Protein 8VSE (pdb70)

Secondary structure (DSSP, 8-state):
-BHHHHTTT--EEEEEETTTTEEEEEE--SS--B-SSS---TTEEEEE-TT--EEEEEB-SSSBSPPEEEEE------TTEEEEE---GGGTTT-EEEEEEE-S--SS-GGGEEEEEEETTEEE-SSSEEE-S--SS-EEEEEEEEEESS-EEEEEEEEEEPPP------EEEEEE-SSSS-EEEEEE--SS-BSS-EEEEE-SS-EEEEE--SS--EEEE-S--TT-EEEEEEE--EESSSEE----EEEEEEPPP------EEEEEEE-SSS-EEEEEEPPS---SSS--EEEEEESSS-EEEEEEESSSEEEE-S--TT-EEEEEEEEB-SSSBPPPEEEEEE-----/-BHHHHTTT--EEEEEETTTTEEEEEE--SS----SSS---TTEEEEE-TT-EEEEEE--TT-BSSPEEEEEE----STTEEEEE---STTTTT-EEEEEEESS--SS-STTEEEEEEETTEEEE-SEEEE----SS-EEEEEEEEEESS-EEEEEEEEEEPPP------EEEEEE--SSS-EEEEEE--SS---EEEEEEE-SS-EEEEEEESS--EEEE-S--SS-EEEEEEEEEEESSSEEE---EEEEEE---------B---EEE-SSS-EEEE-BPPS---SS--EEEEEEESSSSEEEEEEESSSEEEE-S--SS-EEEEEEEEE-SSSB-PPEEEEEE-----/-EEEE---TT--EEE---SSS--EEEESS----EETTEE--TTS-EEE-SS-EEE-S--GGG-EEEEEE-SSS--EEEEEE--PPPPPBPPPPPPPPEEEEEETT--EEEE--SSS--EEEETTS-EEEETTEE--GGG-EEE-SSEEEESS--STT-EEEEEE-SS---EEEEEEEEE----EEEEE-TTS-EEEE-S-SSS-EEEEETTSS-TTSTT-SS--EE-SSEEEE-S--GGG-EEEEEEETTS-EEEEEEEE-

Radius of gyration: 49.38 Å; Cα contacts (8 Å, |Δi|>4): 2352; chains: 3; bounding box: 54×91×166 Å

InterPro domains:
  IPR000242 Tyrosine-specific protein phosphatase, PTPase domain [PF00102] (677-911)
  IPR000242 Tyrosine-specific protein phosphatase, PTPase domain [PF00102] (968-1226)
  IPR000242 Tyrosine-specific protein phosphatase, PTPase domain [PR00700] (706-713)
  IPR000242 Tyrosine-specific protein phosphatase, PTPase domain [PR00700] (722-742)
  IPR000242 Tyrosine-specific protein phosphatase, PTPase domain [PR00700] (809-826)
  IPR000242 Tyrosine-specific protein phosphatase, PTPase domain [PR00700] (848-866)
  IPR000242 Tyrosine-specific protein phosphatase, PTPase domain [PR00700] (879-894)
  IPR000242 Tyrosine-specific protein phosphatase, PTPase domain [PR00700] (895-905)
  IPR000242 Tyrosine-specific protein phosphatase, PTPase domain [PS50055] (653-912)
  IPR000242 Tyrosine-specific protein phosphatase, PTPase domain [PS50055] (944-1228)
  IPR000242 Tyrosine-specific protein phosphatase, PTPase domain [SM00194] (652-914)
  IPR000242 Tyrosine-specific protein phosphatase, PTPase domain [SM00194] (943-1230)
  IPR000387 Tyrosine-specific protein phosphatases domain [PS50056] (832-903)
  IPR000387 Tyrosine-specific protein phosphatases domain [PS50056] (1135-1219)
  IPR003595 Protein-tyrosine phosphatase, catalytic [SM00404] (810-911)
  IPR003595 Protein-tyrosine phosphatase, catalytic [SM00404] (1116-1227)
  IPR003961 Fibronectin type III [PF00041] (486-564)
  IPR003961 Fibronectin type III [PS50853] (391-483)
  IPR003961 Fibronectin type III [PS50853] (484-576)
  IPR003961 Fibronectin type III [SM00060] (392-468)

Structure (mmCIF, N/CA/C/O backbone):
data_8VSE
#
_entry.id   8VSE
#
_cell.length_a   1.00
_cell.length_b   1.00
_cell.length_c   1.00
_cell.angle_alpha   90.00
_cell.angle_beta   90.00
_cell.angle_gamma   90.00
#
_symmetry.space_group_name_H-M   'P 1'
#
loop_
_entity.id
_entity.type
_entity.pdbx_description
1 polymer 'Receptor-type tyrosine-protein phosphatase C'
2 polymer '45.5kDa protein'
3 branched 2-acetamido-2-deoxy-beta-D-glucopyranose-(1-4)-2-acetamido-2-deoxy-beta-D-glucopyranose
4 branched beta-D-mannopyranose-(1-4)-2-acetamido-2-deoxy-beta-D-glucopyranose-(1-4)-2-acetamido-2-deoxy-beta-D-glucopyranose
5 non-polymer 2-acetamido-2-deoxy-beta-D-glucopyranose
#
loop_
_atom_site.group_PDB
_atom_site.id
_atom_site.type_symbol
_atom_site.label_atom_id
_atom_site.label_alt_id
_atom_site.label_comp_id
_atom_site.label_asym_id
_atom_site.label_entity_id
_atom_site.label_seq_id
_atom_site.pdbx_PDB_ins_code
_atom_site.Cartn_x
_atom_site.Cartn_y
_atom_site.Cartn_z
_atom_site.occupancy
_atom_site.B_iso_or_equiv
_atom_site.auth_seq_id
_atom_site.auth_comp_id
_atom_site.auth_asym_id
_atom_site.auth_atom_id
_atom_site.pdbx_PDB_model_num
ATOM 1 N N . PRO A 1 201 ? 157.882 217.486 240.735 1.00 146.60 224 PRO A N 1
ATOM 2 C CA . PRO A 1 201 ? 156.985 217.256 241.871 1.00 146.60 224 PRO A CA 1
ATOM 3 C C . PRO A 1 201 ? 156.638 215.781 242.073 1.00 146.60 224 PRO A C 1
ATOM 4 O O . PRO A 1 201 ? 157.071 215.181 243.056 1.00 146.60 224 PRO A O 1
ATOM 8 N N . THR A 1 202 ? 155.866 215.209 241.153 1.00 144.29 225 THR A N 1
ATOM 9 C CA . THR A 1 202 ? 155.450 213.815 241.223 1.00 144.29 225 THR A CA 1
ATOM 10 C C . THR A 1 202 ? 156.070 213.043 240.066 1.00 144.29 225 THR A C 1
ATOM 11 O O . THR A 1 202 ? 155.9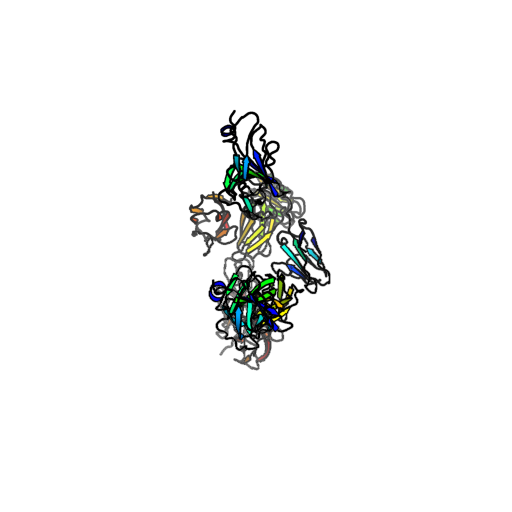45 213.449 238.906 1.00 144.29 225 THR A O 1
ATOM 15 N N . CYS A 1 203 ? 156.735 211.933 240.386 1.00 142.32 226 CYS A N 1
ATOM 16 C CA . CYS A 1 203 ? 157.372 211.106 239.369 1.00 142.32 226 CYS A CA 1
ATOM 17 C C . CYS A 1 203 ? 156.396 210.181 238.655 1.00 142.32 226 CYS A C 1
ATOM 18 O O . CYS A 1 203 ? 156.758 209.607 237.623 1.00 142.32 226 CYS A O 1
ATOM 21 N N . ASP A 1 204 ? 155.178 210.019 239.179 1.00 143.67 227 ASP A N 1
ATOM 22 C CA . ASP A 1 204 ? 154.238 209.062 238.601 1.00 143.67 227 ASP A CA 1
ATOM 23 C C . ASP A 1 204 ? 153.822 209.466 237.191 1.00 143.67 227 ASP A C 1
ATOM 24 O O . ASP A 1 204 ? 153.758 208.621 236.291 1.00 143.67 227 ASP A O 1
ATOM 29 N N . GLU A 1 205 ? 153.541 210.751 236.976 1.00 144.02 228 GLU A N 1
ATOM 30 C CA . GLU A 1 205 ? 153.052 211.220 235.686 1.00 144.02 228 GLU A CA 1
ATOM 31 C C . GLU A 1 205 ? 154.134 211.837 234.810 1.00 144.02 228 GLU A C 1
ATOM 32 O O . GLU A 1 205 ? 153.941 211.928 233.593 1.00 144.02 228 GLU A O 1
ATOM 38 N N . LYS A 1 206 ? 155.255 212.267 235.394 1.00 147.55 229 LYS A N 1
ATOM 39 C CA . LYS A 1 206 ? 156.307 212.898 234.602 1.00 147.55 229 LYS A CA 1
ATOM 40 C C . LYS A 1 206 ? 156.919 211.918 233.607 1.00 147.55 229 LYS A C 1
ATOM 41 O O . LYS A 1 206 ? 157.169 212.273 232.449 1.00 147.55 229 LYS A O 1
ATOM 47 N N . TYR A 1 207 ? 157.165 210.682 234.038 1.00 143.13 230 TYR A N 1
ATOM 48 C CA . TYR A 1 207 ? 157.770 209.663 233.192 1.00 143.13 230 TYR A CA 1
ATOM 49 C C . TYR A 1 207 ? 156.751 208.675 232.639 1.00 143.13 230 TYR A C 1
ATOM 50 O O . TYR A 1 207 ? 157.141 207.627 232.115 1.00 143.13 230 TYR A O 1
ATOM 59 N N . ALA A 1 208 ? 155.456 208.981 232.750 1.00 137.29 231 ALA A N 1
ATOM 60 C CA . ALA A 1 208 ? 154.437 208.087 232.210 1.00 137.29 231 ALA A CA 1
ATOM 61 C C . ALA A 1 208 ? 154.532 207.994 230.692 1.00 137.29 231 ALA A C 1
ATOM 62 O O . ALA A 1 208 ? 154.321 206.922 230.113 1.00 137.29 231 ALA A O 1
ATOM 64 N N . ASN A 1 209 ? 154.850 209.107 230.030 1.00 141.60 232 ASN A N 1
ATOM 65 C CA . ASN A 1 209 ? 154.976 209.158 228.579 1.00 141.60 232 ASN A CA 1
ATOM 66 C C . ASN A 1 209 ? 156.428 209.065 228.121 1.00 141.60 232 ASN A C 1
ATOM 67 O O . ASN A 1 209 ? 156.806 209.683 227.120 1.00 141.60 232 ASN A O 1
ATOM 72 N N . ILE A 1 210 ? 157.250 208.303 228.840 1.00 135.83 233 ILE A N 1
ATOM 73 C CA . ILE A 1 210 ? 158.660 208.182 228.494 1.00 135.83 233 ILE A CA 1
ATOM 74 C C . ILE A 1 210 ? 158.821 207.253 227.293 1.00 135.83 233 ILE A C 1
ATOM 75 O O . ILE A 1 210 ? 157.941 206.455 226.962 1.00 135.83 233 ILE A O 1
ATOM 80 N N . THR A 1 211 ? 159.967 207.370 226.626 1.00 133.99 234 THR A N 1
ATOM 81 C CA . THR A 1 211 ? 160.282 206.577 225.447 1.00 133.99 234 THR A CA 1
ATOM 82 C C . THR A 1 211 ? 161.548 205.770 225.697 1.00 133.99 234 THR A C 1
ATOM 83 O O . THR A 1 211 ? 162.519 206.279 226.269 1.00 133.99 234 THR A O 1
ATOM 87 N N . VAL A 1 212 ? 161.531 204.509 225.271 1.00 127.99 235 VAL A N 1
ATOM 88 C CA . VAL A 1 212 ? 162.636 203.580 225.477 1.00 127.99 235 VAL A CA 1
ATOM 89 C C . VAL A 1 212 ? 163.161 203.145 224.116 1.00 127.99 235 VAL A C 1
ATOM 90 O O . VAL A 1 212 ? 162.388 202.697 223.261 1.00 127.99 235 VAL A O 1
ATOM 94 N N . ASP A 1 213 ? 164.470 203.274 223.920 1.00 130.61 236 ASP A N 1
ATOM 95 C CA . ASP A 1 213 ? 165.138 202.840 222.701 1.00 130.61 236 ASP A CA 1
ATOM 96 C C . ASP A 1 213 ? 166.058 201.672 223.026 1.00 130.61 236 ASP A C 1
ATOM 97 O O . ASP A 1 213 ? 166.823 201.731 223.994 1.00 130.61 236 ASP A O 1
ATOM 102 N N . TYR A 1 214 ? 165.986 200.617 222.220 1.00 123.01 237 TYR A N 1
ATOM 103 C CA . TYR A 1 214 ? 166.758 199.404 222.446 1.00 123.01 237 TYR A CA 1
ATOM 104 C C . TYR A 1 214 ? 167.871 199.294 221.414 1.00 123.01 237 TYR A C 1
ATOM 105 O O . TYR A 1 214 ? 167.621 199.408 220.209 1.00 123.01 237 TYR A O 1
ATOM 114 N N . LEU A 1 215 ? 169.092 199.075 221.892 1.00 128.55 238 LEU A N 1
ATOM 115 C CA . LEU A 1 215 ? 170.262 198.909 221.043 1.00 128.55 238 LEU A CA 1
ATOM 116 C C . LEU A 1 215 ? 170.849 197.521 221.254 1.00 128.55 238 LEU A C 1
ATOM 117 O O . LEU A 1 215 ? 170.947 197.042 222.389 1.00 128.55 238 LEU A O 1
ATOM 122 N N . TYR A 1 216 ? 171.235 196.877 220.157 1.00 133.59 239 TYR A N 1
ATOM 123 C CA . TYR A 1 216 ? 171.782 195.527 220.190 1.00 133.59 239 TYR A CA 1
ATOM 124 C C . TYR A 1 216 ? 173.296 195.584 220.033 1.00 133.59 239 TYR A C 1
ATOM 125 O O . TYR A 1 216 ? 173.805 196.169 219.071 1.00 133.59 239 TYR A O 1
ATOM 134 N N . ASN A 1 217 ? 174.006 194.975 220.977 1.00 138.32 240 ASN A N 1
ATOM 135 C CA . ASN A 1 217 ? 175.461 194.922 220.962 1.00 138.32 240 ASN A CA 1
ATOM 136 C C . ASN A 1 217 ? 175.893 193.541 220.483 1.00 138.32 240 ASN A C 1
ATOM 137 O O . ASN A 1 217 ? 175.517 192.525 221.081 1.00 138.32 240 ASN A O 1
ATOM 142 N N . LYS A 1 218 ? 176.681 193.514 219.403 1.00 136.02 241 LYS A N 1
ATOM 143 C CA . LYS A 1 218 ? 177.113 192.260 218.797 1.00 136.02 241 LYS A CA 1
ATOM 144 C C . LYS A 1 218 ? 178.224 191.584 219.588 1.00 136.02 241 LYS A C 1
ATOM 145 O O . LYS A 1 218 ? 178.281 190.350 219.633 1.00 136.02 241 LYS A O 1
ATOM 151 N N . GLU A 1 219 ? 179.119 192.366 220.198 1.00 145.67 242 GLU A N 1
ATOM 152 C CA . GLU A 1 219 ? 180.218 191.779 220.960 1.00 145.67 242 GLU A CA 1
ATOM 153 C C . GLU A 1 219 ? 179.696 190.947 222.123 1.00 145.67 242 GLU A C 1
ATOM 154 O O . GLU A 1 219 ? 180.196 189.847 222.385 1.00 145.67 242 GLU A O 1
ATOM 160 N N . THR A 1 220 ? 178.691 191.456 222.833 1.00 144.70 243 THR A N 1
ATOM 161 C CA . THR A 1 220 ? 178.013 190.695 223.870 1.00 144.70 243 THR A CA 1
ATOM 162 C C . THR A 1 220 ? 176.684 190.117 223.405 1.00 144.70 243 THR A C 1
ATOM 163 O O . THR A 1 220 ? 176.097 189.305 224.127 1.00 144.70 243 THR A O 1
ATOM 167 N N . LYS A 1 221 ? 176.211 190.507 222.218 1.00 138.00 244 LYS A N 1
ATOM 168 C CA . LYS A 1 221 ? 174.910 190.081 221.701 1.00 138.00 244 LYS A CA 1
ATOM 169 C C . LYS A 1 221 ? 173.803 190.372 222.710 1.00 138.00 244 LYS A C 1
ATOM 170 O O . LYS A 1 221 ? 172.903 189.559 222.933 1.00 138.00 244 LYS A O 1
ATOM 176 N N . LEU A 1 222 ? 173.869 191.549 223.323 1.00 133.20 245 LEU A N 1
ATOM 177 C CA . LEU A 1 222 ? 172.978 191.912 224.415 1.00 133.20 245 LEU A CA 1
ATOM 178 C C . LEU A 1 222 ? 172.150 193.133 224.041 1.00 133.20 245 LEU A C 1
ATOM 179 O O . LEU A 1 222 ? 172.370 193.778 223.014 1.00 133.20 245 LEU A O 1
ATOM 184 N N . PHE A 1 223 ? 171.176 193.439 224.890 1.00 123.76 246 PHE A N 1
ATOM 185 C CA . PHE A 1 223 ? 170.253 194.542 224.670 1.00 123.76 246 PHE A CA 1
ATOM 186 C C . PHE A 1 223 ? 170.475 195.626 225.713 1.00 123.76 246 PHE A C 1
ATOM 187 O O . PHE A 1 223 ? 170.582 195.333 226.909 1.00 123.76 246 PHE A O 1
ATOM 195 N N . THR A 1 224 ? 170.540 196.874 225.256 1.00 122.48 247 THR A N 1
ATOM 196 C CA . THR A 1 224 ? 170.671 198.032 226.127 1.00 122.48 247 THR A CA 1
ATOM 197 C C . THR A 1 224 ? 169.467 198.940 225.923 1.00 122.48 247 THR A C 1
ATOM 198 O O . THR A 1 224 ? 169.150 199.310 224.787 1.00 122.48 247 THR A O 1
ATOM 202 N N . ALA A 1 225 ? 168.802 199.293 227.019 1.00 127.56 248 ALA A N 1
ATOM 203 C CA . ALA A 1 225 ? 167.632 200.159 226.984 1.00 127.56 248 ALA A CA 1
ATOM 204 C C . ALA A 1 225 ? 168.027 201.560 227.426 1.00 127.56 248 ALA A C 1
ATOM 205 O O . ALA A 1 225 ? 168.663 201.730 228.470 1.00 127.56 248 ALA A O 1
ATOM 207 N N . LYS A 1 226 ? 167.644 202.558 226.634 1.00 135.01 249 LYS A N 1
ATOM 208 C CA . LYS A 1 226 ? 167.958 203.952 226.909 1.00 135.01 249 LYS A CA 1
ATOM 209 C C . LYS A 1 226 ? 166.666 204.751 226.988 1.00 135.01 249 LYS A C 1
ATOM 210 O O . LYS A 1 226 ? 165.811 204.648 226.102 1.00 135.01 249 LYS A O 1
ATOM 216 N N . LEU A 1 227 ? 166.530 205.541 228.050 1.00 141.78 250 LEU A N 1
ATOM 217 C CA . LEU A 1 227 ? 165.370 206.400 228.237 1.00 141.78 250 LEU A CA 1
ATOM 218 C C . LEU A 1 227 ? 165.615 207.738 227.554 1.00 141.78 250 LEU A C 1
ATOM 219 O O . LEU A 1 227 ? 166.698 208.319 227.684 1.00 141.78 250 LEU A O 1
ATOM 224 N N . ASN A 1 228 ? 164.611 208.225 226.828 1.00 142.58 251 ASN A N 1
ATOM 225 C CA . ASN A 1 228 ? 164.730 209.489 226.102 1.00 142.58 251 ASN A CA 1
ATOM 226 C C . ASN A 1 228 ? 164.372 210.667 227.012 1.00 142.58 251 ASN A C 1
ATOM 227 O O . ASN A 1 228 ? 163.422 211.415 226.779 1.00 142.58 251 ASN A O 1
ATOM 232 N N . VAL A 1 229 ? 165.163 210.819 228.073 1.00 146.71 252 VAL A N 1
ATOM 233 C CA . VAL A 1 229 ? 165.018 211.915 229.025 1.00 146.71 252 VAL A CA 1
ATOM 234 C C . VAL A 1 229 ? 166.393 212.521 229.273 1.00 146.71 252 VAL A C 1
ATOM 235 O O . VAL A 1 229 ? 167.367 211.793 229.496 1.00 146.71 252 VAL A O 1
ATOM 239 N N . ASN A 1 230 ? 166.473 213.852 229.215 1.00 150.05 253 ASN A N 1
ATOM 240 C CA . ASN A 1 230 ? 167.750 214.521 229.438 1.00 150.05 253 ASN A CA 1
ATOM 241 C C . ASN A 1 230 ? 168.221 214.349 230.876 1.00 150.05 253 ASN A C 1
ATOM 242 O O . ASN A 1 230 ? 169.411 214.122 231.122 1.00 150.05 253 ASN A O 1
ATOM 247 N N . GLU A 1 231 ? 167.303 214.439 231.835 1.00 151.38 254 GLU A N 1
ATOM 248 C CA . GLU A 1 231 ? 167.659 214.310 233.238 1.00 151.38 254 GLU A CA 1
ATOM 249 C C . GLU A 1 231 ? 168.010 212.862 233.578 1.00 151.38 254 GLU A C 1
ATOM 250 O O . GLU A 1 231 ? 167.638 211.921 232.874 1.00 151.38 254 GLU A O 1
ATOM 256 N N . ASN A 1 232 ? 168.732 212.696 234.683 1.00 140.05 255 ASN A N 1
ATOM 257 C CA . ASN A 1 232 ? 169.214 211.380 235.081 1.00 140.05 255 ASN A CA 1
ATOM 258 C C . ASN A 1 232 ? 168.090 210.529 235.661 1.00 140.05 255 ASN A C 1
ATOM 259 O O . ASN A 1 232 ? 167.219 211.024 236.378 1.00 140.05 255 ASN A O 1
ATOM 264 N N . VAL A 1 233 ? 168.110 209.238 235.336 1.00 131.84 256 VAL A N 1
ATOM 265 C CA . VAL A 1 233 ? 167.240 208.249 235.961 1.00 131.84 256 VAL A CA 1
ATOM 266 C C . VAL A 1 233 ? 168.086 207.442 236.940 1.00 131.84 256 VAL A C 1
ATOM 267 O O . VAL A 1 233 ? 169.108 206.860 236.559 1.00 131.84 256 VAL A O 1
ATOM 271 N N . GLU A 1 234 ? 167.676 207.415 238.205 1.00 138.11 257 GLU A N 1
ATOM 272 C CA . GLU A 1 234 ? 168.408 206.710 239.247 1.00 138.11 257 GLU A CA 1
ATOM 273 C C . GLU A 1 234 ? 167.574 205.548 239.770 1.00 138.11 257 GLU A C 1
ATOM 274 O O . GLU A 1 234 ? 166.357 205.665 239.928 1.00 138.11 257 GLU A O 1
ATOM 280 N N . CYS A 1 235 ? 168.238 204.421 240.027 1.00 133.93 258 CYS A N 1
ATOM 281 C CA . CYS A 1 235 ? 167.583 203.198 240.469 1.00 133.93 258 CYS A CA 1
ATOM 282 C C . CYS A 1 235 ? 168.390 202.589 241.606 1.00 133.93 258 CYS A C 1
ATOM 283 O O . CYS A 1 235 ? 169.565 202.905 241.804 1.00 133.93 258 CYS A O 1
ATOM 286 N N . GLY A 1 236 ? 167.749 201.697 242.357 1.00 126.60 259 GLY A N 1
ATOM 287 C CA . GLY A 1 236 ? 168.426 200.992 243.429 1.00 126.60 259 GLY A CA 1
ATOM 288 C C . GLY A 1 236 ? 168.483 199.495 243.205 1.00 126.60 259 GLY A C 1
ATOM 289 O O . GLY A 1 236 ? 169.390 198.819 243.700 1.00 126.60 259 GLY A O 1
ATOM 290 N N . ASN A 1 237 ? 167.515 198.963 242.456 1.00 118.76 260 ASN A N 1
ATOM 291 C CA . ASN A 1 237 ? 167.476 197.527 242.205 1.00 118.76 260 ASN A CA 1
ATOM 292 C C . ASN A 1 237 ? 168.474 197.121 241.127 1.00 118.76 260 ASN A C 1
ATOM 293 O O . ASN A 1 237 ? 169.233 196.161 241.302 1.00 118.76 260 ASN A O 1
ATOM 298 N N . ASN A 1 238 ? 168.491 197.842 240.009 1.00 126.93 261 ASN A N 1
ATOM 299 C CA . ASN A 1 238 ? 169.365 197.535 238.889 1.00 126.93 261 ASN A CA 1
ATOM 300 C C . ASN A 1 238 ? 170.221 198.746 238.542 1.00 126.93 261 ASN A C 1
ATOM 301 O O . ASN A 1 238 ? 169.850 199.891 238.816 1.00 126.93 261 ASN A O 1
ATOM 306 N N . THR A 1 239 ? 171.375 198.478 237.935 1.00 132.97 262 THR A N 1
ATOM 307 C CA . THR A 1 239 ? 172.286 199.543 237.537 1.00 132.97 262 THR A CA 1
ATOM 308 C C . THR A 1 239 ? 171.724 200.275 236.324 1.00 132.97 262 THR A C 1
ATOM 309 O O . THR A 1 239 ? 171.599 199.694 235.241 1.00 132.97 262 THR A O 1
ATOM 313 N N . CYS A 1 240 ? 171.386 201.549 236.505 1.00 144.25 263 CYS A N 1
ATOM 314 C CA . CYS A 1 240 ? 170.811 202.377 235.450 1.00 144.25 263 CYS A CA 1
ATOM 315 C C . CYS A 1 240 ? 171.574 203.693 235.343 1.00 144.25 263 CYS A C 1
ATOM 316 O O . CYS A 1 240 ? 170.996 204.782 235.299 1.00 144.25 263 CYS A O 1
ATOM 319 N N . THR A 1 241 ? 172.902 203.592 235.295 1.00 149.82 264 THR A N 1
ATOM 320 C CA . THR A 1 241 ? 173.755 204.774 235.254 1.00 149.82 264 THR A CA 1
ATOM 321 C C . THR A 1 241 ? 173.425 205.640 234.045 1.00 149.82 264 THR A C 1
ATOM 322 O O . THR A 1 241 ? 173.129 205.134 232.959 1.00 149.82 264 THR A O 1
ATOM 326 N N . ASN A 1 242 ? 173.472 206.959 234.251 1.00 150.60 265 ASN A N 1
ATOM 327 C CA . ASN A 1 242 ? 173.077 207.942 233.248 1.00 150.60 265 ASN A CA 1
ATOM 328 C C . ASN A 1 242 ? 171.628 207.714 232.832 1.00 150.60 265 ASN A C 1
ATOM 329 O O . ASN A 1 242 ? 170.710 207.928 233.630 1.00 150.60 265 ASN A O 1
ATOM 334 N N . ASN A 1 243 ? 171.412 207.273 231.590 1.00 145.03 266 ASN A N 1
ATOM 335 C CA . ASN A 1 243 ? 170.067 207.019 231.090 1.00 145.03 266 ASN A CA 1
ATOM 336 C C . ASN A 1 243 ? 170.002 205.723 230.292 1.00 145.03 266 ASN A C 1
ATOM 337 O O . ASN A 1 243 ? 169.167 205.587 229.391 1.00 145.03 266 ASN A O 1
ATOM 342 N N . GLU A 1 244 ? 170.869 204.762 230.605 1.00 132.09 267 GLU A N 1
ATOM 343 C CA . GLU A 1 244 ? 170.934 203.503 229.877 1.00 132.09 267 GLU A CA 1
ATOM 344 C C . GLU A 1 244 ? 170.810 202.334 230.843 1.00 132.09 267 GLU A C 1
ATOM 345 O O . GLU A 1 244 ? 171.367 202.363 231.944 1.00 132.09 267 GLU A O 1
ATOM 351 N N . VAL A 1 245 ? 170.074 201.309 230.422 1.00 125.77 268 VAL A N 1
ATOM 352 C CA . VAL A 1 245 ? 169.917 200.071 231.177 1.00 125.77 268 VAL A CA 1
ATOM 353 C C . VAL A 1 245 ? 170.495 198.943 230.335 1.00 125.77 268 VAL A C 1
ATOM 354 O O . VAL A 1 245 ? 170.071 198.736 229.192 1.00 125.77 268 VAL A O 1
ATOM 358 N N . HIS A 1 246 ? 171.455 198.215 230.897 1.00 122.91 269 HIS A N 1
ATOM 359 C CA . HIS A 1 246 ? 172.178 197.174 230.181 1.00 122.91 269 HIS A CA 1
ATOM 360 C C . HIS A 1 246 ? 171.749 195.793 230.664 1.00 122.91 269 HIS A C 1
ATOM 361 O O . HIS A 1 246 ? 170.993 195.647 231.628 1.00 122.91 269 HIS A O 1
ATOM 368 N N . ASN A 1 247 ? 172.253 194.774 229.964 1.00 121.06 270 ASN A N 1
ATOM 369 C CA . ASN A 1 247 ? 172.053 193.369 230.321 1.00 121.06 270 ASN A CA 1
ATOM 370 C C . ASN A 1 247 ? 170.565 193.011 230.369 1.00 121.06 270 ASN A C 1
ATOM 371 O O . ASN A 1 247 ? 170.010 192.664 231.413 1.00 121.06 270 ASN A O 1
ATOM 376 N N . LEU A 1 248 ? 169.924 193.102 229.206 1.00 123.22 271 LEU A N 1
ATOM 377 C CA . LEU A 1 248 ? 168.521 192.748 229.048 1.00 123.22 271 LEU A CA 1
ATOM 378 C C . LEU A 1 248 ? 168.385 191.622 228.033 1.00 123.22 271 LEU A C 1
ATOM 379 O O . LEU A 1 248 ? 169.041 191.633 226.986 1.00 123.22 271 LEU A O 1
ATOM 384 N N . THR A 1 249 ? 167.531 190.653 228.350 1.00 121.09 272 THR A N 1
ATOM 385 C CA . THR A 1 249 ? 167.304 189.492 227.501 1.00 121.09 272 THR A CA 1
ATOM 386 C C . THR A 1 249 ? 166.022 189.679 226.698 1.00 121.09 272 THR A C 1
ATOM 387 O O . THR A 1 249 ? 165.029 190.207 227.207 1.00 121.09 272 THR A O 1
ATOM 391 N N . GLU A 1 250 ? 166.053 189.246 225.440 1.00 122.44 273 GLU A N 1
ATOM 392 C CA . GLU A 1 250 ? 164.910 189.415 224.555 1.00 122.44 273 GLU A CA 1
ATOM 393 C C . GLU A 1 250 ? 163.731 188.559 225.005 1.00 122.44 273 GLU A C 1
ATOM 394 O O . GLU A 1 250 ? 163.897 187.497 225.612 1.00 122.44 273 GLU A O 1
ATOM 400 N N . CYS A 1 251 ? 162.525 189.043 224.697 1.00 121.72 274 CYS A N 1
ATOM 401 C CA . CYS A 1 251 ? 161.273 188.344 224.992 1.00 121.72 274 CYS A CA 1
ATOM 402 C C . CYS A 1 251 ? 161.123 188.040 226.480 1.00 121.72 274 CYS A C 1
ATOM 403 O O . CYS A 1 251 ? 160.557 187.013 226.861 1.00 121.72 274 CYS A O 1
ATOM 406 N N . LYS A 1 252 ? 161.625 188.931 227.333 1.00 125.05 275 LYS A N 1
ATOM 407 C CA . LYS A 1 252 ? 161.489 188.789 228.775 1.00 125.05 275 LYS A CA 1
ATOM 408 C C . LYS A 1 252 ? 161.122 190.137 229.375 1.00 125.05 275 LYS A C 1
ATOM 409 O O . LYS A 1 252 ? 161.666 191.171 228.978 1.00 125.05 275 LYS A O 1
ATOM 415 N N . ASN A 1 253 ? 160.199 190.117 230.332 1.00 126.91 276 ASN A N 1
ATOM 416 C CA . ASN A 1 253 ? 159.724 191.335 230.971 1.00 126.91 276 ASN A CA 1
ATOM 417 C C . ASN A 1 253 ? 160.568 191.653 232.198 1.00 126.91 276 ASN A C 1
ATOM 418 O O . ASN A 1 253 ? 160.887 190.768 232.996 1.00 126.91 276 ASN A O 1
ATOM 423 N N . ALA A 1 254 ? 160.925 192.927 232.341 1.00 128.58 277 ALA A N 1
ATOM 424 C CA . ALA A 1 254 ? 161.734 193.384 233.462 1.00 128.58 277 ALA A CA 1
ATOM 425 C C . ALA A 1 254 ? 161.069 194.581 234.126 1.00 128.58 277 ALA A C 1
ATOM 426 O O . ALA A 1 254 ? 160.452 195.416 233.461 1.00 128.58 277 ALA A O 1
ATOM 428 N N . SER A 1 255 ? 161.209 194.660 235.447 1.00 124.96 278 SER A N 1
ATOM 429 C CA . SER A 1 255 ? 160.619 195.727 236.247 1.00 124.96 278 SER A CA 1
ATOM 430 C C . SER A 1 255 ? 161.734 196.610 236.789 1.00 124.96 278 SER A C 1
ATOM 431 O O . SER A 1 255 ? 162.657 196.117 237.447 1.00 124.96 278 SER A O 1
ATOM 434 N N . VAL A 1 256 ? 161.649 197.911 236.515 1.00 121.28 279 VAL A N 1
ATOM 435 C CA . VAL A 1 256 ? 162.660 198.870 236.946 1.00 121.28 279 VAL A CA 1
ATOM 436 C C . VAL A 1 256 ? 161.967 200.065 237.586 1.00 121.28 279 VAL A C 1
ATOM 437 O O . VAL A 1 256 ? 161.039 200.635 237.002 1.00 121.28 279 VAL A O 1
ATOM 441 N N . SER A 1 257 ? 162.407 200.436 238.786 1.00 119.55 280 SER A N 1
ATOM 442 C CA . SER A 1 257 ? 161.870 201.611 239.460 1.00 119.55 280 SER A CA 1
ATOM 443 C C . SER A 1 257 ? 162.475 202.872 238.856 1.00 119.55 280 SER A C 1
ATOM 444 O O . SER A 1 257 ? 163.696 202.965 238.689 1.00 119.55 280 SER A O 1
ATOM 447 N N . ILE A 1 258 ? 161.625 203.843 238.530 1.00 117.63 281 ILE A N 1
ATOM 448 C CA . ILE A 1 258 ? 162.053 205.081 237.889 1.00 117.63 281 ILE A CA 1
ATOM 449 C C . ILE A 1 258 ? 161.742 206.239 238.825 1.00 117.63 281 ILE A C 1
ATOM 450 O O . ILE A 1 258 ? 160.584 206.436 239.214 1.00 117.63 281 ILE A O 1
ATOM 455 N N . SER A 1 259 ? 162.771 207.008 239.178 1.00 119.19 282 SER A N 1
ATOM 456 C CA . SER A 1 259 ? 162.609 208.145 240.070 1.00 119.19 282 SER A CA 1
ATOM 457 C C . SER A 1 259 ? 163.646 209.204 239.725 1.00 119.19 282 SER A C 1
ATOM 458 O O . SER A 1 259 ? 164.661 208.924 239.082 1.00 119.19 282 SER A O 1
ATOM 461 N N . HIS A 1 260 ? 163.373 210.431 240.164 1.00 134.48 283 HIS A N 1
ATOM 462 C CA . HIS A 1 260 ? 164.258 211.561 239.927 1.00 134.48 283 HIS A CA 1
ATOM 463 C C . HIS A 1 260 ? 164.327 212.408 241.190 1.00 134.48 283 HIS A C 1
ATOM 464 O O . HIS A 1 260 ? 163.428 212.376 242.033 1.00 134.48 283 HIS A O 1
ATOM 471 N N . ASN A 1 261 ? 165.419 213.165 241.318 1.00 134.04 284 ASN A N 1
ATOM 472 C CA . ASN A 1 261 ? 165.580 214.033 242.480 1.00 134.04 284 ASN A CA 1
ATOM 473 C C . ASN A 1 261 ? 164.596 215.197 242.461 1.00 134.04 284 ASN A C 1
ATOM 474 O O . ASN A 1 261 ? 164.122 215.622 243.520 1.00 134.04 284 ASN A O 1
ATOM 479 N N . SER A 1 262 ? 164.286 215.727 241.275 1.00 140.44 285 SER A N 1
ATOM 480 C CA . SER A 1 262 ? 163.384 216.872 241.185 1.00 140.44 285 SER A CA 1
ATOM 481 C C . SER A 1 262 ? 161.977 216.515 241.652 1.00 140.44 285 SER A C 1
ATOM 482 O O . SER A 1 262 ? 161.342 217.294 242.374 1.00 140.44 285 SER A O 1
ATOM 485 N N . CYS A 1 263 ? 161.474 215.349 241.256 1.00 138.66 286 CYS A N 1
ATOM 486 C CA . CYS A 1 263 ? 160.129 214.923 241.618 1.00 138.66 286 CYS A CA 1
ATOM 487 C C . CYS A 1 263 ? 160.173 214.128 242.917 1.00 138.66 286 CYS A C 1
ATOM 488 O O . CYS A 1 263 ? 161.024 213.250 243.089 1.00 138.66 286 CYS A O 1
ATOM 491 N N . THR A 1 264 ? 159.260 214.443 243.829 1.00 131.76 287 THR A N 1
ATOM 492 C CA . THR A 1 264 ? 159.221 213.812 245.139 1.00 131.76 287 THR A CA 1
ATOM 493 C C . THR A 1 264 ? 158.327 212.572 245.093 1.00 131.76 287 THR A C 1
ATOM 494 O O . THR A 1 264 ? 157.950 212.087 244.022 1.00 131.76 287 THR A O 1
ATOM 498 N N . ALA A 1 265 ? 157.988 212.044 246.267 1.00 121.84 288 ALA A N 1
ATOM 499 C CA . ALA A 1 265 ? 157.123 210.878 246.350 1.00 121.84 288 ALA A CA 1
ATOM 500 C C . ALA A 1 265 ? 155.731 211.219 245.815 1.00 121.84 288 ALA A C 1
ATOM 501 O O . ALA A 1 265 ? 155.315 212.381 245.846 1.00 121.84 288 ALA A O 1
ATOM 503 N N . PRO A 1 266 ? 154.979 210.223 245.319 1.00 111.50 289 PRO A N 1
ATOM 504 C CA . PRO A 1 266 ? 155.268 208.779 245.264 1.00 111.50 289 PRO A CA 1
ATOM 505 C C . PRO A 1 266 ? 156.197 208.358 244.128 1.00 111.50 289 PRO A C 1
ATOM 506 O O . PRO A 1 266 ? 156.413 209.091 243.168 1.00 111.50 289 PRO A O 1
ATOM 510 N N . ASP A 1 267 ? 156.756 207.157 244.236 1.00 112.47 290 ASP A N 1
ATOM 511 C CA . ASP A 1 267 ? 157.606 206.565 243.214 1.00 112.47 290 ASP A CA 1
ATOM 512 C C . ASP A 1 267 ? 156.782 205.627 242.335 1.00 112.47 290 ASP A C 1
ATOM 513 O O . ASP A 1 267 ? 155.605 205.367 242.592 1.00 112.47 290 ASP A O 1
ATOM 518 N N . LYS A 1 268 ? 157.417 205.116 241.280 1.00 121.35 291 LYS A N 1
ATOM 519 C CA . LYS A 1 268 ? 156.739 204.208 240.366 1.00 121.35 291 LYS A CA 1
ATOM 520 C C . LYS A 1 268 ? 157.751 203.280 239.710 1.00 121.35 291 LYS A C 1
ATOM 521 O O . LYS A 1 268 ? 158.957 203.544 239.695 1.00 121.35 291 LYS A O 1
ATOM 527 N N . THR A 1 269 ? 157.233 202.181 239.161 1.00 118.99 292 THR A N 1
ATOM 528 C CA . THR A 1 269 ? 158.028 201.185 238.458 1.00 118.99 292 THR A CA 1
ATOM 529 C C . THR A 1 269 ? 157.440 200.955 237.073 1.00 118.99 292 THR A C 1
ATOM 530 O O . THR A 1 269 ? 156.232 201.098 236.862 1.00 118.99 292 THR A O 1
ATOM 534 N N . LEU A 1 270 ? 158.307 200.595 236.130 1.00 122.21 293 LEU A N 1
ATOM 535 C CA . LEU A 1 270 ? 157.929 200.388 234.740 1.00 122.21 293 LEU A CA 1
ATOM 536 C C . LEU A 1 270 ? 158.358 198.998 234.285 1.00 122.21 293 LEU A C 1
ATOM 537 O O . LEU A 1 270 ? 159.383 198.466 234.729 1.00 122.21 293 LEU A O 1
ATOM 542 N N . ILE A 1 271 ? 157.559 198.416 233.389 1.00 119.19 294 ILE A N 1
ATOM 543 C CA . ILE A 1 271 ? 157.784 197.077 232.854 1.00 119.19 294 ILE A CA 1
ATOM 544 C C . ILE A 1 271 ? 158.228 197.206 231.403 1.00 119.19 294 ILE A C 1
ATOM 545 O O . ILE A 1 271 ? 157.593 197.916 230.613 1.00 119.19 294 ILE A O 1
ATOM 550 N N . LEU A 1 272 ? 159.307 196.509 231.051 1.00 122.62 295 LEU A N 1
ATOM 551 C CA . LEU A 1 272 ? 159.929 196.628 229.739 1.00 122.62 295 LEU A CA 1
ATOM 552 C C . LEU A 1 272 ? 160.121 195.258 229.103 1.00 122.62 295 LEU A C 1
ATOM 553 O O . LEU A 1 272 ? 160.481 194.291 229.784 1.00 122.62 295 LEU A O 1
ATOM 558 N N . ASP A 1 273 ? 159.876 195.191 227.793 1.00 124.97 296 ASP A N 1
ATOM 559 C CA . ASP A 1 273 ? 160.108 194.011 226.974 1.00 124.97 296 ASP A CA 1
ATOM 560 C C . ASP A 1 273 ? 161.006 194.383 225.798 1.00 124.97 296 ASP A C 1
ATOM 561 O O . ASP A 1 273 ? 161.047 195.538 225.364 1.00 124.97 296 ASP A O 1
ATOM 566 N N . VAL A 1 274 ? 161.732 193.393 225.281 1.00 119.67 297 VAL A N 1
ATOM 567 C CA . VAL A 1 274 ? 162.810 193.648 224.322 1.00 119.67 297 VAL A CA 1
ATOM 568 C C . VAL A 1 274 ? 162.682 192.755 223.090 1.00 119.67 297 VAL A C 1
ATOM 569 O O . VAL A 1 274 ? 163.281 191.671 223.057 1.00 119.67 297 VAL A O 1
ATOM 573 N N . PRO A 1 275 ? 161.928 193.148 222.065 1.00 114.58 298 PRO A N 1
ATOM 574 C CA . PRO A 1 275 ? 161.740 192.269 220.898 1.00 114.58 298 PRO A CA 1
ATOM 575 C C . PRO A 1 275 ? 162.572 192.618 219.666 1.00 114.58 298 PRO A C 1
ATOM 576 O O . PRO A 1 275 ? 162.330 192.019 218.608 1.00 114.58 298 PRO A O 1
ATOM 580 N N . PRO A 1 276 ? 163.549 193.581 219.697 1.00 120.65 299 PRO A N 1
ATOM 581 C CA . PRO A 1 276 ? 164.135 194.003 218.411 1.00 120.65 299 PRO A CA 1
ATOM 582 C C . PRO A 1 276 ? 165.319 193.161 217.943 1.00 120.65 299 PRO A C 1
ATOM 583 O O . PRO A 1 276 ? 166.302 193.009 218.672 1.00 120.65 299 PRO A O 1
ATOM 587 N N . GLY A 1 277 ? 165.251 192.626 216.722 1.00 109.91 300 GLY A N 1
ATOM 588 C CA . GLY A 1 277 ? 166.351 191.858 216.156 1.00 109.91 300 GLY A CA 1
ATOM 589 C C . GLY A 1 277 ? 167.040 192.552 214.995 1.00 109.91 300 GLY A C 1
ATOM 590 O O . GLY A 1 277 ? 166.398 192.858 213.986 1.00 109.91 300 GLY A O 1
ATOM 591 N N . VAL A 1 278 ? 168.349 192.785 215.108 1.00 113.30 301 VAL A N 1
ATOM 592 C CA . VAL A 1 278 ? 169.035 193.721 214.220 1.00 113.30 301 VAL A CA 1
ATOM 593 C C . VAL A 1 278 ? 169.689 193.060 213.009 1.00 113.30 301 VAL A C 1
ATOM 594 O O . VAL A 1 278 ? 169.309 193.336 211.865 1.00 113.30 301 VAL A O 1
ATOM 598 N N . GLU A 1 279 ? 170.674 192.191 213.241 1.00 121.00 302 GLU A N 1
ATOM 599 C CA . GLU A 1 279 ? 171.678 191.894 212.224 1.00 121.00 302 GLU A CA 1
ATOM 600 C C . GLU A 1 279 ? 171.479 190.568 211.497 1.00 121.00 302 GLU A C 1
ATOM 601 O O . GLU A 1 279 ? 172.287 190.237 210.623 1.00 121.00 302 GLU A O 1
ATOM 607 N N . LYS A 1 280 ? 170.442 189.799 211.821 1.00 134.90 303 LYS A N 1
ATOM 608 C CA . LYS A 1 280 ? 170.250 188.540 211.106 1.00 134.90 303 LYS A CA 1
ATOM 609 C C . LYS A 1 280 ? 169.663 188.728 209.715 1.00 134.90 303 LYS A C 1
ATOM 610 O O . LYS A 1 280 ? 169.463 187.733 209.008 1.00 134.90 303 LYS A O 1
ATOM 616 N N . PHE A 1 281 ? 169.376 189.962 209.309 1.00 120.21 304 PHE A N 1
ATOM 617 C CA . PHE A 1 281 ? 168.842 190.264 207.987 1.00 120.21 304 PHE A CA 1
ATOM 618 C C . PHE A 1 281 ? 169.917 190.938 207.146 1.00 120.21 304 PHE A C 1
ATOM 619 O O . PHE A 1 281 ? 170.572 191.880 207.605 1.00 120.21 304 PHE A O 1
ATOM 627 N N . GLN A 1 282 ? 170.091 190.454 205.920 1.00 108.83 305 GLN A N 1
ATOM 628 C CA . GLN A 1 282 ? 171.069 190.989 204.985 1.00 108.83 305 GLN A CA 1
ATOM 629 C C . GLN A 1 282 ? 170.370 191.422 203.704 1.00 108.83 305 GLN A C 1
ATOM 630 O O . GLN A 1 282 ? 169.482 190.724 203.202 1.00 108.83 305 GLN A O 1
ATOM 636 N N . LEU A 1 283 ? 170.770 192.581 203.184 1.00 99.67 306 LEU A N 1
ATOM 637 C CA . LEU A 1 283 ? 170.189 193.110 201.958 1.00 99.67 306 LEU A CA 1
ATOM 638 C C . LEU A 1 283 ? 170.886 192.500 200.747 1.00 99.67 306 LEU A C 1
ATOM 639 O O . LEU A 1 283 ? 172.119 192.470 200.680 1.00 99.67 306 LEU A O 1
ATOM 644 N N . HIS A 1 284 ? 170.095 192.015 199.793 1.00 99.43 307 HIS A N 1
ATOM 645 C CA . HIS A 1 284 ? 170.606 191.334 198.616 1.00 99.43 307 HIS A CA 1
ATOM 646 C C . HIS A 1 284 ? 169.980 191.923 197.360 1.00 99.43 307 HIS A C 1
ATOM 647 O O . HIS A 1 284 ? 168.816 192.341 197.357 1.00 99.43 307 HIS A O 1
ATOM 654 N N . ASP A 1 285 ? 170.775 191.952 196.292 1.00 95.66 308 ASP A N 1
ATOM 655 C CA . ASP A 1 285 ? 170.340 192.450 194.989 1.00 95.66 308 ASP A CA 1
ATOM 656 C C . ASP A 1 285 ? 169.801 191.271 194.189 1.00 95.66 308 ASP A C 1
ATOM 657 O O . ASP A 1 285 ? 170.566 190.458 193.664 1.00 95.66 308 ASP A O 1
ATOM 662 N N . CYS A 1 286 ? 168.474 191.179 194.093 1.00 97.13 309 CYS A N 1
ATOM 663 C CA . CYS A 1 286 ? 167.803 190.119 193.350 1.00 97.13 309 CYS A CA 1
ATOM 664 C C . CYS A 1 286 ? 167.518 190.507 191.906 1.00 97.13 309 CYS A C 1
ATOM 665 O O . CYS A 1 286 ? 166.577 189.976 191.299 1.00 97.13 309 CYS A O 1
ATOM 668 N N . THR A 1 287 ? 168.299 191.427 191.344 1.00 90.02 310 THR A N 1
ATOM 669 C CA . THR A 1 287 ? 168.046 191.915 189.996 1.00 90.02 310 THR A CA 1
ATOM 670 C C . THR A 1 287 ? 168.188 190.792 188.976 1.00 90.02 310 THR A C 1
ATOM 671 O O . THR A 1 287 ? 169.164 190.036 188.996 1.00 90.02 310 THR A O 1
ATOM 675 N N . GLN A 1 288 ? 167.206 190.685 188.084 1.00 92.15 311 GLN A N 1
ATOM 676 C CA . GLN A 1 288 ? 167.269 189.698 187.016 1.00 92.15 311 GLN A CA 1
ATOM 677 C C . GLN A 1 288 ? 168.296 190.121 185.973 1.00 92.15 311 GLN A C 1
ATOM 678 O O . GLN A 1 288 ? 168.327 191.280 185.548 1.00 92.15 311 GLN A O 1
ATOM 684 N N . VAL A 1 289 ? 169.146 189.176 185.568 1.00 84.78 312 VAL A N 1
ATOM 685 C CA . VAL A 1 289 ? 170.220 189.492 184.632 1.00 84.78 312 VAL A CA 1
ATOM 686 C C . VAL A 1 289 ? 169.657 189.849 183.260 1.00 84.78 312 VAL A C 1
ATOM 687 O O . VAL A 1 289 ? 170.198 190.712 182.560 1.00 84.78 312 VAL A O 1
ATOM 691 N N . GLU A 1 290 ? 168.567 189.194 182.852 1.00 89.52 313 GLU A N 1
ATOM 692 C CA . GLU A 1 290 ? 167.998 189.446 181.533 1.00 89.52 313 GLU A CA 1
ATOM 693 C C . GLU A 1 290 ? 167.361 190.825 181.422 1.00 89.52 313 GLU A C 1
ATOM 694 O O . GLU A 1 290 ? 167.169 191.314 180.303 1.00 89.52 313 GLU A O 1
ATOM 700 N N . LYS A 1 291 ? 167.032 191.461 182.543 1.00 82.87 314 LYS A N 1
ATOM 701 C CA . LYS A 1 291 ? 166.425 192.788 182.554 1.00 82.87 314 LYS A CA 1
ATOM 702 C C . LYS A 1 291 ? 167.100 193.677 183.587 1.00 82.87 314 LYS A C 1
ATOM 703 O O . LYS A 1 291 ? 166.445 194.438 184.305 1.00 82.87 314 LYS A O 1
ATOM 709 N N . ALA A 1 292 ? 168.428 193.597 183.676 1.00 76.71 315 ALA A N 1
ATOM 710 C CA . ALA A 1 292 ? 169.175 194.375 184.655 1.00 76.71 315 ALA A CA 1
ATOM 711 C C . ALA A 1 292 ? 169.363 195.831 184.251 1.00 76.71 315 ALA A C 1
ATOM 712 O O . ALA A 1 292 ? 169.832 196.626 185.073 1.00 76.71 315 ALA A O 1
ATOM 714 N N . ASP A 1 293 ? 169.016 196.199 183.017 1.00 66.03 316 ASP A N 1
ATOM 715 C CA . ASP A 1 293 ? 169.254 197.566 182.564 1.00 66.03 316 ASP A CA 1
ATOM 716 C C . ASP A 1 293 ? 168.252 198.542 183.170 1.00 66.03 316 ASP A C 1
ATOM 717 O O . ASP A 1 293 ? 168.610 199.678 183.502 1.00 66.03 316 ASP A O 1
ATOM 722 N N . THR A 1 294 ? 166.994 198.125 183.322 1.00 70.17 317 THR A N 1
ATOM 723 C CA . THR A 1 294 ? 165.935 199.019 183.769 1.00 70.17 317 THR A CA 1
ATOM 724 C C . THR A 1 294 ? 165.185 198.526 184.998 1.00 70.17 317 THR A C 1
ATOM 725 O O . THR A 1 294 ? 164.214 199.172 185.408 1.00 70.17 317 THR A O 1
ATOM 729 N N . THR A 1 295 ? 165.596 197.412 185.599 1.00 67.88 318 THR A N 1
ATOM 730 C CA . THR A 1 295 ? 164.903 196.848 186.751 1.00 67.88 318 THR A CA 1
ATOM 731 C C . THR A 1 295 ? 165.894 196.641 187.885 1.00 67.88 318 THR A C 1
ATOM 732 O O . THR A 1 295 ? 166.971 196.073 187.676 1.00 67.88 318 THR A O 1
ATOM 736 N N . ILE A 1 296 ? 165.530 197.101 189.081 1.00 71.37 319 ILE A N 1
ATOM 737 C CA . ILE A 1 296 ? 166.352 196.952 190.277 1.00 71.37 319 ILE A CA 1
ATOM 738 C C . ILE A 1 296 ? 165.531 196.223 191.332 1.00 71.37 319 ILE A C 1
ATOM 739 O O . ILE A 1 296 ? 164.424 196.655 191.669 1.00 71.37 319 ILE A O 1
ATOM 744 N N . CYS A 1 297 ? 166.074 195.128 191.855 1.00 83.56 320 CYS A N 1
ATOM 745 C CA . CYS A 1 297 ? 165.389 194.301 192.839 1.00 83.56 320 CYS A CA 1
ATOM 746 C C . CYS A 1 297 ? 166.169 194.320 194.144 1.00 83.56 320 CYS A C 1
ATOM 747 O O . CYS A 1 297 ? 167.388 194.117 194.145 1.00 83.56 320 CYS A O 1
ATOM 750 N N . LEU A 1 298 ? 165.469 194.561 195.251 1.00 84.76 321 LEU A N 1
ATOM 751 C CA . LEU A 1 298 ? 166.077 194.520 196.575 1.00 84.76 321 LEU A CA 1
ATOM 752 C C . LEU A 1 298 ? 165.289 193.564 197.455 1.00 84.76 321 LEU A C 1
ATOM 753 O O . LEU A 1 298 ? 164.058 193.645 197.515 1.00 84.76 321 LEU A O 1
ATOM 758 N N . LYS A 1 299 ? 165.997 192.663 198.137 1.00 98.10 322 LYS A N 1
ATOM 759 C CA . LYS A 1 299 ? 165.363 191.675 198.998 1.00 98.10 322 LYS A CA 1
ATOM 760 C C . LYS A 1 299 ? 166.132 191.591 200.309 1.00 98.10 322 LYS A C 1
ATOM 761 O O . LYS A 1 299 ? 167.292 191.993 200.396 1.00 98.10 322 LYS A O 1
ATOM 767 N N . TRP A 1 300 ? 165.466 191.078 201.341 1.00 96.44 323 TRP A N 1
ATOM 768 C CA . TRP A 1 300 ? 166.086 190.846 202.639 1.00 96.44 323 TRP A CA 1
ATOM 769 C C . TRP A 1 300 ? 166.103 189.353 202.927 1.00 96.44 323 TRP A C 1
ATOM 770 O O . TRP A 1 300 ? 165.070 188.684 202.820 1.00 96.44 323 TRP A O 1
ATOM 781 N N . LYS A 1 301 ? 167.274 188.835 203.291 1.00 112.81 324 LYS A N 1
ATOM 782 C CA . LYS A 1 301 ? 167.459 187.421 203.586 1.00 112.81 324 LYS A CA 1
ATOM 783 C C . LYS A 1 301 ? 167.810 187.250 205.057 1.00 112.81 324 LYS A C 1
ATOM 784 O O . LYS A 1 301 ? 168.677 187.959 205.578 1.00 112.81 324 LYS A O 1
ATOM 790 N N . ASN A 1 302 ? 167.141 186.311 205.718 1.00 136.37 325 ASN A N 1
ATOM 791 C CA . ASN A 1 302 ? 167.377 186.021 207.126 1.00 136.37 325 ASN A CA 1
ATOM 792 C C . ASN A 1 302 ? 168.321 184.833 207.247 1.00 136.37 325 ASN A C 1
ATOM 793 O O . ASN A 1 302 ? 168.104 183.794 206.614 1.00 136.37 325 ASN A O 1
ATOM 798 N N . ILE A 1 303 ? 169.366 184.989 208.059 1.00 148.03 326 ILE A N 1
ATOM 799 C CA . ILE A 1 303 ? 170.365 183.948 208.228 1.00 148.03 326 ILE A CA 1
ATOM 800 C C . ILE A 1 303 ? 170.293 183.279 209.598 1.00 148.03 326 ILE A C 1
ATOM 801 O O . ILE A 1 303 ? 170.696 182.117 209.724 1.00 148.03 326 ILE A O 1
ATOM 806 N N . GLU A 1 304 ? 169.796 183.969 210.622 1.00 151.11 327 GLU A N 1
ATOM 807 C CA . GLU A 1 304 ? 169.715 183.422 211.970 1.00 151.11 327 GLU A CA 1
ATOM 808 C C . GLU A 1 304 ? 168.286 183.536 212.476 1.00 151.11 327 GLU A C 1
ATOM 809 O O . GLU A 1 304 ? 167.673 184.603 212.380 1.00 151.11 327 GLU A O 1
ATOM 815 N N . THR A 1 305 ? 167.763 182.437 213.014 1.00 153.03 328 THR A N 1
ATOM 816 C CA . THR A 1 305 ? 166.409 182.431 213.546 1.00 153.03 328 THR A CA 1
ATOM 817 C C . THR A 1 305 ? 166.321 183.279 214.811 1.00 153.03 328 THR A C 1
ATOM 818 O O . THR A 1 305 ? 167.272 183.376 215.591 1.00 153.03 328 THR A O 1
ATOM 822 N N . PHE A 1 306 ? 165.160 183.898 215.007 1.00 138.49 329 PHE A N 1
ATOM 823 C CA . PHE A 1 306 ? 164.909 184.751 216.158 1.00 138.49 329 PHE A CA 1
ATOM 824 C C . PHE A 1 306 ? 163.544 184.429 216.748 1.00 138.49 329 PHE A C 1
ATOM 825 O O . PHE A 1 306 ? 162.642 183.957 216.051 1.00 138.49 329 PHE A O 1
ATOM 833 N N . THR A 1 307 ? 163.402 184.694 218.047 1.00 136.62 330 THR A N 1
ATOM 834 C CA . THR A 1 307 ? 162.156 184.422 218.752 1.00 136.62 330 THR A CA 1
ATOM 835 C C . THR A 1 307 ? 161.072 185.453 218.467 1.00 136.62 330 THR A C 1
ATOM 836 O O . THR A 1 307 ? 159.919 185.237 218.855 1.00 136.62 330 THR A O 1
ATOM 840 N N . CYS A 1 308 ? 161.409 186.558 217.808 1.00 129.45 331 CYS A N 1
ATOM 841 C CA . CYS A 1 308 ? 160.431 187.599 217.532 1.00 129.45 331 CYS A CA 1
ATOM 842 C C . CYS A 1 308 ? 159.433 187.137 216.475 1.00 129.45 331 CYS A C 1
ATOM 843 O O . CYS A 1 308 ? 159.766 186.377 215.561 1.00 129.45 331 CYS A O 1
ATOM 846 N N . ASP A 1 309 ? 158.195 187.604 216.609 1.00 126.94 332 ASP A N 1
ATOM 847 C CA . ASP A 1 309 ? 157.144 187.280 215.657 1.00 126.94 332 ASP A CA 1
ATOM 848 C C . ASP A 1 309 ? 157.191 188.243 214.478 1.00 126.94 332 ASP A C 1
ATOM 849 O O . ASP A 1 309 ? 157.507 189.425 214.636 1.00 126.94 332 ASP A O 1
ATOM 854 N N . THR A 1 310 ? 156.873 187.724 213.289 1.00 129.22 333 THR A N 1
ATOM 855 C CA . THR A 1 310 ? 156.927 188.535 212.078 1.00 129.22 333 THR A CA 1
ATOM 856 C C . THR A 1 310 ? 155.801 189.558 212.004 1.00 129.22 333 THR A C 1
ATOM 857 O O . THR A 1 310 ? 155.883 190.490 211.197 1.00 129.22 333 THR A O 1
ATOM 861 N N . GLN A 1 311 ? 154.754 189.408 212.819 1.00 126.73 334 GLN A N 1
ATOM 862 C CA . GLN A 1 311 ? 153.626 190.332 212.762 1.00 126.73 334 GLN A CA 1
ATOM 863 C C . GLN A 1 311 ? 153.990 191.730 213.243 1.00 126.73 334 GLN A C 1
ATOM 864 O O . GLN A 1 311 ? 153.252 192.680 212.960 1.00 126.73 334 GLN A O 1
ATOM 870 N N . ASN A 1 312 ? 155.104 191.880 213.959 1.00 117.22 335 ASN A N 1
ATOM 871 C CA . ASN A 1 312 ? 155.530 193.169 214.488 1.00 117.22 335 ASN A CA 1
ATOM 872 C C . ASN A 1 312 ? 156.817 193.666 213.838 1.00 117.22 335 ASN A C 1
ATOM 873 O O . ASN A 1 312 ? 157.553 194.449 214.445 1.00 117.22 335 ASN A O 1
ATOM 878 N N . ILE A 1 313 ? 157.103 193.223 212.615 1.00 108.57 336 ILE A N 1
ATOM 879 C CA . ILE A 1 313 ? 158.285 193.637 211.870 1.00 108.57 336 ILE A CA 1
ATOM 880 C C . ILE A 1 313 ? 157.825 194.284 210.572 1.00 108.57 336 ILE A C 1
ATOM 881 O O . ILE A 1 313 ? 156.998 193.714 209.851 1.00 108.57 336 ILE A O 1
ATOM 886 N N . THR A 1 314 ? 158.356 195.469 210.276 1.00 91.15 337 THR A N 1
ATOM 887 C CA . THR A 1 314 ? 158.025 196.183 209.052 1.00 91.15 337 THR A CA 1
ATOM 888 C C . THR A 1 314 ? 159.306 196.612 208.352 1.00 91.15 337 THR A C 1
ATOM 889 O O . THR A 1 314 ? 160.344 196.806 208.987 1.00 91.15 337 THR A O 1
ATOM 893 N N . TYR A 1 315 ? 159.224 196.753 207.032 1.00 75.50 338 TYR A N 1
ATOM 894 C CA . TYR A 1 315 ? 160.353 197.169 206.212 1.00 75.50 338 TYR A CA 1
ATOM 895 C C . TYR A 1 315 ? 159.996 198.457 205.487 1.00 75.50 338 TYR A C 1
ATOM 896 O O . TYR A 1 315 ? 158.917 198.559 204.894 1.00 75.50 338 TYR A O 1
ATOM 905 N N . ARG A 1 316 ? 160.898 199.433 205.533 1.00 74.89 339 ARG A N 1
ATOM 906 C CA . ARG A 1 316 ? 160.717 200.704 204.847 1.00 74.89 339 ARG A CA 1
ATOM 907 C C . ARG A 1 316 ? 161.887 200.928 203.901 1.00 74.89 339 ARG A C 1
ATOM 908 O O . ARG A 1 316 ? 163.042 200.683 204.262 1.00 74.89 339 ARG A O 1
ATOM 916 N N . PHE A 1 317 ? 161.590 201.387 202.687 1.00 78.27 340 PHE A N 1
ATOM 917 C CA . PHE A 1 317 ? 162.610 201.615 201.674 1.00 78.27 340 PHE A CA 1
ATOM 918 C C . PHE A 1 317 ? 162.517 203.048 201.176 1.00 78.27 340 PHE A C 1
ATOM 919 O O . PHE A 1 317 ? 161.438 203.502 200.785 1.00 78.27 340 PHE A O 1
ATOM 927 N N . GLN A 1 318 ? 163.646 203.751 201.191 1.00 84.87 341 GLN A N 1
ATOM 928 C CA . GLN A 1 318 ? 163.759 205.097 200.635 1.00 84.87 341 GLN A CA 1
ATOM 929 C C . GLN A 1 318 ? 164.806 205.041 199.528 1.00 84.87 341 GLN A C 1
ATOM 930 O O . GLN A 1 318 ? 166.011 205.008 199.804 1.00 84.87 341 GLN A O 1
ATOM 936 N N . CYS A 1 319 ? 164.347 205.000 198.281 1.00 89.92 342 CYS A N 1
ATOM 937 C CA . CYS A 1 319 ? 165.222 204.982 197.112 1.00 89.92 342 CYS A CA 1
ATOM 938 C C . CYS A 1 319 ? 165.109 206.344 196.436 1.00 89.92 342 CYS A C 1
ATOM 939 O O . CYS A 1 319 ? 164.178 206.586 195.661 1.00 89.92 342 CYS A O 1
ATOM 942 N N . GLY A 1 320 ? 166.057 207.230 196.733 1.00 93.02 343 GLY A N 1
ATOM 943 C CA . GLY A 1 320 ? 166.047 208.563 196.163 1.00 93.02 343 GLY A CA 1
ATOM 944 C C . GLY A 1 320 ? 164.811 209.354 196.535 1.00 93.02 343 GLY A C 1
ATOM 945 O O . GLY A 1 320 ? 164.655 209.778 197.684 1.00 93.02 343 GLY A O 1
ATOM 946 N N . ASN A 1 321 ? 163.922 209.558 195.563 1.00 95.52 344 ASN A N 1
ATOM 947 C CA . ASN A 1 321 ? 162.668 210.266 195.776 1.00 95.52 344 ASN A CA 1
ATOM 948 C C . ASN A 1 321 ? 161.471 209.323 195.832 1.00 95.52 344 ASN A C 1
ATOM 949 O O . ASN A 1 321 ? 160.335 209.759 195.615 1.00 95.52 344 ASN A O 1
ATOM 954 N N . MET A 1 322 ? 161.701 208.043 196.115 1.00 87.15 345 MET A N 1
ATOM 955 C CA . MET A 1 322 ? 160.645 207.042 196.159 1.00 87.15 345 MET A CA 1
ATOM 956 C C . MET A 1 322 ? 160.616 206.377 197.528 1.00 87.15 345 MET A C 1
ATOM 957 O O . MET A 1 322 ? 161.665 206.084 198.110 1.00 87.15 345 MET A O 1
ATOM 962 N N . ILE A 1 323 ? 159.408 206.143 198.037 1.00 78.99 346 ILE A N 1
ATOM 963 C CA . ILE A 1 323 ? 159.195 205.535 199.345 1.00 78.99 346 ILE A CA 1
ATOM 964 C C . ILE A 1 323 ? 158.322 204.301 199.163 1.00 78.99 346 ILE A C 1
ATOM 965 O O . ILE A 1 323 ? 157.281 204.365 198.498 1.00 78.99 346 ILE A O 1
ATOM 970 N N . PHE A 1 324 ? 158.745 203.183 199.751 1.00 75.13 347 PHE A N 1
ATOM 971 C CA . PHE A 1 324 ? 158.024 201.925 199.629 1.00 75.13 347 PHE A CA 1
ATOM 972 C C . PHE A 1 324 ? 157.947 201.235 200.984 1.00 75.13 347 PHE A C 1
ATOM 973 O O . PHE A 1 324 ? 158.808 201.425 201.848 1.00 75.13 347 PHE A O 1
ATOM 981 N N . ASP A 1 325 ? 156.904 200.421 201.154 1.00 74.04 348 ASP A N 1
ATOM 982 C CA . ASP A 1 325 ? 156.670 199.650 202.376 1.00 74.04 348 ASP A CA 1
ATOM 983 C C . ASP A 1 325 ? 156.439 198.199 201.962 1.00 74.04 348 ASP A C 1
ATOM 984 O O . ASP A 1 325 ? 155.296 197.771 201.778 1.00 74.04 348 ASP A O 1
ATOM 989 N N . ASN A 1 326 ? 157.527 197.445 201.822 1.00 72.01 349 ASN A N 1
ATOM 990 C CA . ASN A 1 326 ? 157.451 196.042 201.441 1.00 72.01 349 ASN A CA 1
ATOM 991 C C . ASN A 1 326 ? 158.779 195.378 201.768 1.00 72.01 349 ASN A C 1
ATOM 992 O O . ASN A 1 326 ? 159.826 196.029 201.770 1.00 72.01 349 ASN A O 1
ATOM 997 N N . LYS A 1 327 ? 158.722 194.074 202.052 1.00 77.96 350 LYS A N 1
ATOM 998 C CA . LYS A 1 327 ? 159.941 193.333 202.361 1.00 77.96 350 LYS A CA 1
ATOM 999 C C . LYS A 1 327 ? 160.879 193.284 201.161 1.00 77.96 350 LYS A C 1
ATOM 1000 O O . LYS A 1 327 ? 162.095 193.458 201.305 1.00 77.96 350 LYS A O 1
ATOM 1006 N N . GLU A 1 328 ? 160.333 193.050 199.971 1.00 76.70 351 GLU A N 1
ATOM 1007 C CA . GLU A 1 328 ? 161.103 193.001 198.735 1.00 76.70 351 GLU A CA 1
ATOM 1008 C C . GLU A 1 328 ? 160.538 194.030 197.768 1.00 76.70 351 GLU A C 1
ATOM 1009 O O . GLU A 1 328 ? 159.318 194.106 197.583 1.00 76.70 351 GLU A O 1
ATOM 1015 N N . ILE A 1 329 ? 161.418 194.817 197.154 1.00 72.06 352 ILE A N 1
ATOM 1016 C CA . ILE A 1 329 ? 160.991 195.912 196.292 1.00 72.06 352 ILE A CA 1
ATOM 1017 C C . ILE A 1 329 ? 161.545 195.714 194.888 1.00 72.06 352 ILE A C 1
ATOM 1018 O O . ILE A 1 329 ? 162.641 195.174 194.690 1.00 72.06 352 ILE A O 1
ATOM 1023 N N . LYS A 1 330 ? 160.761 196.166 193.909 1.00 73.99 353 LYS A N 1
ATOM 1024 C CA . LYS A 1 330 ? 161.107 196.122 192.496 1.00 73.99 353 LYS A CA 1
ATOM 1025 C C . LYS A 1 330 ? 160.957 197.513 191.898 1.00 73.99 353 LYS A C 1
ATOM 1026 O O . LYS A 1 330 ? 159.997 198.228 192.201 1.00 73.99 353 LYS A O 1
ATOM 1032 N N . LEU A 1 331 ? 161.909 197.891 191.049 1.00 69.66 354 LEU A N 1
ATOM 1033 C CA . LEU A 1 331 ? 161.876 199.161 190.337 1.00 69.66 354 LEU A CA 1
ATOM 1034 C C . LEU A 1 331 ? 162.000 198.886 188.847 1.00 69.66 354 LEU A C 1
ATOM 1035 O O . LEU A 1 331 ? 162.900 198.153 188.421 1.00 69.66 354 LEU A O 1
ATOM 1040 N N . GLU A 1 332 ? 161.104 199.476 188.061 1.00 75.02 355 GLU A N 1
ATOM 1041 C CA . GLU A 1 332 ? 161.024 199.226 186.631 1.00 75.02 355 GLU A CA 1
ATOM 1042 C C . GLU A 1 332 ? 161.150 200.539 185.869 1.00 75.02 355 GLU A C 1
ATOM 1043 O O . GLU A 1 332 ? 160.780 201.604 186.373 1.00 75.02 355 GLU A O 1
ATOM 1049 N N . ASN A 1 333 ? 161.685 200.448 184.650 1.00 78.32 356 ASN A N 1
ATOM 1050 C CA . ASN A 1 333 ? 161.939 201.606 183.791 1.00 78.32 356 ASN A CA 1
ATOM 1051 C C . ASN A 1 333 ? 162.880 202.601 184.472 1.00 78.32 356 ASN A C 1
ATOM 1052 O O . ASN A 1 333 ? 162.527 203.747 184.758 1.00 78.32 356 ASN A O 1
ATOM 1057 N N . LEU A 1 334 ? 164.098 202.135 184.730 1.00 64.65 357 LEU A N 1
ATOM 1058 C CA . LEU A 1 334 ? 165.161 202.958 185.286 1.00 64.65 357 LEU A CA 1
ATOM 1059 C C . LEU A 1 334 ? 166.187 203.248 184.199 1.00 64.65 357 LEU A C 1
ATOM 1060 O O . LEU A 1 334 ? 166.577 202.349 183.446 1.00 64.65 357 LEU A O 1
ATOM 1065 N N . GLU A 1 335 ? 166.613 204.504 184.118 1.00 64.45 358 GLU A N 1
ATOM 1066 C CA . GLU A 1 335 ? 167.499 204.925 183.041 1.00 64.45 358 GLU A CA 1
ATOM 1067 C C . GLU A 1 335 ? 168.842 204.206 183.143 1.00 64.45 358 GLU A C 1
ATOM 1068 O O . GLU A 1 335 ? 169.423 204.136 184.235 1.00 64.45 358 GLU A O 1
ATOM 1074 N N . PRO A 1 336 ? 169.362 203.663 182.045 1.00 63.03 359 PRO A N 1
ATOM 1075 C CA . PRO A 1 336 ? 170.623 202.919 182.110 1.00 63.03 359 PRO A CA 1
ATOM 1076 C C . PRO A 1 336 ? 171.808 203.829 182.395 1.00 63.03 359 PRO A C 1
ATOM 1077 O O . PRO A 1 336 ? 171.753 205.049 182.224 1.00 63.03 359 PRO A O 1
ATOM 1081 N N . GLU A 1 337 ? 172.896 203.199 182.845 1.00 63.27 360 GLU A N 1
ATOM 1082 C CA . GLU A 1 337 ? 174.161 203.882 183.124 1.00 63.27 360 GLU A CA 1
ATOM 1083 C C . GLU A 1 337 ? 173.992 204.978 184.173 1.00 63.27 360 GLU A C 1
ATOM 1084 O O . GLU A 1 337 ? 174.612 206.040 184.095 1.00 63.27 360 GLU A O 1
ATOM 1090 N N . HIS A 1 338 ? 173.143 204.719 185.165 1.00 67.07 361 HIS A N 1
ATOM 1091 C CA . HIS A 1 338 ? 172.963 205.616 186.300 1.00 67.07 361 HIS A CA 1
ATOM 1092 C C . HIS A 1 338 ? 173.179 204.825 187.579 1.00 67.07 361 HIS A C 1
ATOM 1093 O O . HIS A 1 338 ? 172.524 203.801 187.798 1.00 67.07 361 HIS A O 1
ATOM 1100 N N . GLU A 1 339 ? 174.095 205.300 188.419 1.00 79.33 362 GLU A N 1
ATOM 1101 C CA . GLU A 1 339 ? 174.440 204.640 189.673 1.00 79.33 362 GLU A CA 1
ATOM 1102 C C . GLU A 1 339 ? 173.670 205.318 190.800 1.00 79.33 362 GLU A C 1
ATOM 1103 O O . GLU A 1 339 ? 173.970 206.459 191.167 1.00 79.33 362 GLU A O 1
ATOM 1109 N N . TYR A 1 340 ? 172.683 204.618 191.348 1.00 80.55 363 TYR A N 1
ATOM 1110 C CA . TYR A 1 340 ? 171.821 205.161 192.387 1.00 80.55 363 TYR A CA 1
ATOM 1111 C C . TYR A 1 340 ? 172.110 204.485 193.720 1.00 80.55 363 TYR A C 1
ATOM 1112 O O . TYR A 1 340 ? 172.830 203.488 193.798 1.00 80.55 363 TYR A O 1
ATOM 1121 N N . LYS A 1 341 ? 171.542 205.052 194.781 1.00 86.32 364 LYS A N 1
ATOM 1122 C CA . LYS A 1 341 ? 171.668 204.508 196.124 1.00 86.32 364 LYS A CA 1
ATOM 1123 C C . LYS A 1 341 ? 170.304 204.504 196.797 1.00 86.32 364 LYS A C 1
ATOM 1124 O O . LYS A 1 341 ? 169.470 205.379 196.550 1.00 86.32 364 LYS A O 1
ATOM 1130 N N . CYS A 1 342 ? 170.081 203.505 197.649 1.00 92.81 365 CYS A N 1
ATOM 1131 C CA . CYS A 1 342 ? 168.810 203.364 198.342 1.00 92.81 365 CYS A CA 1
ATOM 1132 C C . CYS A 1 342 ? 169.043 202.842 199.752 1.00 92.81 365 CYS A C 1
ATOM 1133 O O . CYS A 1 342 ? 169.938 202.026 199.990 1.00 92.81 365 CYS A O 1
ATOM 1136 N N . ASP A 1 343 ? 168.218 203.312 200.684 1.00 91.20 366 ASP A N 1
ATOM 1137 C CA . ASP A 1 343 ? 168.303 202.921 202.083 1.00 91.20 366 ASP A CA 1
ATOM 1138 C C . ASP A 1 343 ? 167.117 202.037 202.446 1.00 91.20 366 ASP A C 1
ATOM 1139 O O . ASP A 1 343 ? 166.000 202.251 201.964 1.00 91.20 366 ASP A O 1
ATOM 1144 N N . SER A 1 344 ? 167.366 201.038 203.289 1.00 91.83 367 SER A N 1
ATOM 1145 C CA . SER A 1 344 ? 166.329 200.136 203.767 1.00 91.83 367 SER A CA 1
ATOM 1146 C C . SER A 1 344 ? 166.442 200.013 205.278 1.00 91.83 367 SER A C 1
ATOM 1147 O O . SER A 1 344 ? 167.526 199.738 205.800 1.00 91.83 367 SER A O 1
ATOM 1150 N N . GLU A 1 345 ? 165.325 200.205 205.973 1.00 86.97 368 GLU A N 1
ATOM 1151 C CA . GLU A 1 345 ? 165.294 200.134 207.424 1.00 86.97 368 GLU A CA 1
ATOM 1152 C C . GLU A 1 345 ? 164.247 199.127 207.881 1.00 86.97 368 GLU A C 1
ATOM 1153 O O . GLU A 1 345 ? 163.217 198.926 207.229 1.00 86.97 368 GLU A O 1
ATOM 1159 N N . ILE A 1 346 ? 164.537 198.488 209.010 1.00 90.99 369 ILE A N 1
ATOM 1160 C CA . ILE A 1 346 ? 163.650 197.516 209.636 1.00 90.99 369 ILE A CA 1
ATOM 1161 C C . ILE A 1 346 ? 163.126 198.123 210.929 1.00 90.99 369 ILE A C 1
ATOM 1162 O O . ILE A 1 346 ? 163.910 198.569 211.775 1.00 90.99 369 ILE A O 1
ATOM 1167 N N . LEU A 1 347 ? 161.805 198.146 211.077 1.00 93.69 370 LEU A N 1
ATOM 1168 C CA . LEU A 1 347 ? 161.146 198.764 212.218 1.00 93.69 370 LEU A CA 1
ATOM 1169 C C . LEU A 1 347 ? 160.411 197.704 213.026 1.00 93.69 370 LEU A C 1
ATOM 1170 O O . LEU A 1 347 ? 159.669 196.889 212.464 1.00 93.69 370 LEU A O 1
ATOM 1175 N N . TYR A 1 348 ? 160.626 197.714 214.339 1.00 104.15 371 TYR A N 1
ATOM 1176 C CA . TYR A 1 348 ? 159.903 196.860 215.270 1.00 104.15 371 TYR A CA 1
ATOM 1177 C C . TYR A 1 348 ? 159.203 197.748 216.287 1.00 104.15 371 TYR A C 1
ATOM 1178 O O . TYR A 1 348 ? 159.844 198.593 216.922 1.00 104.15 371 TYR A O 1
ATOM 1187 N N . ASN A 1 349 ? 157.892 197.551 216.439 1.00 104.24 372 ASN A N 1
ATOM 1188 C CA . ASN A 1 349 ? 157.064 198.375 217.323 1.00 104.24 372 ASN A CA 1
ATOM 1189 C C . ASN A 1 349 ? 157.192 199.857 216.978 1.00 104.24 372 ASN A C 1
ATOM 1190 O O . ASN A 1 349 ? 157.196 200.720 217.858 1.00 104.24 372 ASN A O 1
ATOM 1195 N N . ASN A 1 350 ? 157.296 200.149 215.679 1.00 98.10 373 ASN A N 1
ATOM 1196 C CA . ASN A 1 350 ? 157.391 201.518 215.167 1.00 98.10 373 ASN A CA 1
ATOM 1197 C C . ASN A 1 350 ? 158.586 202.261 215.765 1.00 98.10 373 ASN A C 1
ATOM 1198 O O . ASN A 1 350 ? 158.457 203.354 216.320 1.00 98.10 373 ASN A O 1
ATOM 1203 N N . HIS A 1 351 ? 159.765 201.653 215.647 1.00 101.70 374 HIS A N 1
ATOM 1204 C CA . HIS A 1 351 ? 161.003 202.284 216.083 1.00 101.70 374 HIS A CA 1
ATOM 1205 C C . HIS A 1 351 ? 162.125 201.878 215.140 1.00 101.70 374 HIS A C 1
ATOM 1206 O O . HIS A 1 351 ? 162.154 200.746 214.650 1.00 101.70 374 HIS A O 1
ATOM 1213 N N . LYS A 1 352 ? 163.046 202.806 214.895 1.00 99.84 375 LYS A N 1
ATOM 1214 C CA . LYS A 1 352 ? 164.153 202.580 213.975 1.00 99.84 375 LYS A CA 1
ATOM 1215 C C . LYS A 1 352 ? 165.349 202.028 214.742 1.00 99.84 375 LYS A C 1
ATOM 1216 O O . LYS A 1 352 ? 165.874 202.690 215.644 1.00 99.84 375 LYS A O 1
ATOM 1222 N N . PHE A 1 353 ? 165.774 200.818 214.382 1.00 100.12 376 PHE A N 1
ATOM 1223 C CA . PHE A 1 353 ? 166.928 200.187 215.008 1.00 100.12 376 PHE A CA 1
ATOM 1224 C C . PHE A 1 353 ? 167.898 199.545 214.025 1.00 100.12 376 PHE A C 1
ATOM 1225 O O . PHE A 1 353 ? 169.050 199.304 214.405 1.00 100.12 376 PHE A O 1
ATOM 1233 N N . THR A 1 354 ? 167.485 199.263 212.791 1.00 101.60 377 THR A N 1
ATOM 1234 C CA . THR A 1 354 ? 168.361 198.680 211.782 1.00 101.60 377 THR A CA 1
ATOM 1235 C C . THR A 1 354 ? 168.170 199.416 210.465 1.00 101.60 377 THR A C 1
ATOM 1236 O O . THR A 1 354 ? 167.037 199.569 209.998 1.00 101.60 377 THR A O 1
ATOM 1240 N N . ASN A 1 355 ? 169.275 199.857 209.865 1.00 109.54 378 ASN A N 1
ATOM 1241 C CA . ASN A 1 355 ? 169.243 200.531 208.576 1.00 109.54 378 ASN A CA 1
ATOM 1242 C C . ASN A 1 355 ? 170.485 200.160 207.781 1.00 109.54 378 ASN A C 1
ATOM 1243 O O . ASN A 1 355 ? 171.564 199.974 208.351 1.00 109.54 378 ASN A O 1
ATOM 1248 N N . ALA A 1 356 ? 170.324 200.050 206.463 1.00 101.53 379 ALA A N 1
ATOM 1249 C CA . ALA A 1 356 ? 171.422 199.673 205.583 1.00 101.53 379 ALA A CA 1
ATOM 1250 C C . ALA A 1 356 ? 171.257 200.371 204.242 1.00 101.53 379 ALA A C 1
ATOM 1251 O O . ALA A 1 356 ? 170.159 200.386 203.679 1.00 101.53 379 ALA A O 1
ATOM 1253 N N . SER A 1 357 ? 172.346 200.940 203.736 1.00 93.78 380 SER A N 1
ATOM 1254 C CA . SER A 1 357 ? 172.353 201.613 202.445 1.00 93.78 380 SER A CA 1
ATOM 1255 C C . SER A 1 357 ? 173.060 200.746 201.413 1.00 93.78 380 SER A C 1
ATOM 1256 O O . SER A 1 357 ? 174.047 200.073 201.725 1.00 93.78 380 SER A O 1
ATOM 1259 N N . LYS A 1 358 ? 172.551 200.764 200.183 1.00 85.62 381 LYS A N 1
ATOM 1260 C CA . LYS A 1 358 ? 173.128 199.971 199.109 1.00 85.62 381 LYS A CA 1
ATOM 1261 C C . LYS A 1 358 ? 173.135 200.780 197.822 1.00 85.62 381 LYS A C 1
ATOM 1262 O O . LYS A 1 358 ? 172.166 201.479 197.510 1.00 85.62 381 LYS A O 1
ATOM 1268 N N . ILE A 1 359 ? 174.230 200.668 197.074 1.00 79.58 382 ILE A N 1
ATOM 1269 C CA . ILE A 1 359 ? 174.430 201.399 195.829 1.00 79.58 382 ILE A CA 1
ATOM 1270 C C . ILE A 1 359 ? 174.379 200.404 194.678 1.00 79.58 382 ILE A C 1
ATOM 1271 O O . ILE A 1 359 ? 175.081 199.386 194.696 1.00 79.58 382 ILE A O 1
ATOM 1276 N N . ILE A 1 360 ? 173.550 200.700 193.679 1.00 73.60 383 ILE A N 1
ATOM 1277 C CA . ILE A 1 360 ? 173.333 199.818 192.540 1.00 73.60 383 ILE A CA 1
ATOM 1278 C C . ILE A 1 360 ? 173.544 200.602 191.251 1.00 73.60 383 ILE A C 1
ATOM 1279 O O . ILE A 1 360 ? 173.069 201.736 191.112 1.00 73.60 383 ILE A O 1
ATOM 1284 N N . LYS A 1 361 ? 174.268 199.997 190.312 1.00 66.73 384 LYS A N 1
ATOM 1285 C CA . LYS A 1 361 ? 174.532 200.577 189.004 1.00 66.73 384 LYS A CA 1
ATOM 1286 C C . LYS A 1 361 ? 173.950 199.680 187.920 1.00 66.73 384 LYS A C 1
ATOM 1287 O O . LYS A 1 361 ? 174.104 198.455 187.967 1.00 66.73 384 LYS A O 1
ATOM 1293 N N . THR A 1 362 ? 173.282 200.293 186.948 1.00 67.08 385 THR A N 1
ATOM 1294 C CA . THR A 1 362 ? 172.670 199.548 185.860 1.00 67.08 385 THR A CA 1
ATOM 1295 C C . THR A 1 362 ? 173.724 199.085 184.858 1.00 67.08 385 THR A C 1
ATOM 1296 O O . THR A 1 362 ? 174.863 199.561 184.844 1.00 67.08 385 THR A O 1
ATOM 1300 N N . ASP A 1 363 ? 173.327 198.142 184.010 1.00 62.99 386 ASP A N 1
ATOM 1301 C CA . ASP A 1 363 ? 174.211 197.545 183.022 1.00 62.99 386 ASP A CA 1
ATOM 1302 C C . ASP A 1 363 ? 173.926 198.102 181.631 1.00 62.99 386 ASP A C 1
ATOM 1303 O O . ASP A 1 363 ? 172.967 198.846 181.409 1.00 62.99 386 ASP A O 1
ATOM 1308 N N . PHE A 1 364 ? 174.784 197.727 180.685 1.00 50.84 387 PHE A N 1
ATOM 1309 C CA . PHE A 1 364 ? 174.615 198.135 179.300 1.00 50.84 387 PHE A CA 1
ATOM 1310 C C . PHE A 1 364 ? 173.456 197.377 178.656 1.00 50.84 387 PHE A C 1
ATOM 1311 O O . PHE A 1 364 ? 173.072 196.287 179.087 1.00 50.84 387 PHE A O 1
ATOM 1319 N N . GLY A 1 365 ? 172.898 197.971 177.608 1.00 43.99 388 GLY A N 1
ATOM 1320 C CA . GLY A 1 365 ? 171.811 197.330 176.888 1.00 43.99 388 GLY A CA 1
ATOM 1321 C C . GLY A 1 365 ? 171.385 198.168 175.703 1.00 43.99 388 GLY A C 1
ATOM 1322 O O . GLY A 1 365 ? 171.770 199.334 175.562 1.00 43.99 388 GLY A O 1
ATOM 1323 N N . SER A 1 366 ? 170.574 197.542 174.847 1.00 36.69 389 SER A N 1
ATOM 1324 C CA . SER A 1 366 ? 169.970 198.159 173.670 1.00 36.69 389 SER A CA 1
ATOM 1325 C C . SER A 1 366 ? 171.019 198.739 172.727 1.00 36.69 389 SER A C 1
ATOM 1326 O O . SER A 1 366 ? 171.115 199.964 172.588 1.00 36.69 389 SER A O 1
ATOM 1329 N N . PRO A 1 367 ? 171.819 197.901 172.060 1.00 33.70 390 PRO A N 1
ATOM 1330 C CA . PRO A 1 367 ? 172.775 198.424 171.076 1.00 33.70 390 PRO A CA 1
ATOM 1331 C C . PRO A 1 367 ? 172.134 198.620 169.711 1.00 33.70 390 PRO A C 1
ATOM 1332 O O . PRO A 1 367 ? 170.923 198.436 169.555 1.00 33.70 390 PRO A O 1
ATOM 1336 N N . GLY A 1 368 ? 172.934 198.991 168.719 1.00 34.28 391 GLY A N 1
ATOM 1337 C CA . GLY A 1 368 ? 172.437 199.136 167.366 1.00 34.28 391 GLY A CA 1
ATOM 1338 C C . GLY A 1 368 ? 171.851 200.505 167.088 1.00 34.28 391 GLY A C 1
ATOM 1339 O O . GLY A 1 368 ? 171.931 201.438 167.892 1.00 34.28 391 GLY A O 1
ATOM 1340 N N . GLU A 1 369 ? 171.242 200.619 165.909 1.00 32.71 392 GLU A N 1
ATOM 1341 C CA . GLU A 1 369 ? 171.125 199.498 164.980 1.00 32.71 392 GLU A CA 1
ATOM 1342 C C . GLU A 1 369 ? 171.925 199.740 163.702 1.00 32.71 392 GLU A C 1
ATOM 1343 O O . GLU A 1 369 ? 172.065 200.880 163.259 1.00 32.71 392 GLU A O 1
ATOM 1349 N N . PRO A 1 370 ? 172.458 198.667 163.118 1.00 29.04 393 PRO A N 1
ATOM 1350 C CA . PRO A 1 370 ? 173.174 198.805 161.845 1.00 29.04 393 PRO A CA 1
ATOM 1351 C C . PRO A 1 370 ? 172.240 199.248 160.729 1.00 29.04 393 PRO A C 1
ATOM 1352 O O . PRO A 1 370 ? 171.046 198.940 160.727 1.00 29.04 393 PRO A O 1
ATOM 1356 N N . GLN A 1 371 ? 172.802 199.981 159.772 1.00 27.50 394 GLN A N 1
ATOM 1357 C CA . GLN A 1 371 ? 172.067 200.477 158.610 1.00 27.50 394 GLN A CA 1
ATOM 1358 C C . GLN A 1 371 ? 172.669 199.832 157.366 1.00 27.50 394 GLN A C 1
ATOM 1359 O O . GLN A 1 371 ? 173.723 200.261 156.886 1.00 27.50 394 GLN A O 1
ATOM 1365 N N . ILE A 1 372 ? 172.000 198.806 156.844 1.00 28.91 395 ILE A N 1
ATOM 1366 C CA . ILE A 1 372 ? 172.501 198.084 155.678 1.00 28.91 395 ILE A CA 1
ATOM 1367 C C . ILE A 1 372 ? 172.307 198.966 154.449 1.00 28.91 395 ILE A C 1
ATOM 1368 O O . ILE A 1 372 ? 171.175 199.267 154.061 1.00 28.91 395 ILE A O 1
ATOM 1373 N N . ILE A 1 373 ? 173.414 199.389 153.835 1.00 27.86 396 ILE A N 1
ATOM 1374 C CA . ILE A 1 373 ? 173.325 200.237 152.651 1.00 27.86 396 ILE A CA 1
ATOM 1375 C C . ILE A 1 373 ? 172.736 199.459 151.481 1.00 27.86 396 ILE A C 1
ATOM 1376 O O . ILE A 1 373 ? 171.793 199.919 150.826 1.00 27.86 396 ILE A O 1
ATOM 1381 N N . PHE A 1 374 ? 173.264 198.264 151.215 1.00 33.22 397 PHE A N 1
ATOM 1382 C CA . PHE A 1 374 ? 172.726 197.447 150.132 1.00 33.22 397 PHE A CA 1
ATOM 1383 C C . PHE A 1 374 ? 173.302 196.041 150.200 1.00 33.22 397 PHE A C 1
ATOM 1384 O O . PHE A 1 374 ? 174.473 195.858 150.537 1.00 33.22 397 PHE A O 1
ATOM 1392 N N . CYS A 1 375 ? 172.476 195.058 149.851 1.00 36.83 398 CYS A N 1
ATOM 1393 C CA . CYS A 1 375 ? 172.902 193.674 149.713 1.00 36.83 398 CYS A CA 1
ATOM 1394 C C . CYS A 1 375 ? 172.545 193.185 148.317 1.00 36.83 398 CYS A C 1
ATOM 1395 O O . CYS A 1 375 ? 171.470 193.502 147.797 1.00 36.83 398 CYS A O 1
ATOM 1398 N N . ARG A 1 376 ? 173.450 192.425 147.704 1.00 43.26 399 ARG A N 1
ATOM 1399 C CA . ARG A 1 376 ? 173.200 191.901 146.366 1.00 43.26 399 ARG A CA 1
ATOM 1400 C C . ARG A 1 376 ? 174.166 190.754 146.099 1.00 43.26 399 ARG A C 1
ATOM 1401 O O . ARG A 1 376 ? 174.967 190.376 146.957 1.00 43.26 399 ARG A O 1
ATOM 1409 N N . SER A 1 377 ? 174.086 190.205 144.887 1.00 51.50 400 SER A N 1
ATOM 1410 C CA . SER A 1 377 ? 174.999 189.145 144.464 1.00 51.50 400 SER A CA 1
ATOM 1411 C C . SER A 1 377 ? 175.023 189.129 142.942 1.00 51.50 400 SER A C 1
ATOM 1412 O O . SER A 1 377 ? 174.023 188.768 142.313 1.00 51.50 400 SER A O 1
ATOM 1415 N N . GLU A 1 378 ? 176.154 189.516 142.358 1.00 53.22 401 GLU A N 1
ATOM 1416 C CA . GLU A 1 378 ? 176.323 189.515 140.912 1.00 53.22 401 GLU A CA 1
ATOM 1417 C C . GLU A 1 378 ? 176.978 188.243 140.393 1.00 53.22 401 GLU A C 1
ATOM 1418 O O . GLU A 1 378 ? 177.225 188.137 139.188 1.00 53.22 401 GLU A O 1
ATOM 1424 N N . ALA A 1 379 ? 177.264 187.282 141.266 1.00 52.14 402 ALA A N 1
ATOM 1425 C CA . ALA A 1 379 ? 177.887 186.025 140.886 1.00 52.14 402 ALA A CA 1
ATOM 1426 C C . ALA A 1 379 ? 177.030 184.860 141.365 1.00 52.14 402 ALA A C 1
ATOM 1427 O O . ALA A 1 379 ? 176.090 185.025 142.147 1.00 52.14 402 ALA A O 1
ATOM 1429 N N . ALA A 1 380 ? 177.370 183.665 140.878 1.00 56.22 403 ALA A N 1
ATOM 1430 C CA . ALA A 1 380 ? 176.611 182.474 141.244 1.00 56.22 403 ALA A CA 1
ATOM 1431 C C . ALA A 1 380 ? 176.803 182.106 142.709 1.00 56.22 403 ALA A C 1
ATOM 1432 O O . ALA A 1 380 ? 175.868 181.611 143.349 1.00 56.22 403 ALA A O 1
ATOM 1434 N N . HIS A 1 381 ? 177.996 182.337 143.258 1.00 54.78 404 HIS A N 1
ATOM 1435 C CA . HIS A 1 381 ? 178.297 181.975 144.634 1.00 54.78 404 HIS A CA 1
ATOM 1436 C C . HIS A 1 381 ? 178.766 183.139 145.494 1.00 54.78 404 HIS A C 1
ATOM 1437 O O . HIS A 1 381 ? 178.927 182.958 146.706 1.00 54.78 404 HIS A O 1
ATOM 1444 N N . GLN A 1 382 ? 178.988 184.317 144.918 1.00 52.58 405 GLN A N 1
ATOM 1445 C CA . GLN A 1 382 ? 179.534 185.457 145.641 1.00 52.58 405 GLN A CA 1
ATOM 1446 C C . GLN A 1 382 ? 178.456 186.514 145.836 1.00 52.58 405 GLN A C 1
ATOM 1447 O O . GLN A 1 382 ? 177.784 186.906 144.876 1.00 52.58 405 GLN A O 1
ATOM 1453 N N . GLY A 1 383 ? 178.298 186.969 147.072 1.00 43.98 406 GLY A N 1
ATOM 1454 C CA . GLY A 1 383 ? 177.389 188.058 147.370 1.00 43.98 406 GLY A CA 1
ATOM 1455 C C . GLY A 1 383 ? 178.083 189.124 148.190 1.00 43.98 406 GLY A C 1
ATOM 1456 O O . GLY A 1 383 ? 178.975 188.841 148.985 1.00 43.98 406 GLY A O 1
ATOM 1457 N N . VAL A 1 384 ? 177.654 190.367 147.987 1.00 36.87 407 VAL A N 1
ATOM 1458 C CA . VAL A 1 384 ? 178.256 191.525 148.637 1.00 36.87 407 VAL A CA 1
ATOM 1459 C C . VAL A 1 384 ? 177.199 192.221 149.483 1.00 36.87 407 VAL A C 1
ATOM 1460 O O . VAL A 1 384 ? 176.104 192.532 148.994 1.00 36.87 407 VAL A O 1
ATOM 1464 N N . ILE A 1 385 ? 177.530 192.461 150.752 1.00 30.18 408 ILE A N 1
ATOM 1465 C CA . ILE A 1 385 ? 176.658 193.152 151.695 1.00 30.18 408 ILE A CA 1
ATOM 1466 C C . ILE A 1 385 ? 177.422 194.340 152.262 1.00 30.18 408 ILE A C 1
ATOM 1467 O O . ILE A 1 385 ? 178.543 194.184 152.765 1.00 30.18 408 ILE A O 1
ATOM 1472 N N . THR A 1 386 ? 176.817 195.524 152.184 1.00 30.40 409 THR A N 1
ATOM 1473 C CA . THR A 1 386 ? 177.432 196.760 152.644 1.00 30.40 409 THR A CA 1
ATOM 1474 C C . THR A 1 386 ? 176.481 197.468 153.594 1.00 30.40 409 THR A C 1
ATOM 1475 O O . THR A 1 386 ? 175.308 197.679 153.261 1.00 30.40 409 THR A O 1
ATOM 1479 N N . TRP A 1 387 ? 176.995 197.841 154.766 1.00 31.97 410 TRP A N 1
ATOM 1480 C CA . TRP A 1 387 ? 176.218 198.501 155.806 1.00 31.97 410 TRP A CA 1
ATOM 1481 C C . TRP A 1 387 ? 177.059 199.630 156.395 1.00 31.97 410 TRP A C 1
ATOM 1482 O O . TRP A 1 387 ? 178.131 199.968 155.883 1.00 31.97 410 TRP A O 1
ATOM 1493 N N . ASN A 1 388 ? 176.567 200.214 157.483 1.00 34.94 411 ASN A N 1
ATOM 1494 C CA . ASN A 1 388 ? 177.282 201.214 158.257 1.00 34.94 411 ASN A CA 1
ATOM 1495 C C . ASN A 1 388 ? 177.224 200.854 159.734 1.00 34.94 411 ASN A C 1
ATOM 1496 O O . ASN A 1 388 ? 176.244 200.258 160.193 1.00 34.94 411 ASN A O 1
ATOM 1501 N N . PRO A 1 389 ? 178.255 201.199 160.499 1.00 67.27 412 PRO A N 1
ATOM 1502 C CA . PRO A 1 389 ? 178.266 200.866 161.926 1.00 67.27 412 PRO A CA 1
ATOM 1503 C C . PRO A 1 389 ? 177.314 201.755 162.704 1.00 67.27 412 PRO A C 1
ATOM 1504 O O . PRO A 1 389 ? 177.185 202.953 162.409 1.00 67.27 412 PRO A O 1
ATOM 1508 N N . PRO A 1 390 ? 176.625 201.208 163.704 1.00 39.72 413 PRO A N 1
ATOM 1509 C CA . PRO A 1 390 ? 175.738 202.035 164.527 1.00 39.72 413 PRO A CA 1
ATOM 1510 C C . PRO A 1 390 ? 176.521 202.999 165.403 1.00 39.72 413 PRO A C 1
ATOM 1511 O O . PRO A 1 390 ? 177.672 202.751 165.771 1.00 39.72 413 PRO A O 1
ATOM 1515 N N . GLN A 1 391 ? 175.874 204.119 165.734 1.00 41.53 414 GLN A N 1
ATOM 1516 C CA . GLN A 1 391 ? 176.524 205.130 166.563 1.00 41.53 414 GLN A CA 1
ATOM 1517 C C . GLN A 1 391 ? 176.738 204.630 167.987 1.00 41.53 414 GLN A C 1
ATOM 1518 O O . GLN A 1 391 ? 177.794 204.873 168.582 1.00 41.53 414 GLN A O 1
ATOM 1524 N N . ARG A 1 392 ? 175.751 203.936 168.548 1.00 39.68 415 ARG A N 1
ATOM 1525 C CA . ARG A 1 392 ? 175.853 203.469 169.922 1.00 39.68 415 ARG A CA 1
ATOM 1526 C C . ARG A 1 392 ? 176.864 202.328 170.027 1.00 39.68 415 ARG A C 1
ATOM 1527 O O . ARG A 1 392 ? 177.176 201.642 169.050 1.00 39.68 415 ARG A O 1
ATOM 1535 N N . SER A 1 393 ? 177.382 202.138 171.238 1.00 35.00 416 SER A N 1
ATOM 1536 C CA . SER A 1 393 ? 178.403 201.127 171.473 1.00 35.00 416 SER A CA 1
ATOM 1537 C C . SER A 1 393 ? 177.851 199.724 171.249 1.00 35.00 416 SER A C 1
ATOM 1538 O O . SER A 1 393 ? 176.726 199.405 171.643 1.00 35.00 416 SER A O 1
ATOM 1541 N N . PHE A 1 394 ? 178.663 198.885 170.609 1.00 28.74 417 PHE A N 1
ATOM 1542 C CA . PHE A 1 394 ? 178.336 197.491 170.344 1.00 28.74 417 PHE A CA 1
ATOM 1543 C C . PHE A 1 394 ? 179.638 196.704 170.397 1.00 28.74 417 PHE A C 1
ATOM 1544 O O . PHE A 1 394 ? 180.712 197.275 170.602 1.00 28.74 417 PHE A O 1
ATOM 1552 N N . HIS A 1 395 ? 179.558 195.382 170.216 1.00 31.90 418 HIS A N 1
ATOM 1553 C CA . HIS A 1 395 ? 180.781 194.583 170.238 1.00 31.90 418 HIS A CA 1
ATOM 1554 C C . HIS A 1 395 ? 181.097 193.911 168.906 1.00 31.90 418 HIS A C 1
ATOM 1555 O O . HIS A 1 395 ? 182.098 194.279 168.287 1.00 31.90 418 HIS A O 1
ATOM 1562 N N . ASN A 1 396 ? 180.303 192.945 168.424 1.00 27.00 419 ASN A N 1
ATOM 1563 C CA . ASN A 1 396 ? 180.854 192.154 167.320 1.00 27.00 419 ASN A CA 1
ATOM 1564 C C . ASN A 1 396 ? 179.806 191.655 166.320 1.00 27.00 419 ASN A C 1
ATOM 1565 O O . ASN A 1 396 ? 179.848 190.492 165.905 1.00 27.00 419 ASN A O 1
ATOM 1570 N N . PHE A 1 397 ? 178.865 192.513 165.921 1.00 24.67 420 PHE A N 1
ATOM 1571 C CA . PHE A 1 397 ? 178.246 192.451 164.586 1.00 24.67 420 PHE A CA 1
ATOM 1572 C C . PHE A 1 397 ? 177.844 191.028 164.171 1.00 24.67 420 PHE A C 1
ATOM 1573 O O . PHE A 1 397 ? 178.472 190.410 163.310 1.00 24.67 420 PHE A O 1
ATOM 1581 N N . THR A 1 398 ? 176.830 190.484 164.841 1.00 30.43 421 THR A N 1
ATOM 1582 C CA . THR A 1 398 ? 176.339 189.159 164.474 1.00 30.43 421 THR A CA 1
ATOM 1583 C C . THR A 1 398 ? 175.473 189.239 163.219 1.00 30.43 421 THR A C 1
ATOM 1584 O O . THR A 1 398 ? 174.496 189.995 163.172 1.00 30.43 421 THR A O 1
ATOM 1588 N N . LEU A 1 399 ? 175.823 188.443 162.206 1.00 36.29 422 LEU A N 1
ATOM 1589 C CA . LEU A 1 399 ? 175.121 188.425 160.928 1.00 36.29 422 LEU A CA 1
ATOM 1590 C C . LEU A 1 399 ? 174.681 187.005 160.603 1.00 36.29 422 LEU A C 1
ATOM 1591 O O . LEU A 1 399 ? 175.477 186.068 160.705 1.00 36.29 422 LEU A O 1
ATOM 1596 N N . CYS A 1 400 ? 173.424 186.851 160.192 1.00 44.90 423 CYS A N 1
ATOM 1597 C CA . CYS A 1 400 ? 172.864 185.561 159.815 1.00 44.90 423 CYS A CA 1
ATOM 1598 C C . CYS A 1 400 ? 172.345 185.623 158.386 1.00 44.90 423 CYS A C 1
ATOM 1599 O O . CYS A 1 400 ? 171.779 186.637 157.965 1.00 44.90 423 CYS A O 1
ATOM 1602 N N . TYR A 1 401 ? 172.540 184.536 157.641 1.00 55.35 424 TYR A N 1
ATOM 1603 C CA . TYR A 1 401 ? 172.027 184.408 156.283 1.00 55.35 424 TYR A CA 1
ATOM 1604 C C . TYR A 1 401 ? 171.177 183.150 156.178 1.00 55.35 424 TYR A C 1
ATOM 1605 O O . TYR A 1 401 ? 171.580 182.079 156.646 1.00 55.35 424 TYR A O 1
ATOM 1614 N N . ILE A 1 402 ? 170.004 183.284 155.561 1.00 66.52 425 ILE A N 1
ATOM 1615 C CA . ILE A 1 402 ? 169.015 182.217 155.484 1.00 66.52 425 ILE A CA 1
ATOM 1616 C C . ILE A 1 402 ? 168.594 182.054 154.031 1.00 66.52 425 ILE A C 1
ATOM 1617 O O . ILE A 1 402 ? 168.249 183.037 153.364 1.00 66.52 425 ILE A O 1
ATOM 1622 N N . LYS A 1 403 ? 168.625 180.818 153.544 1.00 80.03 426 LYS A N 1
ATOM 1623 C CA . LYS A 1 403 ? 168.078 180.484 152.239 1.00 80.03 426 LYS A CA 1
ATOM 1624 C C . LYS A 1 403 ? 166.617 180.069 152.412 1.00 80.03 426 LYS A C 1
ATOM 1625 O O . LYS A 1 403 ? 165.982 180.364 153.428 1.00 80.03 426 LYS A O 1
ATOM 1631 N N . GLU A 1 404 ? 166.059 179.399 151.402 1.00 96.90 427 GLU A N 1
ATOM 1632 C CA . GLU A 1 404 ? 164.664 178.975 151.477 1.00 96.90 427 GLU A CA 1
ATOM 1633 C C . GLU A 1 404 ? 164.428 178.034 152.654 1.00 96.90 427 GLU A C 1
ATOM 1634 O O . GLU A 1 404 ? 163.407 178.139 153.345 1.00 96.90 427 GLU A O 1
ATOM 1640 N N . THR A 1 405 ? 165.357 177.112 152.901 1.00 98.58 428 THR A N 1
ATOM 1641 C CA . THR A 1 405 ? 165.219 176.150 153.989 1.00 98.58 428 THR A CA 1
ATOM 1642 C C . THR A 1 405 ? 166.304 176.287 155.046 1.00 98.58 428 THR A C 1
ATOM 1643 O O . THR A 1 405 ? 165.991 176.408 156.236 1.00 98.58 428 THR A O 1
ATOM 1647 N N . GLU A 1 406 ? 167.573 176.274 154.648 1.00 95.24 429 GLU A N 1
ATOM 1648 C CA . GLU A 1 406 ? 168.672 176.282 155.601 1.00 95.24 429 GLU A CA 1
ATOM 1649 C C . GLU A 1 406 ? 168.956 177.697 156.103 1.00 95.24 429 GLU A C 1
ATOM 1650 O O . GLU A 1 406 ? 168.548 178.695 155.505 1.00 95.24 429 GLU A O 1
ATOM 1656 N N . LYS A 1 407 ? 169.673 177.766 157.224 1.00 84.26 430 LYS A N 1
ATOM 1657 C CA . LYS A 1 407 ? 170.033 179.032 157.847 1.00 84.26 430 LYS A CA 1
ATOM 1658 C C . LYS A 1 407 ? 171.374 178.876 158.550 1.00 84.26 430 LYS A C 1
ATOM 1659 O O . LYS A 1 407 ? 171.690 177.807 159.079 1.00 84.26 430 LYS A O 1
ATOM 1665 N N . ASP A 1 408 ? 172.157 179.955 158.558 1.00 68.50 431 ASP A N 1
ATOM 1666 C CA . ASP A 1 408 ? 173.457 179.952 159.214 1.00 68.50 431 ASP A CA 1
ATOM 1667 C C . ASP A 1 408 ? 173.716 181.330 159.803 1.00 68.50 431 ASP A C 1
ATOM 1668 O O . ASP A 1 408 ? 173.091 182.320 159.415 1.00 68.50 431 ASP A O 1
ATOM 1673 N N . CYS A 1 409 ? 174.652 181.384 160.750 1.00 51.91 432 CYS A N 1
ATOM 1674 C CA . CYS A 1 409 ? 175.006 182.625 161.422 1.00 51.91 432 CYS A CA 1
ATOM 1675 C C . CYS A 1 409 ? 176.513 182.685 161.626 1.00 51.91 432 CYS A C 1
ATOM 1676 O O . CYS A 1 409 ? 177.208 181.667 161.591 1.00 51.91 432 CYS A O 1
ATOM 1679 N N . LEU A 1 410 ? 177.008 183.900 161.844 1.00 40.17 433 LEU A N 1
ATOM 1680 C CA . LEU A 1 410 ? 178.419 184.140 162.113 1.00 40.17 433 LEU A CA 1
ATOM 1681 C C . LEU A 1 410 ? 178.549 185.514 162.759 1.00 40.17 433 LEU A C 1
ATOM 1682 O O . LEU A 1 410 ? 177.563 186.238 162.927 1.00 40.17 433 LEU A O 1
ATOM 1687 N N . ASN A 1 411 ? 179.778 185.870 163.121 1.00 34.15 434 ASN A N 1
ATOM 1688 C CA . ASN A 1 411 ? 180.071 187.156 163.736 1.00 34.15 434 ASN A CA 1
ATOM 1689 C C . ASN A 1 411 ? 181.161 187.864 162.946 1.00 34.15 434 ASN A C 1
ATOM 1690 O O . ASN A 1 411 ? 182.037 187.226 162.356 1.00 34.15 434 ASN A O 1
ATOM 1695 N N . LEU A 1 412 ? 181.100 189.195 162.938 1.00 30.77 435 LEU A N 1
ATOM 1696 C CA . LEU A 1 412 ? 182.068 190.010 162.223 1.00 30.77 435 LEU A CA 1
ATOM 1697 C C . LEU A 1 412 ? 182.661 191.047 163.167 1.00 30.77 435 LEU A C 1
ATOM 1698 O O . LEU A 1 412 ? 182.064 191.407 164.184 1.00 30.77 435 LEU A O 1
ATOM 1703 N N . ASP A 1 413 ? 183.853 191.521 162.815 1.00 28.47 436 ASP A N 1
ATOM 1704 C CA . ASP A 1 413 ? 184.541 192.510 163.630 1.00 28.47 436 ASP A CA 1
ATOM 1705 C C . ASP A 1 413 ? 183.811 193.850 163.573 1.00 28.47 436 ASP A C 1
ATOM 1706 O O . ASP A 1 413 ? 183.008 194.118 162.675 1.00 28.47 436 ASP A O 1
ATOM 1711 N N . LYS A 1 414 ? 184.096 194.699 164.561 1.00 27.68 437 LYS A N 1
ATOM 1712 C CA . LYS A 1 414 ? 183.449 196.001 164.658 1.00 27.68 437 LYS A CA 1
ATOM 1713 C C . LYS A 1 414 ? 184.007 197.022 163.677 1.00 27.68 437 LYS A C 1
ATOM 1714 O O . LYS A 1 414 ? 183.449 198.120 163.572 1.00 27.68 437 LYS A O 1
ATOM 1720 N N . ASN A 1 415 ? 185.083 196.698 162.961 1.00 27.56 438 ASN A N 1
ATOM 1721 C CA . ASN A 1 415 ? 185.727 197.662 162.078 1.00 27.56 438 ASN A CA 1
ATOM 1722 C C . ASN A 1 415 ? 185.234 197.555 160.637 1.00 27.56 438 ASN A C 1
ATOM 1723 O O . ASN A 1 415 ? 184.834 198.560 160.042 1.00 27.56 438 ASN A O 1
ATOM 1728 N N . LEU A 1 416 ? 185.259 196.354 160.063 1.00 25.43 439 LEU A N 1
ATOM 1729 C CA . LEU A 1 416 ? 184.893 196.193 158.662 1.00 25.43 439 LEU A CA 1
ATOM 1730 C C . LEU A 1 416 ? 183.402 196.439 158.462 1.00 25.43 439 LEU A C 1
ATOM 1731 O O . LEU A 1 416 ? 182.576 196.099 159.314 1.00 25.43 439 LEU A O 1
ATOM 1736 N N . ILE A 1 417 ? 183.063 197.049 157.329 1.00 28.20 440 ILE A N 1
ATOM 1737 C CA . ILE A 1 417 ? 181.677 197.362 157.010 1.00 28.20 440 ILE A CA 1
ATOM 1738 C C . ILE A 1 417 ? 181.191 196.688 155.735 1.00 28.20 440 ILE A C 1
ATOM 1739 O O . ILE A 1 417 ? 179.972 196.652 155.501 1.00 28.20 440 ILE A O 1
ATOM 1744 N N . LYS A 1 418 ? 182.079 196.161 154.899 1.00 30.18 441 LYS A N 1
ATOM 1745 C CA . LYS A 1 418 ? 181.709 195.440 153.689 1.00 30.18 441 LYS A CA 1
ATOM 1746 C C . LYS A 1 418 ? 182.076 193.974 153.855 1.00 30.18 441 LYS A C 1
ATOM 1747 O O . LYS A 1 418 ? 183.198 193.656 154.263 1.00 30.18 441 LYS A O 1
ATOM 1753 N N . TYR A 1 419 ? 181.138 193.082 153.542 1.00 34.29 442 TYR A N 1
ATOM 1754 C CA . TYR A 1 419 ? 181.378 191.654 153.676 1.00 34.29 442 TYR A CA 1
ATOM 1755 C C . TYR A 1 419 ? 180.965 190.929 152.404 1.00 34.29 442 TYR A C 1
ATOM 1756 O O . TYR A 1 419 ? 180.086 191.382 151.662 1.00 34.29 442 TYR A O 1
ATOM 1765 N N . ASP A 1 420 ? 181.623 189.798 152.156 1.00 46.04 443 ASP A N 1
ATOM 1766 C CA . ASP A 1 420 ? 181.357 188.966 150.992 1.00 46.04 443 ASP A CA 1
ATOM 1767 C C . ASP A 1 420 ? 181.052 187.548 151.448 1.00 46.04 443 ASP A C 1
ATOM 1768 O O . ASP A 1 420 ? 181.782 186.982 152.269 1.00 46.04 443 ASP A O 1
ATOM 1773 N N . LEU A 1 421 ? 179.973 186.985 150.917 1.00 48.84 444 LEU A N 1
ATOM 1774 C CA . LEU A 1 421 ? 179.559 185.620 151.212 1.00 48.84 444 LEU A CA 1
ATOM 1775 C C . LEU A 1 421 ? 179.890 184.722 150.029 1.00 48.84 444 LEU A C 1
ATOM 1776 O O . LEU A 1 421 ? 179.560 185.048 148.882 1.00 48.84 444 LEU A O 1
ATOM 1781 N N . GLN A 1 422 ? 180.539 183.599 150.313 1.00 53.78 445 GLN A N 1
ATOM 1782 C CA . GLN A 1 422 ? 180.915 182.605 149.321 1.00 53.78 445 GLN A CA 1
ATOM 1783 C C . GLN A 1 422 ? 180.031 181.370 149.468 1.00 53.78 445 GLN A C 1
ATOM 1784 O O . GLN A 1 422 ? 179.133 181.321 150.314 1.00 53.78 445 GLN A O 1
ATOM 1790 N N . ASN A 1 423 ? 180.309 180.371 148.632 1.00 57.81 446 ASN A N 1
ATOM 1791 C CA . ASN A 1 423 ? 179.611 179.082 148.606 1.00 57.81 446 ASN A CA 1
ATOM 1792 C C . ASN A 1 423 ? 178.099 179.254 148.764 1.00 57.81 446 ASN A C 1
ATOM 1793 O O . ASN A 1 423 ? 177.469 178.734 149.686 1.00 57.81 446 ASN A O 1
ATOM 1798 N N . LEU A 1 424 ? 177.522 180.001 147.828 1.00 57.63 447 LEU A N 1
ATOM 1799 C CA . LEU A 1 424 ? 176.091 180.265 147.799 1.00 57.63 447 LEU A CA 1
ATOM 1800 C C . LEU A 1 424 ? 175.450 179.507 146.646 1.00 57.63 447 LEU A C 1
ATOM 1801 O O . LEU A 1 424 ? 176.024 179.413 145.556 1.00 57.63 447 LEU A O 1
ATOM 1806 N N . LYS A 1 425 ? 174.264 178.964 146.892 1.00 57.25 448 LYS A N 1
ATOM 1807 C CA . LYS A 1 425 ? 173.562 178.209 145.862 1.00 57.25 448 LYS A CA 1
ATOM 1808 C C . LYS A 1 425 ? 173.137 179.142 144.733 1.00 57.25 448 LYS A C 1
ATOM 1809 O O . LYS A 1 425 ? 172.496 180.167 144.992 1.00 57.25 448 LYS A O 1
ATOM 1815 N N . PRO A 1 426 ? 173.482 178.836 143.483 1.00 58.89 449 PRO A N 1
ATOM 1816 C CA . PRO A 1 426 ? 173.095 179.716 142.375 1.00 58.89 449 PRO A CA 1
ATOM 1817 C C . PRO A 1 426 ? 171.586 179.770 142.197 1.00 58.89 449 PRO A C 1
ATOM 1818 O O . PRO A 1 426 ? 170.875 178.789 142.427 1.00 58.89 449 PRO A O 1
ATOM 1822 N N . TYR A 1 427 ? 171.106 180.941 141.772 1.00 61.28 450 TYR A N 1
ATOM 1823 C CA . TYR A 1 427 ? 169.684 181.175 141.511 1.00 61.28 450 TYR A CA 1
ATOM 1824 C C . TYR A 1 427 ? 168.835 180.826 142.732 1.00 61.28 450 TYR A C 1
ATOM 1825 O O . TYR A 1 427 ? 167.756 180.241 142.623 1.00 61.28 450 TYR A O 1
ATOM 1834 N N . THR A 1 428 ? 169.335 181.187 143.912 1.00 57.37 451 THR A N 1
ATOM 1835 C CA . THR A 1 428 ? 168.648 180.929 145.170 1.00 57.37 451 THR A CA 1
ATOM 1836 C C . THR A 1 428 ? 168.529 182.231 145.946 1.00 57.37 451 THR A C 1
ATOM 1837 O O . THR A 1 428 ? 169.513 182.964 146.087 1.00 57.37 451 THR A O 1
ATOM 1841 N N . LYS A 1 429 ? 167.327 182.517 146.436 1.00 56.67 452 LYS A N 1
ATOM 1842 C CA . LYS A 1 429 ? 167.089 183.726 147.209 1.00 56.67 452 LYS A CA 1
ATOM 1843 C C . LYS A 1 429 ? 167.663 183.583 148.613 1.00 56.67 452 LYS A C 1
ATOM 1844 O O . LYS A 1 429 ? 167.578 182.517 149.229 1.00 56.67 452 LYS A O 1
ATOM 1850 N N . TYR A 1 430 ? 168.252 184.666 149.117 1.00 52.64 453 TYR A N 1
ATOM 1851 C CA . TYR A 1 430 ? 168.848 184.701 150.443 1.00 52.64 453 TYR A CA 1
ATOM 1852 C C . TYR A 1 430 ? 168.393 185.954 151.174 1.00 52.64 453 TYR A C 1
ATOM 1853 O O . TYR A 1 430 ? 168.234 187.019 150.565 1.00 52.64 453 TYR A O 1
ATOM 1862 N N . VAL A 1 431 ? 168.181 185.815 152.481 1.00 43.76 454 VAL A N 1
ATOM 1863 C CA . VAL A 1 431 ? 167.823 186.924 153.357 1.00 43.76 454 VAL A CA 1
ATOM 1864 C C . VAL A 1 431 ? 168.859 187.003 154.470 1.00 43.76 454 VAL A C 1
ATOM 1865 O O . VAL A 1 431 ? 169.148 186.000 155.131 1.00 43.76 454 VAL A O 1
ATOM 1869 N N . LEU A 1 432 ? 169.421 188.191 154.671 1.00 38.34 455 LEU A N 1
ATOM 1870 C CA . LEU A 1 432 ? 170.458 188.413 155.668 1.00 38.34 455 LEU A CA 1
ATOM 1871 C C . LEU A 1 432 ? 169.966 189.398 156.716 1.00 38.34 455 LEU A C 1
ATOM 1872 O O . LEU A 1 432 ? 169.435 190.462 156.379 1.00 38.34 455 LEU A O 1
ATOM 1877 N N . SER A 1 433 ? 170.151 189.037 157.984 1.00 33.28 456 SER A N 1
ATOM 1878 C CA . SER A 1 433 ? 169.825 189.894 159.117 1.00 33.28 456 SER A CA 1
ATOM 1879 C C . SER A 1 433 ? 171.100 190.160 159.903 1.00 33.28 456 SER A C 1
ATOM 1880 O O . SER A 1 433 ? 171.762 189.219 160.356 1.00 33.28 456 SER A O 1
ATOM 1883 N N . LEU A 1 434 ? 171.440 191.435 160.067 1.00 24.57 457 LEU A N 1
ATOM 1884 C CA . LEU A 1 434 ? 172.647 191.849 160.768 1.00 24.57 457 LEU A CA 1
ATOM 1885 C C . LEU A 1 434 ? 172.266 192.703 161.967 1.00 24.57 457 LEU A C 1
ATOM 1886 O O . LEU A 1 434 ? 171.474 193.641 161.836 1.00 24.57 457 LEU A O 1
ATOM 1891 N N . HIS A 1 435 ? 172.828 192.380 163.131 1.00 30.00 458 HIS A N 1
ATOM 1892 C CA . HIS A 1 435 ? 172.586 193.157 164.337 1.00 30.00 458 HIS A CA 1
ATOM 1893 C C . HIS A 1 435 ? 173.876 193.280 165.131 1.00 30.00 458 HIS A C 1
ATOM 1894 O O . HIS A 1 435 ? 174.610 192.302 165.300 1.00 30.00 458 HIS A O 1
ATOM 1901 N N . ALA A 1 436 ? 174.144 194.489 165.612 1.00 27.98 459 ALA A N 1
ATOM 1902 C CA . ALA A 1 436 ? 175.342 194.756 166.395 1.00 27.98 459 ALA A CA 1
ATOM 1903 C C . ALA A 1 436 ? 175.089 194.380 167.849 1.00 27.98 459 ALA A C 1
ATOM 1904 O O . ALA A 1 436 ? 174.255 194.999 168.518 1.00 27.98 459 ALA A O 1
ATOM 1906 N N . TYR A 1 437 ? 175.814 193.381 168.342 1.00 27.53 460 TYR A N 1
ATOM 1907 C CA . TYR A 1 437 ? 175.589 192.845 169.675 1.00 27.53 460 TYR A CA 1
ATOM 1908 C C . TYR A 1 437 ? 176.752 193.191 170.594 1.00 27.53 460 TYR A C 1
ATOM 1909 O O . TYR A 1 437 ? 177.916 193.200 170.172 1.00 27.53 460 TYR A O 1
ATOM 1918 N N . ILE A 1 438 ? 176.411 193.477 171.849 1.00 31.49 461 ILE A N 1
ATOM 1919 C CA . ILE A 1 438 ? 177.360 193.776 172.912 1.00 31.49 461 ILE A CA 1
ATOM 1920 C C . ILE A 1 438 ? 177.293 192.648 173.934 1.00 31.49 461 ILE A C 1
ATOM 1921 O O . ILE A 1 438 ? 176.263 191.975 174.084 1.00 31.49 461 ILE A O 1
ATOM 1926 N N . ILE A 1 439 ? 178.411 192.424 174.626 1.00 33.57 462 ILE A N 1
ATOM 1927 C CA . ILE A 1 439 ? 178.514 191.330 175.585 1.00 33.57 462 ILE A CA 1
ATOM 1928 C C . ILE A 1 439 ? 178.548 191.872 177.007 1.00 33.57 462 ILE A C 1
ATOM 1929 O O . ILE A 1 439 ? 179.611 192.228 177.526 1.00 33.57 462 ILE A O 1
ATOM 1934 N N . ALA A 1 440 ? 177.381 191.943 177.635 1.00 44.49 463 ALA A N 1
ATOM 1935 C CA . ALA A 1 440 ? 177.256 192.204 179.059 1.00 44.49 463 ALA A CA 1
ATOM 1936 C C . ALA A 1 440 ? 177.234 190.864 179.793 1.00 44.49 463 ALA A C 1
ATOM 1937 O O . ALA A 1 440 ? 177.576 189.822 179.227 1.00 44.49 463 ALA A O 1
ATOM 1939 N N . LYS A 1 441 ? 176.845 190.875 181.072 1.00 50.77 464 LYS A N 1
ATOM 1940 C CA . LYS A 1 441 ? 176.595 189.614 181.762 1.00 50.77 464 LYS A CA 1
ATOM 1941 C C . LYS A 1 441 ? 175.558 188.782 181.020 1.00 50.77 464 LYS A C 1
ATOM 1942 O O . LYS A 1 441 ? 175.599 187.546 181.067 1.00 50.77 464 LYS A O 1
ATOM 1948 N N . VAL A 1 442 ? 174.628 189.440 180.334 1.00 50.06 465 VAL A N 1
ATOM 1949 C CA . VAL A 1 442 ? 173.746 188.810 179.361 1.00 50.06 465 VAL A CA 1
ATOM 1950 C C . VAL A 1 442 ? 173.932 189.539 178.038 1.00 50.06 465 VAL A C 1
ATOM 1951 O O . VAL A 1 442 ? 173.851 190.772 177.988 1.00 50.06 465 VAL A O 1
ATOM 1955 N N . GLN A 1 443 ? 174.205 188.781 176.978 1.00 38.65 466 GLN A N 1
ATOM 1956 C CA . GLN A 1 443 ? 174.501 189.377 175.682 1.00 38.65 466 GLN A CA 1
ATOM 1957 C C . GLN A 1 443 ? 173.289 190.122 175.145 1.00 38.65 466 GLN A C 1
ATOM 1958 O O . GLN A 1 443 ? 172.205 189.545 175.003 1.00 38.65 466 GLN A O 1
ATOM 1964 N N . ARG A 1 444 ? 173.476 191.404 174.842 1.00 39.57 467 ARG A N 1
ATOM 1965 C CA . ARG A 1 444 ? 172.403 192.237 174.318 1.00 39.57 467 ARG A CA 1
ATOM 1966 C C . ARG A 1 444 ? 172.586 192.396 172.815 1.00 39.57 467 ARG A C 1
ATOM 1967 O O . ARG A 1 444 ? 173.616 192.903 172.357 1.00 39.57 467 ARG A O 1
ATOM 1975 N N . ASN A 1 445 ? 171.573 191.990 172.054 1.00 31.84 468 ASN A N 1
ATOM 1976 C CA . ASN A 1 445 ? 171.688 191.903 170.604 1.00 31.84 468 ASN A CA 1
ATOM 1977 C C . ASN A 1 445 ? 171.215 193.160 169.887 1.00 31.84 468 ASN A C 1
ATOM 1978 O O . ASN A 1 445 ? 171.873 193.610 168.945 1.00 31.84 468 ASN A O 1
ATOM 1983 N N . GLY A 1 446 ? 170.106 193.747 170.316 1.00 26.62 469 GLY A N 1
ATOM 1984 C CA . GLY A 1 446 ? 169.597 194.944 169.685 1.00 26.62 469 GLY A CA 1
ATOM 1985 C C . GLY A 1 446 ? 168.789 194.642 168.434 1.00 26.62 469 GLY A C 1
ATOM 1986 O O . GLY A 1 446 ? 168.662 193.502 167.991 1.00 26.62 469 GLY A O 1
ATOM 1987 N N . SER A 1 447 ? 168.212 195.700 167.871 1.00 28.74 470 SER A N 1
ATOM 1988 C CA . SER A 1 447 ? 167.455 195.571 166.635 1.00 28.74 470 SER A CA 1
ATOM 1989 C C . SER A 1 447 ? 168.364 195.125 165.492 1.00 28.74 470 SER A C 1
ATOM 1990 O O . SER A 1 447 ? 169.576 195.355 165.496 1.00 28.74 470 SER A O 1
ATOM 1993 N N . ALA A 1 448 ? 167.759 194.473 164.503 1.00 21.91 471 ALA A N 1
ATOM 1994 C CA . ALA A 1 448 ? 168.483 193.896 163.380 1.00 21.91 471 ALA A CA 1
ATOM 1995 C C . ALA A 1 448 ? 167.971 194.476 162.070 1.00 21.91 471 ALA A C 1
ATOM 1996 O O . ALA A 1 448 ? 166.763 194.655 161.888 1.00 21.91 471 ALA A O 1
ATOM 1998 N N . ALA A 1 449 ? 168.897 194.760 161.159 1.00 28.72 472 ALA A N 1
ATOM 1999 C CA . ALA A 1 449 ? 168.571 195.237 159.824 1.00 28.72 472 ALA A CA 1
ATOM 2000 C C . ALA A 1 449 ? 168.564 194.054 158.866 1.00 28.72 472 ALA A C 1
ATOM 2001 O O . ALA A 1 449 ? 169.483 193.229 158.886 1.00 28.72 472 ALA A O 1
ATOM 2003 N N . MET A 1 450 ? 167.532 193.977 158.031 1.00 30.07 473 MET A N 1
ATOM 2004 C CA . MET A 1 450 ? 167.329 192.841 157.147 1.00 30.07 473 MET A CA 1
ATOM 2005 C C . MET A 1 450 ? 167.373 193.283 155.690 1.00 30.07 473 MET A C 1
ATOM 2006 O O . MET A 1 450 ? 166.965 194.396 155.344 1.00 30.07 473 MET A O 1
ATOM 2011 N N . CYS A 1 451 ? 167.878 192.390 154.842 1.00 36.00 474 CYS A N 1
ATOM 2012 C CA . CYS A 1 451 ? 167.989 192.646 153.414 1.00 36.00 474 CYS A CA 1
ATOM 2013 C C . CYS A 1 451 ? 167.875 191.315 152.685 1.00 36.00 474 CYS A C 1
ATOM 2014 O O . CYS A 1 451 ? 167.992 190.249 153.292 1.00 36.00 474 CYS A O 1
ATOM 2017 N N . HIS A 1 452 ? 167.625 191.376 151.379 1.00 41.38 475 HIS A N 1
ATOM 2018 C CA . HIS A 1 452 ? 167.427 190.165 150.595 1.00 41.38 475 HIS A CA 1
ATOM 2019 C C . HIS A 1 452 ? 168.020 190.337 149.205 1.00 41.38 475 HIS A C 1
ATOM 2020 O O . HIS A 1 452 ? 168.072 191.447 148.669 1.00 41.38 475 HIS A O 1
ATOM 2027 N N . PHE A 1 453 ? 168.457 189.222 148.622 1.00 44.09 476 PHE A N 1
ATOM 2028 C CA . PHE A 1 453 ? 168.960 189.248 147.254 1.00 44.09 476 PHE A CA 1
ATOM 2029 C C . PHE A 1 453 ? 168.895 187.851 146.654 1.00 44.09 476 PHE A C 1
ATOM 2030 O O . PHE A 1 453 ? 168.923 186.846 147.366 1.00 44.09 476 PHE A O 1
ATOM 2038 N N . THR A 1 454 ? 168.840 187.806 145.325 1.00 47.17 477 THR A N 1
ATOM 2039 C CA . THR A 1 454 ? 168.807 186.557 144.576 1.00 47.17 477 THR A CA 1
ATOM 2040 C C . THR A 1 454 ? 170.079 186.436 143.749 1.00 47.17 477 THR A C 1
ATOM 2041 O O . THR A 1 454 ? 170.463 187.381 143.052 1.00 47.17 477 THR A O 1
ATOM 2045 N N . THR A 1 455 ? 170.725 185.276 143.830 1.00 52.74 478 THR A N 1
ATOM 2046 C CA . THR A 1 455 ? 171.968 185.055 143.108 1.00 52.74 478 THR A CA 1
ATOM 2047 C C . THR A 1 455 ? 171.707 184.893 141.612 1.00 52.74 478 THR A C 1
ATOM 2048 O O . THR A 1 455 ? 170.608 184.536 141.176 1.00 52.74 478 THR A O 1
ATOM 2052 N N . LYS A 1 456 ? 172.743 185.164 140.823 1.00 57.36 479 LYS A N 1
ATOM 2053 C CA . LYS A 1 456 ? 172.644 185.061 139.376 1.00 57.36 479 LYS A CA 1
ATOM 2054 C C . LYS A 1 456 ? 172.599 183.596 138.943 1.00 57.36 479 LYS A C 1
ATOM 2055 O O . LYS A 1 456 ? 172.986 182.687 139.683 1.00 57.36 479 LYS A O 1
ATOM 2061 N N . SER A 1 457 ? 172.116 183.377 137.723 1.00 60.26 480 SER A N 1
ATOM 2062 C CA . SER A 1 457 ? 171.975 182.029 137.195 1.00 60.26 480 SER A CA 1
ATOM 2063 C C . SER A 1 457 ? 173.341 181.404 136.918 1.00 60.26 480 SER A C 1
ATOM 2064 O O . SER A 1 457 ? 174.361 182.089 136.796 1.00 60.26 480 SER A O 1
ATOM 2067 N N . ALA A 1 458 ? 173.345 180.080 136.819 1.00 61.54 481 ALA A N 1
ATOM 2068 C CA . ALA A 1 458 ? 174.553 179.301 136.592 1.00 61.54 481 ALA A CA 1
ATOM 2069 C C . ALA A 1 458 ? 174.153 177.994 135.929 1.00 61.54 481 ALA A C 1
ATOM 2070 O O . ALA A 1 458 ? 172.982 177.601 135.987 1.00 61.54 481 ALA A O 1
ATOM 2072 N N . PRO A 1 459 ? 175.087 177.309 135.272 1.00 63.00 482 PRO A N 1
ATOM 2073 C CA . PRO A 1 459 ? 174.763 176.011 134.665 1.00 63.00 482 PRO A CA 1
ATOM 2074 C C . PRO A 1 459 ? 174.286 175.022 135.713 1.00 63.00 482 PRO A C 1
ATOM 2075 O O . PRO A 1 459 ? 174.838 174.961 136.822 1.00 63.00 482 PRO A O 1
ATOM 2079 N N . PRO A 1 460 ? 173.266 174.233 135.401 1.00 68.93 483 PRO A N 1
ATOM 2080 C CA . PRO A 1 460 ? 172.713 173.286 136.373 1.00 68.93 483 PRO A CA 1
ATOM 2081 C C . PRO A 1 460 ? 173.605 172.055 136.508 1.00 68.93 483 PRO A C 1
ATOM 2082 O O . PRO A 1 460 ? 174.674 171.956 135.910 1.00 68.93 483 PRO A O 1
ATOM 2086 N N . SER A 1 461 ? 173.137 171.107 137.314 1.00 84.81 484 SER A N 1
ATOM 2087 C CA . SER A 1 461 ? 173.845 169.857 137.535 1.00 84.81 484 SER A CA 1
ATOM 2088 C C . SER A 1 461 ? 173.403 168.828 136.494 1.00 84.81 484 SER A C 1
ATOM 2089 O O . SER A 1 461 ? 172.643 169.131 135.570 1.00 84.81 484 SER A O 1
ATOM 2092 N N . GLN A 1 462 ? 173.882 167.595 136.635 1.00 99.79 485 GLN A N 1
ATOM 2093 C CA . GLN A 1 462 ? 173.519 166.537 135.704 1.00 99.79 485 GLN A CA 1
ATOM 2094 C C . GLN A 1 462 ? 172.056 166.143 135.872 1.00 99.79 485 GLN A C 1
ATOM 2095 O O . GLN A 1 462 ? 171.468 166.285 136.947 1.00 99.79 485 GLN A O 1
ATOM 2101 N N . VAL A 1 463 ? 171.467 165.644 134.783 1.00 102.17 486 VAL A N 1
ATOM 2102 C CA . VAL A 1 463 ? 170.098 165.152 134.836 1.00 102.17 486 VAL A CA 1
ATOM 2103 C C . VAL A 1 463 ? 170.042 163.878 135.671 1.00 102.17 486 VAL A C 1
ATOM 2104 O O . VAL A 1 463 ? 170.991 163.082 135.704 1.00 102.17 486 VAL A O 1
ATOM 2108 N N . TRP A 1 464 ? 168.921 163.682 136.357 1.00 107.16 487 TRP A N 1
ATOM 2109 C CA . TRP A 1 464 ? 168.753 162.583 137.294 1.00 107.16 487 TRP A CA 1
ATOM 2110 C C . TRP A 1 464 ? 167.808 161.531 136.725 1.00 107.16 487 TRP A C 1
ATOM 2111 O O . TRP A 1 464 ? 166.907 161.839 135.940 1.00 107.16 487 TRP A O 1
ATOM 2122 N N . ASN A 1 465 ? 168.036 160.280 137.132 1.00 104.88 488 ASN A N 1
ATOM 2123 C CA . ASN A 1 465 ? 167.177 159.148 136.776 1.00 104.88 488 ASN A CA 1
ATOM 2124 C C . ASN A 1 465 ? 167.119 158.950 135.261 1.00 104.88 488 ASN A C 1
ATOM 2125 O O . ASN A 1 465 ? 166.046 158.882 134.658 1.00 104.88 488 ASN A O 1
ATOM 2130 N N . MET A 1 466 ? 168.293 158.853 134.644 1.00 105.45 489 MET A N 1
ATOM 2131 C CA . MET A 1 466 ? 168.393 158.604 133.208 1.00 105.45 489 MET A CA 1
ATOM 2132 C C . MET A 1 466 ? 168.009 157.157 132.931 1.00 105.45 489 MET A C 1
ATOM 2133 O O . MET A 1 466 ? 168.809 156.239 133.127 1.00 105.45 489 MET A O 1
ATOM 2138 N N . THR A 1 467 ? 166.779 156.946 132.473 1.00 106.26 490 THR A N 1
ATOM 2139 C CA . THR A 1 467 ? 166.260 155.614 132.193 1.00 106.26 490 THR A CA 1
ATOM 2140 C C . THR A 1 467 ? 166.015 155.459 130.698 1.00 106.26 490 THR A C 1
ATOM 2141 O O . THR A 1 467 ? 165.347 156.296 130.080 1.00 106.26 490 THR A O 1
ATOM 2145 N N . VAL A 1 468 ? 166.559 154.388 130.125 1.00 113.19 491 VAL A N 1
ATOM 2146 C CA . VAL A 1 468 ? 166.422 154.078 128.707 1.00 113.19 491 VAL A CA 1
ATOM 2147 C C . VAL A 1 468 ? 165.842 152.676 128.583 1.00 113.19 491 VAL A C 1
ATOM 2148 O O . VAL A 1 468 ? 166.329 151.739 129.226 1.00 113.19 491 VAL A O 1
ATOM 2152 N N . SER A 1 469 ? 164.806 152.535 127.758 1.00 116.99 492 SER A N 1
ATOM 2153 C CA . SER A 1 469 ? 164.136 151.259 127.557 1.00 116.99 492 SER A CA 1
ATOM 2154 C C . SER A 1 469 ? 163.997 150.977 126.068 1.00 116.99 492 SER A C 1
ATOM 2155 O O . SER A 1 469 ? 163.933 151.897 125.247 1.00 116.99 492 SER A O 1
ATOM 2158 N N . MET A 1 470 ? 163.949 149.691 125.730 1.00 110.65 493 MET A N 1
ATOM 2159 C CA . MET A 1 470 ? 163.845 149.232 124.352 1.00 110.65 493 MET A CA 1
ATOM 2160 C C . MET A 1 470 ? 162.433 148.728 124.089 1.00 110.65 493 MET A C 1
ATOM 2161 O O . MET A 1 470 ? 161.907 147.914 124.856 1.00 110.65 493 MET A O 1
ATOM 2166 N N . THR A 1 471 ? 161.824 149.213 123.008 1.00 112.74 494 THR A N 1
ATOM 2167 C CA . THR A 1 471 ? 160.470 148.825 122.632 1.00 112.74 494 THR A CA 1
ATOM 2168 C C . THR A 1 471 ? 160.408 148.155 121.269 1.00 112.74 494 THR A C 1
ATOM 2169 O O . THR A 1 471 ? 159.728 147.133 121.117 1.00 112.74 494 THR A O 1
ATOM 2173 N N . SER A 1 472 ? 161.096 148.703 120.268 1.00 99.54 495 SER A N 1
ATOM 2174 C CA . SER A 1 472 ? 161.043 148.158 118.917 1.00 99.54 495 SER A CA 1
ATOM 2175 C C . SER A 1 472 ? 162.441 147.876 118.385 1.00 99.54 495 SER A C 1
ATOM 2176 O O . SER A 1 472 ? 163.417 147.895 119.142 1.00 99.54 495 SER A O 1
ATOM 2179 N N . ASP A 1 473 ? 162.539 147.602 117.081 1.00 97.60 496 ASP A N 1
ATOM 2180 C CA . ASP A 1 473 ? 163.818 147.222 116.488 1.00 97.60 496 ASP A CA 1
ATOM 2181 C C . ASP A 1 473 ? 164.858 148.324 116.646 1.00 97.60 496 ASP A C 1
ATOM 2182 O O . ASP A 1 473 ? 166.017 148.050 116.979 1.00 97.60 496 ASP A O 1
ATOM 2187 N N . ASN A 1 474 ? 164.467 149.578 116.410 1.00 93.18 497 ASN A N 1
ATOM 2188 C CA . ASN A 1 474 ? 165.392 150.700 116.520 1.00 93.18 497 ASN A CA 1
ATOM 2189 C C . ASN A 1 474 ? 164.796 151.864 117.305 1.00 93.18 497 ASN A C 1
ATOM 2190 O O . ASN A 1 474 ? 165.325 152.979 117.241 1.00 93.18 497 ASN A O 1
ATOM 2195 N N . SER A 1 475 ? 163.717 151.634 118.049 1.00 99.11 498 SER A N 1
ATOM 2196 C CA . SER A 1 475 ? 163.071 152.681 118.829 1.00 99.11 498 SER A CA 1
ATOM 2197 C C . SER A 1 475 ? 163.415 152.494 120.301 1.00 99.11 498 SER A C 1
ATOM 2198 O O . SER A 1 475 ? 163.175 151.422 120.868 1.00 99.11 498 SER A O 1
ATOM 2201 N N . MET A 1 476 ? 163.971 153.535 120.913 1.00 99.14 499 MET A N 1
ATOM 2202 C CA . MET A 1 476 ? 164.306 153.544 122.327 1.00 99.14 499 MET A CA 1
ATOM 2203 C C . MET A 1 476 ? 163.603 154.714 122.998 1.00 99.14 499 MET A C 1
ATOM 2204 O O . MET A 1 476 ? 163.533 155.812 122.436 1.00 99.14 499 MET A O 1
ATOM 2209 N N . HIS A 1 477 ? 163.077 154.471 124.194 1.00 91.10 500 HIS A N 1
ATOM 2210 C CA . HIS A 1 477 ? 162.394 155.491 124.978 1.00 91.10 500 HIS A CA 1
ATOM 2211 C C . HIS A 1 477 ? 163.312 155.923 126.113 1.00 91.10 500 HIS A C 1
ATOM 2212 O O . HIS A 1 477 ? 163.721 155.094 126.933 1.00 91.10 500 HIS A O 1
ATOM 2219 N N . VAL A 1 478 ? 163.634 157.212 126.156 1.00 93.74 501 VAL A N 1
ATOM 2220 C CA . VAL A 1 478 ? 164.537 157.767 127.158 1.00 93.74 501 VAL A CA 1
ATOM 2221 C C . VAL A 1 478 ? 163.765 158.790 127.976 1.00 93.74 501 VAL A C 1
ATOM 2222 O O . VAL A 1 478 ? 163.212 159.748 127.421 1.00 93.74 501 VAL A O 1
ATOM 2226 N N . LYS A 1 479 ? 163.728 158.589 129.292 1.00 98.96 502 LYS A N 1
ATOM 2227 C CA . LYS A 1 479 ? 163.051 159.509 130.193 1.00 98.96 502 LYS A CA 1
ATOM 2228 C C . LYS A 1 479 ? 163.917 159.740 131.422 1.00 98.96 502 LYS A C 1
ATOM 2229 O O . LYS A 1 479 ? 164.715 158.882 131.809 1.00 98.96 502 LYS A O 1
ATOM 2235 N N . CYS A 1 480 ? 163.752 160.912 132.032 1.00 99.23 503 CYS A N 1
ATOM 2236 C CA . CYS A 1 480 ? 164.561 161.285 133.181 1.00 99.23 503 CYS A CA 1
ATOM 2237 C C . CYS A 1 480 ? 163.800 162.280 134.044 1.00 99.23 503 CYS A C 1
ATOM 2238 O O . CYS A 1 480 ? 162.817 162.887 133.612 1.00 99.23 503 CYS A O 1
ATOM 2241 N N . ARG A 1 481 ? 164.270 162.430 135.290 1.00 106.19 504 ARG A N 1
ATOM 2242 C CA . ARG A 1 481 ? 163.756 163.374 136.269 1.00 106.19 504 ARG A CA 1
ATOM 2243 C C . ARG A 1 481 ? 164.497 164.704 136.170 1.00 106.19 504 ARG A C 1
ATOM 2244 O O . ARG A 1 481 ? 165.648 164.749 135.724 1.00 106.19 504 ARG A O 1
ATOM 2252 N N . PRO A 1 482 ? 163.853 165.801 136.565 1.00 94.10 505 PRO A N 1
ATOM 2253 C CA . PRO A 1 482 ? 164.535 167.091 136.536 1.00 94.10 505 PRO A CA 1
ATOM 2254 C C . PRO A 1 482 ? 165.716 167.092 137.484 1.00 94.10 505 PRO A C 1
ATOM 2255 O O . PRO A 1 482 ? 165.707 166.399 138.519 1.00 94.10 505 PRO A O 1
ATOM 2259 N N . PRO A 1 483 ? 166.766 167.849 137.166 1.00 90.88 506 PRO A N 1
ATOM 2260 C CA . PRO A 1 483 ? 167.928 167.910 138.059 1.00 90.88 506 PRO A CA 1
ATOM 2261 C C . PRO A 1 483 ? 167.567 168.539 139.397 1.00 90.88 506 PRO A C 1
ATOM 2262 O O . PRO A 1 483 ? 166.617 169.317 139.509 1.00 90.88 506 PRO A O 1
ATOM 2266 N N . ARG A 1 484 ? 168.342 168.178 140.424 1.00 95.18 507 ARG A N 1
ATOM 2267 C CA . ARG A 1 484 ? 168.076 168.681 141.768 1.00 95.18 507 ARG A CA 1
ATOM 2268 C C . ARG A 1 484 ? 168.188 170.199 141.827 1.00 95.18 507 ARG A C 1
ATOM 2269 O O . ARG A 1 484 ? 167.357 170.867 142.455 1.00 95.18 507 ARG A O 1
ATOM 2277 N N . ASP A 1 485 ? 169.205 170.763 141.181 1.00 81.96 508 ASP A N 1
ATOM 2278 C CA . ASP A 1 485 ? 169.418 172.206 141.154 1.00 81.96 508 ASP A CA 1
ATOM 2279 C C . ASP A 1 485 ? 169.014 172.728 139.780 1.00 81.96 508 ASP A C 1
ATOM 2280 O O . ASP A 1 485 ? 169.727 172.515 138.793 1.00 81.96 508 ASP A O 1
ATOM 2285 N N . ARG A 1 486 ? 167.866 173.406 139.717 1.00 69.89 509 ARG A N 1
ATOM 2286 C CA . ARG A 1 486 ? 167.402 173.965 138.450 1.00 69.89 509 ARG A CA 1
ATOM 2287 C C . ARG A 1 486 ? 168.350 175.046 137.948 1.00 69.89 509 ARG A C 1
ATOM 2288 O O . ARG A 1 486 ? 168.805 175.005 136.799 1.00 69.89 509 ARG A O 1
ATOM 2296 N N . ASN A 1 487 ? 168.657 176.026 138.802 1.00 68.16 510 ASN A N 1
ATOM 2297 C CA . ASN A 1 487 ? 169.558 177.131 138.469 1.00 68.16 510 ASN A CA 1
ATOM 2298 C C . ASN A 1 487 ? 169.096 177.893 137.230 1.00 68.16 510 ASN A C 1
ATOM 2299 O O . ASN A 1 487 ? 169.910 178.461 136.498 1.00 68.16 510 ASN A O 1
ATOM 2304 N N . GLY A 1 488 ? 167.788 177.914 136.985 1.00 68.29 511 GLY A N 1
ATOM 2305 C CA . GLY A 1 488 ? 167.241 178.599 135.839 1.00 68.29 511 GLY A CA 1
ATOM 2306 C C . GLY A 1 488 ? 165.731 178.702 135.891 1.00 68.29 511 GLY A C 1
ATOM 2307 O O . GLY A 1 488 ? 165.052 177.913 136.555 1.00 68.29 511 GLY A O 1
ATOM 2308 N N . PRO A 1 489 ? 165.174 179.686 135.185 1.00 66.22 512 PRO A N 1
ATOM 2309 C CA . PRO A 1 489 ? 163.717 179.872 135.202 1.00 66.22 512 PRO A CA 1
ATOM 2310 C C . PRO A 1 489 ? 162.977 178.902 134.292 1.00 66.22 512 PRO A C 1
ATOM 2311 O O . PRO A 1 489 ? 161.855 178.490 134.601 1.00 66.22 512 PRO A O 1
ATOM 2315 N N . HIS A 1 490 ? 163.591 178.531 133.174 1.00 70.36 513 HIS A N 1
ATOM 2316 C CA . HIS A 1 490 ? 162.948 177.699 132.170 1.00 70.36 513 HIS A CA 1
ATOM 2317 C C . HIS A 1 490 ? 163.365 176.240 132.317 1.00 70.36 513 HIS A C 1
ATOM 2318 O O . HIS A 1 490 ? 164.340 175.908 132.996 1.00 70.36 513 HIS A O 1
ATOM 2325 N N . GLU A 1 491 ? 162.603 175.366 131.663 1.00 70.57 514 GLU A N 1
ATOM 2326 C CA . GLU A 1 491 ? 162.826 173.927 131.695 1.00 70.57 514 GLU A CA 1
ATOM 2327 C C . GLU A 1 491 ? 162.966 173.416 130.269 1.00 70.57 514 GLU A C 1
ATOM 2328 O O . GLU A 1 491 ? 162.115 173.700 129.420 1.00 70.57 514 GLU A O 1
ATOM 2334 N N . ARG A 1 492 ? 164.034 172.664 130.009 1.00 66.08 515 ARG A N 1
ATOM 2335 C CA . ARG A 1 492 ? 164.281 172.135 128.675 1.00 66.08 515 ARG A CA 1
ATOM 2336 C C . ARG A 1 492 ? 165.289 170.999 128.768 1.00 66.08 515 ARG A C 1
ATOM 2337 O O . ARG A 1 492 ? 166.245 171.074 129.544 1.00 66.08 515 ARG A O 1
ATOM 2345 N N . TYR A 1 493 ? 165.070 169.954 127.972 1.00 67.68 516 TYR A N 1
ATOM 2346 C CA . TYR A 1 493 ? 165.960 168.801 127.919 1.00 67.68 516 TYR A CA 1
ATOM 2347 C C . TYR A 1 493 ? 166.367 168.556 126.474 1.00 67.68 516 TYR A C 1
ATOM 2348 O O . TYR A 1 493 ? 165.510 168.508 125.585 1.00 67.68 516 TYR A O 1
ATOM 2357 N N . HIS A 1 494 ? 167.668 168.393 126.241 1.00 68.91 517 HIS A N 1
ATOM 2358 C CA . HIS A 1 494 ? 168.199 168.127 124.911 1.00 68.91 517 HIS A CA 1
ATOM 2359 C C . HIS A 1 494 ? 168.881 166.767 124.904 1.00 68.91 517 HIS A C 1
ATOM 2360 O O . HIS A 1 494 ? 169.775 166.513 125.718 1.00 68.91 517 HIS A O 1
ATOM 2367 N N . LEU A 1 495 ? 168.468 165.903 123.979 1.00 78.32 518 LEU A N 1
ATOM 2368 C CA . LEU A 1 495 ? 169.046 164.575 123.827 1.00 78.32 518 LEU A CA 1
ATOM 2369 C C . LEU A 1 495 ? 169.660 164.446 122.441 1.00 78.32 518 LEU A C 1
ATOM 2370 O O . LEU A 1 495 ? 168.997 164.715 121.433 1.00 78.32 518 LEU A O 1
ATOM 2375 N N . GLU A 1 496 ? 170.919 164.023 122.394 1.00 91.56 519 GLU A N 1
ATOM 2376 C CA . GLU A 1 496 ? 171.634 163.826 121.143 1.00 91.56 519 GLU A CA 1
ATOM 2377 C C . GLU A 1 496 ? 172.055 162.369 121.012 1.00 91.56 519 GLU A C 1
ATOM 2378 O O . GLU A 1 496 ? 172.543 161.758 121.969 1.00 91.56 519 GLU A O 1
ATOM 2384 N N . VAL A 1 497 ? 171.851 161.820 119.819 1.00 101.92 520 VAL A N 1
ATOM 2385 C CA . VAL A 1 497 ? 172.206 160.445 119.490 1.00 101.92 520 VAL A CA 1
ATOM 2386 C C . VAL A 1 497 ? 173.392 160.479 118.538 1.00 101.92 520 VAL A C 1
ATOM 2387 O O . VAL A 1 497 ? 173.347 161.157 117.502 1.00 101.92 520 VAL A O 1
ATOM 2391 N N . GLU A 1 498 ? 174.449 159.749 118.890 1.00 113.42 521 GLU A N 1
ATOM 2392 C CA . GLU A 1 498 ? 175.679 159.731 118.115 1.00 113.42 521 GLU A CA 1
ATOM 2393 C C . GLU A 1 498 ? 176.098 158.295 117.835 1.00 113.42 521 GLU A C 1
ATOM 2394 O O . GLU A 1 498 ? 175.751 157.371 118.576 1.00 113.42 521 GLU A O 1
ATOM 2400 N N . ALA A 1 499 ? 176.847 158.119 116.748 1.00 126.12 522 ALA A N 1
ATOM 2401 C CA . ALA A 1 499 ? 177.399 156.822 116.374 1.00 126.12 522 ALA A CA 1
ATOM 2402 C C . ALA A 1 499 ? 178.849 157.018 115.967 1.00 126.12 522 ALA A C 1
ATOM 2403 O O . ALA A 1 499 ? 179.134 157.767 115.028 1.00 126.12 522 ALA A O 1
ATOM 2405 N N . GLY A 1 500 ? 179.759 156.344 116.664 1.00 133.62 523 GLY A N 1
ATOM 2406 C CA . GLY A 1 500 ? 181.176 156.499 116.375 1.00 133.62 523 GLY A CA 1
ATOM 2407 C C . GLY A 1 500 ? 181.693 157.900 116.614 1.00 133.62 523 GLY A C 1
ATOM 2408 O O . GLY A 1 500 ? 182.459 158.425 115.795 1.00 133.62 523 GLY A O 1
ATOM 2409 N N . ASN A 1 501 ? 181.287 158.521 117.724 1.00 136.38 524 ASN A N 1
ATOM 2410 C CA . ASN A 1 501 ? 181.690 159.886 118.071 1.00 136.38 524 ASN A CA 1
ATOM 2411 C C . ASN A 1 501 ? 181.320 160.874 116.967 1.00 136.38 524 ASN A C 1
ATOM 2412 O O . ASN A 1 501 ? 182.074 161.798 116.656 1.00 136.38 524 ASN A O 1
ATOM 2417 N N . THR A 1 502 ? 180.146 160.678 116.370 1.00 124.58 525 THR A N 1
ATOM 2418 C CA . THR A 1 502 ? 179.644 161.547 115.311 1.00 124.58 525 THR A CA 1
ATOM 2419 C C . THR A 1 502 ? 178.182 161.859 115.588 1.00 124.58 525 THR A C 1
ATOM 2420 O O . THR A 1 502 ? 177.349 160.949 115.630 1.00 124.58 525 THR A O 1
ATOM 2424 N N . LEU A 1 503 ? 177.874 163.141 115.771 1.00 110.03 526 LEU A N 1
ATOM 2425 C CA . LEU A 1 503 ? 176.506 163.565 116.043 1.00 110.03 526 LEU A CA 1
ATOM 2426 C C . LEU A 1 503 ? 175.633 163.318 114.819 1.00 110.03 526 LEU A C 1
ATOM 2427 O O . LEU A 1 503 ? 175.928 163.819 113.728 1.00 110.03 526 LEU A O 1
ATOM 2432 N N . VAL A 1 504 ? 174.559 162.547 114.992 1.00 96.89 527 VAL A N 1
ATOM 2433 C CA . VAL A 1 504 ? 173.683 162.228 113.870 1.00 96.89 527 VAL A CA 1
ATOM 2434 C C . VAL A 1 504 ? 172.241 162.622 114.171 1.00 96.89 527 VAL A C 1
ATOM 2435 O O . VAL A 1 504 ? 171.467 162.900 113.249 1.00 96.89 527 VAL A O 1
ATOM 2439 N N . ARG A 1 505 ? 171.863 162.662 115.451 1.00 86.55 528 ARG A N 1
ATOM 2440 C CA . ARG A 1 505 ? 170.501 163.030 115.818 1.00 86.55 528 ARG A CA 1
ATOM 2441 C C . ARG A 1 505 ? 170.531 164.002 116.987 1.00 86.55 528 ARG A C 1
ATOM 2442 O O . ARG A 1 505 ? 171.367 163.874 117.883 1.00 86.55 528 ARG A O 1
ATOM 2450 N N . ASN A 1 506 ? 169.598 164.951 116.990 1.00 77.94 529 ASN A N 1
ATOM 2451 C CA . ASN A 1 506 ? 169.501 165.928 118.071 1.00 77.94 529 ASN A CA 1
ATOM 2452 C C . ASN A 1 506 ? 168.051 166.356 118.221 1.00 77.94 529 ASN A C 1
ATOM 2453 O O . ASN A 1 506 ? 167.443 166.827 117.255 1.00 77.94 529 ASN A O 1
ATOM 2458 N N . GLU A 1 507 ? 167.500 166.195 119.425 1.00 71.31 530 GLU A N 1
ATOM 2459 C CA . GLU A 1 507 ? 166.123 166.567 119.713 1.00 71.31 530 GLU A CA 1
ATOM 2460 C C . GLU A 1 507 ? 166.068 167.343 121.021 1.00 71.31 530 GLU A C 1
ATOM 2461 O O . GLU A 1 507 ? 166.937 167.199 121.885 1.00 71.31 530 GLU A O 1
ATOM 2467 N N . SER A 1 508 ? 165.039 168.177 121.153 1.00 74.97 531 SER A N 1
ATOM 2468 C CA . SER A 1 508 ? 164.826 168.963 122.359 1.00 74.97 531 SER A CA 1
ATOM 2469 C C . SER A 1 508 ? 163.351 168.928 122.725 1.00 74.97 531 SER A C 1
ATOM 2470 O O . SER A 1 508 ? 162.485 168.972 121.846 1.00 74.97 531 SER A O 1
ATOM 2473 N N . HIS A 1 509 ? 163.070 168.850 124.024 1.00 70.07 532 HIS A N 1
ATOM 2474 C CA . HIS A 1 509 ? 161.693 168.828 124.495 1.00 70.07 532 HIS A CA 1
ATOM 2475 C C . HIS A 1 509 ? 161.638 169.386 125.909 1.00 70.07 532 HIS A C 1
ATOM 2476 O O . HIS A 1 509 ? 162.573 169.217 126.695 1.00 70.07 532 HIS A O 1
ATOM 2483 N N . LYS A 1 510 ? 160.524 170.053 126.223 1.00 70.50 533 LYS A N 1
ATOM 2484 C CA . LYS A 1 510 ? 160.343 170.626 127.552 1.00 70.50 533 LYS A CA 1
ATOM 2485 C C . LYS A 1 510 ? 160.217 169.559 128.631 1.00 70.50 533 LYS A C 1
ATOM 2486 O O . LYS A 1 510 ? 160.446 169.856 129.809 1.00 70.50 533 LYS A O 1
ATOM 2492 N N . ASN A 1 511 ? 159.859 168.333 128.261 1.00 68.88 534 ASN A N 1
ATOM 2493 C CA . ASN A 1 511 ? 159.790 167.213 129.184 1.00 68.88 534 ASN A CA 1
ATOM 2494 C C . ASN A 1 511 ? 160.795 166.151 128.760 1.00 68.88 534 ASN A C 1
ATOM 2495 O O . ASN A 1 511 ? 161.128 166.027 127.577 1.00 68.88 534 ASN A O 1
ATOM 2500 N N . CYS A 1 512 ? 161.285 165.388 129.737 1.00 75.48 535 CYS A N 1
ATOM 2501 C CA . CYS A 1 512 ? 162.278 164.346 129.473 1.00 75.48 535 CYS A CA 1
ATOM 2502 C C . CYS A 1 512 ? 161.549 163.076 129.044 1.00 75.48 535 CYS A C 1
ATOM 2503 O O . CYS A 1 512 ? 161.318 162.150 129.824 1.00 75.48 535 CYS A O 1
ATOM 2506 N N . ASP A 1 513 ? 161.167 163.048 127.767 1.00 73.50 536 ASP A N 1
ATOM 2507 C CA . ASP A 1 513 ? 160.566 161.858 127.164 1.00 73.50 536 ASP A CA 1
ATOM 2508 C C . ASP A 1 513 ? 160.877 161.907 125.670 1.00 73.50 536 ASP A C 1
ATOM 2509 O O . ASP A 1 513 ? 160.216 162.629 124.917 1.00 73.50 536 ASP A O 1
ATOM 2514 N N . PHE A 1 514 ? 161.883 161.145 125.253 1.00 75.79 537 PHE A N 1
ATOM 2515 C CA . PHE A 1 514 ? 162.357 161.154 123.878 1.00 75.79 537 PHE A CA 1
ATOM 2516 C C . PHE A 1 514 ? 162.254 159.762 123.274 1.00 75.79 537 PHE A C 1
ATOM 2517 O O . PHE A 1 514 ? 162.533 158.759 123.940 1.00 75.79 537 PHE A O 1
ATOM 2525 N N . ARG A 1 515 ? 161.851 159.714 122.008 1.00 76.50 538 ARG A N 1
ATOM 2526 C CA . ARG A 1 515 ? 161.752 158.478 121.245 1.00 76.50 538 ARG A CA 1
ATOM 2527 C C . ARG A 1 515 ? 162.784 158.501 120.128 1.00 76.50 538 ARG A C 1
ATOM 2528 O O . ARG A 1 515 ? 162.879 159.486 119.387 1.00 76.50 538 ARG A O 1
ATOM 2536 N N . VAL A 1 516 ? 163.553 157.423 120.009 1.00 78.58 539 VAL A N 1
ATOM 2537 C CA . VAL A 1 516 ? 164.585 157.293 118.988 1.00 78.58 539 VAL A CA 1
ATOM 2538 C C . VAL A 1 516 ? 164.181 156.170 118.043 1.00 78.58 539 VAL A C 1
ATOM 2539 O O . VAL A 1 516 ? 163.786 155.088 118.490 1.00 78.58 539 VAL A O 1
ATOM 2543 N N . LYS A 1 517 ? 164.271 156.429 116.741 1.00 83.23 540 LYS A N 1
ATOM 2544 C CA . LYS A 1 517 ? 163.863 155.456 115.739 1.00 83.23 540 LYS A CA 1
ATOM 2545 C C . LYS A 1 517 ? 164.697 155.663 114.480 1.00 83.23 540 LYS A C 1
ATOM 2546 O O . LYS A 1 517 ? 165.503 156.593 114.390 1.00 83.23 540 LYS A O 1
ATOM 2552 N N . ASP A 1 518 ? 164.495 154.773 113.506 1.00 92.76 541 ASP A N 1
ATOM 2553 C CA . ASP A 1 518 ? 165.200 154.805 112.223 1.00 92.76 541 ASP A CA 1
ATOM 2554 C C . ASP A 1 518 ? 166.715 154.718 112.426 1.00 92.76 541 ASP A C 1
ATOM 2555 O O . ASP A 1 518 ? 167.472 155.630 112.086 1.00 92.76 541 ASP A O 1
ATOM 2560 N N . LEU A 1 519 ? 167.147 153.590 112.988 1.00 95.99 542 LEU A N 1
ATOM 2561 C CA . LEU A 1 519 ? 168.554 153.332 113.253 1.00 95.99 542 LEU A CA 1
ATOM 2562 C C . LEU A 1 519 ? 168.938 151.960 112.714 1.00 95.99 542 LEU A C 1
ATOM 2563 O O . LEU A 1 519 ? 168.092 151.081 112.532 1.00 95.99 542 LEU A O 1
ATOM 2568 N N . GLN A 1 520 ? 170.233 151.790 112.456 1.00 100.88 543 GLN A N 1
ATOM 2569 C CA . GLN A 1 520 ? 170.742 150.531 111.930 1.00 100.88 543 GLN A CA 1
ATOM 2570 C C . GLN A 1 520 ? 170.613 149.415 112.962 1.00 100.88 543 GLN A C 1
ATOM 2571 O O . GLN A 1 520 ? 170.599 149.653 114.173 1.00 100.88 543 GLN A O 1
ATOM 2577 N N . TYR A 1 521 ? 170.515 148.185 112.464 1.00 91.46 544 TYR A N 1
ATOM 2578 C CA . TYR A 1 521 ? 170.282 147.038 113.330 1.00 91.46 544 TYR A CA 1
ATOM 2579 C C . TYR A 1 521 ? 171.550 146.654 114.083 1.00 91.46 544 TYR A C 1
ATOM 2580 O O . TYR A 1 521 ? 172.629 146.550 113.492 1.00 91.46 544 TYR A O 1
ATOM 2589 N N . SER A 1 522 ? 171.408 146.437 115.393 1.00 97.60 545 SER A N 1
ATOM 2590 C CA . SER A 1 522 ? 172.502 146.008 116.265 1.00 97.60 545 SER A CA 1
ATOM 2591 C C . SER A 1 522 ? 173.692 146.967 116.173 1.00 97.60 545 SER A C 1
ATOM 2592 O O . SER A 1 522 ? 174.813 146.586 115.829 1.00 97.60 545 SER A O 1
ATOM 2595 N N . THR A 1 523 ? 173.425 148.231 116.491 1.00 101.51 546 THR A N 1
ATOM 2596 C CA . THR A 1 523 ? 174.436 149.279 116.458 1.00 101.51 546 THR A CA 1
ATOM 2597 C C . THR A 1 523 ? 174.503 149.949 117.822 1.00 101.51 546 THR A C 1
ATOM 2598 O O . THR A 1 523 ? 173.466 150.297 118.398 1.00 101.51 546 THR A O 1
ATOM 2602 N N . ASP A 1 524 ? 175.720 150.128 118.335 1.00 109.76 547 ASP A N 1
ATOM 2603 C CA . ASP A 1 524 ? 175.937 150.699 119.664 1.00 109.76 547 ASP A CA 1
ATOM 2604 C C . ASP A 1 524 ? 175.946 152.218 119.552 1.00 109.76 547 ASP A C 1
ATOM 2605 O O . ASP A 1 524 ? 176.987 152.843 119.344 1.00 109.76 547 ASP A O 1
ATOM 2610 N N . TYR A 1 525 ? 174.768 152.820 119.694 1.00 106.89 548 TYR A N 1
ATOM 2611 C CA . TYR A 1 525 ? 174.660 154.269 119.694 1.00 106.89 548 TYR A CA 1
ATOM 2612 C C . TYR A 1 525 ? 174.925 154.824 121.091 1.00 106.89 548 TYR A C 1
ATOM 2613 O O . TYR A 1 525 ? 174.877 154.109 122.098 1.00 106.89 548 TYR A O 1
ATOM 2622 N N . THR A 1 526 ? 175.207 156.124 121.138 1.00 100.38 549 THR A N 1
ATOM 2623 C CA . THR A 1 526 ? 175.439 156.841 122.383 1.00 100.38 549 THR A CA 1
ATOM 2624 C C . THR A 1 526 ? 174.385 157.929 122.528 1.00 100.38 549 THR A C 1
ATOM 2625 O O . THR A 1 526 ? 174.179 158.726 121.607 1.00 100.38 549 THR A O 1
ATOM 2629 N N . PHE A 1 527 ? 173.723 157.954 123.681 1.00 87.73 550 PHE A N 1
ATOM 2630 C CA . PHE A 1 527 ? 172.707 158.950 123.996 1.00 87.73 550 PHE A CA 1
ATOM 2631 C C . PHE A 1 527 ? 173.271 159.899 125.044 1.00 87.73 550 PHE A C 1
ATOM 2632 O O . PHE A 1 527 ? 173.640 159.466 126.141 1.00 87.73 550 PHE A O 1
ATOM 2640 N N . LYS A 1 528 ? 173.332 161.186 124.712 1.00 91.94 551 LYS A N 1
ATOM 2641 C CA . LYS A 1 528 ? 173.794 162.213 125.637 1.00 91.94 551 LYS A CA 1
ATOM 2642 C C . LYS A 1 528 ? 172.644 163.171 125.905 1.00 91.94 551 LYS A C 1
ATOM 2643 O O . LYS A 1 528 ? 172.176 163.856 124.990 1.00 91.94 551 LYS A O 1
ATOM 2649 N N . ALA A 1 529 ? 172.188 163.211 127.153 1.00 82.64 552 ALA A N 1
ATOM 2650 C CA . ALA A 1 529 ? 171.076 164.057 127.561 1.00 82.64 552 ALA A CA 1
ATOM 2651 C C . ALA A 1 529 ? 171.578 165.131 128.514 1.00 82.64 552 ALA A C 1
ATOM 2652 O O . ALA A 1 529 ? 172.265 164.825 129.494 1.00 82.64 552 ALA A O 1
ATOM 2654 N N . TYR A 1 530 ? 171.235 166.384 128.225 1.00 72.72 553 TYR A N 1
ATOM 2655 C CA . TYR A 1 530 ? 171.649 167.501 129.059 1.00 72.72 553 TYR A CA 1
ATOM 2656 C C . TYR A 1 530 ? 170.485 168.467 129.234 1.00 72.72 553 TYR A C 1
ATOM 2657 O O . TYR A 1 530 ? 169.461 168.385 128.548 1.00 72.72 553 TYR A O 1
ATOM 2666 N N . PHE A 1 531 ? 170.654 169.382 130.185 1.00 62.89 554 PHE A N 1
ATOM 2667 C CA . PHE A 1 531 ? 169.621 170.326 130.583 1.00 62.89 554 PHE A CA 1
ATOM 2668 C C . PHE A 1 531 ? 170.044 171.734 130.190 1.00 62.89 554 PHE A C 1
ATOM 2669 O O . PHE A 1 531 ? 171.177 172.145 130.460 1.00 62.89 554 PHE A O 1
ATOM 2677 N N . HIS A 1 532 ? 169.134 172.466 129.553 1.00 61.91 555 HIS A N 1
ATOM 2678 C CA . HIS A 1 532 ? 169.373 173.843 129.127 1.00 61.91 555 HIS A CA 1
ATOM 2679 C C . HIS A 1 532 ? 168.342 174.731 129.815 1.00 61.91 555 HIS A C 1
ATOM 2680 O O . HIS A 1 532 ? 167.202 174.844 129.354 1.00 61.91 555 HIS A O 1
ATOM 2687 N N . ASN A 1 533 ? 168.745 175.363 130.920 1.00 64.91 556 ASN A N 1
ATOM 2688 C CA . ASN A 1 533 ? 167.838 176.237 131.653 1.00 64.91 556 ASN A CA 1
ATOM 2689 C C . ASN A 1 533 ? 167.480 177.494 130.871 1.00 64.91 556 ASN A C 1
ATOM 2690 O O . ASN A 1 533 ? 166.515 178.177 131.230 1.00 64.91 556 ASN A O 1
ATOM 2695 N N . GLY A 1 534 ? 168.229 177.813 129.820 1.00 66.54 557 GLY A N 1
ATOM 2696 C CA . GLY A 1 534 ? 167.943 178.985 129.016 1.00 66.54 557 GLY A CA 1
ATOM 2697 C C . GLY A 1 534 ? 169.162 179.847 128.764 1.00 66.54 557 GLY A C 1
ATOM 2698 O O . GLY A 1 534 ? 169.283 180.467 127.703 1.00 66.54 557 GLY A O 1
ATOM 2699 N N . ASP A 1 535 ? 170.075 179.895 129.734 1.00 62.38 558 ASP A N 1
ATOM 2700 C CA . ASP A 1 535 ? 171.285 180.699 129.627 1.00 62.38 558 ASP A CA 1
ATOM 2701 C C . ASP A 1 535 ? 172.541 179.840 129.559 1.00 62.38 558 ASP A C 1
ATOM 2702 O O . ASP A 1 535 ? 173.320 179.956 128.609 1.00 62.38 558 ASP A O 1
ATOM 2707 N N . TYR A 1 536 ? 172.758 178.975 130.542 1.00 63.21 559 TYR A N 1
ATOM 2708 C CA . TYR A 1 536 ? 173.960 178.143 130.603 1.00 63.21 559 TYR A CA 1
ATOM 2709 C C . TYR A 1 536 ? 173.577 176.671 130.601 1.00 63.21 559 TYR A C 1
ATOM 2710 O O . TYR A 1 536 ? 173.067 176.167 131.621 1.00 63.21 559 TYR A O 1
ATOM 2719 N N . PRO A 1 537 ? 173.781 175.947 129.501 1.00 61.89 560 PRO A N 1
ATOM 2720 C CA . PRO A 1 537 ? 173.473 174.512 129.496 1.00 61.89 560 PRO A CA 1
ATOM 2721 C C . PRO A 1 537 ? 174.338 173.750 130.490 1.00 61.89 560 PRO A C 1
ATOM 2722 O O . PRO A 1 537 ? 175.506 174.075 130.710 1.00 61.89 560 PRO A O 1
ATOM 2726 N N . GLY A 1 538 ? 173.744 172.720 131.093 1.00 65.50 561 GLY A N 1
ATOM 2727 C CA . GLY A 1 538 ? 174.463 171.895 132.039 1.00 65.50 561 GLY A CA 1
ATOM 2728 C C . GLY A 1 538 ? 175.324 170.843 131.365 1.00 65.50 561 GLY A C 1
ATOM 2729 O O . GLY A 1 538 ? 175.272 170.631 130.154 1.00 65.50 561 GLY A O 1
ATOM 2730 N N . GLU A 1 539 ? 176.138 170.177 132.179 1.00 81.25 562 GLU A N 1
ATOM 2731 C CA . GLU A 1 539 ? 177.001 169.126 131.660 1.00 81.25 562 GLU A CA 1
ATOM 2732 C C . GLU A 1 539 ? 176.166 167.910 131.262 1.00 81.25 562 GLU A C 1
ATOM 2733 O O . GLU A 1 539 ? 175.250 167.516 131.991 1.00 81.25 562 GLU A O 1
ATOM 2739 N N . PRO A 1 540 ? 176.448 167.304 130.113 1.00 82.51 563 PRO A N 1
ATOM 2740 C CA . PRO A 1 540 ? 175.627 166.187 129.640 1.00 82.51 563 PRO A CA 1
ATOM 2741 C C . PRO A 1 540 ? 175.901 164.897 130.400 1.00 82.51 563 PRO A C 1
ATOM 2742 O O . PRO A 1 540 ? 176.952 164.705 131.013 1.00 82.51 563 PRO A O 1
ATOM 2746 N N . PHE A 1 541 ? 174.914 164.007 130.344 1.00 93.13 564 PHE A N 1
ATOM 2747 C CA . PHE A 1 541 ? 175.027 162.651 130.862 1.00 93.13 564 PHE A CA 1
ATOM 2748 C C . PHE A 1 541 ? 174.943 161.684 129.690 1.00 93.13 564 PHE A C 1
ATOM 2749 O O . PHE A 1 541 ? 173.997 161.749 128.896 1.00 93.13 564 PHE A O 1
ATOM 2757 N N . ILE A 1 542 ? 175.924 160.792 129.583 1.00 93.03 565 ILE A N 1
ATOM 2758 C CA . ILE A 1 542 ? 176.112 159.960 128.401 1.00 93.03 565 ILE A CA 1
ATOM 2759 C C . ILE A 1 542 ? 175.906 158.499 128.777 1.00 93.03 565 ILE A C 1
ATOM 2760 O O . ILE A 1 542 ? 176.411 158.037 129.807 1.00 93.03 565 ILE A O 1
ATOM 2765 N N . LEU A 1 543 ? 175.151 157.783 127.946 1.00 94.81 566 LEU A N 1
ATOM 2766 C CA . LEU A 1 543 ? 174.938 156.351 128.086 1.00 94.81 566 LEU A CA 1
ATOM 2767 C C . LEU A 1 543 ? 175.101 155.690 126.724 1.00 94.81 566 LEU A C 1
ATOM 2768 O O . LEU A 1 543 ? 175.036 156.347 125.683 1.00 94.81 566 LEU A O 1
ATOM 2773 N N . HIS A 1 544 ? 175.319 154.377 126.736 1.00 93.42 567 HIS A N 1
ATOM 2774 C CA . HIS A 1 544 ? 175.497 153.595 125.519 1.00 93.42 567 HIS A CA 1
ATOM 2775 C C . HIS A 1 544 ? 174.388 152.556 125.423 1.00 93.42 567 HIS A C 1
ATOM 2776 O O . HIS A 1 544 ? 174.083 151.883 126.413 1.00 93.42 567 HIS A O 1
ATOM 2783 N N . HIS A 1 545 ? 173.791 152.419 124.238 1.00 99.60 568 HIS A N 1
ATOM 2784 C CA . HIS A 1 545 ? 172.707 151.462 124.057 1.00 99.60 568 HIS A CA 1
ATOM 2785 C C . HIS A 1 545 ? 172.763 150.881 122.653 1.00 99.60 568 HIS A C 1
ATOM 2786 O O . HIS A 1 545 ? 173.088 151.578 121.688 1.00 99.60 568 HIS A O 1
ATOM 2793 N N . SER A 1 546 ? 172.414 149.602 122.546 1.00 99.99 569 SER A N 1
ATOM 2794 C CA . SER A 1 546 ? 172.390 148.894 121.277 1.00 99.99 569 SER A CA 1
ATOM 2795 C C . SER A 1 546 ? 170.954 148.706 120.801 1.00 99.99 569 SER A C 1
ATOM 2796 O O . SER A 1 546 ? 169.996 148.749 121.581 1.00 99.99 569 SER A O 1
ATOM 2799 N N . THR A 1 547 ? 170.826 148.501 119.496 1.00 98.78 570 THR A N 1
ATOM 2800 C CA . THR A 1 547 ? 169.543 148.372 118.832 1.00 98.78 570 THR A CA 1
ATOM 2801 C C . THR A 1 547 ? 169.159 146.895 118.691 1.00 98.78 570 THR A C 1
ATOM 2802 O O . THR A 1 547 ? 169.800 146.002 119.250 1.00 98.78 570 THR A O 1
ATOM 2806 N N . SER A 1 548 ? 168.079 146.636 117.956 1.00 85.95 571 SER A N 1
ATOM 2807 C CA . SER A 1 548 ? 167.623 145.301 117.614 1.00 85.95 571 SER A CA 1
ATOM 2808 C C . SER A 1 548 ? 167.673 145.156 116.092 1.00 85.95 571 SER A C 1
ATOM 2809 O O . SER A 1 548 ? 168.153 146.070 115.401 1.00 85.95 571 SER A O 1
ATOM 2812 N N . TYR A 1 549 ? 167.162 144.046 115.568 1.00 72.81 572 TYR A N 1
ATOM 2813 C CA . TYR A 1 549 ? 167.423 143.709 114.179 1.00 72.81 572 TYR A CA 1
ATOM 2814 C C . TYR A 1 549 ? 166.106 143.582 113.427 1.00 72.81 572 TYR A C 1
ATOM 2815 O O . TYR A 1 549 ? 165.015 143.725 113.992 1.00 72.81 572 TYR A O 1
ATOM 2817 N N . ASN A 1 550 ? 166.233 143.310 112.132 1.00 57.71 573 ASN A N 1
ATOM 2818 C CA . ASN A 1 550 ? 165.100 143.152 111.237 1.00 57.71 573 ASN A CA 1
ATOM 2819 C C . ASN A 1 550 ? 164.692 141.686 111.227 1.00 57.71 573 ASN A C 1
ATOM 2820 O O . ASN A 1 550 ? 165.543 140.802 111.070 1.00 57.71 573 ASN A O 1
ATOM 2822 N N . SER A 1 551 ? 163.407 141.433 111.448 1.00 43.19 574 SER A N 1
ATOM 2823 C CA . SER A 1 551 ? 162.838 140.096 111.357 1.00 43.19 574 SER A CA 1
ATOM 2824 C C . SER A 1 551 ? 163.338 139.350 110.121 1.00 43.19 574 SER A C 1
ATOM 2825 O O . SER A 1 551 ? 162.558 138.740 109.394 1.00 43.19 574 SER A O 1
ATOM 2827 N N . PRO B 1 201 ? 148.085 150.340 274.159 1.00 192.37 224 PRO B N 1
ATOM 2828 C CA . PRO B 1 201 ? 147.187 149.201 273.967 1.00 192.37 224 PRO B CA 1
ATOM 2829 C C . PRO B 1 201 ? 147.938 147.891 273.754 1.00 192.37 224 PRO B C 1
ATOM 2830 O O . PRO B 1 201 ? 149.093 147.770 274.161 1.00 192.37 224 PRO B O 1
ATOM 2834 N N . THR B 1 202 ? 147.281 146.922 273.123 1.00 195.41 225 THR B N 1
ATOM 2835 C CA . THR B 1 202 ? 147.908 145.637 272.860 1.00 195.41 225 THR B CA 1
ATOM 2836 C C . THR B 1 202 ? 148.950 145.764 271.750 1.00 195.41 225 THR B C 1
ATOM 2837 O O . THR B 1 202 ? 148.898 146.664 270.908 1.00 195.41 225 THR B O 1
ATOM 2841 N N . CYS B 1 203 ? 149.913 144.839 271.764 1.00 193.71 226 CYS B N 1
ATOM 2842 C CA . CYS B 1 203 ? 150.952 144.838 270.739 1.00 193.71 226 CYS B CA 1
ATOM 2843 C C . CYS B 1 203 ? 150.380 144.540 269.359 1.00 193.71 226 CYS B C 1
ATOM 2844 O O . CYS B 1 203 ? 150.877 145.067 268.357 1.00 193.71 226 CYS B O 1
ATOM 2847 N N . ASP B 1 204 ? 149.349 143.694 269.286 1.00 192.89 227 ASP B N 1
ATOM 2848 C CA . ASP B 1 204 ? 148.741 143.368 267.999 1.00 192.89 227 ASP B CA 1
ATOM 2849 C C . ASP B 1 204 ? 148.133 144.604 267.346 1.00 192.89 227 ASP B C 1
ATOM 2850 O O . ASP B 1 204 ? 148.309 144.831 266.144 1.00 192.89 227 ASP B O 1
ATOM 2855 N N . GLU B 1 205 ? 147.414 145.416 268.124 1.00 193.34 228 GLU B N 1
ATOM 2856 C CA . GLU B 1 205 ? 146.801 146.618 267.567 1.00 193.34 228 GLU B CA 1
ATOM 2857 C C . GLU B 1 205 ? 147.842 147.696 267.290 1.00 193.34 228 GLU B C 1
ATOM 2858 O O . GLU B 1 205 ? 147.756 148.406 266.281 1.00 193.34 228 GLU B O 1
ATOM 2864 N N . LYS B 1 206 ? 148.831 147.836 268.176 1.00 193.31 229 LYS B N 1
ATOM 2865 C CA . LYS B 1 206 ? 149.844 148.874 268.006 1.00 193.31 229 LYS B CA 1
ATOM 2866 C C . LYS B 1 206 ? 150.690 148.633 266.761 1.00 193.31 229 LYS B C 1
ATOM 2867 O O . LYS B 1 206 ? 151.006 149.576 266.027 1.00 193.31 229 LYS B O 1
ATOM 2873 N N . TYR B 1 207 ? 151.063 147.379 266.504 1.00 192.22 230 TYR B N 1
ATOM 2874 C CA . TYR B 1 207 ? 151.913 147.028 265.374 1.00 192.22 230 TYR B CA 1
ATOM 2875 C C . TYR B 1 207 ? 151.134 146.382 264.234 1.00 192.22 230 TYR B C 1
ATOM 2876 O O . TYR B 1 207 ? 151.715 145.631 263.443 1.00 192.22 230 TYR B O 1
ATOM 2885 N N . ALA B 1 208 ? 149.830 146.653 264.137 1.00 189.35 231 ALA B N 1
ATOM 2886 C CA . ALA B 1 208 ? 149.033 146.076 263.060 1.00 189.35 231 ALA B CA 1
ATOM 2887 C C . ALA B 1 208 ? 149.462 146.610 261.699 1.00 189.35 231 ALA B C 1
ATOM 2888 O O . ALA B 1 208 ? 149.512 145.859 260.718 1.00 189.35 231 ALA B O 1
ATOM 2890 N N . ASN B 1 209 ? 149.776 147.904 261.617 1.00 189.56 232 ASN B N 1
ATOM 2891 C CA . ASN B 1 209 ? 150.149 148.550 260.364 1.00 189.56 232 ASN B CA 1
ATOM 2892 C C . ASN B 1 209 ? 151.657 148.735 260.229 1.00 189.56 232 ASN B C 1
ATOM 2893 O O . ASN B 1 209 ? 152.111 149.714 259.627 1.00 189.56 232 ASN B O 1
ATOM 2898 N N . ILE B 1 210 ? 152.446 147.809 260.778 1.00 183.02 233 ILE B N 1
ATOM 2899 C CA . ILE B 1 210 ? 153.896 147.914 260.682 1.00 183.02 233 ILE B CA 1
ATOM 2900 C C . ILE B 1 210 ? 154.343 147.582 259.262 1.00 183.02 233 ILE B C 1
ATOM 2901 O O . ILE B 1 210 ? 153.732 146.760 258.564 1.00 183.02 233 ILE B O 1
ATOM 2906 N N . THR B 1 211 ? 155.413 148.240 258.820 1.00 176.28 234 THR B N 1
ATOM 2907 C CA . THR B 1 211 ? 155.950 148.057 257.480 1.00 176.28 234 THR B CA 1
ATOM 2908 C C . THR B 1 211 ? 157.345 147.448 257.553 1.00 176.28 234 THR B C 1
ATOM 2909 O O . THR B 1 211 ? 158.086 147.657 258.520 1.00 176.28 234 THR B O 1
ATOM 2913 N N . VAL B 1 212 ? 157.690 146.685 256.518 1.00 167.05 235 VAL B N 1
ATOM 2914 C CA . VAL B 1 212 ? 158.933 145.927 256.463 1.00 167.05 235 VAL B CA 1
ATOM 2915 C C . VAL B 1 212 ? 159.665 146.280 255.175 1.00 167.05 235 VAL B C 1
ATOM 2916 O O . VAL B 1 212 ? 159.055 146.316 254.100 1.00 167.05 235 VAL B O 1
ATOM 2920 N N . ASP B 1 213 ? 160.965 146.539 255.284 1.00 163.39 236 ASP B N 1
ATOM 2921 C CA . ASP B 1 213 ? 161.820 146.820 254.139 1.00 163.39 236 ASP B CA 1
ATOM 2922 C C . ASP B 1 213 ? 162.812 145.679 253.963 1.00 163.39 236 ASP B C 1
ATOM 2923 O O . ASP B 1 213 ? 163.434 145.237 254.934 1.00 163.39 236 ASP B O 1
ATOM 2928 N N . TYR B 1 214 ? 162.959 145.206 252.728 1.00 152.46 237 TYR B N 1
ATOM 2929 C CA . TYR B 1 214 ? 163.803 144.060 252.418 1.00 152.46 237 TYR B CA 1
ATOM 2930 C C . TYR B 1 214 ? 165.046 144.517 251.666 1.00 152.46 237 TYR B C 1
ATOM 2931 O O . TYR B 1 214 ? 164.945 145.269 250.691 1.00 152.46 237 TYR B O 1
ATOM 2940 N N . LEU B 1 215 ? 166.210 144.062 252.123 1.00 142.31 238 LEU B N 1
ATOM 2941 C CA . LEU B 1 215 ? 167.485 144.351 251.477 1.00 142.31 238 LEU B CA 1
ATOM 2942 C C . LEU B 1 215 ? 168.126 143.044 251.037 1.00 142.31 238 LEU B C 1
ATOM 2943 O O . LEU B 1 215 ? 168.223 142.101 251.828 1.00 142.31 238 LEU B O 1
ATOM 2948 N N . TYR B 1 216 ? 168.569 142.989 249.785 1.00 127.63 239 TYR B N 1
ATOM 2949 C CA . TYR B 1 216 ? 169.139 141.777 249.214 1.00 127.63 239 TYR B CA 1
ATOM 2950 C C . TYR B 1 216 ? 170.658 141.798 249.315 1.00 127.63 239 TYR B C 1
ATOM 2951 O O . TYR B 1 216 ? 171.290 142.846 249.149 1.00 127.63 239 TYR B O 1
ATOM 2960 N N . ASN B 1 217 ? 171.239 140.631 249.590 1.00 123.21 240 ASN B N 1
ATOM 2961 C CA . ASN B 1 217 ? 172.683 140.456 249.672 1.00 123.21 240 ASN B CA 1
ATOM 2962 C C . ASN B 1 217 ? 173.088 139.377 248.679 1.00 123.21 240 ASN B C 1
ATOM 2963 O O . ASN B 1 217 ? 172.617 138.236 248.770 1.00 123.21 240 ASN B O 1
ATOM 2968 N N . LYS B 1 218 ? 173.958 139.744 247.733 1.00 118.81 241 LYS B N 1
ATOM 2969 C CA . LYS B 1 218 ? 174.417 138.813 246.709 1.00 118.81 241 LYS B CA 1
ATOM 2970 C C . LYS B 1 218 ? 175.464 137.841 247.237 1.00 118.81 241 LYS B C 1
ATOM 2971 O O . LYS B 1 218 ? 175.551 136.710 246.747 1.00 118.81 241 LYS B O 1
ATOM 2977 N N . GLU B 1 219 ? 176.272 138.264 248.213 1.00 121.57 242 GLU B N 1
ATOM 2978 C CA . GLU B 1 219 ? 177.295 137.378 248.761 1.00 121.57 242 GLU B CA 1
ATOM 2979 C C . GLU B 1 219 ? 176.669 136.142 249.391 1.00 121.57 242 GLU B C 1
ATOM 2980 O O . GLU B 1 219 ? 177.159 135.022 249.203 1.00 121.57 242 GLU B O 1
ATOM 2986 N N . THR B 1 220 ? 175.585 136.325 250.142 1.00 123.27 243 THR B N 1
ATOM 2987 C CA . THR B 1 220 ? 174.817 135.214 250.682 1.00 123.27 243 THR B CA 1
ATOM 2988 C C . THR B 1 220 ? 173.529 134.957 249.912 1.00 123.27 243 THR B C 1
ATOM 2989 O O . THR B 1 220 ? 172.872 133.941 250.162 1.00 123.27 243 THR B O 1
ATOM 2993 N N . LYS B 1 221 ? 173.165 135.843 248.983 1.00 122.61 244 LYS B N 1
ATOM 2994 C CA . LYS B 1 221 ? 171.924 135.736 248.216 1.00 122.61 244 LYS B CA 1
ATOM 2995 C C . LYS B 1 221 ? 170.718 135.628 249.145 1.00 122.61 244 LYS B C 1
ATOM 2996 O O . LYS B 1 221 ? 169.825 134.800 248.956 1.00 122.61 244 LYS B O 1
ATOM 3002 N N . LEU B 1 222 ? 170.697 136.483 250.165 1.00 129.97 245 LEU B N 1
ATOM 3003 C CA . LEU B 1 222 ? 169.679 136.414 251.205 1.00 129.97 245 LEU B CA 1
ATOM 3004 C C . LEU B 1 222 ? 169.021 137.773 251.394 1.00 129.97 245 LEU B C 1
ATOM 3005 O O . LEU B 1 222 ? 169.616 138.816 251.117 1.00 129.97 245 LEU B O 1
ATOM 3010 N N . PHE B 1 223 ? 167.784 137.748 251.881 1.00 136.05 246 PHE B N 1
ATOM 3011 C CA . PHE B 1 223 ? 167.012 138.957 252.131 1.00 136.05 246 PHE B CA 1
ATOM 3012 C C . PHE B 1 223 ? 166.962 139.234 253.627 1.00 136.05 246 PHE B C 1
ATOM 3013 O O . PHE B 1 223 ? 166.616 138.350 254.418 1.00 136.05 246 PHE B O 1
ATOM 3021 N N . THR B 1 224 ? 167.309 140.460 254.005 1.00 153.81 247 THR B N 1
ATOM 3022 C CA . THR B 1 224 ? 167.219 140.924 255.381 1.00 153.81 247 THR B CA 1
ATOM 3023 C C . THR B 1 224 ? 166.019 141.850 255.510 1.00 153.81 247 THR B C 1
ATOM 3024 O O . THR B 1 224 ? 165.877 142.801 254.733 1.00 153.81 247 THR B O 1
ATOM 3028 N N . ALA B 1 225 ? 165.158 141.564 256.482 1.00 162.61 248 ALA B N 1
ATOM 3029 C CA . ALA B 1 225 ? 163.927 142.312 256.692 1.00 162.61 248 ALA B CA 1
ATOM 3030 C C . ALA B 1 225 ? 164.079 143.226 257.900 1.00 162.61 248 ALA B C 1
ATOM 3031 O O . ALA B 1 225 ? 164.449 142.769 258.987 1.00 162.61 248 ALA B O 1
ATOM 3033 N N . LYS B 1 226 ? 163.792 144.510 257.707 1.00 169.04 249 LYS B N 1
ATOM 3034 C CA . LYS B 1 226 ? 163.894 145.514 258.756 1.00 169.04 249 LYS B CA 1
ATOM 3035 C C . LYS B 1 226 ? 162.526 146.137 258.992 1.00 169.04 249 LYS B C 1
ATOM 3036 O O . LYS B 1 226 ? 161.866 146.572 258.042 1.00 169.04 249 LYS B O 1
ATOM 3042 N N . LEU B 1 227 ? 162.106 146.175 260.253 1.00 176.80 250 LEU B N 1
ATOM 3043 C CA . LEU B 1 227 ? 160.854 146.818 260.619 1.00 176.80 250 LEU B CA 1
ATOM 3044 C C . LEU B 1 227 ? 161.040 148.328 260.675 1.00 176.80 250 LEU B C 1
ATOM 3045 O O . LEU B 1 227 ? 162.046 148.824 261.191 1.00 176.80 250 LEU B O 1
ATOM 3050 N N . ASN B 1 228 ? 160.064 149.063 260.141 1.00 177.34 251 ASN B N 1
ATOM 3051 C CA . ASN B 1 228 ? 160.132 150.525 260.124 1.00 177.34 251 ASN B CA 1
ATOM 3052 C C . ASN B 1 228 ? 159.563 151.080 261.431 1.00 177.34 251 ASN B C 1
ATOM 3053 O O . ASN B 1 228 ? 158.524 151.741 261.477 1.00 177.34 251 ASN B O 1
ATOM 3058 N N . VAL B 1 229 ? 160.282 150.791 262.517 1.00 181.69 252 VAL B N 1
ATOM 3059 C CA . VAL B 1 229 ? 159.932 151.269 263.846 1.00 181.69 252 VAL B CA 1
ATOM 3060 C C . VAL B 1 229 ? 161.180 151.839 264.505 1.00 181.69 252 VAL B C 1
ATOM 3061 O O . VAL B 1 229 ? 162.311 151.482 264.167 1.00 181.69 252 VAL B O 1
ATOM 3065 N N . ASN B 1 230 ? 160.958 152.740 265.461 1.00 179.76 253 ASN B N 1
ATOM 3066 C CA . ASN B 1 230 ? 162.055 153.371 266.185 1.00 179.76 253 ASN B CA 1
ATOM 3067 C C . ASN B 1 230 ? 162.393 152.638 267.477 1.00 179.76 253 ASN B C 1
ATOM 3068 O O . ASN B 1 230 ? 163.573 152.421 267.774 1.00 179.76 253 ASN B O 1
ATOM 3073 N N . GLU B 1 231 ? 161.382 152.254 268.251 1.00 184.59 254 GLU B N 1
ATOM 3074 C CA . GLU B 1 231 ? 161.619 151.548 269.501 1.00 184.59 254 GLU B CA 1
ATOM 3075 C C . GLU B 1 231 ? 162.113 150.130 269.236 1.00 184.59 254 GLU B C 1
ATOM 3076 O O . GLU B 1 231 ? 161.768 149.502 268.230 1.00 184.59 254 GLU B O 1
ATOM 3082 N N . ASN B 1 232 ? 162.938 149.629 270.152 1.00 183.36 255 ASN B N 1
ATOM 3083 C CA . ASN B 1 232 ? 163.472 148.281 270.024 1.00 183.36 255 ASN B CA 1
ATOM 3084 C C . ASN B 1 232 ? 162.397 147.254 270.358 1.00 183.36 255 ASN B C 1
ATOM 3085 O O . ASN B 1 232 ? 161.683 147.387 271.357 1.00 183.36 255 ASN B O 1
ATOM 3090 N N . VAL B 1 233 ? 162.283 146.228 269.519 1.00 181.86 256 VAL B N 1
ATOM 3091 C CA . VAL B 1 233 ? 161.304 145.163 269.693 1.00 181.86 256 VAL B CA 1
ATOM 3092 C C . VAL B 1 233 ? 162.042 143.841 269.849 1.00 181.86 256 VAL B C 1
ATOM 3093 O O . VAL B 1 233 ? 162.996 143.559 269.115 1.00 181.86 256 VAL B O 1
ATOM 3097 N N . GLU B 1 234 ? 161.606 143.038 270.815 1.00 184.44 257 GLU B N 1
ATOM 3098 C CA . GLU B 1 234 ? 162.212 141.747 271.104 1.00 184.44 257 GLU B CA 1
ATOM 3099 C C . GLU B 1 234 ? 161.239 140.628 270.758 1.00 184.44 257 GLU B C 1
ATOM 3100 O O . GLU B 1 234 ? 160.025 140.770 270.934 1.00 184.44 257 GLU B O 1
ATOM 3106 N N . CYS B 1 235 ? 161.780 139.517 270.265 1.00 180.74 258 CYS B N 1
ATOM 3107 C CA . CYS B 1 235 ? 160.986 138.375 269.839 1.00 180.74 258 CYS B CA 1
ATOM 3108 C C . CYS B 1 235 ? 161.328 137.160 270.691 1.00 180.74 258 CYS B C 1
ATOM 3109 O O . CYS B 1 235 ? 162.461 137.005 271.156 1.00 180.74 258 CYS B O 1
ATOM 3112 N N . GLY B 1 236 ? 160.332 136.300 270.892 1.00 182.17 259 GLY B N 1
ATOM 3113 C CA . GLY B 1 236 ? 160.479 135.151 271.764 1.00 182.17 259 GLY B CA 1
ATOM 3114 C C . GLY B 1 236 ? 161.439 134.090 271.267 1.00 182.17 259 GLY B C 1
ATOM 3115 O O . GLY B 1 236 ? 162.476 133.845 271.890 1.00 182.17 259 GLY B O 1
ATOM 3116 N N . ASN B 1 237 ? 161.106 133.449 270.146 1.00 182.40 260 ASN B N 1
ATOM 3117 C CA . ASN B 1 237 ? 161.904 132.327 269.663 1.00 182.40 260 ASN B CA 1
ATOM 3118 C C . ASN B 1 237 ? 163.092 132.801 268.832 1.00 182.40 260 ASN B C 1
ATOM 3119 O O . ASN B 1 237 ? 164.249 132.526 269.169 1.00 182.40 260 ASN B O 1
ATOM 3124 N N . ASN B 1 238 ? 162.824 133.514 267.742 1.00 175.63 261 ASN B N 1
ATOM 3125 C CA . ASN B 1 238 ? 163.871 133.963 266.836 1.00 175.63 261 ASN B CA 1
ATOM 3126 C C . ASN B 1 238 ? 164.482 135.267 267.331 1.00 175.63 261 ASN B C 1
ATOM 3127 O O . ASN B 1 238 ? 163.771 136.174 267.773 1.00 175.63 261 ASN B O 1
ATOM 3132 N N . THR B 1 239 ? 165.808 135.353 267.254 1.00 172.15 262 THR B N 1
ATOM 3133 C CA . THR B 1 239 ? 166.504 136.565 267.663 1.00 172.15 262 THR B CA 1
ATOM 3134 C C . THR B 1 239 ? 166.253 137.678 266.653 1.00 172.15 262 THR B C 1
ATOM 3135 O O . THR B 1 239 ? 166.472 137.502 265.450 1.00 172.15 262 THR B O 1
ATOM 3139 N N . CYS B 1 240 ? 165.793 138.826 267.143 1.00 172.16 263 CYS B N 1
ATOM 3140 C CA . CYS B 1 240 ? 165.436 139.967 266.307 1.00 172.16 263 CYS B CA 1
ATOM 3141 C C . CYS B 1 240 ? 166.009 141.253 266.892 1.00 172.16 263 CYS B C 1
ATOM 3142 O O . CYS B 1 240 ? 165.315 142.258 267.061 1.00 172.16 263 CYS B O 1
ATOM 3145 N N . THR B 1 241 ? 167.302 141.225 267.213 1.00 174.20 264 THR B N 1
ATOM 3146 C CA . THR B 1 241 ? 167.961 142.382 267.807 1.00 174.20 264 THR B CA 1
ATOM 3147 C C . THR B 1 241 ? 167.821 143.606 266.909 1.00 174.20 264 THR B C 1
ATOM 3148 O O . THR B 1 241 ? 167.818 143.506 265.678 1.00 174.20 264 THR B O 1
ATOM 3152 N N . ASN B 1 242 ? 167.692 144.771 267.549 1.00 173.40 265 ASN B N 1
ATOM 3153 C CA . ASN B 1 242 ? 167.402 146.031 266.872 1.00 173.40 265 ASN B CA 1
ATOM 3154 C C . ASN B 1 242 ? 166.089 145.918 266.107 1.00 173.40 265 ASN B C 1
ATOM 3155 O O . ASN B 1 242 ? 165.025 145.763 266.715 1.00 173.40 265 ASN B O 1
ATOM 3160 N N . ASN B 1 243 ? 166.150 145.986 264.777 1.00 174.56 266 ASN B N 1
ATOM 3161 C CA . ASN B 1 243 ? 164.950 145.881 263.958 1.00 174.56 266 ASN B CA 1
ATOM 3162 C C . ASN B 1 243 ? 165.131 145.029 262.710 1.00 174.56 266 ASN B C 1
ATOM 3163 O O . ASN B 1 243 ? 164.196 144.946 261.908 1.00 174.56 266 ASN B O 1
ATOM 3168 N N . GLU B 1 244 ? 166.283 144.393 262.520 1.00 165.84 267 GLU B N 1
ATOM 3169 C CA . GLU B 1 244 ? 166.577 143.644 261.307 1.00 165.84 267 GLU B CA 1
ATOM 3170 C C . GLU B 1 244 ? 166.634 142.151 261.603 1.00 165.84 267 GLU B C 1
ATOM 3171 O O . GLU B 1 244 ? 167.154 141.732 262.642 1.00 165.84 267 GLU B O 1
ATOM 3177 N N . VAL B 1 245 ? 166.095 141.355 260.682 1.00 161.06 268 VAL B N 1
ATOM 3178 C CA . VAL B 1 245 ? 166.119 139.900 260.766 1.00 161.06 268 VAL B CA 1
ATOM 3179 C C . VAL B 1 245 ? 166.832 139.369 259.531 1.00 161.06 268 VAL B C 1
ATOM 3180 O O . VAL B 1 245 ? 166.469 139.717 258.401 1.00 161.06 268 VAL B O 1
ATOM 3184 N N . HIS B 1 246 ? 167.838 138.529 259.745 1.00 155.92 269 HIS B N 1
ATOM 3185 C CA . HIS B 1 246 ? 168.668 137.991 258.677 1.00 155.92 269 HIS B CA 1
ATOM 3186 C C . HIS B 1 246 ? 168.327 136.523 258.433 1.00 155.92 269 HIS B C 1
ATOM 3187 O O . HIS B 1 246 ? 167.516 135.920 259.143 1.00 155.92 269 HIS B O 1
ATOM 3194 N N . ASN B 1 247 ? 168.964 135.955 257.408 1.00 150.70 270 ASN B N 1
ATOM 3195 C CA . ASN B 1 247 ? 168.834 134.539 257.058 1.00 150.70 270 ASN B CA 1
ATOM 3196 C C . ASN B 1 247 ? 167.377 134.168 256.771 1.00 150.70 270 ASN B C 1
ATOM 3197 O O . ASN B 1 247 ? 166.758 133.362 257.468 1.00 150.70 270 ASN B O 1
ATOM 3202 N N . LEU B 1 248 ? 166.836 134.779 255.720 1.00 144.67 271 LEU B N 1
ATOM 3203 C CA . LEU B 1 248 ? 165.478 134.515 255.264 1.00 144.67 271 LEU B CA 1
ATOM 3204 C C . LEU B 1 248 ? 165.523 133.877 253.882 1.00 144.67 271 LEU B C 1
ATOM 3205 O O . LEU B 1 248 ? 166.156 134.413 252.966 1.00 144.67 271 LEU B O 1
ATOM 3210 N N . THR B 1 249 ? 164.854 132.736 253.737 1.00 138.57 272 THR B N 1
ATOM 3211 C CA . THR B 1 249 ? 164.828 132.025 252.466 1.00 138.57 272 THR B CA 1
ATOM 3212 C C . THR B 1 249 ? 163.770 132.622 251.546 1.00 138.57 272 THR B C 1
ATOM 3213 O O . THR B 1 249 ? 162.680 132.995 251.988 1.00 138.57 272 THR B O 1
ATOM 3217 N N . GLU B 1 250 ? 164.101 132.709 250.260 1.00 130.27 273 GLU B N 1
ATOM 3218 C CA . GLU B 1 250 ? 163.215 133.341 249.293 1.00 130.27 273 GLU B CA 1
ATOM 3219 C C . GLU B 1 250 ? 161.943 132.526 249.089 1.00 130.27 273 GLU B C 1
ATOM 3220 O O . GLU B 1 250 ? 161.964 131.291 249.108 1.00 130.27 273 GLU B O 1
ATOM 3226 N N . CYS B 1 251 ? 160.828 133.236 248.896 1.00 129.18 274 CYS B N 1
ATOM 3227 C CA . CYS B 1 251 ? 159.536 132.632 248.557 1.00 129.18 274 CYS B CA 1
ATOM 3228 C C . CYS B 1 251 ? 159.097 131.605 249.599 1.00 129.18 274 CYS B C 1
ATOM 3229 O O . CYS B 1 251 ? 158.546 130.553 249.268 1.00 129.18 274 CYS B O 1
ATOM 3232 N N . LYS B 1 252 ? 159.343 131.913 250.871 1.00 136.76 275 LYS B N 1
ATOM 3233 C CA . LYS B 1 252 ? 158.883 131.093 251.983 1.00 136.76 275 LYS B CA 1
ATOM 3234 C C . LYS B 1 252 ? 158.251 131.995 253.031 1.00 136.76 275 LYS B C 1
ATOM 3235 O O . LYS B 1 252 ? 158.809 133.043 253.370 1.00 136.76 275 LYS B O 1
ATOM 3241 N N . ASN B 1 253 ? 157.091 131.587 253.539 1.00 145.58 276 ASN B N 1
ATOM 3242 C CA . ASN B 1 253 ? 156.390 132.381 254.539 1.00 145.58 276 ASN B CA 1
ATOM 3243 C C . ASN B 1 253 ? 157.131 132.328 255.870 1.00 145.58 276 ASN B C 1
ATOM 3244 O O . ASN B 1 253 ? 157.522 131.252 256.333 1.00 145.58 276 ASN B O 1
ATOM 3249 N N . ALA B 1 254 ? 157.323 133.493 256.484 1.00 151.55 277 ALA B N 1
ATOM 3250 C CA . ALA B 1 254 ? 157.990 133.602 257.774 1.00 151.55 277 ALA B CA 1
ATOM 3251 C C . ALA B 1 254 ? 157.045 134.249 258.775 1.00 151.55 277 ALA B C 1
ATOM 3252 O O . ALA B 1 254 ? 156.486 135.316 258.504 1.00 151.55 277 ALA B O 1
ATOM 3254 N N . SER B 1 255 ? 156.873 133.608 259.927 1.00 158.98 278 SER B N 1
ATOM 3255 C CA . SER B 1 255 ? 156.015 134.111 260.990 1.00 158.98 278 SER B CA 1
ATOM 3256 C C . SER B 1 255 ? 156.881 134.636 262.126 1.00 158.98 278 SER B C 1
ATOM 3257 O O . SER B 1 255 ? 157.760 133.924 262.621 1.00 158.98 278 SER B O 1
ATOM 3260 N N . VAL B 1 256 ? 156.632 135.881 262.535 1.00 168.78 279 VAL B N 1
ATOM 3261 C CA . VAL B 1 256 ? 157.408 136.517 263.589 1.00 168.78 279 VAL B CA 1
ATOM 3262 C C . VAL B 1 256 ? 156.456 137.143 264.600 1.00 168.78 279 VAL B C 1
ATOM 3263 O O . VAL B 1 256 ? 155.297 137.445 264.302 1.00 168.78 279 VAL B O 1
ATOM 3267 N N . SER B 1 257 ? 156.962 137.322 265.817 1.00 174.84 280 SER B N 1
ATOM 3268 C CA . SER B 1 257 ? 156.213 137.915 266.916 1.00 174.84 280 SER B CA 1
ATOM 3269 C C . SER B 1 257 ? 156.833 139.256 267.283 1.00 174.84 280 SER B C 1
ATOM 3270 O O . SER B 1 257 ? 158.050 139.352 267.470 1.00 174.84 280 SER B O 1
ATOM 3273 N N . ILE B 1 258 ? 155.994 140.282 267.386 1.00 181.91 281 ILE B N 1
ATOM 3274 C CA . ILE B 1 258 ? 156.419 141.642 267.688 1.00 181.91 281 ILE B CA 1
ATOM 3275 C C . ILE B 1 258 ? 155.762 142.069 268.992 1.00 181.91 281 ILE B C 1
ATOM 3276 O O . ILE B 1 258 ? 154.541 141.944 269.148 1.00 181.91 281 ILE B O 1
ATOM 3281 N N . SER B 1 259 ? 156.572 142.568 269.924 1.00 186.77 282 SER B N 1
ATOM 3282 C CA . SER B 1 259 ? 156.076 143.029 271.211 1.00 186.77 282 SER B CA 1
ATOM 3283 C C . SER B 1 259 ? 156.991 144.130 271.727 1.00 186.77 282 SER B C 1
ATOM 3284 O O . SER B 1 259 ? 158.135 144.271 271.287 1.00 186.77 282 SER B O 1
ATOM 3287 N N . HIS B 1 260 ? 156.469 144.911 272.669 1.00 193.45 283 HIS B N 1
ATOM 3288 C CA . HIS B 1 260 ? 157.206 146.019 273.256 1.00 193.45 283 HIS B CA 1
ATOM 3289 C C . HIS B 1 260 ? 156.841 146.131 274.729 1.00 193.45 283 HIS B C 1
ATOM 3290 O O . HIS B 1 260 ? 155.802 145.635 275.171 1.00 193.45 283 HIS B O 1
ATOM 3297 N N . ASN B 1 261 ? 157.719 146.787 275.492 1.00 196.40 284 ASN B N 1
ATOM 3298 C CA . ASN B 1 261 ? 157.473 146.973 276.917 1.00 196.40 284 ASN B CA 1
ATOM 3299 C C . ASN B 1 261 ? 156.282 147.884 277.189 1.00 196.40 284 ASN B C 1
ATOM 3300 O O . ASN B 1 261 ? 155.735 147.853 278.296 1.00 196.40 284 ASN B O 1
ATOM 3305 N N . SER B 1 262 ? 155.871 148.689 276.212 1.00 196.90 285 SER B N 1
ATOM 3306 C CA . SER B 1 262 ? 154.737 149.589 276.365 1.00 196.90 285 SER B CA 1
ATOM 3307 C C . SER B 1 262 ? 153.417 148.964 275.933 1.00 196.90 285 SER B C 1
ATOM 3308 O O . SER B 1 262 ? 152.378 149.626 276.020 1.00 196.90 285 SER B O 1
ATOM 3311 N N . CYS B 1 263 ? 153.428 147.714 275.473 1.00 193.38 286 CYS B N 1
ATOM 3312 C CA . CYS B 1 263 ? 152.222 147.029 275.033 1.00 193.38 286 CYS B CA 1
ATOM 3313 C C . CYS B 1 263 ? 152.144 145.661 275.695 1.00 193.38 286 CYS B C 1
ATOM 3314 O O . CYS B 1 263 ? 153.169 145.011 275.920 1.00 193.38 286 CYS B O 1
ATOM 3317 N N . THR B 1 264 ? 150.926 145.232 276.006 1.00 194.52 287 THR B N 1
ATOM 3318 C CA . THR B 1 264 ? 150.687 143.973 276.690 1.00 194.52 287 THR B CA 1
ATOM 3319 C C . THR B 1 264 ? 150.213 142.915 275.695 1.00 194.52 287 THR B C 1
ATOM 3320 O O . THR B 1 264 ? 150.195 143.131 274.479 1.00 194.52 287 THR B O 1
ATOM 3324 N N . ALA B 1 265 ? 149.822 141.755 276.217 1.00 194.02 288 ALA B N 1
ATOM 3325 C CA . ALA B 1 265 ? 149.343 140.672 275.375 1.00 194.02 288 ALA B CA 1
ATOM 3326 C C . ALA B 1 265 ? 148.019 141.058 274.714 1.00 194.02 288 ALA B C 1
ATOM 3327 O O . ALA B 1 265 ? 147.259 141.867 275.255 1.00 194.02 288 ALA B O 1
ATOM 3329 N N . PRO B 1 266 ? 147.714 140.492 273.535 1.00 193.82 289 PRO B N 1
ATOM 3330 C CA . PRO B 1 266 ? 148.493 139.511 272.761 1.00 193.82 289 PRO B CA 1
ATOM 3331 C C . PRO B 1 266 ? 149.623 140.138 271.952 1.00 193.82 289 PRO B C 1
ATOM 3332 O O . PRO B 1 266 ? 149.589 141.322 271.627 1.00 193.82 289 PRO B O 1
ATOM 3336 N N . ASP B 1 267 ? 150.641 139.351 271.616 1.00 183.28 290 ASP B N 1
ATOM 3337 C CA . ASP B 1 267 ? 151.739 139.832 270.793 1.00 183.28 290 ASP B CA 1
ATOM 3338 C C . ASP B 1 267 ? 151.321 139.899 269.329 1.00 183.28 290 ASP B C 1
ATOM 3339 O O . ASP B 1 267 ? 150.511 139.097 268.854 1.00 183.28 290 ASP B O 1
ATOM 3344 N N . LYS B 1 268 ? 151.883 140.870 268.614 1.00 182.25 291 LYS B N 1
ATOM 3345 C CA . LYS B 1 268 ? 151.584 141.023 267.196 1.00 182.25 291 LYS B CA 1
ATOM 3346 C C . LYS B 1 268 ? 152.184 139.868 266.403 1.00 182.25 291 LYS B C 1
ATOM 3347 O O . LYS B 1 268 ? 153.350 139.514 266.591 1.00 182.25 291 LYS B O 1
ATOM 3353 N N . THR B 1 269 ? 151.387 139.280 265.516 1.00 173.42 292 THR B N 1
ATOM 3354 C CA . THR B 1 269 ? 151.839 138.210 264.636 1.00 173.42 292 THR B CA 1
ATOM 3355 C C . THR B 1 269 ? 151.997 138.775 263.231 1.00 173.42 292 THR B C 1
ATOM 3356 O O . THR B 1 269 ? 151.033 139.292 262.656 1.00 173.42 292 THR B O 1
ATOM 3360 N N . LEU B 1 270 ? 153.205 138.676 262.682 1.00 168.40 293 LEU B N 1
ATOM 3361 C CA . LEU B 1 270 ? 153.514 139.234 261.373 1.00 168.40 293 LEU B CA 1
ATOM 3362 C C . LEU B 1 270 ? 153.950 138.127 260.424 1.00 168.40 293 LEU B C 1
ATOM 3363 O O . LEU B 1 270 ? 154.760 137.265 260.786 1.00 168.40 293 LEU B O 1
ATOM 3368 N N . ILE B 1 271 ? 153.410 138.159 259.209 1.00 158.88 294 ILE B N 1
ATOM 3369 C CA . ILE B 1 271 ? 153.718 137.186 258.167 1.00 158.88 294 ILE B CA 1
ATOM 3370 C C . ILE B 1 271 ? 154.466 137.903 257.052 1.00 158.88 294 ILE B C 1
ATOM 3371 O O . ILE B 1 271 ? 154.009 138.940 256.556 1.00 158.88 294 ILE B O 1
ATOM 3376 N N . LEU B 1 272 ? 155.612 137.352 256.662 1.00 149.94 295 LEU B N 1
ATOM 3377 C CA . LEU B 1 272 ? 156.472 137.943 255.647 1.00 149.94 295 LEU B CA 1
ATOM 3378 C C . LEU B 1 272 ? 156.648 136.964 254.496 1.00 149.94 295 LEU B C 1
ATOM 3379 O O . LEU B 1 272 ? 156.909 135.776 254.720 1.00 149.94 295 LEU B O 1
ATOM 3384 N N . ASP B 1 273 ? 156.503 137.466 253.271 1.00 133.58 296 ASP B N 1
ATOM 3385 C CA . ASP B 1 273 ? 156.728 136.694 252.054 1.00 133.58 296 ASP B CA 1
ATOM 3386 C C . ASP B 1 273 ? 157.979 137.247 251.382 1.00 133.58 296 ASP B C 1
ATOM 3387 O O . ASP B 1 273 ? 157.977 138.380 250.889 1.00 133.58 296 ASP B O 1
ATOM 3392 N N . VAL B 1 274 ? 159.040 136.452 251.366 1.00 130.33 297 VAL B N 1
ATOM 3393 C CA . VAL B 1 274 ? 160.330 136.914 250.850 1.00 130.33 297 VAL B CA 1
ATOM 3394 C C . VAL B 1 274 ? 160.281 136.920 249.324 1.00 130.33 297 VAL B C 1
ATOM 3395 O O . VAL B 1 274 ? 159.919 135.898 248.720 1.00 130.33 297 VAL B O 1
ATOM 3399 N N . PRO B 1 275 ? 160.626 138.029 248.677 1.00 122.50 298 PRO B N 1
ATOM 3400 C CA . PRO B 1 275 ? 160.656 138.064 247.209 1.00 122.50 298 PRO B CA 1
ATOM 3401 C C . PRO B 1 275 ? 161.747 137.160 246.666 1.00 122.50 298 PRO B C 1
ATOM 3402 O O . PRO B 1 275 ? 162.711 136.840 247.379 1.00 122.50 298 PRO B O 1
ATOM 3406 N N . PRO B 1 276 ? 161.633 136.718 245.407 1.00 115.91 299 PRO B N 1
ATOM 3407 C CA . PRO B 1 276 ? 162.655 135.825 244.842 1.00 115.91 299 PRO B CA 1
ATOM 3408 C C . PRO B 1 276 ? 163.998 136.512 244.639 1.00 115.91 299 PRO B C 1
ATOM 3409 O O . PRO B 1 276 ? 164.145 137.706 244.917 1.00 115.91 299 PRO B O 1
ATOM 3413 N N . GLY B 1 277 ? 164.982 135.760 244.151 1.00 113.56 300 GLY B N 1
ATOM 3414 C CA . GLY B 1 277 ? 166.323 136.296 244.022 1.00 113.56 300 GLY B CA 1
ATOM 3415 C C . GLY B 1 277 ? 166.423 137.374 242.959 1.00 113.56 300 GLY B C 1
ATOM 3416 O O . GLY B 1 277 ? 165.742 137.345 241.934 1.00 113.56 300 GLY B O 1
ATOM 3417 N N . VAL B 1 278 ? 167.298 138.347 243.222 1.00 110.98 301 VAL B N 1
ATOM 3418 C CA . VAL B 1 278 ? 167.521 139.434 242.274 1.00 110.98 301 VAL B CA 1
ATOM 3419 C C . VAL B 1 278 ? 168.265 138.932 241.042 1.00 110.98 301 VAL B C 1
ATOM 3420 O O . VAL B 1 278 ? 167.962 139.332 239.911 1.00 110.98 301 VAL B O 1
ATOM 3424 N N . GLU B 1 279 ? 169.244 138.045 241.238 1.00 110.57 302 GLU B N 1
ATOM 3425 C CA . GLU B 1 279 ? 170.072 137.577 240.131 1.00 110.57 302 GLU B CA 1
ATOM 3426 C C . GLU B 1 279 ? 169.287 136.767 239.107 1.00 110.57 302 GLU B C 1
ATOM 3427 O O . GLU B 1 279 ? 169.782 136.556 237.995 1.00 110.57 302 GLU B O 1
ATOM 3433 N N . LYS B 1 280 ? 168.083 136.308 239.452 1.00 101.92 303 LYS B N 1
ATOM 3434 C CA . LYS B 1 280 ? 167.274 135.536 238.517 1.00 101.92 303 LYS B CA 1
ATOM 3435 C C . LYS B 1 280 ? 166.675 136.391 237.407 1.00 101.92 303 LYS B C 1
ATOM 3436 O O . LYS B 1 280 ? 166.118 135.835 236.455 1.00 101.92 303 LYS B O 1
ATOM 3442 N N . PHE B 1 281 ? 166.774 137.713 237.503 1.00 90.66 304 PHE B N 1
ATOM 3443 C CA . PHE B 1 281 ? 166.283 138.620 236.474 1.00 90.66 304 PHE B CA 1
ATOM 3444 C C . PHE B 1 281 ? 167.455 139.107 235.633 1.00 90.66 304 PHE B C 1
ATOM 3445 O O . PHE B 1 281 ? 168.477 139.540 236.177 1.00 90.66 304 PHE B O 1
ATOM 3453 N N . GLN B 1 282 ? 167.307 139.037 234.312 1.00 66.71 305 GLN B N 1
ATOM 3454 C CA . GLN B 1 282 ? 168.357 139.435 233.387 1.00 66.71 305 GLN B CA 1
ATOM 3455 C C . GLN B 1 282 ? 167.803 140.441 232.390 1.00 66.71 305 GLN B C 1
ATOM 3456 O O . GLN B 1 282 ? 166.679 140.291 231.901 1.00 66.71 305 GLN B O 1
ATOM 3462 N N . LEU B 1 283 ? 168.599 141.464 232.093 1.00 63.05 306 LEU B N 1
ATOM 3463 C CA . LEU B 1 283 ? 168.246 142.482 231.114 1.00 63.05 306 LEU B CA 1
ATOM 3464 C C . LEU B 1 283 ? 168.860 142.117 229.769 1.00 63.05 306 LEU B C 1
ATOM 3465 O O . LEU B 1 283 ? 170.074 141.912 229.670 1.00 63.05 306 LEU B O 1
ATOM 3470 N N . HIS B 1 284 ? 168.021 142.040 228.740 1.00 61.48 307 HIS B N 1
ATOM 3471 C CA . HIS B 1 284 ? 168.434 141.627 227.408 1.00 61.48 307 HIS B CA 1
ATOM 3472 C C . HIS B 1 284 ? 168.142 142.732 226.404 1.00 61.48 307 HIS B C 1
ATOM 3473 O O . HIS B 1 284 ? 167.088 143.377 226.461 1.00 61.48 307 HIS B O 1
ATOM 3480 N N . ASP B 1 285 ? 169.084 142.944 225.487 1.00 58.42 308 ASP B N 1
ATOM 3481 C CA . ASP B 1 285 ? 168.926 143.910 224.403 1.00 58.42 308 ASP B CA 1
ATOM 3482 C C . ASP B 1 285 ? 168.321 143.176 223.212 1.00 58.42 308 ASP B C 1
ATOM 3483 O O . ASP B 1 285 ? 169.007 142.423 222.516 1.00 58.42 308 ASP B O 1
ATOM 3488 N N . CYS B 1 286 ? 167.029 143.397 222.976 1.00 60.98 309 CYS B N 1
ATOM 3489 C CA . CYS B 1 286 ? 166.298 142.744 221.898 1.00 60.98 309 CYS B CA 1
ATOM 3490 C C . CYS B 1 286 ? 166.245 143.586 220.628 1.00 60.98 309 CYS B C 1
ATOM 3491 O O . CYS B 1 286 ? 165.341 143.396 219.807 1.00 60.98 309 CYS B O 1
ATOM 3494 N N . THR B 1 287 ? 167.187 144.509 220.453 1.00 55.03 310 THR B N 1
ATOM 3495 C CA . THR B 1 287 ? 167.184 145.373 219.281 1.00 55.03 310 THR B CA 1
ATOM 3496 C C . THR B 1 287 ? 167.560 144.581 218.034 1.00 55.03 310 THR B C 1
ATOM 3497 O O . THR B 1 287 ? 168.571 143.873 218.015 1.00 55.03 310 THR B O 1
ATOM 3501 N N . GLN B 1 288 ? 166.742 144.703 216.993 1.00 52.63 311 GLN B N 1
ATOM 3502 C CA . GLN B 1 288 ? 167.027 144.037 215.731 1.00 52.63 311 GLN B CA 1
ATOM 3503 C C . GLN B 1 288 ? 168.152 144.752 214.990 1.00 52.63 311 GLN B C 1
ATOM 3504 O O . GLN B 1 288 ? 168.286 145.977 215.047 1.00 52.63 311 GLN B O 1
ATOM 3510 N N . VAL B 1 289 ? 168.969 143.964 214.287 1.00 52.93 312 VAL B N 1
ATOM 3511 C CA . VAL B 1 289 ? 170.111 144.529 213.574 1.00 52.93 312 VAL B CA 1
ATOM 3512 C C . VAL B 1 289 ? 169.648 145.393 212.407 1.00 52.93 312 VAL B C 1
ATOM 3513 O O . VAL B 1 289 ? 170.251 146.432 212.112 1.00 52.93 312 VAL B O 1
ATOM 3517 N N . GLU B 1 290 ? 168.576 144.984 211.724 1.00 52.02 313 GLU B N 1
ATOM 3518 C CA . GLU B 1 290 ? 168.102 145.748 210.574 1.00 52.02 313 GLU B CA 1
ATOM 3519 C C . GLU B 1 290 ? 167.493 147.081 210.991 1.00 52.02 313 GLU B C 1
ATOM 3520 O O . GLU B 1 290 ? 167.524 148.042 210.214 1.00 52.02 313 GLU B O 1
ATOM 3526 N N . LYS B 1 291 ? 166.937 147.161 212.200 1.00 51.17 314 LYS B N 1
ATOM 3527 C CA . LYS B 1 291 ? 166.310 148.381 212.694 1.00 51.17 314 LYS B CA 1
ATOM 3528 C C . LYS B 1 291 ? 167.080 149.000 213.856 1.00 51.17 314 LYS B C 1
ATOM 3529 O O . LYS B 1 291 ? 166.516 149.794 214.615 1.00 51.17 314 LYS B O 1
ATOM 3535 N N . ALA B 1 292 ? 168.361 148.658 214.008 1.00 50.93 315 ALA B N 1
ATOM 3536 C CA . ALA B 1 292 ? 169.151 149.198 215.108 1.00 50.93 315 ALA B CA 1
ATOM 3537 C C . ALA B 1 292 ? 169.432 150.686 214.952 1.00 50.93 315 ALA B C 1
ATOM 3538 O O . ALA B 1 292 ? 169.846 151.330 215.922 1.00 50.93 315 ALA B O 1
ATOM 3540 N N . ASP B 1 293 ? 169.220 151.246 213.759 1.00 54.28 316 ASP B N 1
ATOM 3541 C CA . ASP B 1 293 ? 169.527 152.655 213.542 1.00 54.28 316 ASP B CA 1
ATOM 3542 C C . ASP B 1 293 ? 168.493 153.571 214.184 1.00 54.28 316 ASP B C 1
ATOM 3543 O O . ASP B 1 293 ? 168.813 154.715 214.527 1.00 54.28 316 ASP B O 1
ATOM 3548 N N . THR B 1 294 ? 167.251 153.101 214.349 1.00 56.06 317 THR B N 1
ATOM 3549 C CA . THR B 1 294 ? 166.195 153.961 214.874 1.00 56.06 317 THR B CA 1
ATOM 3550 C C . THR B 1 294 ? 165.316 153.264 215.909 1.00 56.06 317 THR B C 1
ATOM 3551 O O . THR B 1 294 ? 164.208 153.740 216.181 1.00 56.06 317 THR B O 1
ATOM 3555 N N . THR B 1 295 ? 165.768 152.156 216.493 1.00 52.47 318 THR B N 1
ATOM 3556 C CA . THR B 1 295 ? 164.947 151.414 217.440 1.00 52.47 318 THR B CA 1
ATOM 3557 C C . THR B 1 295 ? 165.833 150.818 218.524 1.00 52.47 318 THR B C 1
ATOM 3558 O O . THR B 1 295 ? 166.914 150.298 218.232 1.00 52.47 318 THR B O 1
ATOM 3562 N N . ILE B 1 296 ? 165.374 150.901 219.772 1.00 55.49 319 ILE B N 1
ATOM 3563 C CA . ILE B 1 296 ? 166.047 150.276 220.905 1.00 55.49 319 ILE B CA 1
ATOM 3564 C C . ILE B 1 296 ? 165.041 149.418 221.659 1.00 55.49 319 ILE B C 1
ATOM 3565 O O . ILE B 1 296 ? 163.909 149.845 221.911 1.00 55.49 319 ILE B O 1
ATOM 3570 N N . CYS B 1 297 ? 165.454 148.203 222.015 1.00 57.72 320 CYS B N 1
ATOM 3571 C CA . CYS B 1 297 ? 164.582 147.239 222.670 1.00 57.72 320 CYS B CA 1
ATOM 3572 C C . CYS B 1 297 ? 165.237 146.731 223.946 1.00 57.72 320 CYS B C 1
ATOM 3573 O O . CYS B 1 297 ? 166.435 146.434 223.964 1.00 57.72 320 CYS B O 1
ATOM 3576 N N . LEU B 1 298 ? 164.443 146.634 225.012 1.00 57.71 321 LEU B N 1
ATOM 3577 C CA . LEU B 1 298 ? 164.887 146.079 226.283 1.00 57.71 321 LEU B CA 1
ATOM 3578 C C . LEU B 1 298 ? 163.870 145.053 226.761 1.00 57.71 321 LEU B C 1
ATOM 3579 O O . LEU B 1 298 ? 162.661 145.242 226.596 1.00 57.71 321 LEU B O 1
ATOM 3584 N N . LYS B 1 299 ? 164.365 143.964 227.348 1.00 64.25 322 LYS B N 1
ATOM 3585 C CA . LYS B 1 299 ? 163.504 142.889 227.817 1.00 64.25 322 LYS B CA 1
ATOM 3586 C C . LYS B 1 299 ? 164.037 142.349 229.136 1.00 64.25 322 LYS B C 1
ATOM 3587 O O . LYS B 1 299 ? 165.238 142.405 229.406 1.00 64.25 322 LYS B O 1
ATOM 3593 N N . TRP B 1 300 ? 163.130 141.829 229.958 1.00 70.73 323 TRP B N 1
ATOM 3594 C CA . TRP B 1 300 ? 163.479 141.170 231.210 1.00 70.73 323 TRP B CA 1
ATOM 3595 C C . TRP B 1 300 ? 163.197 139.680 231.088 1.00 70.73 323 TRP B C 1
ATOM 3596 O O . TRP B 1 300 ? 162.076 139.283 230.752 1.00 70.73 323 TRP B O 1
ATOM 3607 N N . LYS B 1 301 ? 164.206 138.861 231.368 1.00 73.17 324 LYS B N 1
ATOM 3608 C CA . LYS B 1 301 ? 164.084 137.415 231.274 1.00 73.17 324 LYS B CA 1
ATOM 3609 C C . LYS B 1 301 ? 164.378 136.773 232.622 1.00 73.17 324 LYS B C 1
ATOM 3610 O O . LYS B 1 301 ? 165.189 137.272 233.408 1.00 73.17 324 LYS B O 1
ATOM 3616 N N . ASN B 1 302 ? 163.700 135.659 232.884 1.00 90.36 325 ASN B N 1
ATOM 3617 C CA . ASN B 1 302 ? 163.865 134.885 234.111 1.00 90.36 325 ASN B CA 1
ATOM 3618 C C . ASN B 1 302 ? 164.431 133.524 233.714 1.00 90.36 325 ASN B C 1
ATOM 3619 O O . ASN B 1 302 ? 163.682 132.582 233.448 1.00 90.36 325 ASN B O 1
ATOM 3624 N N . ILE B 1 303 ? 165.762 133.429 233.671 1.00 95.12 326 ILE B N 1
ATOM 3625 C CA . ILE B 1 303 ? 166.404 132.191 233.237 1.00 95.12 326 ILE B CA 1
ATOM 3626 C C . ILE B 1 303 ? 166.155 131.071 234.240 1.00 95.12 326 ILE B C 1
ATOM 3627 O O . ILE B 1 303 ? 165.964 129.910 233.858 1.00 95.12 326 ILE B O 1
ATOM 3632 N N . GLU B 1 304 ? 166.150 131.394 235.530 1.00 100.93 327 GLU B N 1
ATOM 3633 C CA . GLU B 1 304 ? 165.933 130.416 236.589 1.00 100.93 327 GLU B CA 1
ATOM 3634 C C . GLU B 1 304 ? 164.566 130.659 237.214 1.00 100.93 327 GLU B C 1
ATOM 3635 O O . GLU B 1 304 ? 164.309 131.742 237.751 1.00 100.93 327 GLU B O 1
ATOM 3641 N N . THR B 1 305 ? 163.699 129.653 237.147 1.00 104.36 328 THR B N 1
ATOM 3642 C CA . THR B 1 305 ? 162.368 129.774 237.721 1.00 104.36 328 THR B CA 1
ATOM 3643 C C . THR B 1 305 ? 162.428 129.691 239.242 1.00 104.36 328 THR B C 1
ATOM 3644 O O . THR B 1 305 ? 163.349 129.111 239.823 1.00 104.36 328 THR B O 1
ATOM 3648 N N . PHE B 1 306 ? 161.426 130.283 239.888 1.00 104.30 329 PHE B N 1
ATOM 3649 C CA . PHE B 1 306 ? 161.327 130.298 241.338 1.00 104.30 329 PHE B CA 1
ATOM 3650 C C . PHE B 1 306 ? 159.913 129.923 241.758 1.00 104.30 329 PHE B C 1
ATOM 3651 O O . PHE B 1 306 ? 158.957 130.057 240.990 1.00 104.30 329 PHE B O 1
ATOM 3659 N N . THR B 1 307 ? 159.793 129.444 243.000 1.00 110.83 330 THR B N 1
ATOM 3660 C CA . THR B 1 307 ? 158.498 129.017 243.517 1.00 110.83 330 THR B CA 1
ATOM 3661 C C . THR B 1 307 ? 157.509 130.169 243.644 1.00 110.83 330 THR B C 1
ATOM 3662 O O . THR B 1 307 ? 156.299 129.922 243.700 1.00 110.83 330 THR B O 1
ATOM 3666 N N . CYS B 1 308 ? 157.989 131.410 243.699 1.00 109.72 331 CYS B N 1
ATOM 3667 C CA . CYS B 1 308 ? 157.089 132.555 243.671 1.00 109.72 331 CYS B CA 1
ATOM 3668 C C . CYS B 1 308 ? 156.330 132.593 242.350 1.00 109.72 331 CYS B C 1
ATOM 3669 O O . CYS B 1 308 ? 156.880 132.288 241.289 1.00 109.72 331 CYS B O 1
ATOM 3672 N N . ASP B 1 309 ? 155.056 132.968 242.419 1.00 96.24 332 ASP B N 1
ATOM 3673 C CA . ASP B 1 309 ? 154.254 133.081 241.212 1.00 96.24 332 ASP B CA 1
ATOM 3674 C C . ASP B 1 309 ? 154.676 134.309 240.409 1.00 96.24 332 ASP B C 1
ATOM 3675 O O . ASP B 1 309 ? 155.221 135.280 240.942 1.00 96.24 332 ASP B O 1
ATOM 3680 N N . THR B 1 310 ? 154.419 134.254 239.105 1.00 92.17 333 THR B N 1
ATOM 3681 C CA . THR B 1 310 ? 154.784 135.330 238.193 1.00 92.17 333 THR B CA 1
ATOM 3682 C C . THR B 1 310 ? 153.670 136.351 237.996 1.00 92.17 333 THR B C 1
ATOM 3683 O O . THR B 1 310 ? 153.839 137.285 237.206 1.00 92.17 333 THR B O 1
ATOM 3687 N N . GLN B 1 311 ? 152.542 136.197 238.691 1.00 87.43 334 GLN B N 1
ATOM 3688 C CA . GLN B 1 311 ? 151.423 137.116 238.510 1.00 87.43 334 GLN B CA 1
ATOM 3689 C C . GLN B 1 311 ? 151.663 138.464 239.176 1.00 87.43 334 GLN B C 1
ATOM 3690 O O . GLN B 1 311 ? 151.143 139.482 238.705 1.00 87.43 334 GLN B O 1
ATOM 3696 N N . ASN B 1 312 ? 152.438 138.499 240.258 1.00 87.50 335 ASN B N 1
ATOM 3697 C CA . ASN B 1 312 ? 152.640 139.713 241.049 1.00 87.50 335 ASN B CA 1
ATOM 3698 C C . ASN B 1 312 ? 154.009 140.338 240.814 1.00 87.50 335 ASN B C 1
ATOM 3699 O O . ASN B 1 312 ? 154.635 140.847 241.748 1.00 87.50 335 ASN B O 1
ATOM 3704 N N . ILE B 1 313 ? 154.499 140.317 239.577 1.00 79.17 336 ILE B N 1
ATOM 3705 C CA . ILE B 1 313 ? 155.789 140.898 239.223 1.00 79.17 336 ILE B CA 1
ATOM 3706 C C . ILE B 1 313 ? 155.544 142.059 238.270 1.00 79.17 336 ILE B C 1
ATOM 3707 O O . ILE B 1 313 ? 154.846 141.903 237.260 1.00 79.17 336 ILE B O 1
ATOM 3712 N N . THR B 1 314 ? 156.116 143.218 238.588 1.00 76.54 337 THR B N 1
ATOM 3713 C CA . THR B 1 314 ? 155.935 144.431 237.801 1.00 76.54 337 THR B CA 1
ATOM 3714 C C . THR B 1 314 ? 157.288 144.926 237.311 1.00 76.54 337 THR B C 1
ATOM 3715 O O . THR B 1 314 ? 158.249 144.979 238.084 1.00 76.54 337 THR B O 1
ATOM 3719 N N . TYR B 1 315 ? 157.361 145.287 236.031 1.00 70.05 338 TYR B N 1
ATOM 3720 C CA . TYR B 1 315 ? 158.568 145.844 235.428 1.00 70.05 338 TYR B CA 1
ATOM 3721 C C . TYR B 1 315 ? 158.251 147.254 234.949 1.00 70.05 338 TYR B C 1
ATOM 3722 O O . TYR B 1 315 ? 157.441 147.432 234.032 1.00 70.05 338 TYR B O 1
ATOM 3731 N N . ARG B 1 316 ? 158.887 148.253 235.554 1.00 74.10 339 ARG B N 1
ATOM 3732 C CA . ARG B 1 316 ? 158.689 149.648 235.179 1.00 74.10 339 ARG B CA 1
ATOM 3733 C C . ARG B 1 316 ? 159.956 150.165 234.512 1.00 74.10 339 ARG B C 1
ATOM 3734 O O . ARG B 1 316 ? 161.040 150.113 235.104 1.00 74.10 339 ARG B O 1
ATOM 3742 N N . PHE B 1 317 ? 159.815 150.666 233.288 1.00 69.23 340 PHE B N 1
ATOM 3743 C CA . PHE B 1 317 ? 160.920 151.194 232.504 1.00 69.23 340 PHE B CA 1
ATOM 3744 C C . PHE B 1 317 ? 160.797 152.705 232.370 1.00 69.23 340 PHE B C 1
ATOM 3745 O O . PHE B 1 317 ? 159.692 153.253 232.319 1.00 69.23 340 PHE B O 1
ATOM 3753 N N . GLN B 1 318 ? 161.947 153.374 232.304 1.00 71.32 341 GLN B N 1
ATOM 3754 C CA . GLN B 1 318 ? 162.001 154.813 232.087 1.00 71.32 341 GLN B CA 1
ATOM 3755 C C . GLN B 1 318 ? 163.187 155.121 231.188 1.00 71.32 341 GLN B C 1
ATOM 3756 O O . GLN B 1 318 ? 164.338 154.878 231.567 1.00 71.32 341 GLN B O 1
ATOM 3762 N N . CYS B 1 319 ? 162.904 155.636 229.995 1.00 73.02 342 CYS B N 1
ATOM 3763 C CA . CYS B 1 319 ? 163.929 156.092 229.064 1.00 73.02 342 CYS B CA 1
ATOM 3764 C C . CYS B 1 319 ? 163.704 157.573 228.804 1.00 73.02 342 CYS B C 1
ATOM 3765 O O . CYS B 1 319 ? 162.663 157.958 228.259 1.00 73.02 342 CYS B O 1
ATOM 3768 N N . GLY B 1 320 ? 164.677 158.397 229.185 1.00 72.13 343 GLY B N 1
ATOM 3769 C CA . GLY B 1 320 ? 164.537 159.832 229.044 1.00 72.13 343 GLY B CA 1
ATOM 3770 C C . GLY B 1 320 ? 163.351 160.373 229.814 1.00 72.13 343 GLY B C 1
ATOM 3771 O O . GLY B 1 320 ? 163.372 160.423 231.048 1.00 72.13 343 GLY B O 1
ATOM 3772 N N . ASN B 1 321 ? 162.307 160.779 229.094 1.00 76.86 344 ASN B N 1
ATOM 3773 C CA . ASN B 1 321 ? 161.086 161.289 229.702 1.00 76.86 344 ASN B CA 1
ATOM 3774 C C . ASN B 1 321 ? 159.893 160.364 229.493 1.00 76.86 344 ASN B C 1
ATOM 3775 O O . ASN B 1 321 ? 158.757 160.761 229.772 1.00 76.86 344 ASN B O 1
ATOM 3780 N N . MET B 1 322 ? 160.119 159.144 229.011 1.00 79.87 345 MET B N 1
ATOM 3781 C CA . MET B 1 322 ? 159.049 158.192 228.740 1.00 79.87 345 MET B CA 1
ATOM 3782 C C . MET B 1 322 ? 159.086 157.085 229.785 1.00 79.87 345 MET B C 1
ATOM 3783 O O . MET B 1 322 ? 160.103 156.398 229.932 1.00 79.87 345 MET B O 1
ATOM 3788 N N . ILE B 1 323 ? 157.975 156.907 230.496 1.00 77.15 346 ILE B N 1
ATOM 3789 C CA . ILE B 1 323 ? 157.851 155.905 231.548 1.00 77.15 346 ILE B CA 1
ATOM 3790 C C . ILE B 1 323 ? 156.737 154.943 231.163 1.00 77.15 346 ILE B C 1
ATOM 3791 O O . ILE B 1 323 ? 155.625 155.373 230.835 1.00 77.15 346 ILE B O 1
ATOM 3796 N N . PHE B 1 324 ? 157.034 153.646 231.208 1.00 73.21 347 PHE B N 1
ATOM 3797 C CA . PHE B 1 324 ? 156.080 152.615 230.823 1.00 73.21 347 PHE B CA 1
ATOM 3798 C C . PHE B 1 324 ? 156.155 151.459 231.811 1.00 73.21 347 PHE B C 1
ATOM 3799 O O . PHE B 1 324 ? 157.088 151.353 232.612 1.00 73.21 347 PHE B O 1
ATOM 3807 N N . ASP B 1 325 ? 155.151 150.583 231.745 1.00 74.10 348 ASP B N 1
ATOM 3808 C CA . ASP B 1 325 ? 155.041 149.416 232.623 1.00 74.10 348 ASP B CA 1
ATOM 3809 C C . ASP B 1 325 ? 154.773 148.195 231.746 1.00 74.10 348 ASP B C 1
ATOM 3810 O O . ASP B 1 325 ? 153.618 147.846 231.487 1.00 74.10 348 ASP B O 1
ATOM 3815 N N . ASN B 1 326 ? 155.844 147.545 231.296 1.00 67.31 349 ASN B N 1
ATOM 3816 C CA . ASN B 1 326 ? 155.722 146.352 230.470 1.00 67.31 349 ASN B CA 1
ATOM 3817 C C . ASN B 1 326 ? 157.014 145.555 230.562 1.00 67.31 349 ASN B C 1
ATOM 3818 O O . ASN B 1 326 ? 158.081 146.099 230.858 1.00 67.31 349 ASN B O 1
ATOM 3823 N N . LYS B 1 327 ? 156.899 144.249 230.311 1.00 64.45 350 LYS B N 1
ATOM 3824 C CA . LYS B 1 327 ? 158.073 143.382 230.354 1.00 64.45 350 LYS B CA 1
ATOM 3825 C C . LYS B 1 327 ? 159.069 143.741 229.259 1.00 64.45 350 LYS B C 1
ATOM 3826 O O . LYS B 1 327 ? 160.280 143.781 229.502 1.00 64.45 350 LYS B O 1
ATOM 3832 N N . GLU B 1 328 ? 158.580 144.005 228.050 1.00 59.88 351 GLU B N 1
ATOM 3833 C CA . GLU B 1 328 ? 159.417 144.379 226.919 1.00 59.88 351 GLU B CA 1
ATOM 3834 C C . GLU B 1 328 ? 159.081 145.803 226.506 1.00 59.88 351 GLU B C 1
ATOM 3835 O O . GLU B 1 328 ? 157.905 146.143 226.342 1.00 59.88 351 GLU B O 1
ATOM 3841 N N . ILE B 1 329 ? 160.110 146.630 226.339 1.00 57.94 352 ILE B N 1
ATOM 3842 C CA . ILE B 1 329 ? 159.942 148.033 225.981 1.00 57.94 352 ILE B CA 1
ATOM 3843 C C . ILE B 1 329 ? 160.710 148.301 224.694 1.00 57.94 352 ILE B C 1
ATOM 3844 O O . ILE B 1 329 ? 161.876 147.909 224.563 1.00 57.94 352 ILE B O 1
ATOM 3849 N N . LYS B 1 330 ? 160.051 148.956 223.741 1.00 57.25 353 LYS B N 1
ATOM 3850 C CA . LYS B 1 330 ? 160.635 149.258 222.441 1.00 57.25 353 LYS B CA 1
ATOM 3851 C C . LYS B 1 330 ? 160.423 150.731 222.130 1.00 57.25 353 LYS B C 1
ATOM 3852 O O . LYS B 1 330 ? 159.321 151.256 222.318 1.00 57.25 353 LYS B O 1
ATOM 3858 N N . LEU B 1 331 ? 161.477 151.393 221.654 1.00 55.65 354 LEU B N 1
ATOM 3859 C CA . LEU B 1 331 ? 161.427 152.806 221.308 1.00 55.65 354 LEU B CA 1
ATOM 3860 C C . LEU B 1 331 ? 161.893 152.999 219.873 1.00 55.65 354 LEU B C 1
ATOM 3861 O O . LEU B 1 331 ? 162.882 152.395 219.444 1.00 55.65 354 LEU B O 1
ATOM 3866 N N . GLU B 1 332 ? 161.180 153.850 219.142 1.00 57.87 355 GLU B N 1
ATOM 3867 C CA . GLU B 1 332 ? 161.469 154.163 217.749 1.00 57.87 355 GLU B CA 1
ATOM 3868 C C . GLU B 1 332 ? 161.781 155.651 217.609 1.00 57.87 355 GLU B C 1
ATOM 3869 O O . GLU B 1 332 ? 161.817 156.397 218.591 1.00 57.87 355 GLU B O 1
ATOM 3875 N N . ASN B 1 333 ? 162.006 156.073 216.362 1.00 59.02 356 ASN B N 1
ATOM 3876 C CA . ASN B 1 333 ? 162.291 157.467 216.022 1.00 59.02 356 ASN B CA 1
ATOM 3877 C C . ASN B 1 333 ? 163.516 157.980 216.784 1.00 59.02 356 ASN B C 1
ATOM 3878 O O . ASN B 1 333 ? 163.439 158.899 217.602 1.00 59.02 356 ASN B O 1
ATOM 3883 N N . LEU B 1 334 ? 164.657 157.362 216.496 1.00 57.44 357 LEU B N 1
ATOM 3884 C CA . LEU B 1 334 ? 165.914 157.672 217.162 1.00 57.44 357 LEU B CA 1
ATOM 3885 C C . LEU B 1 334 ? 166.894 158.265 216.160 1.00 57.44 357 LEU B C 1
ATOM 3886 O O . LEU B 1 334 ? 167.094 157.708 215.076 1.00 57.44 357 LEU B O 1
ATOM 3891 N N . GLU B 1 335 ? 167.498 159.389 216.525 1.00 59.18 358 GLU B N 1
ATOM 3892 C CA . GLU B 1 335 ? 168.482 160.022 215.656 1.00 59.18 358 GLU B CA 1
ATOM 3893 C C . GLU B 1 335 ? 169.766 159.198 215.638 1.00 59.18 358 GLU B C 1
ATOM 3894 O O . GLU B 1 335 ? 170.230 158.761 216.698 1.00 59.18 358 GLU B O 1
ATOM 3900 N N . PRO B 1 336 ? 170.358 158.958 214.471 1.00 59.48 359 PRO B N 1
ATOM 3901 C CA . PRO B 1 336 ? 171.607 158.190 214.418 1.00 59.48 359 PRO B CA 1
ATOM 3902 C C . PRO B 1 336 ? 172.753 158.926 215.096 1.00 59.48 359 PRO B C 1
ATOM 3903 O O . PRO B 1 336 ? 172.753 160.152 215.230 1.00 59.48 359 PRO B O 1
ATOM 3907 N N . GLU B 1 337 ? 173.737 158.140 215.537 1.00 62.00 360 GLU B N 1
ATOM 3908 C CA . GLU B 1 337 ? 174.941 158.645 216.200 1.00 62.00 360 GLU B CA 1
ATOM 3909 C C . GLU B 1 337 ? 174.592 159.364 217.505 1.00 62.00 360 GLU B C 1
ATOM 3910 O O . GLU B 1 337 ? 174.938 160.526 217.724 1.00 62.00 360 GLU B O 1
ATOM 3916 N N . HIS B 1 338 ? 173.893 158.640 218.377 1.00 62.20 361 HIS B N 1
ATOM 3917 C CA . HIS B 1 338 ? 173.530 159.159 219.688 1.00 62.20 361 HIS B CA 1
ATOM 3918 C C . HIS B 1 338 ? 173.538 158.019 220.695 1.00 62.20 361 HIS B C 1
ATOM 3919 O O . HIS B 1 338 ? 173.417 156.845 220.338 1.00 62.20 361 HIS B O 1
ATOM 3926 N N . GLU B 1 339 ? 173.688 158.383 221.966 1.00 62.15 362 GLU B N 1
ATOM 3927 C CA . GLU B 1 339 ? 173.685 157.433 223.069 1.00 62.15 362 GLU B CA 1
ATOM 3928 C C . GLU B 1 339 ? 172.554 157.786 224.023 1.00 62.15 362 GLU B C 1
ATOM 3929 O O . GLU B 1 339 ? 172.406 158.950 224.411 1.00 62.15 362 GLU B O 1
ATOM 3935 N N . TYR B 1 340 ? 171.761 156.786 224.397 1.00 59.82 363 TYR B N 1
ATOM 3936 C CA . TYR B 1 340 ? 170.602 156.976 225.253 1.00 59.82 363 TYR B CA 1
ATOM 3937 C C . TYR B 1 340 ? 170.767 156.177 226.538 1.00 59.82 363 TYR B C 1
ATOM 3938 O O . TYR B 1 340 ? 171.482 155.170 226.578 1.00 59.82 363 TYR B O 1
ATOM 3947 N N . LYS B 1 341 ? 170.099 156.641 227.590 1.00 59.87 364 LYS B N 1
ATOM 3948 C CA . LYS B 1 341 ? 170.183 156.049 228.918 1.00 59.87 364 LYS B CA 1
ATOM 3949 C C . LYS B 1 341 ? 168.790 155.650 229.380 1.00 59.87 364 LYS B C 1
ATOM 3950 O O . LYS B 1 341 ? 167.851 156.448 229.292 1.00 59.87 364 LYS B O 1
ATOM 3956 N N . CYS B 1 342 ? 168.656 154.418 229.869 1.00 59.75 365 CYS B N 1
ATOM 3957 C CA . CYS B 1 342 ? 167.397 153.923 230.402 1.00 59.75 365 CYS B CA 1
ATOM 3958 C C . CYS B 1 342 ? 167.635 153.318 231.776 1.00 59.75 365 CYS B C 1
ATOM 3959 O O . CYS B 1 342 ? 168.738 152.860 232.087 1.00 59.75 365 CYS B O 1
ATOM 3962 N N . ASP B 1 343 ? 166.593 153.326 232.602 1.00 67.08 366 ASP B N 1
ATOM 3963 C CA . ASP B 1 343 ? 166.620 152.630 233.879 1.00 67.08 366 ASP B CA 1
ATOM 3964 C C . ASP B 1 343 ? 165.318 151.863 234.057 1.00 67.08 366 ASP B C 1
ATOM 3965 O O . ASP B 1 343 ? 164.327 152.107 233.363 1.00 67.08 366 ASP B O 1
ATOM 3970 N N . SER B 1 344 ? 165.338 150.905 234.978 1.00 67.16 367 SER B N 1
ATOM 3971 C CA . SER B 1 344 ? 164.191 150.037 235.178 1.00 67.16 367 SER B CA 1
ATOM 3972 C C . SER B 1 344 ? 164.170 149.539 236.614 1.00 67.16 367 SER B C 1
ATOM 3973 O O . SER B 1 344 ? 165.210 149.437 237.274 1.00 67.16 367 SER B O 1
ATOM 3976 N N . GLU B 1 345 ? 162.966 149.234 237.087 1.00 69.86 368 GLU B N 1
ATOM 3977 C CA . GLU B 1 345 ? 162.757 148.685 238.417 1.00 69.86 368 GLU B CA 1
ATOM 3978 C C . GLU B 1 345 ? 161.824 147.487 238.335 1.00 69.86 368 GLU B C 1
ATOM 3979 O O . GLU B 1 345 ? 160.868 147.476 237.551 1.00 69.86 368 GLU B O 1
ATOM 3985 N N . ILE B 1 346 ? 162.115 146.478 239.148 1.00 77.49 369 ILE B N 1
ATOM 3986 C CA . ILE B 1 346 ? 161.330 145.255 239.231 1.00 77.49 369 ILE B CA 1
ATOM 3987 C C . ILE B 1 346 ? 160.751 145.179 240.634 1.00 77.49 369 ILE B C 1
ATOM 3988 O O . ILE B 1 346 ? 161.493 145.235 241.626 1.00 77.49 369 ILE B O 1
ATOM 3993 N N . LEU B 1 347 ? 159.429 145.050 240.712 1.00 86.03 370 LEU B N 1
ATOM 3994 C CA . LEU B 1 347 ? 158.687 145.094 241.962 1.00 86.03 370 LEU B CA 1
ATOM 3995 C C . LEU B 1 347 ? 157.950 143.779 242.169 1.00 86.03 370 LEU B C 1
ATOM 3996 O O . LEU B 1 347 ? 157.357 143.233 241.232 1.00 86.03 370 LEU B O 1
ATOM 4001 N N . TYR B 1 348 ? 157.991 143.279 243.402 1.00 97.20 371 TYR B N 1
ATOM 4002 C CA . TYR B 1 348 ? 157.273 142.072 243.795 1.00 97.20 371 TYR B CA 1
ATOM 4003 C C . TYR B 1 348 ? 155.987 142.495 244.494 1.00 97.20 371 TYR B C 1
ATOM 4004 O O . TYR B 1 348 ? 156.025 143.004 245.620 1.00 97.20 371 TYR B O 1
ATOM 4013 N N . ASN B 1 349 ? 154.854 142.278 243.827 1.00 91.86 372 ASN B N 1
ATOM 4014 C CA . ASN B 1 349 ? 153.544 142.701 244.323 1.00 91.86 372 ASN B CA 1
ATOM 4015 C C . ASN B 1 349 ? 153.542 144.197 244.633 1.00 91.86 372 ASN B C 1
ATOM 4016 O O . ASN B 1 349 ? 153.162 144.636 245.721 1.00 91.86 372 ASN B O 1
ATOM 4021 N N . ASN B 1 350 ? 153.994 144.982 243.652 1.00 89.24 373 ASN B N 1
ATOM 4022 C CA . ASN B 1 350 ? 154.065 146.441 243.753 1.00 89.24 373 ASN B CA 1
ATOM 4023 C C . ASN B 1 350 ? 154.968 146.893 244.898 1.00 89.24 373 ASN B C 1
ATOM 4024 O O . ASN B 1 350 ? 154.743 147.944 245.503 1.00 89.24 373 ASN B O 1
ATOM 4029 N N . HIS B 1 351 ? 155.996 146.104 245.204 1.00 91.24 374 HIS B N 1
ATOM 4030 C CA . HIS B 1 351 ? 157.005 146.466 246.193 1.00 91.24 374 HIS B CA 1
ATOM 4031 C C . HIS B 1 351 ? 158.373 146.334 245.545 1.00 91.24 374 HIS B C 1
ATOM 4032 O O . HIS B 1 351 ? 158.758 145.238 245.126 1.00 91.24 374 HIS B O 1
ATOM 4039 N N . LYS B 1 352 ? 159.105 147.443 245.474 1.00 90.08 375 LYS B N 1
ATOM 4040 C CA . LYS B 1 352 ? 160.364 147.473 244.741 1.00 90.08 375 LYS B CA 1
ATOM 4041 C C . LYS B 1 352 ? 161.394 146.558 245.390 1.00 90.08 375 LYS B C 1
ATOM 4042 O O . LYS B 1 352 ? 161.648 146.645 246.595 1.00 90.08 375 LYS B O 1
ATOM 4048 N N . PHE B 1 353 ? 161.989 145.675 244.585 1.00 91.13 376 PHE B N 1
ATOM 4049 C CA . PHE B 1 353 ? 163.071 144.829 245.071 1.00 91.13 376 PHE B CA 1
ATOM 4050 C C . PHE B 1 353 ? 164.246 144.699 244.112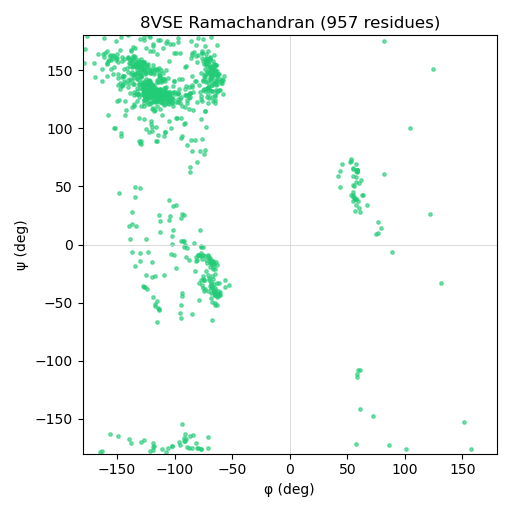 1.00 91.13 376 PHE B C 1
ATOM 4051 O O . PHE B 1 353 ? 165.254 144.103 244.503 1.00 91.13 376 PHE B O 1
ATOM 4059 N N . THR B 1 354 ? 164.168 145.219 242.886 1.00 84.75 377 THR B N 1
ATOM 4060 C CA . THR B 1 354 ? 165.304 145.177 241.974 1.00 84.75 377 THR B CA 1
ATOM 4061 C C . THR B 1 354 ? 165.383 146.486 241.203 1.00 84.75 377 THR B C 1
ATOM 4062 O O . THR B 1 354 ? 164.355 147.046 240.817 1.00 84.75 377 THR B O 1
ATOM 4066 N N . ASN B 1 355 ? 166.602 146.973 240.982 1.00 74.53 378 ASN B N 1
ATOM 4067 C CA . ASN B 1 355 ? 166.833 148.170 240.187 1.00 74.53 378 ASN B CA 1
ATOM 4068 C C . ASN B 1 355 ? 167.976 147.919 239.214 1.00 74.53 378 ASN B C 1
ATOM 4069 O O . ASN B 1 355 ? 168.919 147.184 239.521 1.00 74.53 378 ASN B O 1
ATOM 4074 N N . ALA B 1 356 ? 167.889 148.537 238.037 1.00 64.28 379 ALA B N 1
ATOM 4075 C CA . ALA B 1 356 ? 168.920 148.357 237.025 1.00 64.28 379 ALA B CA 1
ATOM 4076 C C . ALA B 1 356 ? 168.918 149.553 236.086 1.00 64.28 379 ALA B C 1
ATOM 4077 O O . ALA B 1 356 ? 167.956 150.322 236.033 1.00 64.28 379 ALA B O 1
ATOM 4079 N N . SER B 1 357 ? 170.012 149.695 235.341 1.00 59.12 380 SER B N 1
ATOM 4080 C CA . SER B 1 357 ? 170.150 150.773 234.374 1.00 59.12 380 SER B CA 1
ATOM 4081 C C . SER B 1 357 ? 171.056 150.309 233.243 1.00 59.12 380 SER B C 1
ATOM 4082 O O . SER B 1 357 ? 171.840 149.368 233.397 1.00 59.12 380 SER B O 1
ATOM 4085 N N . LYS B 1 358 ? 170.941 150.980 232.099 1.00 58.17 381 LYS B N 1
ATOM 4086 C CA . LYS B 1 358 ? 171.731 150.613 230.933 1.00 58.17 381 LYS B CA 1
ATOM 4087 C C . LYS B 1 358 ? 171.853 151.815 230.006 1.00 58.17 381 LYS B C 1
ATOM 4088 O O . LYS B 1 358 ? 171.060 152.760 230.068 1.00 58.17 381 LYS B O 1
ATOM 4094 N N . ILE B 1 359 ? 172.874 151.766 229.153 1.00 57.04 382 ILE B N 1
ATOM 4095 C CA . ILE B 1 359 ? 173.120 152.778 228.133 1.00 57.04 382 ILE B CA 1
ATOM 4096 C C . ILE B 1 359 ? 173.249 152.075 226.790 1.00 57.04 382 ILE B C 1
ATOM 4097 O O . ILE B 1 359 ? 173.951 151.063 226.679 1.00 57.04 382 ILE B O 1
ATOM 4102 N N . ILE B 1 360 ? 172.565 152.600 225.777 1.00 54.11 383 ILE B N 1
ATOM 4103 C CA . ILE B 1 360 ? 172.547 152.009 224.444 1.00 54.11 383 ILE B CA 1
ATOM 4104 C C . ILE B 1 360 ? 173.030 153.049 223.443 1.00 54.11 383 ILE B C 1
ATOM 4105 O O . ILE B 1 360 ? 172.524 154.176 223.418 1.00 54.11 383 ILE B O 1
ATOM 4110 N N . LYS B 1 361 ? 173.997 152.665 222.617 1.00 59.13 384 LYS B N 1
ATOM 4111 C CA . LYS B 1 361 ? 174.531 153.532 221.576 1.00 59.13 384 LYS B CA 1
ATOM 4112 C C . LYS B 1 361 ? 173.844 153.216 220.254 1.00 59.13 384 LYS B C 1
ATOM 4113 O O . LYS B 1 361 ? 173.755 152.049 219.858 1.00 59.13 384 LYS B O 1
ATOM 4119 N N . THR B 1 362 ? 173.361 154.255 219.578 1.00 57.83 385 THR B N 1
ATOM 4120 C CA . THR B 1 362 ? 172.664 154.083 218.309 1.00 57.83 385 THR B CA 1
ATOM 4121 C C . THR B 1 362 ? 173.676 153.808 217.204 1.00 57.83 385 THR B C 1
ATOM 4122 O O . THR B 1 362 ? 174.597 154.602 216.984 1.00 57.83 385 THR B O 1
ATOM 4126 N N . ASP B 1 363 ? 173.504 152.685 216.511 1.00 53.16 386 ASP B N 1
ATOM 4127 C CA . ASP B 1 363 ? 174.415 152.323 215.435 1.00 53.16 386 ASP B CA 1
ATOM 4128 C C . ASP B 1 363 ? 174.241 153.261 214.247 1.00 53.16 386 ASP B C 1
ATOM 4129 O O . ASP B 1 363 ? 173.128 153.683 213.923 1.00 53.16 386 ASP B O 1
ATOM 4134 N N . PHE B 1 364 ? 175.356 153.589 213.601 1.00 52.73 387 PHE B N 1
ATOM 4135 C CA . PHE B 1 364 ? 175.321 154.436 212.418 1.00 52.73 387 PHE B CA 1
ATOM 4136 C C . PHE B 1 364 ? 174.642 153.716 211.258 1.00 52.73 387 PHE B C 1
ATOM 4137 O O . PHE B 1 364 ? 174.733 152.494 211.114 1.00 52.73 387 PHE B O 1
ATOM 4145 N N . GLY B 1 365 ? 173.953 154.489 210.428 1.00 48.20 388 GLY B N 1
ATOM 4146 C CA . GLY B 1 365 ? 173.261 153.919 209.288 1.00 48.20 388 GLY B CA 1
ATOM 4147 C C . GLY B 1 365 ? 172.640 155.008 208.443 1.00 48.20 388 GLY B C 1
ATOM 4148 O O . GLY B 1 365 ? 172.729 156.201 208.757 1.00 48.20 388 GLY B O 1
ATOM 4149 N N . SER B 1 366 ? 171.999 154.570 207.358 1.00 49.01 389 SER B N 1
ATOM 4150 C CA . SER B 1 366 ? 171.330 155.432 206.387 1.00 49.01 389 SER B CA 1
ATOM 4151 C C . SER B 1 366 ? 172.264 156.525 205.880 1.00 49.01 389 SER B C 1
ATOM 4152 O O . SER B 1 366 ? 172.083 157.702 206.220 1.00 49.01 389 SER B O 1
ATOM 4155 N N . PRO B 1 367 ? 173.264 156.188 205.074 1.00 47.69 390 PRO B N 1
ATOM 4156 C CA . PRO B 1 367 ? 174.168 157.203 204.529 1.00 47.69 390 PRO B CA 1
ATOM 4157 C C . PRO B 1 367 ? 173.525 157.918 203.344 1.00 47.69 390 PRO B C 1
ATOM 4158 O O . PRO B 1 367 ? 172.366 157.693 203.001 1.00 47.69 390 PRO B O 1
ATOM 4162 N N . GLY B 1 368 ? 174.306 158.792 202.719 1.00 50.38 391 GLY B N 1
ATOM 4163 C CA . GLY B 1 368 ? 173.861 159.522 201.548 1.00 50.38 391 GLY B CA 1
ATOM 4164 C C . GLY B 1 368 ? 173.443 160.943 201.877 1.00 50.38 391 GLY B C 1
ATOM 4165 O O . GLY B 1 368 ? 173.563 161.424 203.008 1.00 50.38 391 GLY B O 1
ATOM 4166 N N . GLU B 1 369 ? 172.940 161.624 200.850 1.00 52.54 392 GLU B N 1
ATOM 4167 C CA . GLU B 1 369 ? 172.797 161.037 199.521 1.00 52.54 392 GLU B CA 1
ATOM 4168 C C . GLU B 1 369 ? 173.797 161.633 198.533 1.00 52.54 392 GLU B C 1
ATOM 4169 O O . GLU B 1 369 ? 173.913 162.854 198.417 1.00 52.54 392 GLU B O 1
ATOM 4175 N N . PRO B 1 370 ? 174.536 160.770 197.837 1.00 47.25 393 PRO B N 1
ATOM 4176 C CA . PRO B 1 370 ? 175.469 161.260 196.816 1.00 47.25 393 PRO B CA 1
ATOM 4177 C C . PRO B 1 370 ? 174.729 161.960 195.687 1.00 47.25 393 PRO B C 1
ATOM 4178 O O . PRO B 1 370 ? 173.620 161.576 195.313 1.00 47.25 393 PRO B O 1
ATOM 4182 N N . GLN B 1 371 ? 175.357 162.998 195.143 1.00 42.11 394 GLN B N 1
ATOM 4183 C CA . GLN B 1 371 ? 174.827 163.730 194.002 1.00 42.11 394 GLN B CA 1
ATOM 4184 C C . GLN B 1 371 ? 175.760 163.544 192.814 1.00 42.11 394 GLN B C 1
ATOM 4185 O O . GLN B 1 371 ? 176.970 163.770 192.926 1.00 42.11 394 GLN B O 1
ATOM 4191 N N . ILE B 1 372 ? 175.198 163.126 191.684 1.00 40.95 395 ILE B N 1
ATOM 4192 C CA . ILE B 1 372 ? 175.988 162.870 190.485 1.00 40.95 395 ILE B CA 1
ATOM 4193 C C . ILE B 1 372 ? 176.264 164.196 189.790 1.00 40.95 395 ILE B C 1
ATOM 4194 O O . ILE B 1 372 ? 175.334 164.931 189.442 1.00 40.95 395 ILE B O 1
ATOM 4199 N N . ILE B 1 373 ? 177.547 164.508 189.594 1.00 42.49 396 ILE B N 1
ATOM 4200 C CA . ILE B 1 373 ? 177.913 165.746 188.910 1.00 42.49 396 ILE B CA 1
ATOM 4201 C C . ILE B 1 373 ? 177.433 165.710 187.465 1.00 42.49 396 ILE B C 1
ATOM 4202 O O . ILE B 1 373 ? 176.772 166.640 186.988 1.00 42.49 396 ILE B O 1
ATOM 4207 N N . PHE B 1 374 ? 177.746 164.629 186.752 1.00 45.20 397 PHE B N 1
ATOM 4208 C CA . PHE B 1 374 ? 177.268 164.463 185.384 1.00 45.20 397 PHE B CA 1
ATOM 4209 C C . PHE B 1 374 ? 177.485 163.026 184.934 1.00 45.20 397 PHE B C 1
ATOM 4210 O O . PHE B 1 374 ? 178.232 162.262 185.554 1.00 45.20 397 PHE B O 1
ATOM 4218 N N . CYS B 1 375 ? 176.806 162.671 183.846 1.00 48.19 398 CYS B N 1
ATOM 4219 C CA . CYS B 1 375 ? 176.999 161.406 183.154 1.00 48.19 398 CYS B CA 1
ATOM 4220 C C . CYS B 1 375 ? 176.971 161.678 181.658 1.00 48.19 398 CYS B C 1
ATOM 4221 O O . CYS B 1 375 ? 176.198 162.520 181.191 1.00 48.19 398 CYS B O 1
ATOM 4224 N N . ARG B 1 376 ? 177.817 160.975 180.911 1.00 50.95 399 ARG B N 1
ATOM 4225 C CA . ARG B 1 376 ? 177.937 161.241 179.484 1.00 50.95 399 ARG B CA 1
ATOM 4226 C C . ARG B 1 376 ? 178.563 160.034 178.803 1.00 50.95 399 ARG B C 1
ATOM 4227 O O . ARG B 1 376 ? 179.146 159.162 179.449 1.00 50.95 399 ARG B O 1
ATOM 4235 N N . SER B 1 377 ? 178.448 160.010 177.474 1.00 52.21 400 SER B N 1
ATOM 4236 C CA . SER B 1 377 ? 179.127 159.006 176.652 1.00 52.21 400 SER B CA 1
ATOM 4237 C C . SER B 1 377 ? 179.497 159.687 175.333 1.00 52.21 400 SER B C 1
ATOM 4238 O O . SER B 1 377 ? 178.697 159.729 174.395 1.00 52.21 400 SER B O 1
ATOM 4241 N N . GLU B 1 378 ? 180.717 160.219 175.278 1.00 51.16 401 GLU B N 1
ATOM 4242 C CA . GLU B 1 378 ? 181.199 160.930 174.103 1.00 51.16 401 GLU B CA 1
ATOM 4243 C C . GLU B 1 378 ? 181.892 160.019 173.098 1.00 51.16 401 GLU B C 1
ATOM 4244 O O . GLU B 1 378 ? 182.157 160.451 171.971 1.00 51.16 401 GLU B O 1
ATOM 4250 N N . ALA B 1 379 ? 182.178 158.776 173.467 1.00 49.41 402 ALA B N 1
ATOM 4251 C CA . ALA B 1 379 ? 182.856 157.825 172.602 1.00 49.41 402 ALA B CA 1
ATOM 4252 C C . ALA B 1 379 ? 181.905 156.692 172.228 1.00 49.41 402 ALA B C 1
ATOM 4253 O O . ALA B 1 379 ? 180.763 156.623 172.691 1.00 49.41 402 ALA B O 1
ATOM 4255 N N . ALA B 1 380 ? 182.393 155.793 171.371 1.00 48.11 403 ALA B N 1
ATOM 4256 C CA . ALA B 1 380 ? 181.573 154.669 170.934 1.00 48.11 403 ALA B CA 1
ATOM 4257 C C . ALA B 1 380 ? 181.429 153.615 172.023 1.00 48.11 403 ALA B C 1
ATOM 4258 O O . ALA B 1 380 ? 180.404 152.926 172.085 1.00 48.11 403 ALA B O 1
ATOM 4260 N N . HIS B 1 381 ? 182.436 153.470 172.887 1.00 49.53 404 HIS B N 1
ATOM 4261 C CA . HIS B 1 381 ? 182.410 152.460 173.935 1.00 49.53 404 HIS B CA 1
ATOM 4262 C C . HIS B 1 381 ? 182.743 152.989 175.322 1.00 49.53 404 HIS B C 1
ATOM 4263 O O . HIS B 1 381 ? 182.617 152.232 176.291 1.00 49.53 404 HIS B O 1
ATOM 4270 N N . GLN B 1 382 ? 183.157 154.245 175.455 1.00 49.18 405 GLN B N 1
ATOM 4271 C CA . GLN B 1 382 ? 183.577 154.808 176.731 1.00 49.18 405 GLN B CA 1
ATOM 4272 C C . GLN B 1 382 ? 182.531 155.790 177.237 1.00 49.18 405 G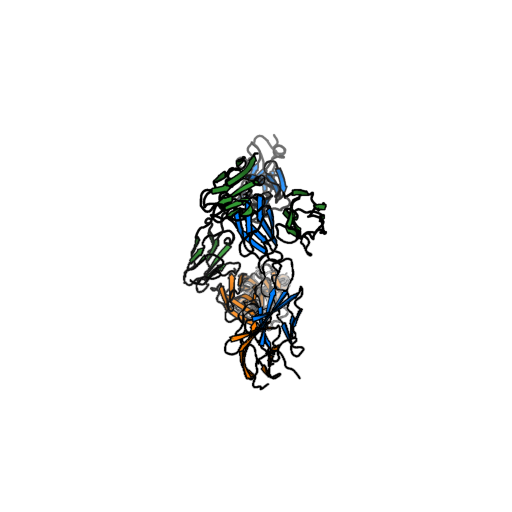LN B C 1
ATOM 4273 O O . GLN B 1 382 ? 182.067 156.654 176.485 1.00 49.18 405 GLN B O 1
ATOM 4279 N N . GLY B 1 383 ? 182.167 155.655 178.501 1.00 46.46 406 GLY B N 1
ATOM 4280 C CA . GLY B 1 383 ? 181.263 156.599 179.141 1.00 46.46 406 GLY B CA 1
ATOM 4281 C C . GLY B 1 383 ? 181.843 157.087 180.449 1.00 46.46 406 GLY B C 1
ATOM 4282 O O . GLY B 1 383 ? 182.496 156.336 181.168 1.00 46.46 406 GLY B O 1
ATOM 4283 N N . VAL B 1 384 ? 181.591 158.355 180.755 1.00 44.88 407 VAL B N 1
ATOM 4284 C CA . VAL B 1 384 ? 182.169 159.014 181.920 1.00 44.88 407 VAL B CA 1
ATOM 4285 C C . VAL B 1 384 ? 181.049 159.385 182.880 1.00 44.88 407 VAL B C 1
ATOM 4286 O O . VAL B 1 384 ? 180.083 160.051 182.488 1.00 44.88 407 VAL B O 1
ATOM 4290 N N . ILE B 1 385 ? 181.182 158.962 184.137 1.00 40.86 408 ILE B N 1
ATOM 4291 C CA . ILE B 1 385 ? 180.232 159.315 185.187 1.00 40.86 408 ILE B CA 1
ATOM 4292 C C . ILE B 1 385 ? 181.009 159.919 186.348 1.00 40.86 408 ILE B C 1
ATOM 4293 O O . ILE B 1 385 ? 181.936 159.291 186.874 1.00 40.86 408 ILE B O 1
ATOM 4298 N N . THR B 1 386 ? 180.635 161.134 186.747 1.00 43.32 409 THR B N 1
ATOM 4299 C CA . THR B 1 386 ? 181.280 161.829 187.853 1.00 43.32 409 THR B CA 1
ATOM 4300 C C . THR B 1 386 ? 180.223 162.230 188.868 1.00 43.32 409 THR B C 1
ATOM 4301 O O . THR B 1 386 ? 179.176 162.772 188.496 1.00 43.32 409 THR B O 1
ATOM 4305 N N . TRP B 1 387 ? 180.502 161.966 190.146 1.00 40.44 410 TRP B N 1
ATOM 4306 C CA . TRP B 1 387 ? 179.568 162.261 191.226 1.00 40.44 410 TRP B CA 1
ATOM 4307 C C . TRP B 1 387 ? 180.249 163.048 192.338 1.00 40.44 410 TRP B C 1
ATOM 4308 O O . TRP B 1 387 ? 181.379 163.518 192.174 1.00 40.44 410 TRP B O 1
ATOM 4319 N N . ASN B 1 388 ? 179.565 163.202 193.471 1.00 41.43 411 ASN B N 1
ATOM 4320 C CA . ASN B 1 388 ? 180.106 163.885 194.633 1.00 41.43 411 ASN B CA 1
ATOM 4321 C C . ASN B 1 388 ? 179.891 163.029 195.874 1.00 41.43 411 ASN B C 1
ATOM 4322 O O . ASN B 1 388 ? 178.819 162.433 196.039 1.00 41.43 411 ASN B O 1
ATOM 4327 N N . PRO B 1 389 ? 180.889 162.938 196.758 1.00 41.37 412 PRO B N 1
ATOM 4328 C CA . PRO B 1 389 ? 180.736 162.094 197.942 1.00 41.37 412 PRO B CA 1
ATOM 4329 C C . PRO B 1 389 ? 179.673 162.647 198.874 1.00 41.37 412 PRO B C 1
ATOM 4330 O O . PRO B 1 389 ? 179.489 163.872 198.973 1.00 41.37 412 PRO B O 1
ATOM 4334 N N . PRO B 1 390 ? 178.947 161.782 199.578 1.00 43.07 413 PRO B N 1
ATOM 4335 C CA . PRO B 1 390 ? 177.927 162.262 200.515 1.00 43.07 413 PRO B CA 1
ATOM 4336 C C . PRO B 1 390 ? 178.548 162.861 201.768 1.00 43.07 413 PRO B C 1
ATOM 4337 O O . PRO B 1 390 ? 179.697 162.591 202.124 1.00 43.07 413 PRO B O 1
ATOM 4341 N N . GLN B 1 391 ? 177.753 163.694 202.444 1.00 47.37 414 GLN B N 1
ATOM 4342 C CA . GLN B 1 391 ? 178.232 164.366 203.648 1.00 47.37 414 GLN B CA 1
ATOM 4343 C C . GLN B 1 391 ? 178.312 163.407 204.831 1.00 47.37 414 GLN B C 1
ATOM 4344 O O . GLN B 1 391 ? 179.263 163.465 205.619 1.00 47.37 414 GLN B O 1
ATOM 4350 N N . ARG B 1 392 ? 177.327 162.524 204.973 1.00 48.16 415 ARG B N 1
ATOM 4351 C CA . ARG B 1 392 ? 177.286 161.622 206.113 1.00 48.16 415 ARG B CA 1
ATOM 4352 C C . ARG B 1 392 ? 178.337 160.521 205.960 1.00 48.16 415 ARG B C 1
ATOM 4353 O O . ARG B 1 392 ? 178.971 160.366 204.912 1.00 48.16 415 ARG B O 1
ATOM 4361 N N . SER B 1 393 ? 178.524 159.756 207.033 1.00 44.38 416 SER B N 1
ATOM 4362 C CA . SER B 1 393 ? 179.526 158.698 207.039 1.00 44.38 416 SER B CA 1
ATOM 4363 C C . SER B 1 393 ? 179.178 157.614 206.026 1.00 44.38 416 SER B C 1
ATOM 4364 O O . SER B 1 393 ? 178.017 157.222 205.882 1.00 44.38 416 SER B O 1
ATOM 4367 N N . PHE B 1 394 ? 180.199 157.129 205.325 1.00 43.01 417 PHE B N 1
ATOM 4368 C CA . PHE B 1 394 ? 180.019 156.102 204.308 1.00 43.01 417 PHE B CA 1
ATOM 4369 C C . PHE B 1 394 ? 181.336 155.364 204.127 1.00 43.01 417 PHE B C 1
ATOM 4370 O O . PHE B 1 394 ? 182.399 155.847 204.524 1.00 43.01 417 PHE B O 1
ATOM 4378 N N . HIS B 1 395 ? 181.251 154.182 203.520 1.00 40.89 418 HIS B N 1
ATOM 4379 C CA . HIS B 1 395 ? 182.425 153.352 203.281 1.00 40.89 418 HIS B CA 1
ATOM 4380 C C . HIS B 1 395 ? 182.738 153.180 201.804 1.00 40.89 418 HIS B C 1
ATOM 4381 O O . HIS B 1 395 ? 183.863 153.470 201.380 1.00 40.89 418 HIS B O 1
ATOM 4388 N N . ASN B 1 396 ? 181.780 152.718 201.002 1.00 41.00 419 ASN B N 1
ATOM 4389 C CA . ASN B 1 396 ? 182.022 152.470 199.586 1.00 41.00 419 ASN B CA 1
ATOM 4390 C C . ASN B 1 396 ? 180.804 152.917 198.788 1.00 41.00 419 ASN B C 1
ATOM 4391 O O . ASN B 1 396 ? 179.815 153.401 199.344 1.00 41.00 419 ASN B O 1
ATOM 4396 N N . PHE B 1 397 ? 180.878 152.753 197.470 1.00 39.85 420 PHE B N 1
ATOM 4397 C CA . PHE B 1 397 ? 179.779 153.074 196.574 1.00 39.85 420 PHE B CA 1
ATOM 4398 C C . PHE B 1 397 ? 179.382 151.835 195.784 1.00 39.85 420 PHE B C 1
ATOM 4399 O O . PHE B 1 397 ? 180.206 150.952 195.531 1.00 39.85 420 PHE B O 1
ATOM 4407 N N . THR B 1 398 ? 178.114 151.780 195.388 1.00 42.59 421 THR B N 1
ATOM 4408 C CA . THR B 1 398 ? 177.607 150.741 194.504 1.00 42.59 421 THR B CA 1
ATOM 4409 C C . THR B 1 398 ? 176.955 151.407 193.303 1.00 42.59 421 THR B C 1
ATOM 4410 O O . THR B 1 398 ? 176.066 152.254 193.462 1.00 42.59 421 THR B O 1
ATOM 4414 N N . LEU B 1 399 ? 177.407 151.029 192.109 1.00 44.65 422 LEU B N 1
ATOM 4415 C CA . LEU B 1 399 ? 176.917 151.592 190.858 1.00 44.65 422 LEU B CA 1
ATOM 4416 C C . LEU B 1 399 ? 176.359 150.464 190.003 1.00 44.65 422 LEU B C 1
ATOM 4417 O O . LEU B 1 399 ? 177.082 149.521 189.668 1.00 44.65 422 LEU B O 1
ATOM 4422 N N . CYS B 1 400 ? 175.081 150.560 189.654 1.00 47.68 423 CYS B N 1
ATOM 4423 C CA . CYS B 1 400 ? 174.403 149.554 188.850 1.00 47.68 423 CYS B CA 1
ATOM 4424 C C . CYS B 1 400 ? 174.013 150.158 187.510 1.00 47.68 423 CYS B C 1
ATOM 4425 O O . CYS B 1 400 ? 173.354 151.203 187.464 1.00 47.68 423 CYS B O 1
ATOM 4428 N N . TYR B 1 401 ? 174.416 149.502 186.426 1.00 52.22 424 TYR B N 1
ATOM 4429 C CA . TYR B 1 401 ? 174.015 149.891 185.082 1.00 52.22 424 TYR B CA 1
ATOM 4430 C C . TYR B 1 401 ? 173.016 148.877 184.546 1.00 52.22 424 TYR B C 1
ATOM 4431 O O . TYR B 1 401 ? 173.247 147.664 184.622 1.00 52.22 424 TYR B O 1
ATOM 4440 N N . ILE B 1 402 ? 171.903 149.382 184.020 1.00 60.42 425 ILE B N 1
ATOM 4441 C CA . ILE B 1 402 ? 170.818 148.561 183.500 1.00 60.42 425 ILE B CA 1
ATOM 4442 C C . ILE B 1 402 ? 170.585 148.948 182.047 1.00 60.42 425 ILE B C 1
ATOM 4443 O O . ILE B 1 402 ? 170.522 150.139 181.717 1.00 60.42 425 ILE B O 1
ATOM 4448 N N . LYS B 1 403 ? 170.472 147.944 181.187 1.00 75.43 426 LYS B N 1
ATOM 4449 C CA . LYS B 1 403 ? 170.128 148.119 179.784 1.00 75.43 426 LYS B CA 1
ATOM 4450 C C . LYS B 1 403 ? 168.816 147.386 179.504 1.00 75.43 426 LYS B C 1
ATOM 4451 O O . LYS B 1 403 ? 168.135 146.916 180.419 1.00 75.43 426 LYS B O 1
ATOM 4457 N N . GLU B 1 404 ? 168.461 147.298 178.221 1.00 87.24 427 GLU B N 1
ATOM 4458 C CA . GLU B 1 404 ? 167.205 146.663 177.839 1.00 87.24 427 GLU B CA 1
ATOM 4459 C C . GLU B 1 404 ? 167.183 145.172 178.151 1.00 87.24 427 GLU B C 1
ATOM 4460 O O . GLU B 1 404 ? 166.101 144.575 178.181 1.00 87.24 427 GLU B O 1
ATOM 4466 N N . THR B 1 405 ? 168.341 144.556 178.382 1.00 83.06 428 THR B N 1
ATOM 4467 C CA . THR B 1 405 ? 168.418 143.117 178.603 1.00 83.06 428 THR B CA 1
ATOM 4468 C C . THR B 1 405 ? 168.926 142.749 179.988 1.00 83.06 428 THR B C 1
ATOM 4469 O O . THR B 1 405 ? 168.287 141.949 180.682 1.00 83.06 428 THR B O 1
ATOM 4473 N N . GLU B 1 406 ? 170.057 143.307 180.417 1.00 74.91 429 GLU B N 1
ATOM 4474 C CA . GLU B 1 406 ? 170.716 142.873 181.640 1.00 74.91 429 GLU B CA 1
ATOM 4475 C C . GLU B 1 406 ? 170.984 144.058 182.557 1.00 74.91 429 GLU B C 1
ATOM 4476 O O . GLU B 1 406 ? 171.083 145.207 182.119 1.00 74.91 429 GLU B O 1
ATOM 4482 N N . LYS B 1 407 ? 171.098 143.754 183.849 1.00 64.77 430 LYS B N 1
ATOM 4483 C CA . LYS B 1 407 ? 171.455 144.724 184.876 1.00 64.77 430 LYS B CA 1
ATOM 4484 C C . LYS B 1 407 ? 172.644 144.188 185.658 1.00 64.77 430 LYS B C 1
ATOM 4485 O O . LYS B 1 407 ? 172.607 143.051 186.139 1.00 64.77 430 LYS B O 1
ATOM 4491 N N . ASP B 1 408 ? 173.692 145.000 185.789 1.00 56.96 431 ASP B N 1
ATOM 4492 C CA . ASP B 1 408 ? 174.901 144.580 186.484 1.00 56.96 431 ASP B CA 1
ATOM 4493 C C . ASP B 1 408 ? 175.375 145.676 187.426 1.00 56.96 431 ASP B C 1
ATOM 4494 O O . ASP B 1 408 ? 175.375 146.857 187.069 1.00 56.96 431 ASP B O 1
ATOM 4499 N N . CYS B 1 409 ? 175.804 145.273 188.620 1.00 51.63 432 CYS B N 1
ATOM 4500 C CA . CYS B 1 409 ? 176.255 146.194 189.651 1.00 51.63 432 CYS B CA 1
ATOM 4501 C C . CYS B 1 409 ? 177.736 145.984 189.934 1.00 51.63 432 CYS B C 1
ATOM 4502 O O . CYS B 1 409 ? 178.267 144.881 189.777 1.00 51.63 432 CYS B O 1
ATOM 4505 N N . LEU B 1 410 ? 178.397 147.060 190.357 1.00 47.80 433 LEU B N 1
ATOM 4506 C CA . LEU B 1 410 ? 179.806 147.032 190.716 1.00 47.80 433 LEU B CA 1
ATOM 4507 C C . LEU B 1 410 ? 180.016 147.865 191.972 1.00 47.80 433 LEU B C 1
ATOM 4508 O O . LEU B 1 410 ? 179.210 148.737 192.309 1.00 47.80 433 LEU B O 1
ATOM 4513 N N . ASN B 1 411 ? 181.117 147.582 192.664 1.00 43.14 434 ASN B N 1
ATOM 4514 C CA . ASN B 1 411 ? 181.482 148.273 193.891 1.00 43.14 434 ASN B CA 1
ATOM 4515 C C . ASN B 1 411 ? 182.710 149.142 193.653 1.00 43.14 434 ASN B C 1
ATOM 4516 O O . ASN B 1 411 ? 183.632 148.749 192.931 1.00 43.14 434 ASN B O 1
ATOM 4521 N N . LEU B 1 412 ? 182.713 150.327 194.259 1.00 41.75 435 LEU B N 1
ATOM 4522 C CA . LEU B 1 412 ? 183.770 151.307 194.069 1.00 41.75 435 LEU B CA 1
ATOM 4523 C C . LEU B 1 412 ? 184.238 151.832 195.418 1.00 41.75 435 LEU B C 1
ATOM 4524 O O . LEU B 1 412 ? 183.454 151.951 196.365 1.00 41.75 435 LEU B O 1
ATOM 4529 N N . ASP B 1 413 ? 185.526 152.155 195.491 1.00 41.89 436 ASP B N 1
ATOM 4530 C CA . ASP B 1 413 ? 186.095 152.718 196.704 1.00 41.89 436 ASP B CA 1
ATOM 4531 C C . ASP B 1 413 ? 185.608 154.150 196.909 1.00 41.89 436 ASP B C 1
ATOM 4532 O O . ASP B 1 413 ? 185.199 154.840 195.971 1.00 41.89 436 ASP B O 1
ATOM 4537 N N . LYS B 1 414 ? 185.653 154.594 198.167 1.00 39.38 437 LYS B N 1
ATOM 4538 C CA . LYS B 1 414 ? 185.208 155.945 198.492 1.00 39.38 437 LYS B CA 1
ATOM 4539 C C . LYS B 1 414 ? 186.129 157.004 197.898 1.00 39.38 437 LYS B C 1
ATOM 4540 O O . LYS B 1 414 ? 185.687 158.128 197.634 1.00 39.38 437 LYS B O 1
ATOM 4546 N N . ASN B 1 415 ? 187.404 156.671 197.690 1.00 40.97 438 ASN B N 1
ATOM 4547 C CA . ASN B 1 415 ? 188.345 157.642 197.142 1.00 40.97 438 ASN B CA 1
ATOM 4548 C C . ASN B 1 415 ? 187.984 158.027 195.712 1.00 40.97 438 ASN B C 1
ATOM 4549 O O . ASN B 1 415 ? 188.080 159.202 195.338 1.00 40.97 438 ASN B O 1
ATOM 4554 N N . LEU B 1 416 ? 187.570 157.056 194.900 1.00 39.46 439 LEU B N 1
ATOM 4555 C CA . LEU B 1 416 ? 187.254 157.330 193.504 1.00 39.46 439 LEU B CA 1
ATOM 4556 C C . LEU B 1 416 ? 186.052 158.260 193.395 1.00 39.46 439 LEU B C 1
ATOM 4557 O O . LEU B 1 416 ? 185.074 158.130 194.137 1.00 39.46 439 LEU B O 1
ATOM 4562 N N . ILE B 1 417 ? 186.131 159.205 192.460 1.00 40.19 440 ILE B N 1
ATOM 4563 C CA . ILE B 1 417 ? 185.075 160.193 192.268 1.00 40.19 440 ILE B CA 1
ATOM 4564 C C . ILE B 1 417 ? 184.515 160.071 190.857 1.00 40.19 440 ILE B C 1
ATOM 4565 O O . ILE B 1 417 ? 183.345 160.384 190.610 1.00 40.19 440 ILE B O 1
ATOM 4570 N N . LYS B 1 418 ? 185.341 159.603 189.924 1.00 40.29 441 LYS B N 1
ATOM 4571 C CA . LYS B 1 418 ? 184.951 159.450 188.531 1.00 40.29 441 LYS B CA 1
ATOM 4572 C C . LYS B 1 418 ? 185.107 157.998 188.105 1.00 40.29 441 LYS B C 1
ATOM 4573 O O . LYS B 1 418 ? 185.972 157.275 188.608 1.00 40.29 441 LYS B O 1
ATOM 4579 N N . TYR B 1 419 ? 184.257 157.572 187.173 1.00 40.05 442 TYR B N 1
ATOM 4580 C CA . TYR B 1 419 ? 184.345 156.228 186.624 1.00 40.05 442 TYR B CA 1
ATOM 4581 C C . TYR B 1 419 ? 184.158 156.280 185.116 1.00 40.05 442 TYR B C 1
ATOM 4582 O O . TYR B 1 419 ? 183.442 157.137 184.587 1.00 40.05 442 TYR B O 1
ATOM 4591 N N . ASP B 1 420 ? 184.816 155.346 184.430 1.00 43.95 443 ASP B N 1
ATOM 4592 C CA . ASP B 1 420 ? 184.797 155.261 182.970 1.00 43.95 443 ASP B CA 1
ATOM 4593 C C . ASP B 1 420 ? 184.339 153.862 182.570 1.00 43.95 443 ASP B C 1
ATOM 4594 O O . ASP B 1 420 ? 185.129 152.913 182.578 1.00 43.95 443 ASP B O 1
ATOM 4599 N N . LEU B 1 421 ? 183.062 153.744 182.222 1.00 46.59 444 LEU B N 1
ATOM 4600 C CA . LEU B 1 421 ? 182.537 152.497 181.685 1.00 46.59 444 LEU B CA 1
ATOM 4601 C C . LEU B 1 421 ? 183.131 152.223 180.310 1.00 46.59 444 LEU B C 1
ATOM 4602 O O . LEU B 1 421 ? 183.243 153.123 179.471 1.00 46.59 444 LEU B O 1
ATOM 4607 N N . GLN B 1 422 ? 183.506 150.967 180.079 1.00 55.97 445 GLN B N 1
ATOM 4608 C CA . GLN B 1 422 ? 184.096 150.535 178.823 1.00 55.97 445 GLN B CA 1
ATOM 4609 C C . GLN B 1 422 ? 183.441 149.235 178.378 1.00 55.97 445 GLN B C 1
ATOM 4610 O O . GLN B 1 422 ? 182.702 148.595 179.132 1.00 55.97 445 GLN B O 1
ATOM 4616 N N . ASN B 1 423 ? 183.723 148.852 177.131 1.00 57.49 446 ASN B N 1
ATOM 4617 C CA . ASN B 1 423 ? 183.176 147.641 176.519 1.00 57.49 446 ASN B CA 1
ATOM 4618 C C . ASN B 1 423 ? 181.645 147.665 176.535 1.00 57.49 446 ASN B C 1
ATOM 4619 O O . ASN B 1 423 ? 180.982 146.787 177.090 1.00 57.49 446 ASN B O 1
ATOM 4624 N N . LEU B 1 424 ? 181.095 148.700 175.909 1.00 54.12 447 LEU B N 1
ATOM 4625 C CA . LEU B 1 424 ? 179.658 148.909 175.835 1.00 54.12 447 LEU B CA 1
ATOM 4626 C C . LEU B 1 424 ? 179.180 148.770 174.396 1.00 54.12 447 LEU B C 1
ATOM 4627 O O . LEU B 1 424 ? 179.887 149.130 173.451 1.00 54.12 447 LEU B O 1
ATOM 4632 N N . LYS B 1 425 ? 177.974 148.240 174.240 1.00 54.32 448 LYS B N 1
ATOM 4633 C CA . LYS B 1 425 ? 177.396 148.092 172.910 1.00 54.32 448 LYS B CA 1
ATOM 4634 C C . LYS B 1 425 ? 177.042 149.466 172.351 1.00 54.32 448 LYS B C 1
ATOM 4635 O O . LYS B 1 425 ? 176.328 150.232 173.008 1.00 54.32 448 LYS B O 1
ATOM 4641 N N . PRO B 1 426 ? 177.525 149.816 171.159 1.00 54.75 449 PRO B N 1
ATOM 4642 C CA . PRO B 1 426 ? 177.304 151.172 170.641 1.00 54.75 449 PRO B CA 1
ATOM 4643 C C . PRO B 1 426 ? 175.832 151.456 170.380 1.00 54.75 449 PRO B C 1
ATOM 4644 O O . PRO B 1 426 ? 175.048 150.560 170.058 1.00 54.75 449 PRO B O 1
ATOM 4648 N N . TYR B 1 427 ? 175.470 152.733 170.525 1.00 57.76 450 TYR B N 1
ATOM 4649 C CA . TYR B 1 427 ? 174.111 153.220 170.279 1.00 57.76 450 TYR B CA 1
ATOM 4650 C C . TYR B 1 427 ? 173.087 152.458 171.120 1.00 57.76 450 TYR B C 1
ATOM 4651 O O . TYR B 1 427 ? 172.079 151.956 170.617 1.00 57.76 450 TYR B O 1
ATOM 4660 N N . THR B 1 428 ? 173.360 152.368 172.418 1.00 53.99 451 THR B N 1
ATOM 4661 C CA . THR B 1 428 ? 172.452 151.748 173.370 1.00 53.99 451 THR B CA 1
ATOM 4662 C C . THR B 1 428 ? 172.310 152.645 174.590 1.00 53.99 451 THR B C 1
ATOM 4663 O O . THR B 1 428 ? 173.255 153.330 174.990 1.00 53.99 451 THR B O 1
ATOM 4667 N N . LYS B 1 429 ? 171.118 152.633 175.178 1.00 56.51 452 LYS B N 1
ATOM 4668 C CA . LYS B 1 429 ? 170.799 153.475 176.323 1.00 56.51 452 LYS B CA 1
ATOM 4669 C C . LYS B 1 429 ? 170.969 152.682 177.611 1.00 56.51 452 LYS B C 1
ATOM 4670 O O . LYS B 1 429 ? 170.442 151.572 177.738 1.00 56.51 452 LYS B O 1
ATOM 4676 N N . TYR B 1 430 ? 171.705 153.254 178.560 1.00 54.67 453 TYR B N 1
ATOM 4677 C CA . TYR B 1 430 ? 171.934 152.653 179.863 1.00 54.67 453 TYR B CA 1
ATOM 4678 C C . TYR B 1 430 ? 171.462 153.606 180.951 1.00 54.67 453 TYR B C 1
ATOM 4679 O O . TYR B 1 430 ? 171.651 154.827 180.852 1.00 54.67 453 TYR B O 1
ATOM 4688 N N . VAL B 1 431 ? 170.856 153.041 181.993 1.00 50.36 454 VAL B N 1
ATOM 4689 C CA . VAL B 1 431 ? 170.463 153.788 183.182 1.00 50.36 454 VAL B CA 1
ATOM 4690 C C . VAL B 1 431 ? 171.394 153.393 184.319 1.00 50.36 454 VAL B C 1
ATOM 4691 O O . VAL B 1 431 ? 171.567 152.202 184.610 1.00 50.36 454 VAL B O 1
ATOM 4695 N N . LEU B 1 432 ? 172.003 154.392 184.948 1.00 45.42 455 LEU B N 1
ATOM 4696 C CA . LEU B 1 432 ? 172.996 154.200 185.995 1.00 45.42 455 LEU B CA 1
ATOM 4697 C C . LEU B 1 432 ? 172.437 154.696 187.321 1.00 45.42 455 LEU B C 1
ATOM 4698 O O . LEU B 1 432 ? 171.999 155.847 187.424 1.00 45.42 455 LEU B O 1
ATOM 4703 N N . SER B 1 433 ? 172.456 153.827 188.329 1.00 46.41 456 SER B N 1
ATOM 4704 C CA . SER B 1 433 ? 172.012 154.164 189.676 1.00 46.41 456 SER B CA 1
ATOM 4705 C C . SER B 1 433 ? 173.188 154.001 190.626 1.00 46.41 456 SER B C 1
ATOM 4706 O O . SER B 1 433 ? 173.796 152.927 190.686 1.00 46.41 456 SER B O 1
ATOM 4709 N N . LEU B 1 434 ? 173.502 155.057 191.370 1.00 47.44 457 LEU B N 1
ATOM 4710 C CA . LEU B 1 434 ? 174.654 155.075 192.263 1.00 47.44 457 LEU B CA 1
ATOM 4711 C C . LEU B 1 434 ? 174.197 155.369 193.683 1.00 47.44 457 LEU B C 1
ATOM 4712 O O . LEU B 1 434 ? 173.431 156.311 193.908 1.00 47.44 457 LEU B O 1
ATOM 4717 N N . HIS B 1 435 ? 174.670 154.570 194.638 1.00 45.18 458 HIS B N 1
ATOM 4718 C CA . HIS B 1 435 ? 174.327 154.805 196.034 1.00 45.18 458 HIS B CA 1
ATOM 4719 C C . HIS B 1 435 ? 175.499 154.429 196.928 1.00 45.18 458 HIS B C 1
ATOM 4720 O O . HIS B 1 435 ? 176.140 153.396 196.723 1.00 45.18 458 HIS B O 1
ATOM 4727 N N . ALA B 1 436 ? 175.771 155.273 197.919 1.00 40.23 459 ALA B N 1
ATOM 4728 C CA . ALA B 1 436 ? 176.838 155.005 198.871 1.00 40.23 459 ALA B CA 1
ATOM 4729 C C . ALA B 1 436 ? 176.333 154.108 199.993 1.00 40.23 459 ALA B C 1
ATOM 4730 O O . ALA B 1 436 ? 175.242 154.316 200.531 1.00 40.23 459 ALA B O 1
ATOM 4732 N N . TYR B 1 437 ? 177.134 153.105 200.344 1.00 40.48 460 TYR B N 1
ATOM 4733 C CA . TYR B 1 437 ? 176.777 152.158 201.387 1.00 40.48 460 TYR B CA 1
ATOM 4734 C C . TYR B 1 437 ? 177.903 152.051 202.405 1.00 40.48 460 TYR B C 1
ATOM 4735 O O . TYR B 1 437 ? 179.083 152.243 202.086 1.00 40.48 460 TYR B O 1
ATOM 4744 N N . ILE B 1 438 ? 177.513 151.738 203.638 1.00 42.53 461 ILE B N 1
ATOM 4745 C CA . ILE B 1 438 ? 178.424 151.600 204.765 1.00 42.53 461 ILE B CA 1
ATOM 4746 C C . ILE B 1 438 ? 178.218 150.225 205.388 1.00 42.53 461 ILE B C 1
ATOM 4747 O O . ILE B 1 438 ? 177.081 149.764 205.548 1.00 42.53 461 ILE B O 1
ATOM 4752 N N . ILE B 1 439 ? 179.325 149.563 205.724 1.00 44.87 462 ILE B N 1
ATOM 4753 C CA . ILE B 1 439 ? 179.287 148.206 206.271 1.00 44.87 462 ILE B CA 1
ATOM 4754 C C . ILE B 1 439 ? 179.166 148.344 207.786 1.00 44.87 462 ILE B C 1
ATOM 4755 O O . ILE B 1 439 ? 180.154 148.332 208.521 1.00 44.87 462 ILE B O 1
ATOM 4760 N N . ALA B 1 440 ? 177.928 148.490 208.255 1.00 46.54 463 ALA B N 1
ATOM 4761 C CA . ALA B 1 440 ? 177.611 148.410 209.675 1.00 46.54 463 ALA B CA 1
ATOM 4762 C C . ALA B 1 440 ? 177.437 146.948 210.064 1.00 46.54 463 ALA B C 1
ATOM 4763 O O . ALA B 1 440 ? 177.873 146.056 209.329 1.00 46.54 463 ALA B O 1
ATOM 4765 N N . LYS B 1 441 ? 176.829 146.689 211.227 1.00 47.66 464 LYS B N 1
ATOM 4766 C CA . LYS B 1 441 ? 176.470 145.316 211.573 1.00 47.66 464 LYS B CA 1
ATOM 4767 C C . LYS B 1 441 ? 175.650 144.671 210.464 1.00 47.66 464 LYS B C 1
ATOM 4768 O O . LYS B 1 441 ? 175.771 143.465 210.218 1.00 47.66 464 LYS B O 1
ATOM 4774 N N . VAL B 1 442 ? 174.813 145.456 209.790 1.00 48.22 465 VAL B N 1
ATOM 4775 C CA . VAL B 1 442 ? 174.220 145.085 208.513 1.00 48.22 465 VAL B CA 1
ATOM 4776 C C . VAL B 1 442 ? 174.472 146.237 207.551 1.00 48.22 465 VAL B C 1
ATOM 4777 O O . VAL B 1 442 ? 174.536 147.402 207.955 1.00 48.22 465 VAL B O 1
ATOM 4781 N N . GLN B 1 443 ? 174.652 145.904 206.274 1.00 46.16 466 GLN B N 1
ATOM 4782 C CA . GLN B 1 443 ? 174.975 146.916 205.276 1.00 46.16 466 GLN B CA 1
ATOM 4783 C C . GLN B 1 443 ? 173.851 147.939 205.166 1.00 46.16 466 GLN B C 1
ATOM 4784 O O . GLN B 1 443 ? 172.674 147.579 205.083 1.00 46.16 466 GLN B O 1
ATOM 4790 N N . ARG B 1 444 ? 174.216 149.221 205.169 1.00 46.47 467 ARG B N 1
ATOM 4791 C CA . ARG B 1 444 ? 173.251 150.309 205.053 1.00 46.47 467 ARG B CA 1
ATOM 4792 C C . ARG B 1 444 ? 173.554 151.111 203.797 1.00 46.47 467 ARG B C 1
ATOM 4793 O O . ARG B 1 444 ? 174.628 151.711 203.687 1.00 46.47 467 ARG B O 1
ATOM 4801 N N . ASN B 1 445 ? 172.611 151.123 202.858 1.00 44.43 468 ASN B N 1
ATOM 4802 C CA . ASN B 1 445 ? 172.704 151.940 201.657 1.00 44.43 468 ASN B CA 1
ATOM 4803 C C . ASN B 1 445 ? 171.532 152.909 201.622 1.00 44.43 468 ASN B C 1
ATOM 4804 O O . ASN B 1 445 ? 170.377 152.500 201.777 1.00 44.43 468 ASN B O 1
ATOM 4809 N N . GLY B 1 446 ? 171.832 154.188 201.421 1.00 48.76 469 GLY B N 1
ATOM 4810 C CA . GLY B 1 446 ? 170.833 155.235 201.429 1.00 48.76 469 GLY B CA 1
ATOM 4811 C C . GLY B 1 446 ? 170.183 155.438 200.077 1.00 48.76 469 GLY B C 1
ATOM 4812 O O . GLY B 1 446 ? 170.277 154.601 199.176 1.00 48.76 469 GLY B O 1
ATOM 4813 N N . SER B 1 447 ? 169.503 156.576 199.944 1.00 50.15 470 SER B N 1
ATOM 4814 C CA . SER B 1 447 ? 168.828 156.904 198.696 1.00 50.15 470 SER B CA 1
ATOM 4815 C C . SER B 1 447 ? 169.838 157.066 197.567 1.00 50.15 470 SER B C 1
ATOM 4816 O O . SER B 1 447 ? 170.898 157.673 197.740 1.00 50.15 470 SER B O 1
ATOM 4819 N N . ALA B 1 448 ? 169.500 156.518 196.406 1.00 51.03 471 ALA B N 1
ATOM 4820 C CA . ALA B 1 448 ? 170.391 156.491 195.258 1.00 51.03 471 ALA B CA 1
ATOM 4821 C C . ALA B 1 448 ? 170.111 157.657 194.317 1.00 51.03 471 ALA B C 1
ATOM 4822 O O . ALA B 1 448 ? 169.070 158.315 194.388 1.00 51.03 471 ALA B O 1
ATOM 4824 N N . ALA B 1 449 ? 171.067 157.901 193.427 1.00 50.17 472 ALA B N 1
ATOM 4825 C CA . ALA B 1 449 ? 170.940 158.889 192.365 1.00 50.17 472 ALA B CA 1
ATOM 4826 C C . ALA B 1 449 ? 170.897 158.163 191.028 1.00 50.17 472 ALA B C 1
ATOM 4827 O O . ALA B 1 449 ? 171.741 157.301 190.759 1.00 50.17 472 ALA B O 1
ATOM 4829 N N . MET B 1 450 ? 169.916 158.510 190.200 1.00 53.55 473 MET B N 1
ATOM 4830 C CA . MET B 1 450 ? 169.671 157.831 188.937 1.00 53.55 473 MET B CA 1
ATOM 4831 C C . MET B 1 450 ? 169.916 158.775 187.769 1.00 53.55 473 MET B C 1
ATOM 4832 O O . MET B 1 450 ? 169.586 159.964 187.835 1.00 53.55 473 MET B O 1
ATOM 4837 N N . CYS B 1 451 ? 170.498 158.236 186.701 1.00 48.52 474 CYS B N 1
ATOM 4838 C CA . CYS B 1 451 ? 170.745 158.993 185.483 1.00 48.52 474 CYS B CA 1
ATOM 4839 C C . CYS B 1 451 ? 170.628 158.044 184.300 1.00 48.52 474 CYS B C 1
ATOM 4840 O O . CYS B 1 451 ? 170.585 156.824 184.463 1.00 48.52 474 CYS B O 1
ATOM 4843 N N . HIS B 1 452 ? 170.570 158.613 183.098 1.00 51.01 475 HIS B N 1
ATOM 4844 C CA . HIS B 1 452 ? 170.435 157.820 181.884 1.00 51.01 475 HIS B CA 1
ATOM 4845 C C . HIS B 1 452 ? 171.226 158.466 180.758 1.00 51.01 475 HIS B C 1
ATOM 4846 O O . HIS B 1 452 ? 171.246 159.694 180.633 1.00 51.01 475 HIS B O 1
ATOM 4853 N N . PHE B 1 453 ? 171.873 157.639 179.939 1.00 49.85 476 PHE B N 1
ATOM 4854 C CA . PHE B 1 453 ? 172.602 158.171 178.793 1.00 49.85 476 PHE B CA 1
ATOM 4855 C C . PHE B 1 453 ? 172.782 157.080 177.749 1.00 49.85 476 PHE B C 1
ATOM 4856 O O . PHE B 1 453 ? 172.746 155.887 178.056 1.00 49.85 476 PHE B O 1
ATOM 4864 N N . THR B 1 454 ? 172.998 157.512 176.509 1.00 52.94 477 THR B N 1
ATOM 4865 C CA . THR B 1 454 ? 173.200 156.614 175.383 1.00 52.94 477 THR B CA 1
ATOM 4866 C C . THR B 1 454 ? 174.564 156.869 174.754 1.00 52.94 477 THR B C 1
ATOM 4867 O O . THR B 1 454 ? 175.083 157.989 174.785 1.00 52.94 477 THR B O 1
ATOM 4871 N N . THR B 1 455 ? 175.143 155.813 174.187 1.00 53.22 478 THR B N 1
ATOM 4872 C CA . THR B 1 455 ? 176.462 155.899 173.580 1.00 53.22 478 THR B CA 1
ATOM 4873 C C . THR B 1 455 ? 176.365 156.499 172.177 1.00 53.22 478 THR B C 1
ATOM 4874 O O . THR B 1 455 ? 175.300 156.926 171.723 1.00 53.22 478 THR B O 1
ATOM 4878 N N . LYS B 1 456 ? 177.498 156.530 171.481 1.00 54.85 479 LYS B N 1
ATOM 4879 C CA . LYS B 1 456 ? 177.571 157.092 170.143 1.00 54.85 479 LYS B CA 1
ATOM 4880 C C . LYS B 1 456 ? 177.306 156.000 169.107 1.00 54.85 479 LYS B C 1
ATOM 4881 O O . LYS B 1 456 ? 176.877 154.890 169.435 1.00 54.85 479 LYS B O 1
ATOM 4887 N N . SER B 1 457 ? 177.560 156.307 167.838 1.00 55.72 480 SER B N 1
ATOM 4888 C CA . SER B 1 457 ? 177.305 155.392 166.736 1.00 55.72 480 SER B CA 1
ATOM 4889 C C . SER B 1 457 ? 178.618 154.945 166.107 1.00 55.72 480 SER B C 1
ATOM 4890 O O . SER B 1 457 ? 179.575 155.720 166.024 1.00 55.72 480 SER B O 1
ATOM 4893 N N . ALA B 1 458 ? 178.653 153.695 165.668 1.00 56.16 481 ALA B N 1
ATOM 4894 C CA . ALA B 1 458 ? 179.806 153.079 165.034 1.00 56.16 481 ALA B CA 1
ATOM 4895 C C . ALA B 1 458 ? 179.368 152.427 163.733 1.00 56.16 481 ALA B C 1
ATOM 4896 O O . ALA B 1 458 ? 178.187 152.105 163.560 1.00 56.16 481 ALA B O 1
ATOM 4898 N N . PRO B 1 459 ? 180.287 152.240 162.788 1.00 55.63 482 PRO B N 1
ATOM 4899 C CA . PRO B 1 459 ? 179.929 151.591 161.519 1.00 55.63 482 PRO B CA 1
ATOM 4900 C C . PRO B 1 459 ? 179.372 150.198 161.752 1.00 55.63 482 PRO B C 1
ATOM 4901 O O . PRO B 1 459 ? 179.881 149.447 162.597 1.00 55.63 482 PRO B O 1
ATOM 4905 N N . PRO B 1 460 ? 178.329 149.817 161.022 1.00 56.51 483 PRO B N 1
ATOM 4906 C CA . PRO B 1 460 ? 177.726 148.495 161.210 1.00 56.51 483 PRO B CA 1
ATOM 4907 C C . PRO B 1 460 ? 178.577 147.396 160.586 1.00 56.51 483 PRO B C 1
ATOM 4908 O O . PRO B 1 460 ? 179.479 147.640 159.784 1.00 56.51 483 PRO B O 1
ATOM 4912 N N . SER B 1 461 ? 178.267 146.163 160.977 1.00 68.70 484 SER B N 1
ATOM 4913 C CA . SER B 1 461 ? 178.965 144.996 160.463 1.00 68.70 484 SER B CA 1
ATOM 4914 C C . SER B 1 461 ? 178.431 144.626 159.081 1.00 68.70 484 SER B C 1
ATOM 4915 O O . SER B 1 461 ? 177.508 145.249 158.549 1.00 68.70 484 SER B O 1
ATOM 4918 N N . GLN B 1 462 ? 179.024 143.593 158.489 1.00 70.53 485 GLN B N 1
ATOM 4919 C CA . GLN B 1 462 ? 178.619 143.143 157.167 1.00 70.53 485 GLN B CA 1
ATOM 4920 C C . GLN B 1 462 ? 177.236 142.498 157.213 1.00 70.53 485 GLN B C 1
ATOM 4921 O O . GLN B 1 462 ? 176.784 141.997 158.247 1.00 70.53 485 GLN B O 1
ATOM 4927 N N . VAL B 1 463 ? 176.560 142.516 156.065 1.00 73.83 486 VAL B N 1
ATOM 4928 C CA . VAL B 1 463 ? 175.227 141.937 155.937 1.00 73.83 486 VAL B CA 1
ATOM 4929 C C . VAL B 1 463 ? 175.327 140.419 156.002 1.00 73.83 486 VAL B C 1
ATOM 4930 O O . VAL B 1 463 ? 176.420 139.852 155.895 1.00 73.83 486 VAL B O 1
ATOM 4934 N N . TRP B 1 464 ? 174.189 139.753 156.173 1.00 75.73 487 TRP B N 1
ATOM 4935 C CA . TRP B 1 464 ? 174.138 138.309 156.350 1.00 75.73 487 TRP B CA 1
ATOM 4936 C C . TRP B 1 464 ? 173.483 137.645 155.147 1.00 75.73 487 TRP B C 1
ATOM 4937 O O . TRP B 1 464 ? 172.500 138.158 154.602 1.00 75.73 487 TRP B O 1
ATOM 4948 N N . ASN B 1 465 ? 174.039 136.501 154.751 1.00 77.92 488 ASN B N 1
ATOM 4949 C CA . ASN B 1 465 ? 173.523 135.637 153.683 1.00 77.92 488 ASN B CA 1
ATOM 4950 C C . ASN B 1 465 ? 173.086 136.445 152.459 1.00 77.92 488 ASN B C 1
ATOM 4951 O O . ASN B 1 465 ? 171.921 136.461 152.061 1.00 77.92 488 ASN B O 1
ATOM 4956 N N . MET B 1 466 ? 174.064 137.116 151.850 1.00 79.43 489 MET B N 1
ATOM 4957 C CA . MET B 1 466 ? 173.822 137.911 150.646 1.00 79.43 489 MET B CA 1
ATOM 4958 C C . MET B 1 466 ? 173.646 136.958 149.467 1.00 79.43 489 MET B C 1
ATOM 4959 O O . MET B 1 466 ? 174.544 136.747 148.648 1.00 79.43 489 MET B O 1
ATOM 4964 N N . THR B 1 467 ? 172.455 136.367 149.388 1.00 82.82 490 THR B N 1
ATOM 4965 C CA . THR B 1 467 ? 172.150 135.418 148.327 1.00 82.82 490 THR B CA 1
ATOM 4966 C C . THR B 1 467 ? 172.106 136.116 146.973 1.00 82.82 490 THR B C 1
ATOM 4967 O O . THR B 1 467 ? 171.477 137.169 146.817 1.00 82.82 490 THR B O 1
ATOM 4971 N N . VAL B 1 468 ? 172.783 135.522 145.994 1.00 82.13 491 VAL B N 1
ATOM 4972 C CA . VAL B 1 468 ? 172.794 136.001 144.618 1.00 82.13 491 VAL B CA 1
ATOM 4973 C C . VAL B 1 468 ? 172.364 134.849 143.721 1.00 82.13 491 VAL B C 1
ATOM 4974 O O . VAL B 1 468 ? 172.922 133.750 143.806 1.00 82.13 491 VAL B O 1
ATOM 4978 N N . SER B 1 469 ? 171.375 135.098 142.866 1.00 86.17 492 SER B N 1
ATOM 4979 C CA . SER B 1 469 ? 170.805 134.065 142.016 1.00 86.17 492 SER B CA 1
ATOM 4980 C C . SER B 1 469 ? 170.643 134.588 140.595 1.00 86.17 492 SER B C 1
ATOM 4981 O O . SER B 1 469 ? 170.545 135.795 140.357 1.00 86.17 492 SER B O 1
ATOM 4984 N N . MET B 1 470 ? 170.628 133.656 139.647 1.00 87.19 493 MET B N 1
ATOM 4985 C CA . MET B 1 470 ? 170.439 134.002 138.247 1.00 87.19 493 MET B CA 1
ATOM 4986 C C . MET B 1 470 ? 168.961 134.209 137.944 1.00 87.19 493 MET B C 1
ATOM 4987 O O . MET B 1 470 ? 168.098 133.494 138.461 1.00 87.19 493 MET B O 1
ATOM 4992 N N . THR B 1 471 ? 168.674 135.207 137.113 1.00 87.34 494 THR B N 1
ATOM 4993 C CA . THR B 1 471 ? 167.315 135.498 136.675 1.00 87.34 494 THR B CA 1
ATOM 4994 C C . THR B 1 471 ? 167.139 135.294 135.179 1.00 87.34 494 THR B C 1
ATOM 4995 O O . THR B 1 471 ? 166.183 134.633 134.754 1.00 87.34 494 THR B O 1
ATOM 4999 N N . SER B 1 472 ? 168.036 135.841 134.369 1.00 88.20 495 SER B N 1
ATOM 5000 C CA . SER B 1 472 ? 168.017 135.640 132.926 1.00 88.20 495 SER B CA 1
ATOM 5001 C C . SER B 1 472 ? 169.459 135.691 132.432 1.00 88.20 495 SER B C 1
ATOM 5002 O O . SER B 1 472 ? 170.402 135.602 133.224 1.00 88.20 495 SER B O 1
ATOM 5005 N N . ASP B 1 473 ? 169.635 135.836 131.118 1.00 86.54 496 ASP B N 1
ATOM 5006 C CA . ASP B 1 473 ? 170.973 135.902 130.545 1.00 86.54 496 ASP B CA 1
ATOM 5007 C C . ASP B 1 473 ? 171.679 137.219 130.839 1.00 86.54 496 ASP B C 1
ATOM 5008 O O . ASP B 1 473 ? 172.894 137.308 130.631 1.00 86.54 496 ASP B O 1
ATOM 5013 N N . ASN B 1 474 ? 170.957 138.241 131.314 1.00 88.84 497 ASN B N 1
ATOM 5014 C CA . ASN B 1 474 ? 171.580 139.528 131.597 1.00 88.84 497 ASN B CA 1
ATOM 5015 C C . ASN B 1 474 ? 171.056 140.166 132.882 1.00 88.84 497 ASN B C 1
ATOM 5016 O O . ASN B 1 474 ? 171.267 141.366 133.094 1.00 88.84 497 ASN B O 1
ATOM 5021 N N . SER B 1 475 ? 170.382 139.405 133.742 1.00 87.05 498 SER B N 1
ATOM 5022 C CA . SER B 1 475 ? 169.820 139.938 134.975 1.00 87.05 498 SER B CA 1
ATOM 5023 C C . SER B 1 475 ? 170.175 139.032 136.145 1.00 87.05 498 SER B C 1
ATOM 5024 O O . SER B 1 475 ? 170.343 137.820 135.987 1.00 87.05 498 SER B O 1
ATOM 5027 N N . MET B 1 476 ? 170.286 139.638 137.326 1.00 85.55 499 MET B N 1
ATOM 5028 C CA . MET B 1 476 ? 170.668 138.934 138.540 1.00 85.55 499 MET B CA 1
ATOM 5029 C C . MET B 1 476 ? 169.791 139.406 139.690 1.00 85.55 499 MET B C 1
ATOM 5030 O O . MET B 1 476 ? 169.389 140.572 139.743 1.00 85.55 499 MET B O 1
ATOM 5035 N N . HIS B 1 477 ? 169.507 138.493 140.616 1.00 84.19 500 HIS B N 1
ATOM 5036 C CA . HIS B 1 477 ? 168.667 138.755 141.778 1.00 84.19 500 HIS B CA 1
ATOM 5037 C C . HIS B 1 477 ? 169.548 138.723 143.020 1.00 84.19 500 HIS B C 1
ATOM 5038 O O . HIS B 1 477 ? 170.205 137.712 143.289 1.00 84.19 500 HIS B O 1
ATOM 5045 N N . VAL B 1 478 ? 169.562 139.819 143.777 1.00 84.02 501 VAL B N 1
ATOM 5046 C CA . VAL B 1 478 ? 170.421 139.955 144.948 1.00 84.02 501 VAL B CA 1
ATOM 5047 C C . VAL B 1 478 ? 169.554 140.263 146.161 1.00 84.02 501 VAL B C 1
ATOM 5048 O O . VAL B 1 478 ? 168.722 141.177 146.118 1.00 84.02 501 VAL B O 1
ATOM 5052 N N . LYS B 1 479 ? 169.753 139.505 147.239 1.00 82.79 502 LYS B N 1
ATOM 5053 C CA . LYS B 1 479 ? 169.064 139.751 148.498 1.00 82.79 502 LYS B CA 1
ATOM 5054 C C . LYS B 1 479 ? 170.033 139.527 149.649 1.00 82.79 502 LYS B C 1
ATOM 5055 O O . LYS B 1 479 ? 171.070 138.881 149.495 1.00 82.79 502 LYS B O 1
ATOM 5061 N N . CYS B 1 480 ? 169.690 140.085 150.809 1.00 80.13 503 CYS B N 1
ATOM 5062 C CA . CYS B 1 480 ? 170.470 139.855 152.016 1.00 80.13 503 CYS B CA 1
ATOM 5063 C C . CYS B 1 480 ? 169.620 140.201 153.229 1.00 80.13 503 CYS B C 1
ATOM 5064 O O . CYS B 1 480 ? 168.614 140.907 153.126 1.00 80.13 503 CYS B O 1
ATOM 5067 N N . ARG B 1 481 ? 170.040 139.680 154.390 1.00 76.50 504 ARG B N 1
ATOM 5068 C CA . ARG B 1 481 ? 169.348 139.983 155.632 1.00 76.50 504 ARG B CA 1
ATOM 5069 C C . ARG B 1 481 ? 169.955 141.212 156.300 1.00 76.50 504 ARG B C 1
ATOM 5070 O O . ARG B 1 481 ? 171.137 141.515 156.101 1.00 76.50 504 ARG B O 1
ATOM 5078 N N . PRO B 1 482 ? 169.163 141.941 157.084 1.00 70.10 505 PRO B N 1
ATOM 5079 C CA . PRO B 1 482 ? 169.709 143.090 157.798 1.00 70.10 505 PRO B CA 1
ATOM 5080 C C . PRO B 1 482 ? 170.778 142.652 158.777 1.00 70.10 505 PRO B C 1
ATOM 5081 O O . PRO B 1 482 ? 170.711 141.546 159.346 1.00 70.10 505 PRO B O 1
ATOM 5085 N N . PRO B 1 483 ? 171.792 143.485 159.000 1.00 68.49 506 PRO B N 1
ATOM 5086 C CA . PRO B 1 483 ? 172.844 143.123 159.955 1.00 68.49 506 PRO B CA 1
ATOM 5087 C C . PRO B 1 483 ? 172.310 143.061 161.377 1.00 68.49 506 PRO B C 1
ATOM 5088 O O . PRO B 1 483 ? 171.331 143.723 161.729 1.00 68.49 506 PRO B O 1
ATOM 5092 N N . ARG B 1 484 ? 172.971 142.241 162.197 1.00 67.58 507 ARG B N 1
ATOM 5093 C CA . ARG B 1 484 ? 172.546 142.081 163.584 1.00 67.58 507 ARG B CA 1
ATOM 5094 C C . ARG B 1 484 ? 172.655 143.393 164.352 1.00 67.58 507 ARG B C 1
ATOM 5095 O O . ARG B 1 484 ? 171.783 143.718 165.167 1.00 67.58 507 ARG B O 1
ATOM 5103 N N . ASP B 1 485 ? 173.715 144.157 164.107 1.00 58.73 508 ASP B N 1
ATOM 5104 C CA . ASP B 1 485 ? 173.952 145.427 164.789 1.00 58.73 508 ASP B CA 1
ATOM 5105 C C . ASP B 1 485 ? 173.580 146.561 163.840 1.00 58.73 508 ASP B C 1
ATOM 5106 O O . ASP B 1 485 ? 174.349 146.911 162.941 1.00 58.73 508 ASP B O 1
ATOM 5111 N N . ARG B 1 486 ? 172.388 147.132 164.038 1.00 59.36 509 ARG B N 1
ATOM 5112 C CA . ARG B 1 486 ? 171.973 148.279 163.236 1.00 59.36 509 ARG B CA 1
ATOM 5113 C C . ARG B 1 486 ? 172.888 149.472 163.480 1.00 59.36 509 ARG B C 1
ATOM 5114 O O . ARG B 1 486 ? 173.423 150.063 162.534 1.00 59.36 509 ARG B O 1
ATOM 5122 N N . ASN B 1 487 ? 173.082 149.833 164.750 1.00 53.32 510 ASN B N 1
ATOM 5123 C CA . ASN B 1 487 ? 173.999 150.901 165.151 1.00 53.32 510 ASN B CA 1
ATOM 5124 C C . ASN B 1 487 ? 173.676 152.218 164.447 1.00 53.32 510 ASN B C 1
ATOM 5125 O O . ASN B 1 487 ? 174.570 152.946 164.011 1.00 53.32 510 ASN B O 1
ATOM 5130 N N . GLY B 1 488 ? 172.388 152.528 164.332 1.00 58.26 511 GLY B N 1
ATOM 5131 C CA . GLY B 1 488 ? 171.962 153.762 163.718 1.00 58.26 511 GLY B CA 1
ATOM 5132 C C . GLY B 1 488 ? 170.457 153.934 163.718 1.00 58.26 511 GLY B C 1
ATOM 5133 O O . GLY B 1 488 ? 169.695 152.964 163.790 1.00 58.26 511 GLY B O 1
ATOM 5134 N N . PRO B 1 489 ? 169.999 155.185 163.636 1.00 61.57 512 PRO B N 1
ATOM 5135 C CA . PRO B 1 489 ? 168.556 155.454 163.609 1.00 61.57 512 PRO B CA 1
ATOM 5136 C C . PRO B 1 489 ? 167.919 155.322 162.235 1.00 61.57 512 PRO B C 1
ATOM 5137 O O . PRO B 1 489 ? 166.709 155.547 162.113 1.00 61.57 512 PRO B O 1
ATOM 5141 N N . HIS B 1 490 ? 168.684 154.967 161.205 1.00 63.77 513 HIS B N 1
ATOM 5142 C CA . HIS B 1 490 ? 168.165 154.834 159.853 1.00 63.77 513 HIS B CA 1
ATOM 5143 C C . HIS B 1 490 ? 168.643 153.523 159.247 1.00 63.77 513 HIS B C 1
ATOM 5144 O O . HIS B 1 490 ? 169.674 152.975 159.645 1.00 63.77 513 HIS B O 1
ATOM 5151 N N . GLU B 1 491 ? 167.877 153.021 158.282 1.00 66.88 514 GLU B N 1
ATOM 5152 C CA . GLU B 1 491 ? 168.195 151.784 157.583 1.00 66.88 514 GLU B CA 1
ATOM 5153 C C . GLU B 1 491 ? 168.238 152.047 156.085 1.00 66.88 514 GLU B C 1
ATOM 5154 O O . GLU B 1 491 ? 167.270 152.558 155.512 1.00 66.88 514 GLU B O 1
ATOM 5160 N N . ARG B 1 492 ? 169.357 151.695 155.457 1.00 71.32 515 ARG B N 1
ATOM 5161 C CA . ARG B 1 492 ? 169.523 151.877 154.023 1.00 71.32 515 ARG B CA 1
ATOM 5162 C C . ARG B 1 492 ? 170.562 150.882 153.525 1.00 71.32 515 ARG B C 1
ATOM 5163 O O . ARG B 1 492 ? 171.466 150.489 154.266 1.00 71.32 515 ARG B O 1
ATOM 5171 N N . TYR B 1 493 ? 170.420 150.481 152.264 1.00 72.82 516 TYR B N 1
ATOM 5172 C CA . TYR B 1 493 ? 171.320 149.525 151.632 1.00 72.82 516 TYR B CA 1
ATOM 5173 C C . TYR B 1 493 ? 171.890 150.134 150.360 1.00 72.82 516 TYR B C 1
ATOM 5174 O O . TYR B 1 493 ? 171.144 150.684 149.543 1.00 72.82 516 TYR B O 1
ATOM 5183 N N . HIS B 1 494 ? 173.208 150.040 150.199 1.00 73.02 517 HIS B N 1
ATOM 5184 C CA . HIS B 1 494 ? 173.895 150.546 149.019 1.00 73.02 517 HIS B CA 1
ATOM 5185 C C . HIS B 1 494 ? 174.590 149.395 148.307 1.00 73.02 517 HIS B C 1
ATOM 5186 O O . HIS B 1 494 ? 175.311 148.613 148.938 1.00 73.02 517 HIS B O 1
ATOM 5193 N N . LEU B 1 495 ? 174.378 149.301 146.996 1.00 81.70 518 LEU B N 1
ATOM 5194 C CA . LEU B 1 495 ? 174.966 148.259 146.168 1.00 81.70 518 LEU B CA 1
ATOM 5195 C C . LEU B 1 495 ? 175.801 148.885 145.060 1.00 81.70 518 LEU B C 1
ATOM 5196 O O . LEU B 1 495 ? 175.383 149.858 144.422 1.00 81.70 518 LEU B O 1
ATOM 5201 N N . GLU B 1 496 ? 176.986 148.321 144.841 1.00 83.00 519 GLU B N 1
ATOM 5202 C CA . GLU B 1 496 ? 177.880 148.730 143.766 1.00 83.00 519 GLU B CA 1
ATOM 5203 C C . GLU B 1 496 ? 178.177 147.515 142.899 1.00 83.00 519 GLU B C 1
ATOM 5204 O O . GLU B 1 496 ? 178.664 146.495 143.397 1.00 83.00 519 GLU B O 1
ATOM 5210 N N . VAL B 1 497 ? 177.882 147.626 141.608 1.00 84.86 520 VAL B N 1
ATOM 5211 C CA . VAL B 1 497 ? 178.136 146.572 140.634 1.00 84.86 520 VAL B CA 1
ATOM 5212 C C . VAL B 1 497 ? 179.310 147.006 139.770 1.00 84.86 520 VAL B C 1
ATOM 5213 O O . VAL B 1 497 ? 179.287 148.095 139.181 1.00 84.86 520 VAL B O 1
ATOM 5217 N N . GLU B 1 498 ? 180.333 146.157 139.699 1.00 90.59 521 GLU B N 1
ATOM 5218 C CA . GLU B 1 498 ? 181.554 146.462 138.972 1.00 90.59 521 GLU B CA 1
ATOM 5219 C C . GLU B 1 498 ? 181.856 145.350 137.978 1.00 90.59 521 GLU B C 1
ATOM 5220 O O . GLU B 1 498 ? 181.502 144.187 138.192 1.00 90.59 521 GLU B O 1
ATOM 5226 N N . ALA B 1 499 ? 182.515 145.723 136.883 1.00 95.32 522 ALA B N 1
ATOM 5227 C CA . ALA B 1 499 ? 182.950 144.780 135.861 1.00 95.32 522 ALA B CA 1
ATOM 5228 C C . ALA B 1 499 ? 184.402 145.075 135.523 1.00 95.32 522 ALA B C 1
ATOM 5229 O O . ALA B 1 499 ? 184.733 146.199 135.130 1.00 95.32 522 ALA B O 1
ATOM 5231 N N . GLY B 1 500 ? 185.261 144.072 135.669 1.00 96.04 523 GLY B N 1
ATOM 5232 C CA . GLY B 1 500 ? 186.680 144.266 135.411 1.00 96.04 523 GLY B CA 1
ATOM 5233 C C . GLY B 1 500 ? 187.335 145.262 136.342 1.00 96.04 523 GLY B C 1
ATOM 5234 O O . GLY B 1 500 ? 188.132 146.096 135.892 1.00 96.04 523 GLY B O 1
ATOM 5235 N N . ASN B 1 501 ? 187.015 145.193 137.636 1.00 94.60 524 ASN B N 1
ATOM 5236 C CA . ASN B 1 501 ? 187.558 146.108 138.644 1.00 94.60 524 ASN B CA 1
ATOM 5237 C C . ASN B 1 501 ? 187.267 147.565 138.290 1.00 94.60 524 ASN B C 1
ATOM 5238 O O . ASN B 1 501 ? 188.103 148.450 138.481 1.00 94.60 524 ASN B O 1
ATOM 5243 N N . THR B 1 502 ? 186.068 147.816 137.768 1.00 93.73 525 THR B N 1
ATOM 5244 C CA . THR B 1 502 ? 185.643 149.162 137.398 1.00 93.73 525 THR B CA 1
ATOM 5245 C C . THR B 1 502 ? 184.165 149.309 137.721 1.00 93.73 525 THR B C 1
ATOM 5246 O O . THR B 1 502 ? 183.343 148.526 137.237 1.00 93.73 525 THR B O 1
ATOM 5250 N N . LEU B 1 503 ? 183.832 150.308 138.538 1.00 88.69 526 LEU B N 1
ATOM 5251 C CA . LEU B 1 503 ? 182.445 150.540 138.917 1.00 88.69 526 LEU B CA 1
ATOM 5252 C C . LEU B 1 503 ? 181.611 150.905 137.696 1.00 88.69 526 LEU B C 1
ATOM 5253 O O . LEU B 1 503 ? 181.996 151.769 136.902 1.00 88.69 526 LEU B O 1
ATOM 5258 N N . VAL B 1 504 ? 180.463 150.244 137.545 1.00 88.92 527 VAL B N 1
ATOM 5259 C CA . VAL B 1 504 ? 179.601 150.482 136.392 1.00 88.92 527 VAL B CA 1
ATOM 5260 C C . VAL B 1 504 ? 178.163 150.727 136.834 1.00 88.92 527 VAL B C 1
ATOM 5261 O O . VAL B 1 504 ? 177.339 151.204 136.045 1.00 88.92 527 VAL B O 1
ATOM 5265 N N . ARG B 1 505 ? 177.842 150.409 138.088 1.00 87.86 528 ARG B N 1
ATOM 5266 C CA . ARG B 1 505 ? 176.478 150.599 138.563 1.00 87.86 528 ARG B CA 1
ATOM 5267 C C . ARG B 1 505 ? 176.483 150.925 140.049 1.00 87.86 528 ARG B C 1
ATOM 5268 O O . ARG B 1 505 ? 177.207 150.297 140.824 1.00 87.86 528 ARG B O 1
ATOM 5276 N N . ASN B 1 506 ? 175.663 151.898 140.440 1.00 82.47 529 ASN B N 1
ATOM 5277 C CA . ASN B 1 506 ? 175.479 152.263 141.839 1.00 82.47 529 ASN B CA 1
ATOM 5278 C C . ASN B 1 506 ? 173.990 152.390 142.122 1.00 82.47 529 ASN B C 1
ATOM 5279 O O . ASN B 1 506 ? 173.277 153.085 141.392 1.00 82.47 529 ASN B O 1
ATOM 5284 N N . GLU B 1 507 ? 173.523 151.723 143.177 1.00 85.61 530 GLU B N 1
ATOM 5285 C CA . GLU B 1 507 ? 172.112 151.747 143.534 1.00 85.61 530 GLU B CA 1
ATOM 5286 C C . GLU B 1 507 ? 171.961 151.864 145.043 1.00 85.61 530 GLU B C 1
ATOM 5287 O O . GLU B 1 507 ? 172.836 151.447 145.807 1.00 85.61 530 GLU B O 1
ATOM 5293 N N . SER B 1 508 ? 170.834 152.435 145.464 1.00 81.71 531 SER B N 1
ATOM 5294 C CA . SER B 1 508 ? 170.512 152.590 146.878 1.00 81.71 531 SER B CA 1
ATOM 5295 C C . SER B 1 508 ? 169.052 152.221 147.085 1.00 81.71 531 SER B C 1
ATOM 5296 O O . SER B 1 508 ? 168.163 152.869 146.525 1.00 81.71 531 SER B O 1
ATOM 5299 N N . HIS B 1 509 ? 168.808 151.190 147.891 1.00 82.77 532 HIS B N 1
ATOM 5300 C CA . HIS B 1 509 ? 167.462 150.707 148.161 1.00 82.77 532 HIS B CA 1
ATOM 5301 C C . HIS B 1 509 ? 167.229 150.638 149.663 1.00 82.77 532 HIS B C 1
ATOM 5302 O O . HIS B 1 509 ? 168.162 150.439 150.446 1.00 82.77 532 HIS B O 1
ATOM 5309 N N . LYS B 1 510 ? 165.964 150.806 150.059 1.00 80.19 533 LYS B N 1
ATOM 5310 C CA . LYS B 1 510 ? 165.605 150.707 151.468 1.00 80.19 533 LYS B CA 1
ATOM 5311 C C . LYS B 1 510 ? 165.648 149.273 151.976 1.00 80.19 533 LYS B C 1
ATOM 5312 O O . LYS B 1 510 ? 165.796 149.061 153.184 1.00 80.19 533 LYS B O 1
ATOM 5318 N N . ASN B 1 511 ? 165.524 148.290 151.087 1.00 79.83 534 ASN B N 1
ATOM 5319 C CA . ASN B 1 511 ? 165.581 146.884 151.452 1.00 79.83 534 ASN B CA 1
ATOM 5320 C C . ASN B 1 511 ? 166.554 146.164 150.531 1.00 79.83 534 ASN B C 1
ATOM 5321 O O . ASN B 1 511 ? 166.791 146.590 149.397 1.00 79.83 534 ASN B O 1
ATOM 5326 N N . CYS B 1 512 ? 167.117 145.063 151.029 1.00 84.01 535 CYS B N 1
ATOM 5327 C CA . CYS B 1 512 ? 168.110 144.295 150.280 1.00 84.01 535 CYS B CA 1
ATOM 5328 C C . CYS B 1 512 ? 167.385 143.453 149.233 1.00 84.01 535 CYS B C 1
ATOM 5329 O O . CYS B 1 512 ? 167.133 142.258 149.404 1.00 84.01 535 CYS B O 1
ATOM 5332 N N . ASP B 1 513 ? 167.042 144.106 148.123 1.00 86.05 536 ASP B N 1
ATOM 5333 C CA . ASP B 1 513 ? 166.351 143.445 147.016 1.00 86.05 536 ASP B CA 1
ATOM 5334 C C . ASP B 1 513 ? 166.733 144.193 145.742 1.00 86.05 536 ASP B C 1
ATOM 5335 O O . ASP B 1 513 ? 166.178 145.258 145.456 1.00 86.05 536 ASP B O 1
ATOM 5340 N N . PHE B 1 514 ? 167.677 143.633 144.987 1.00 84.45 537 PHE B N 1
ATOM 5341 C CA . PHE B 1 514 ? 168.253 144.311 143.834 1.00 84.45 537 PHE B CA 1
ATOM 5342 C C . PHE B 1 514 ? 168.138 143.447 142.587 1.00 84.45 537 PHE B C 1
ATOM 5343 O O . PHE B 1 514 ? 168.377 142.234 142.631 1.00 84.45 537 PHE B O 1
ATOM 5351 N N . ARG B 1 515 ? 167.774 144.085 141.478 1.00 85.46 538 ARG B N 1
ATOM 5352 C CA . ARG B 1 515 ? 167.750 143.462 140.162 1.00 85.46 538 ARG B CA 1
ATOM 5353 C C . ARG B 1 515 ? 168.828 144.101 139.299 1.00 85.46 538 ARG B C 1
ATOM 5354 O O . ARG B 1 515 ? 168.881 145.329 139.174 1.00 85.46 538 ARG B O 1
ATOM 5362 N N . VAL B 1 516 ? 169.680 143.273 138.709 1.00 86.08 539 VAL B N 1
ATOM 5363 C CA . VAL B 1 516 ? 170.795 143.743 137.888 1.00 86.08 539 VAL B CA 1
ATOM 5364 C C . VAL B 1 516 ? 170.517 143.280 136.462 1.00 86.08 539 VAL B C 1
ATOM 5365 O O . VAL B 1 516 ? 170.869 142.165 136.067 1.00 86.08 539 VAL B O 1
ATOM 5369 N N . LYS B 1 517 ? 169.893 144.146 135.669 1.00 89.67 540 LYS B N 1
ATOM 5370 C CA . LYS B 1 517 ? 169.510 143.832 134.302 1.00 89.67 540 LYS B CA 1
ATOM 5371 C C . LYS B 1 517 ? 170.443 144.539 133.319 1.00 89.67 540 LYS B C 1
ATOM 5372 O O . LYS B 1 517 ? 171.423 145.181 133.716 1.00 89.67 540 LYS B O 1
ATOM 5378 N N . ASP B 1 518 ? 170.126 144.408 132.029 1.00 91.30 541 ASP B N 1
ATOM 5379 C CA . ASP B 1 518 ? 170.856 145.034 130.918 1.00 91.30 541 ASP B CA 1
ATOM 5380 C C . ASP B 1 518 ? 172.371 144.913 131.085 1.00 91.30 541 ASP B C 1
ATOM 5381 O O . ASP B 1 518 ? 173.123 145.882 130.961 1.00 91.30 541 ASP B O 1
ATOM 5386 N N . LEU B 1 519 ? 172.820 143.691 131.356 1.00 88.13 542 LEU B N 1
ATOM 5387 C CA . LEU B 1 519 ? 174.238 143.406 131.511 1.00 88.13 542 LEU B CA 1
ATOM 5388 C C . LEU B 1 519 ? 174.831 142.974 130.170 1.00 88.13 542 LEU B C 1
ATOM 5389 O O . LEU B 1 519 ? 174.201 143.093 129.116 1.00 88.13 542 LEU B O 1
ATOM 5394 N N . GLN B 1 520 ? 176.060 142.466 130.201 1.00 82.72 543 GLN B N 1
ATOM 5395 C CA . GLN B 1 520 ? 176.763 142.010 129.011 1.00 82.72 543 GLN B CA 1
ATOM 5396 C C . GLN B 1 520 ? 176.872 140.491 129.031 1.00 82.72 543 GLN B C 1
ATOM 5397 O O . GLN B 1 520 ? 177.061 139.886 130.091 1.00 82.72 543 GLN B O 1
ATOM 5403 N N . TYR B 1 521 ? 176.743 139.880 127.857 1.00 76.29 544 TYR B N 1
ATOM 5404 C CA . TYR B 1 521 ? 176.794 138.428 127.758 1.00 76.29 544 TYR B CA 1
ATOM 5405 C C . TYR B 1 521 ? 178.209 137.912 127.992 1.00 76.29 544 TYR B C 1
ATOM 5406 O O . TYR B 1 521 ? 179.184 138.463 127.472 1.00 76.29 544 TYR B O 1
ATOM 5415 N N . SER B 1 522 ? 178.311 136.845 128.787 1.00 77.73 545 SER B N 1
ATOM 5416 C CA . SER B 1 522 ? 179.562 136.118 129.014 1.00 77.73 545 SER B CA 1
ATOM 5417 C C . SER B 1 522 ? 180.649 137.032 129.586 1.00 77.73 545 SER B C 1
ATOM 5418 O O . SER B 1 522 ? 181.698 137.256 128.979 1.00 77.73 545 SER B O 1
ATOM 5421 N N . THR B 1 523 ? 180.377 137.559 130.777 1.00 79.53 546 THR B N 1
ATOM 5422 C CA . THR B 1 523 ? 181.358 138.354 131.501 1.00 79.53 546 THR B CA 1
ATOM 5423 C C . THR B 1 523 ? 181.047 138.291 132.989 1.00 79.53 546 THR B C 1
ATOM 5424 O O . THR B 1 523 ? 179.923 137.988 133.398 1.00 79.53 546 THR B O 1
ATOM 5428 N N . ASP B 1 524 ? 182.063 138.580 133.795 1.00 85.68 547 ASP B N 1
ATOM 5429 C CA . ASP B 1 524 ? 181.945 138.524 135.243 1.00 85.68 547 ASP B CA 1
ATOM 5430 C C . ASP B 1 524 ? 181.403 139.839 135.796 1.00 85.68 547 ASP B C 1
ATOM 5431 O O . ASP B 1 524 ? 181.454 140.886 135.146 1.00 85.68 547 ASP B O 1
ATOM 5436 N N . TYR B 1 525 ? 180.879 139.769 137.018 1.00 88.24 548 TYR B N 1
ATOM 5437 C CA . TYR B 1 525 ? 180.382 140.944 137.716 1.00 88.24 548 TYR B CA 1
ATOM 5438 C C . TYR B 1 525 ? 180.618 140.772 139.208 1.00 88.24 548 TYR B C 1
ATOM 5439 O O . TYR B 1 525 ? 180.413 139.684 139.759 1.00 88.24 548 TYR B O 1
ATOM 5448 N N . THR B 1 526 ? 181.041 141.854 139.854 1.00 82.56 549 THR B N 1
ATOM 5449 C CA . THR B 1 526 ? 181.279 141.880 141.290 1.00 82.56 549 THR B CA 1
ATOM 5450 C C . THR B 1 526 ? 180.235 142.769 141.951 1.00 82.56 549 THR B C 1
ATOM 5451 O O . THR B 1 526 ? 180.077 143.935 141.573 1.00 82.56 549 THR B O 1
ATOM 5455 N N . PHE B 1 527 ? 179.529 142.213 142.930 1.00 79.57 550 PHE B N 1
ATOM 5456 C CA . PHE B 1 527 ? 178.509 142.927 143.683 1.00 79.57 550 PHE B CA 1
ATOM 5457 C C . PHE B 1 527 ? 179.037 143.221 145.079 1.00 79.57 550 PHE B C 1
ATOM 5458 O O . PHE B 1 527 ? 179.460 142.304 145.793 1.00 79.57 550 PHE B O 1
ATOM 5466 N N . LYS B 1 528 ? 179.010 144.495 145.464 1.00 79.47 551 LYS B N 1
ATOM 5467 C CA . LYS B 1 528 ? 179.437 144.946 146.787 1.00 79.47 551 LYS B CA 1
ATOM 5468 C C . LYS B 1 528 ? 178.242 145.637 147.434 1.00 79.47 551 LYS B C 1
ATOM 5469 O O . LYS B 1 528 ? 177.909 146.771 147.081 1.00 79.47 551 LYS B O 1
ATOM 5475 N N . ALA B 1 529 ? 177.591 144.953 148.370 1.00 73.30 552 ALA B N 1
ATOM 5476 C CA . ALA B 1 529 ? 176.404 145.474 149.034 1.00 73.30 552 ALA B CA 1
ATOM 5477 C C . ALA B 1 529 ? 176.698 145.678 150.512 1.00 73.30 552 ALA B C 1
ATOM 5478 O O . ALA B 1 529 ? 177.263 144.794 151.164 1.00 73.30 552 ALA B O 1
ATOM 5480 N N . TYR B 1 530 ? 176.314 146.841 151.036 1.00 69.68 553 TYR B N 1
ATOM 5481 C CA . TYR B 1 530 ? 176.524 147.141 152.444 1.00 69.68 553 TYR B CA 1
ATOM 5482 C C . TYR B 1 530 ? 175.321 147.887 153.002 1.00 69.68 553 TYR B C 1
ATOM 5483 O O . TYR B 1 530 ? 174.500 148.439 152.264 1.00 69.68 553 TYR B O 1
ATOM 5492 N N . PHE B 1 531 ? 175.223 147.876 154.328 1.00 63.19 554 PHE B N 1
ATOM 5493 C CA . PHE B 1 531 ? 174.143 148.528 155.055 1.00 63.19 554 PHE B CA 1
ATOM 5494 C C . PHE B 1 531 ? 174.629 149.871 155.583 1.00 63.19 554 PHE B C 1
ATOM 5495 O O . PHE B 1 531 ? 175.700 149.952 156.193 1.00 63.19 554 PHE B O 1
ATOM 5503 N N . HIS B 1 532 ? 173.843 150.916 155.346 1.00 59.83 555 HIS B N 1
ATOM 5504 C CA . HIS B 1 532 ? 174.166 152.264 155.791 1.00 59.83 555 HIS B CA 1
ATOM 5505 C C . HIS B 1 532 ? 173.164 152.697 156.851 1.00 59.83 555 HIS B C 1
ATOM 5506 O O . HIS B 1 532 ? 171.951 152.627 156.630 1.00 59.83 555 HIS B O 1
ATOM 5513 N N . ASN B 1 533 ? 173.673 153.140 157.998 1.00 56.22 556 ASN B N 1
ATOM 5514 C CA . ASN B 1 533 ? 172.833 153.575 159.105 1.00 56.22 556 ASN B CA 1
ATOM 5515 C C . ASN B 1 533 ? 172.556 155.073 159.090 1.00 56.22 556 ASN B C 1
ATOM 5516 O O . ASN B 1 533 ? 171.902 155.576 160.009 1.00 56.22 556 ASN B O 1
ATOM 5521 N N . GLY B 1 534 ? 173.032 155.792 158.075 1.00 57.41 557 GLY B N 1
ATOM 5522 C CA . GLY B 1 534 ? 172.858 157.225 157.997 1.00 57.41 557 GLY B CA 1
ATOM 5523 C C . GLY B 1 534 ? 173.949 158.038 158.658 1.00 57.41 557 GLY B C 1
ATOM 5524 O O . GLY B 1 534 ? 173.945 159.269 158.527 1.00 57.41 557 GLY B O 1
ATOM 5525 N N . ASP B 1 535 ? 174.876 157.400 159.356 1.00 57.42 558 ASP B N 1
ATOM 5526 C CA . ASP B 1 535 ? 175.980 158.094 160.009 1.00 57.42 558 ASP B CA 1
ATOM 5527 C C . ASP B 1 535 ? 177.341 157.546 159.610 1.00 57.42 558 ASP B C 1
ATOM 5528 O O . ASP B 1 535 ? 178.294 158.319 159.484 1.00 57.42 558 ASP B O 1
ATOM 5533 N N . TYR B 1 536 ? 177.458 156.233 159.409 1.00 56.11 559 TYR B N 1
ATOM 5534 C CA . TYR B 1 536 ? 178.714 155.606 159.032 1.00 56.11 559 TYR B CA 1
ATOM 5535 C C . TYR B 1 536 ? 178.449 154.477 158.046 1.00 56.11 559 TYR B C 1
ATOM 5536 O O . TYR B 1 536 ? 177.478 153.723 158.212 1.00 56.11 559 TYR B O 1
ATOM 5545 N N . PRO B 1 537 ? 179.286 154.333 157.018 1.00 56.57 560 PRO B N 1
ATOM 5546 C CA . PRO B 1 537 ? 179.117 153.214 156.084 1.00 56.57 560 PRO B CA 1
ATOM 5547 C C . PRO B 1 537 ? 179.824 151.957 156.564 1.00 56.57 560 PRO B C 1
ATOM 5548 O O . PRO B 1 537 ? 181.020 151.986 156.873 1.00 56.57 560 PRO B O 1
ATOM 5552 N N . GLY B 1 538 ? 179.094 150.845 156.628 1.00 60.14 561 GLY B N 1
ATOM 5553 C CA . GLY B 1 538 ? 179.645 149.602 157.119 1.00 60.14 561 GLY B CA 1
ATOM 5554 C C . GLY B 1 538 ? 180.559 148.927 156.115 1.00 60.14 561 GLY B C 1
ATOM 5555 O O . GLY B 1 538 ? 180.755 149.382 154.988 1.00 60.14 561 GLY B O 1
ATOM 5556 N N . GLU B 1 539 ? 181.134 147.813 156.549 1.00 66.27 562 GLU B N 1
ATOM 5557 C CA . GLU B 1 539 ? 182.039 147.051 155.697 1.00 66.27 562 GLU B CA 1
ATOM 5558 C C . GLU B 1 539 ? 181.252 146.373 154.583 1.00 66.27 562 GLU B C 1
ATOM 5559 O O . GLU B 1 539 ? 180.336 145.593 154.873 1.00 66.27 562 GLU B O 1
ATOM 5565 N N . PRO B 1 540 ? 181.559 146.639 153.316 1.00 70.31 563 PRO B N 1
ATOM 5566 C CA . PRO B 1 540 ? 180.792 146.027 152.227 1.00 70.31 563 PRO B CA 1
ATOM 5567 C C . PRO B 1 540 ? 180.989 144.521 152.164 1.00 70.31 563 PRO B C 1
ATOM 5568 O O . PRO B 1 540 ? 182.048 143.990 152.508 1.00 70.31 563 PRO B O 1
ATOM 5572 N N . PHE B 1 541 ? 179.943 143.834 151.713 1.00 73.92 564 PHE B N 1
ATOM 5573 C CA . PHE B 1 541 ? 179.996 142.405 151.439 1.00 73.92 564 PHE B CA 1
ATOM 5574 C C . PHE B 1 541 ? 180.134 142.222 149.934 1.00 73.92 564 PHE B C 1
ATOM 5575 O O . PHE B 1 541 ? 179.313 142.737 149.166 1.00 73.92 564 PHE B O 1
ATOM 5583 N N . ILE B 1 542 ? 181.168 141.494 149.518 1.00 77.48 565 ILE B N 1
ATOM 5584 C CA . ILE B 1 542 ? 181.575 141.413 148.120 1.00 77.48 565 ILE B CA 1
ATOM 5585 C C . ILE B 1 542 ? 181.431 139.975 147.643 1.00 77.48 565 ILE B C 1
ATOM 5586 O O . ILE B 1 542 ? 181.894 139.043 148.311 1.00 77.48 565 ILE B O 1
ATOM 5591 N N . LEU B 1 543 ? 180.788 139.800 146.490 1.00 76.90 566 LEU B N 1
ATOM 5592 C CA . LEU B 1 543 ? 180.690 138.502 145.839 1.00 76.90 566 LEU B CA 1
ATOM 5593 C C . LEU B 1 543 ? 180.926 138.673 144.345 1.00 76.90 566 LEU B C 1
ATOM 5594 O O . LEU B 1 543 ? 180.760 139.761 143.791 1.00 76.90 566 LEU B O 1
ATOM 5599 N N . HIS B 1 544 ? 181.338 137.586 143.699 1.00 73.16 567 HIS B N 1
ATOM 5600 C CA . HIS B 1 544 ? 181.615 137.574 142.269 1.00 73.16 567 HIS B CA 1
ATOM 5601 C C . HIS B 1 544 ? 180.763 136.508 141.596 1.00 73.16 567 HIS B C 1
ATOM 5602 O O . HIS B 1 544 ? 180.574 135.418 142.144 1.00 73.16 567 HIS B O 1
ATOM 5609 N N . HIS B 1 545 ? 180.246 136.821 140.408 1.00 81.56 568 HIS B N 1
ATOM 5610 C CA . HIS B 1 545 ? 179.477 135.837 139.658 1.00 81.56 568 HIS B CA 1
ATOM 5611 C C . HIS B 1 545 ? 179.643 136.084 138.167 1.00 81.56 568 HIS B C 1
ATOM 5612 O O . HIS B 1 545 ? 179.709 137.232 137.723 1.00 81.56 568 HIS B O 1
ATOM 5619 N N . SER B 1 546 ? 179.694 134.999 137.401 1.00 86.16 569 SER B N 1
ATOM 5620 C CA . SER B 1 546 ? 179.870 135.063 135.957 1.00 86.16 569 SER B CA 1
ATOM 5621 C C . SER B 1 546 ? 178.523 134.905 135.266 1.00 86.16 569 SER B C 1
ATOM 5622 O O . SER B 1 546 ? 177.775 133.967 135.559 1.00 86.16 569 SER B O 1
ATOM 5625 N N . THR B 1 547 ? 178.218 135.824 134.349 1.00 84.34 570 THR B N 1
ATOM 5626 C CA . THR B 1 547 ? 177.003 135.735 133.538 1.00 84.34 570 THR B CA 1
ATOM 5627 C C . THR B 1 547 ? 177.246 134.751 132.392 1.00 84.34 570 THR B C 1
ATOM 5628 O O . THR B 1 547 ? 177.359 135.111 131.219 1.00 84.34 570 THR B O 1
ATOM 5632 N N . SER B 1 548 ? 177.317 133.471 132.761 1.00 85.90 571 SER B N 1
ATOM 5633 C CA . SER B 1 548 ? 177.653 132.405 131.817 1.00 85.90 571 SER B CA 1
ATOM 5634 C C . SER B 1 548 ? 176.460 132.161 130.896 1.00 85.90 571 SER B C 1
ATOM 5635 O O . SER B 1 548 ? 175.656 131.245 131.085 1.00 85.90 571 SER B O 1
ATOM 5638 N N . TYR B 1 549 ? 176.352 133.005 129.871 1.00 79.93 572 TYR B N 1
ATOM 5639 C CA . TYR B 1 549 ? 175.304 132.876 128.870 1.00 79.93 572 TYR B CA 1
ATOM 5640 C C . TYR B 1 549 ? 175.901 133.089 127.486 1.00 79.93 572 TYR B C 1
ATOM 5641 O O . TYR B 1 549 ? 177.053 133.503 127.336 1.00 79.93 572 TYR B O 1
ATOM 5643 N N . ASN B 1 550 ? 175.094 132.799 126.463 1.00 69.55 573 ASN B N 1
ATOM 5644 C CA . ASN B 1 550 ? 175.512 132.972 125.070 1.00 69.55 573 ASN B CA 1
ATOM 5645 C C . ASN B 1 550 ? 174.271 133.369 124.268 1.00 69.55 573 ASN B C 1
ATOM 5646 O O . ASN B 1 550 ? 173.499 132.511 123.834 1.00 69.55 573 ASN B O 1
ATOM 5648 N N . SER B 1 551 ? 174.102 134.676 124.076 1.00 72.13 574 SER B N 1
ATOM 5649 C CA . SER B 1 551 ? 172.965 135.233 123.344 1.00 72.13 574 SER B CA 1
ATOM 5650 C C . SER B 1 551 ? 171.635 134.756 123.920 1.00 72.13 574 SER B C 1
ATOM 5651 O O . SER B 1 551 ? 170.567 135.154 123.455 1.00 72.13 574 SER B O 1
ATOM 5653 N N . GLY C 2 1 ? 191.174 172.765 195.238 1.00 65.12 1 GLY C N 1
ATOM 5654 C CA . GLY C 2 1 ? 189.809 173.051 195.638 1.00 65.12 1 GLY C CA 1
ATOM 5655 C C . GLY C 2 1 ? 189.046 173.874 194.618 1.00 65.12 1 GLY C C 1
ATOM 5656 O O . GLY C 2 1 ? 189.178 173.661 193.413 1.00 65.12 1 GLY C O 1
ATOM 5657 N N . PHE C 2 2 ? 188.246 174.818 195.104 1.00 68.30 2 PHE C N 1
ATOM 5658 C CA . PHE C 2 2 ? 187.449 175.690 194.252 1.00 68.30 2 PHE C CA 1
ATOM 5659 C C . PHE C 2 2 ? 188.097 177.066 194.189 1.00 68.30 2 PHE C C 1
ATOM 5660 O O . PHE C 2 2 ? 188.363 177.681 195.228 1.00 68.30 2 PHE C O 1
ATOM 5668 N N . HIS C 2 3 ? 188.348 177.545 192.973 1.00 68.25 3 HIS C N 1
ATOM 5669 C CA . HIS C 2 3 ? 188.982 178.838 192.763 1.00 68.25 3 HIS C CA 1
ATOM 5670 C C . HIS C 2 3 ? 188.242 179.592 191.669 1.00 68.25 3 HIS C C 1
ATOM 5671 O O . HIS C 2 3 ? 187.603 178.992 190.801 1.00 68.25 3 HIS C O 1
ATOM 5678 N N . THR C 2 4 ? 188.336 180.919 191.721 1.00 65.49 4 THR C N 1
ATOM 5679 C CA . THR C 2 4 ? 187.720 181.796 190.733 1.00 65.49 4 THR C CA 1
ATOM 5680 C C . THR C 2 4 ? 188.819 182.536 189.985 1.00 65.49 4 THR C C 1
ATOM 5681 O O . THR C 2 4 ? 189.654 183.203 190.604 1.00 65.49 4 THR C O 1
ATOM 5685 N N . ILE C 2 5 ? 188.817 182.416 188.660 1.00 63.38 5 ILE C N 1
ATOM 5686 C CA . ILE C 2 5 ? 189.786 183.081 187.797 1.00 63.38 5 ILE C CA 1
ATOM 5687 C C . ILE C 2 5 ? 189.023 183.922 186.785 1.00 63.38 5 ILE C C 1
ATOM 5688 O O . ILE C 2 5 ? 188.153 183.406 186.073 1.00 63.38 5 ILE C O 1
ATOM 5693 N N . ASN C 2 6 ? 189.349 185.213 186.722 1.00 64.43 6 ASN C N 1
ATOM 5694 C CA . ASN C 2 6 ? 188.652 186.150 185.845 1.00 64.43 6 ASN C CA 1
ATOM 5695 C C . ASN C 2 6 ? 189.372 186.338 184.513 1.00 64.43 6 ASN C C 1
ATOM 5696 O O . ASN C 2 6 ? 188.789 186.093 183.453 1.00 64.43 6 ASN C O 1
ATOM 5701 N N . ALA C 2 7 ? 190.631 186.781 184.552 1.00 65.40 7 ALA C N 1
ATOM 5702 C CA . ALA C 2 7 ? 191.420 187.050 183.352 1.00 65.40 7 ALA C CA 1
ATOM 5703 C C . ALA C 2 7 ? 190.736 188.073 182.451 1.00 65.40 7 ALA C C 1
ATOM 5704 O O . ALA C 2 7 ? 189.742 188.692 182.844 1.00 65.40 7 ALA C O 1
ATOM 5706 N N . THR C 2 8 ? 191.270 188.275 181.250 1.00 65.05 8 THR C N 1
ATOM 5707 C CA . THR C 2 8 ? 190.707 189.210 180.286 1.00 65.05 8 THR C CA 1
ATOM 5708 C C . THR C 2 8 ? 190.477 188.489 178.962 1.00 65.05 8 THR C C 1
ATOM 5709 O O . THR C 2 8 ? 190.773 187.300 178.814 1.00 65.05 8 THR C O 1
ATOM 5713 N N . TRP C 2 9 ? 189.937 189.223 177.993 1.00 64.30 9 TRP C N 1
ATOM 5714 C CA . TRP C 2 9 ? 189.698 188.665 176.670 1.00 64.30 9 TRP C CA 1
ATOM 5715 C C . TRP C 2 9 ? 191.013 188.386 175.953 1.00 64.30 9 TRP C C 1
ATOM 5716 O O . TRP C 2 9 ? 192.022 189.062 176.170 1.00 64.30 9 TRP C O 1
ATOM 5727 N N . TRP C 2 10 ? 190.986 187.373 175.083 1.00 72.06 10 TRP C N 1
ATOM 5728 C CA . TRP C 2 10 ? 192.144 186.986 174.275 1.00 72.06 10 TRP C CA 1
ATOM 5729 C C . TRP C 2 10 ? 193.362 186.699 175.150 1.00 72.06 10 TRP C C 1
ATOM 5730 O O . TRP C 2 10 ? 194.484 187.102 174.838 1.00 72.06 10 TRP C O 1
ATOM 5741 N N . ALA C 2 11 ? 193.136 185.998 176.257 1.00 66.75 11 ALA C N 1
ATOM 5742 C CA . ALA C 2 11 ? 194.188 185.647 177.200 1.00 66.75 11 ALA C CA 1
ATOM 5743 C C . ALA C 2 11 ? 194.335 184.134 177.250 1.00 66.75 11 ALA C C 1
ATOM 5744 O O . ALA C 2 11 ? 193.342 183.414 177.403 1.00 66.75 11 ALA C O 1
ATOM 5746 N N . ASN C 2 12 ? 195.571 183.659 177.122 1.00 67.42 12 ASN C N 1
ATOM 5747 C CA . ASN C 2 12 ? 195.877 182.232 177.204 1.00 67.42 12 ASN C CA 1
ATOM 5748 C C . ASN C 2 12 ? 195.974 181.857 178.676 1.00 67.42 12 ASN C C 1
ATOM 5749 O O . ASN C 2 12 ? 197.041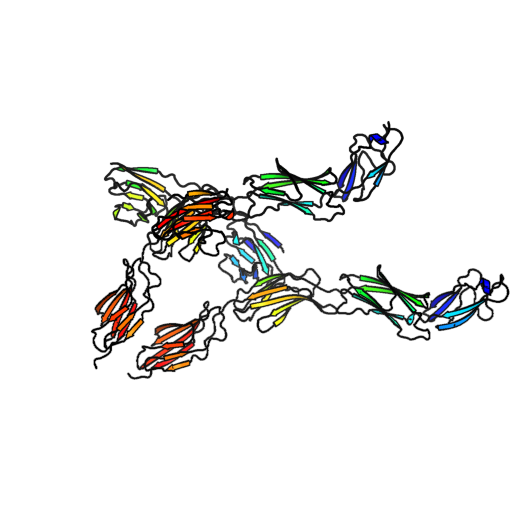 181.919 179.290 1.00 67.42 12 ASN C O 1
ATOM 5754 N N . ILE C 2 13 ? 194.843 181.464 179.253 1.00 63.03 13 ILE C N 1
ATOM 5755 C CA . ILE C 2 13 ? 194.758 181.199 180.685 1.00 63.03 13 ILE C CA 1
ATOM 5756 C C . ILE C 2 13 ? 195.145 179.751 180.950 1.00 63.03 13 ILE C C 1
ATOM 5757 O O . ILE C 2 13 ? 194.630 178.829 180.307 1.00 63.03 13 ILE C O 1
ATOM 5762 N N . THR C 2 14 ? 196.060 179.548 181.893 1.00 58.59 14 THR C N 1
ATOM 5763 C CA . THR C 2 14 ? 196.566 178.224 182.224 1.00 58.59 14 THR C CA 1
ATOM 5764 C C . THR C 2 14 ? 195.949 177.745 183.531 1.00 58.59 14 THR C C 1
ATOM 5765 O O . THR C 2 14 ? 196.028 178.436 184.552 1.00 58.59 14 THR C O 1
ATOM 5769 N N . LEU C 2 15 ? 195.337 176.566 183.492 1.00 55.06 15 LEU C N 1
ATOM 5770 C CA . LEU C 2 15 ? 194.767 175.928 184.669 1.00 55.06 15 LEU C CA 1
ATOM 5771 C C . LEU C 2 15 ? 195.678 174.791 185.108 1.00 55.06 15 LEU C C 1
ATOM 5772 O O . LEU C 2 15 ? 196.020 173.914 184.305 1.00 55.06 15 LEU C O 1
ATOM 5777 N N . VAL C 2 16 ? 196.066 174.810 186.380 1.00 54.14 16 VAL C N 1
ATOM 5778 C CA . VAL C 2 16 ? 196.985 173.824 186.936 1.00 54.14 16 VAL C CA 1
ATOM 5779 C C . VAL C 2 16 ? 196.180 172.660 187.494 1.00 54.14 16 VAL C C 1
ATOM 5780 O O . VAL C 2 16 ? 195.242 172.857 188.275 1.00 54.14 16 VAL C O 1
ATOM 5784 N N . GLY C 2 17 ? 196.545 171.446 187.093 1.00 54.61 17 GLY C N 1
ATOM 5785 C CA . GLY C 2 17 ? 195.845 170.262 187.524 1.00 54.61 17 GLY C CA 1
ATOM 5786 C C . GLY C 2 17 ? 196.507 169.580 188.702 1.00 54.61 17 GLY C C 1
ATOM 5787 O O . GLY C 2 17 ? 197.565 169.998 189.183 1.00 54.61 17 GLY C O 1
ATOM 5788 N N . PRO C 2 18 ? 195.890 168.509 189.188 1.00 56.08 18 PRO C N 1
ATOM 5789 C CA . PRO C 2 18 ? 196.462 167.763 190.309 1.00 56.08 18 PRO C CA 1
ATOM 5790 C C . PRO C 2 18 ? 197.681 166.975 189.867 1.00 56.08 18 PRO C C 1
ATOM 5791 O O . PRO C 2 18 ? 197.896 166.771 188.663 1.00 56.08 18 PRO C O 1
ATOM 5795 N N . PRO C 2 19 ? 198.507 166.514 190.811 1.00 55.58 19 PRO C N 1
ATOM 5796 C CA . PRO C 2 19 ? 199.663 165.683 190.442 1.00 55.58 19 PRO C CA 1
ATOM 5797 C C . PRO C 2 19 ? 199.253 164.298 189.967 1.00 55.58 19 PRO C C 1
ATOM 5798 O O . PRO C 2 19 ? 198.080 164.064 189.656 1.00 55.58 19 PRO C O 1
ATOM 5802 N N . ASP C 2 20 ? 200.216 163.377 189.897 1.00 53.58 20 ASP C N 1
ATOM 5803 C CA . ASP C 2 20 ? 199.978 161.997 189.472 1.00 53.58 20 ASP C CA 1
ATOM 5804 C C . ASP C 2 20 ? 199.386 161.956 188.058 1.00 53.58 20 ASP C C 1
ATOM 5805 O O . ASP C 2 20 ? 198.250 161.536 187.827 1.00 53.58 20 ASP C O 1
ATOM 5810 N N . THR C 2 21 ? 200.198 162.433 187.118 1.00 54.78 21 THR C N 1
ATOM 5811 C CA . THR C 2 21 ? 199.817 162.429 185.717 1.00 54.78 21 THR C CA 1
ATOM 5812 C C . THR C 2 21 ? 199.649 160.992 185.221 1.00 54.78 21 THR C C 1
ATOM 5813 O O . THR C 2 21 ? 200.259 160.066 185.763 1.00 54.78 21 THR C O 1
ATOM 5817 N N . PRO C 2 22 ? 198.823 160.771 184.181 1.00 51.11 22 PRO C N 1
ATOM 5818 C CA . PRO C 2 22 ? 198.076 161.739 183.358 1.00 51.11 22 PRO C CA 1
ATOM 5819 C C . PRO C 2 22 ? 196.834 162.310 184.035 1.00 51.11 22 PRO C C 1
ATOM 5820 O O . PRO C 2 22 ? 196.372 161.797 185.050 1.00 51.11 22 PRO C O 1
ATOM 5824 N N . VAL C 2 23 ? 196.274 163.384 183.473 1.00 48.76 23 VAL C N 1
ATOM 5825 C CA . VAL C 2 23 ? 195.099 164.046 184.020 1.00 48.76 23 VAL C CA 1
ATOM 5826 C C . VAL C 2 23 ? 194.040 164.153 182.931 1.00 48.76 23 VAL C C 1
ATOM 5827 O O . VAL C 2 23 ? 194.335 164.109 181.735 1.00 48.76 23 VAL C O 1
ATOM 5831 N N . THR C 2 24 ? 192.790 164.292 183.366 1.00 45.67 24 THR C N 1
ATOM 5832 C CA . THR C 2 24 ? 191.656 164.470 182.469 1.00 45.67 24 THR C CA 1
ATOM 5833 C C . THR C 2 24 ? 190.906 165.732 182.868 1.00 45.67 24 THR C C 1
ATOM 5834 O O . THR C 2 24 ? 190.585 165.920 184.045 1.00 45.67 24 THR C O 1
ATOM 5838 N N . TRP C 2 25 ? 190.626 166.588 181.890 1.00 48.90 25 TRP C N 1
ATOM 5839 C CA . TRP C 2 25 ? 189.936 167.852 182.115 1.00 48.90 25 TRP C CA 1
ATOM 5840 C C . TRP C 2 25 ? 188.567 167.795 181.453 1.00 48.90 25 TRP C C 1
ATOM 5841 O O . TRP C 2 25 ? 188.474 167.688 180.225 1.00 48.90 25 TRP C O 1
ATOM 5852 N N . TYR C 2 26 ? 187.516 167.874 182.265 1.00 47.58 26 TYR C N 1
ATOM 5853 C CA . TYR C 2 26 ? 186.133 167.844 181.809 1.00 47.58 26 TYR C CA 1
ATOM 5854 C C . TYR C 2 26 ? 185.419 169.112 182.268 1.00 47.58 26 TYR C C 1
ATOM 5855 O O . TYR C 2 26 ? 185.993 169.968 182.946 1.00 47.58 26 TYR C O 1
ATOM 5864 N N . ASP C 2 27 ? 184.148 169.219 181.898 1.00 56.25 27 ASP C N 1
ATOM 5865 C CA . ASP C 2 27 ? 183.270 170.275 182.376 1.00 56.25 27 ASP C CA 1
ATOM 5866 C C . ASP C 2 27 ? 182.067 169.653 183.072 1.00 56.25 27 ASP C C 1
ATOM 5867 O O . ASP C 2 27 ? 181.808 168.451 182.965 1.00 56.25 27 ASP C O 1
ATOM 5872 N N . THR C 2 28 ? 181.325 170.489 183.801 1.00 57.07 28 THR C N 1
ATOM 5873 C CA . THR C 2 28 ? 180.137 170.000 184.492 1.00 57.07 28 THR C CA 1
ATOM 5874 C C . THR C 2 28 ? 179.032 169.616 183.516 1.00 57.07 28 THR C C 1
ATOM 5875 O O . THR C 2 28 ? 178.257 168.693 183.794 1.00 57.07 28 THR C O 1
ATOM 5879 N N . GLN C 2 29 ? 178.937 170.311 182.380 1.00 56.49 29 GLN C N 1
ATOM 5880 C CA . GLN C 2 29 ? 177.891 170.004 181.409 1.00 56.49 29 GLN C CA 1
ATOM 5881 C C . GLN C 2 29 ? 178.068 168.609 180.821 1.00 56.49 29 GLN C C 1
ATOM 5882 O O . GLN C 2 29 ? 177.091 167.870 180.652 1.00 56.49 29 GLN C O 1
ATOM 5888 N N . GLY C 2 30 ? 179.304 168.229 180.506 1.00 55.96 30 GLY C N 1
ATOM 5889 C CA . GLY C 2 30 ? 179.558 166.931 179.912 1.00 55.96 30 GLY C CA 1
ATOM 5890 C C . GLY C 2 30 ? 180.258 167.001 178.571 1.00 55.96 30 GLY C C 1
ATOM 5891 O O . GLY C 2 30 ? 180.114 166.098 177.741 1.00 55.96 30 GLY C O 1
ATOM 5892 N N . LEU C 2 31 ? 181.011 168.073 178.340 1.00 55.75 31 LEU C N 1
ATOM 5893 C CA . LEU C 2 31 ? 181.772 168.251 177.110 1.00 55.75 31 LEU C CA 1
ATOM 5894 C C . LEU C 2 31 ? 183.233 167.910 177.382 1.00 55.75 31 LEU C C 1
ATOM 5895 O O . LEU C 2 31 ? 183.877 168.548 178.221 1.00 55.75 31 LEU C O 1
ATOM 5900 N N . TRP C 2 32 ? 183.748 166.905 176.677 1.00 50.48 32 TRP C N 1
ATOM 5901 C CA . TRP C 2 32 ? 185.126 166.477 176.877 1.00 50.48 32 TRP C CA 1
ATOM 5902 C C . TRP C 2 32 ? 186.085 167.562 176.402 1.00 50.48 32 TRP C C 1
ATOM 5903 O O . TRP C 2 32 ? 185.934 168.100 175.301 1.00 50.48 32 TRP C O 1
ATOM 5914 N N . PHE C 2 33 ? 187.074 167.885 177.235 1.00 52.25 33 PHE C N 1
ATOM 5915 C CA . PHE C 2 33 ? 188.046 168.925 176.921 1.00 52.25 33 PHE C CA 1
ATOM 5916 C C . PHE C 2 33 ? 189.450 168.366 176.732 1.00 52.25 33 PHE C C 1
ATOM 5917 O O . PHE C 2 33 ? 190.067 168.592 175.688 1.00 52.25 33 PHE C O 1
ATOM 5925 N N . CYS C 2 34 ? 189.980 167.641 177.716 1.00 52.18 34 CYS C N 1
ATOM 5926 C CA . CYS C 2 34 ? 191.347 167.143 177.633 1.00 52.18 34 CYS C CA 1
ATOM 5927 C C . CYS C 2 34 ? 191.421 165.717 178.152 1.00 52.18 34 CYS C C 1
ATOM 5928 O O . CYS C 2 34 ? 190.942 165.429 179.252 1.00 52.18 34 CYS C O 1
ATOM 5931 N N . ASN C 2 35 ? 192.046 164.843 177.368 1.00 56.72 35 ASN C N 1
ATOM 5932 C CA . ASN C 2 35 ? 192.326 163.461 177.753 1.00 56.72 35 ASN C CA 1
ATOM 5933 C C . ASN C 2 35 ? 193.837 163.271 177.657 1.00 56.72 35 ASN C C 1
ATOM 5934 O O . ASN C 2 35 ? 194.375 163.033 176.570 1.00 56.72 35 ASN C O 1
ATOM 5939 N N . GLY C 2 36 ? 194.520 163.392 178.793 1.00 56.00 36 GLY C N 1
ATOM 5940 C CA . GLY C 2 36 ? 195.970 163.308 178.790 1.00 56.00 36 GLY C CA 1
ATOM 5941 C C . GLY C 2 36 ? 196.583 164.402 177.940 1.00 56.00 36 GLY C C 1
ATOM 5942 O O . GLY C 2 36 ? 196.114 165.545 177.918 1.00 56.00 36 GLY C O 1
ATOM 5943 N N . SER C 2 37 ? 197.652 164.049 177.225 1.00 59.39 37 SER C N 1
ATOM 5944 C CA . SER C 2 37 ? 198.258 164.995 176.294 1.00 59.39 37 SER C CA 1
ATOM 5945 C C . SER C 2 37 ? 197.413 165.161 175.038 1.00 59.39 37 SER C C 1
ATOM 5946 O O . SER C 2 37 ? 197.412 166.237 174.430 1.00 59.39 37 SER C O 1
ATOM 5949 N N . ARG C 2 38 ? 196.695 164.115 174.638 1.00 61.61 38 ARG C N 1
ATOM 5950 C CA . ARG C 2 38 ? 195.846 164.181 173.458 1.00 61.61 38 ARG C CA 1
ATOM 5951 C C . ARG C 2 38 ? 194.674 165.129 173.692 1.00 61.61 38 ARG C C 1
ATOM 5952 O O . ARG C 2 38 ? 194.139 165.232 174.798 1.00 61.61 38 ARG C O 1
ATOM 5960 N N . VAL C 2 39 ? 194.279 165.827 172.631 1.00 54.23 39 VAL C N 1
ATOM 5961 C CA . VAL C 2 39 ? 193.220 166.828 172.693 1.00 54.23 39 VAL C CA 1
ATOM 5962 C C . VAL C 2 39 ? 191.932 166.226 172.150 1.00 54.23 39 VAL C C 1
ATOM 5963 O O . VAL C 2 39 ? 191.949 165.468 171.171 1.00 54.23 39 VAL C O 1
ATOM 5967 N N . LYS C 2 40 ? 190.813 166.559 172.787 1.00 52.23 40 LYS C N 1
ATOM 5968 C CA . LYS C 2 40 ? 189.495 166.114 172.367 1.00 52.23 40 LYS C CA 1
ATOM 5969 C C . LYS C 2 40 ? 188.601 167.320 172.111 1.00 52.23 40 LYS C C 1
ATOM 5970 O O . LYS C 2 40 ? 188.814 168.405 172.659 1.00 52.23 40 LYS C O 1
ATOM 5976 N N . ASN C 2 41 ? 187.586 167.108 171.267 1.00 55.97 41 ASN C N 1
ATOM 5977 C CA . ASN C 2 41 ? 186.639 168.144 170.865 1.00 55.97 41 ASN C CA 1
ATOM 5978 C C . ASN C 2 41 ? 187.371 169.366 170.320 1.00 55.97 41 ASN C C 1
ATOM 5979 O O . ASN C 2 41 ? 187.446 170.401 170.995 1.00 55.97 41 ASN C O 1
ATOM 5984 N N . PRO C 2 42 ? 187.927 169.281 169.107 1.00 59.85 42 PRO C N 1
ATOM 5985 C CA . PRO C 2 42 ? 188.723 170.401 168.575 1.00 59.85 42 PRO C CA 1
ATOM 5986 C C . PRO C 2 42 ? 187.932 171.680 168.345 1.00 59.85 42 PRO C C 1
ATOM 5987 O O . PRO C 2 42 ? 188.554 172.734 168.158 1.00 59.85 42 PRO C O 1
ATOM 5991 N N . GLN C 2 43 ? 186.596 171.630 168.342 1.00 63.62 43 GLN C N 1
ATOM 5992 C CA . GLN C 2 43 ? 185.813 172.833 168.078 1.00 63.62 43 GLN C CA 1
ATOM 5993 C C . GLN C 2 43 ? 186.019 173.904 169.142 1.00 63.62 43 GLN C C 1
ATOM 5994 O O . GLN C 2 43 ? 185.692 175.071 168.901 1.00 63.62 43 GLN C O 1
ATOM 6000 N N . ILE C 2 44 ? 186.548 173.539 170.306 1.00 63.50 44 ILE C N 1
ATOM 6001 C CA . ILE C 2 44 ? 186.901 174.493 171.350 1.00 63.50 44 ILE C CA 1
ATOM 6002 C C . ILE C 2 44 ? 188.416 174.639 171.353 1.00 63.50 44 ILE C C 1
ATOM 6003 O O . ILE C 2 44 ? 189.142 173.648 171.495 1.00 63.50 44 ILE C O 1
ATOM 6008 N N . ARG C 2 45 ? 188.895 175.870 171.196 1.00 66.96 45 ARG C N 1
ATOM 6009 C CA . ARG C 2 45 ? 190.325 176.127 171.057 1.00 66.96 45 ARG C CA 1
ATOM 6010 C C . ARG C 2 45 ? 190.992 176.029 172.424 1.00 66.96 45 ARG C C 1
ATOM 6011 O O . ARG C 2 45 ? 190.814 176.905 173.276 1.00 66.96 45 ARG C O 1
ATOM 6019 N N . HIS C 2 46 ? 191.763 174.964 172.629 1.00 62.67 46 HIS C N 1
ATOM 6020 C CA . HIS C 2 46 ? 192.496 174.759 173.871 1.00 62.67 46 HIS C CA 1
ATOM 6021 C C . HIS C 2 46 ? 193.586 173.729 173.621 1.00 62.67 46 HIS C C 1
ATOM 6022 O O . HIS C 2 46 ? 193.565 173.009 172.619 1.00 62.67 46 HIS C O 1
ATOM 6029 N N . THR C 2 47 ? 194.541 173.665 174.546 1.00 62.21 47 THR C N 1
ATOM 6030 C CA . THR C 2 47 ? 195.621 172.693 174.467 1.00 62.21 47 THR C CA 1
ATOM 6031 C C . THR C 2 47 ? 195.810 172.016 175.817 1.00 62.21 47 THR C C 1
ATOM 6032 O O . THR C 2 47 ? 195.495 172.580 176.871 1.00 62.21 47 THR C O 1
ATOM 6036 N N . CYS C 2 48 ? 196.330 170.792 175.768 1.00 61.61 48 CYS C N 1
ATOM 6037 C CA . CYS C 2 48 ? 196.441 169.936 176.937 1.00 61.61 48 CYS C CA 1
ATOM 6038 C C . CYS C 2 48 ? 197.873 169.444 177.087 1.00 61.61 48 CYS C C 1
ATOM 6039 O O . CYS C 2 48 ? 198.647 169.408 176.128 1.00 61.61 48 CYS C O 1
ATOM 6042 N N . ASN C 2 49 ? 198.213 169.063 178.315 1.00 58.19 49 ASN C N 1
ATOM 6043 C CA . ASN C 2 49 ? 199.482 168.414 178.613 1.00 58.19 49 ASN C CA 1
ATOM 6044 C C . ASN C 2 49 ? 199.210 167.307 179.627 1.00 58.19 49 ASN C C 1
ATOM 6045 O O . ASN C 2 49 ? 198.059 166.935 179.875 1.00 58.19 49 ASN C O 1
ATOM 6050 N N . ASP C 2 50 ? 200.280 166.771 180.216 1.00 56.77 50 ASP C N 1
ATOM 6051 C CA . ASP C 2 50 ? 200.123 165.657 181.144 1.00 56.77 50 ASP C CA 1
ATOM 6052 C C . ASP C 2 50 ? 199.475 166.088 182.454 1.00 56.77 50 ASP C C 1
ATOM 6053 O O . ASP C 2 50 ? 198.833 165.268 183.121 1.00 56.77 50 ASP C O 1
ATOM 6058 N N . GLN C 2 51 ? 199.624 167.348 182.839 1.00 55.37 51 GLN C N 1
ATOM 6059 C CA . GLN C 2 51 ? 199.103 167.780 184.133 1.00 55.37 51 GLN C CA 1
ATOM 6060 C C . GLN C 2 51 ? 198.189 168.993 184.050 1.00 55.37 51 GLN C C 1
ATOM 6061 O O . GLN C 2 51 ? 197.206 169.062 184.791 1.00 55.37 51 GLN C O 1
ATOM 6067 N N . ASN C 2 52 ? 198.478 169.945 183.169 1.00 54.49 52 ASN C N 1
ATOM 6068 C CA . ASN C 2 52 ? 197.773 171.218 183.141 1.00 54.49 52 ASN C CA 1
ATOM 6069 C C . ASN C 2 52 ? 196.976 171.361 181.848 1.00 54.49 52 ASN C C 1
ATOM 6070 O O . ASN C 2 52 ? 197.032 170.516 180.950 1.00 54.49 52 ASN C O 1
ATOM 6075 N N . LEU C 2 53 ? 196.221 172.455 181.768 1.00 59.39 53 LEU C N 1
ATOM 6076 C CA . LEU C 2 53 ? 195.420 172.789 180.600 1.00 59.39 53 LEU C CA 1
ATOM 6077 C C . LEU C 2 53 ? 195.643 174.255 180.261 1.00 59.39 53 LEU C C 1
ATOM 6078 O O . LEU C 2 53 ? 195.973 175.059 181.134 1.00 59.39 53 LEU C O 1
ATOM 6083 N N . THR C 2 54 ? 195.473 174.606 178.987 1.00 64.73 54 THR C N 1
ATOM 6084 C CA . THR C 2 54 ? 195.579 176.002 178.583 1.00 64.73 54 THR C CA 1
ATOM 6085 C C . THR C 2 54 ? 194.437 176.346 177.641 1.00 64.73 54 THR C C 1
ATOM 6086 O O . THR C 2 54 ? 194.177 175.617 176.679 1.00 64.73 54 THR C O 1
ATOM 6090 N N . LEU C 2 55 ? 193.759 177.454 177.926 1.00 62.36 55 LEU C N 1
ATOM 6091 C CA . LEU C 2 55 ? 192.681 177.963 177.091 1.00 62.36 55 LEU C CA 1
ATOM 6092 C C . LEU C 2 55 ? 193.186 179.163 176.303 1.00 62.36 55 LEU C C 1
ATOM 6093 O O . LEU C 2 55 ? 193.796 180.077 176.873 1.00 62.36 55 LEU C O 1
ATOM 6098 N N . ILE C 2 56 ? 192.927 179.154 174.997 1.00 66.98 56 ILE C N 1
ATOM 6099 C CA . ILE C 2 56 ? 193.420 180.166 174.071 1.00 66.98 56 ILE C CA 1
ATOM 6100 C C . ILE C 2 56 ? 192.232 180.958 173.547 1.00 66.98 56 ILE C C 1
ATOM 6101 O O . ILE C 2 56 ? 191.249 180.373 173.075 1.00 66.98 56 ILE C O 1
ATOM 6106 N N . HIS C 2 57 ? 192.324 182.287 173.630 1.00 69.56 57 HIS C N 1
ATOM 6107 C CA . HIS C 2 57 ? 191.307 183.195 173.102 1.00 69.56 57 HIS C CA 1
ATOM 6108 C C . HIS C 2 57 ? 189.942 182.917 173.736 1.00 69.56 57 HIS C C 1
ATOM 6109 O O . HIS C 2 57 ? 188.979 182.529 173.071 1.00 69.56 57 HIS C O 1
ATOM 6116 N N . VAL C 2 58 ? 189.880 183.124 175.052 1.00 66.36 58 VAL C N 1
ATOM 6117 C CA . VAL C 2 58 ? 188.658 182.848 175.795 1.00 66.36 58 VAL C CA 1
ATOM 6118 C C . VAL C 2 58 ? 187.600 183.898 175.475 1.00 66.36 58 VAL C C 1
ATOM 6119 O O . VAL C 2 58 ? 187.907 185.040 175.105 1.00 66.36 58 VAL C O 1
ATOM 6123 N N . ASN C 2 59 ? 186.339 183.505 175.618 1.00 65.00 59 ASN C N 1
ATOM 6124 C CA . ASN C 2 59 ? 185.208 184.399 175.407 1.00 65.00 59 ASN C CA 1
ATOM 6125 C C . ASN C 2 59 ? 184.020 183.850 176.196 1.00 65.00 59 ASN C C 1
ATOM 6126 O O . ASN C 2 59 ? 184.196 183.021 177.097 1.00 65.00 59 ASN C O 1
ATOM 6131 N N . LYS C 2 60 ? 182.815 184.324 175.865 1.00 65.49 60 LYS C N 1
ATOM 6132 C CA . LYS C 2 60 ? 181.632 184.017 176.666 1.00 65.49 60 LYS C CA 1
ATOM 6133 C C . LYS C 2 60 ? 181.414 182.514 176.813 1.00 65.49 60 LYS C C 1
ATOM 6134 O O . LYS C 2 60 ? 180.989 182.045 177.876 1.00 65.49 60 LYS C O 1
ATOM 6140 N N . THR C 2 61 ? 181.703 181.740 175.765 1.00 64.71 61 THR C N 1
ATOM 6141 C CA . THR C 2 61 ? 181.467 180.301 175.825 1.00 64.71 61 THR C CA 1
ATOM 6142 C C . THR C 2 61 ? 182.385 179.586 176.810 1.00 64.71 61 THR C C 1
ATOM 6143 O O . THR C 2 61 ? 182.116 178.428 177.146 1.00 64.71 61 THR C O 1
ATOM 6147 N N . TYR C 2 62 ? 183.450 180.235 177.276 1.00 63.38 62 TYR C N 1
ATOM 6148 C CA . TYR C 2 62 ? 184.361 179.642 178.247 1.00 63.38 62 TYR C CA 1
ATOM 6149 C C . TYR C 2 62 ? 183.950 179.901 179.691 1.00 63.38 62 TYR C C 1
ATOM 6150 O O . TYR C 2 62 ? 184.613 179.400 180.605 1.00 63.38 62 TYR C O 1
ATOM 6159 N N . GLU C 2 63 ? 182.884 180.664 179.920 1.00 64.27 63 GLU C N 1
ATOM 6160 C CA . GLU C 2 63 ? 182.439 180.992 181.274 1.00 64.27 63 GLU C CA 1
ATOM 6161 C C . GLU C 2 63 ? 181.730 179.774 181.854 1.00 64.27 63 GLU C C 1
ATOM 6162 O O . GLU C 2 63 ? 180.520 179.599 181.705 1.00 64.27 63 GLU C O 1
ATOM 6168 N N . ARG C 2 64 ? 182.498 178.923 182.529 1.00 60.98 64 ARG C N 1
ATOM 6169 C CA . ARG C 2 64 ? 181.969 177.695 183.111 1.00 60.98 64 ARG C CA 1
ATOM 6170 C C . ARG C 2 64 ? 182.984 177.164 184.116 1.00 60.98 64 ARG C C 1
ATOM 6171 O O . ARG C 2 64 ? 184.035 177.768 184.347 1.00 60.98 64 ARG C O 1
ATOM 6179 N N . THR C 2 65 ? 182.664 176.018 184.710 1.00 61.04 65 THR C N 1
ATOM 6180 C CA . THR C 2 65 ? 183.526 175.377 185.694 1.00 61.04 65 THR C CA 1
ATOM 6181 C C . THR C 2 65 ? 184.224 174.185 185.050 1.00 61.04 65 THR C C 1
ATOM 6182 O O . THR C 2 65 ? 183.563 173.284 184.521 1.00 61.04 65 THR C O 1
ATOM 6186 N N . TYR C 2 66 ? 185.552 174.183 185.100 1.00 56.84 66 TYR C N 1
ATOM 6187 C CA . TYR C 2 66 ? 186.372 173.114 184.550 1.00 56.84 66 TYR C CA 1
ATOM 6188 C C . TYR C 2 66 ? 186.917 172.266 185.690 1.00 56.84 66 TYR C C 1
ATOM 6189 O O . TYR C 2 66 ? 187.447 172.802 186.671 1.00 56.84 66 TYR C O 1
ATOM 6198 N N . MET C 2 67 ? 186.782 170.947 185.562 1.00 47.55 67 MET C N 1
ATOM 6199 C CA . MET C 2 67 ? 187.190 170.005 186.596 1.00 47.55 67 MET C CA 1
ATOM 6200 C C . MET C 2 67 ? 188.323 169.141 186.060 1.00 47.55 67 MET C C 1
ATOM 6201 O O . MET C 2 67 ? 188.169 168.477 185.030 1.00 47.55 67 MET C O 1
ATOM 6206 N N . GLY C 2 68 ? 189.452 169.148 186.763 1.00 45.65 68 GLY C N 1
ATOM 6207 C CA . GLY C 2 68 ? 190.599 168.329 186.416 1.00 45.65 68 GLY C CA 1
ATOM 6208 C C . GLY C 2 68 ? 190.776 167.208 187.428 1.00 45.65 68 GLY C C 1
ATOM 6209 O O . GLY C 2 68 ? 190.693 167.432 188.638 1.00 45.65 68 GLY C O 1
ATOM 6210 N N . TYR C 2 69 ? 191.017 166.005 186.910 1.00 43.45 69 TYR C N 1
ATOM 6211 C CA . TYR C 2 69 ? 191.175 164.811 187.725 1.00 43.45 69 TYR C CA 1
ATOM 6212 C C . TYR C 2 69 ? 192.501 164.144 187.396 1.00 43.45 69 TYR C C 1
ATOM 6213 O O . TYR C 2 69 ? 192.978 164.205 186.260 1.00 43.45 69 TYR C O 1
ATOM 6222 N N . ASN C 2 70 ? 193.090 163.499 188.398 1.00 48.42 70 ASN C N 1
ATOM 6223 C CA . ASN C 2 70 ? 194.354 162.799 188.214 1.00 48.42 70 ASN C CA 1
ATOM 6224 C C . ASN C 2 70 ? 194.094 161.429 187.587 1.00 48.42 70 ASN C C 1
ATOM 6225 O O . ASN C 2 70 ? 192.982 161.119 187.149 1.00 48.42 70 ASN C O 1
ATOM 6230 N N . ARG C 2 71 ? 195.133 160.592 187.530 1.00 53.36 71 ARG C N 1
ATOM 6231 C CA . ARG C 2 71 ? 194.998 159.276 186.911 1.00 53.36 71 ARG C CA 1
ATOM 6232 C C . ARG C 2 71 ? 194.002 158.406 187.668 1.00 53.36 71 ARG C C 1
ATOM 6233 O O . ARG C 2 71 ? 193.144 157.753 187.062 1.00 53.36 71 ARG C O 1
ATOM 6241 N N . GLN C 2 72 ? 194.098 158.387 188.997 1.00 52.17 72 GLN C N 1
ATOM 6242 C CA . GLN C 2 72 ? 193.238 157.538 189.809 1.00 52.17 72 GLN C CA 1
ATOM 6243 C C . GLN C 2 72 ? 191.860 158.139 190.055 1.00 52.17 72 GLN C C 1
ATOM 6244 O O . GLN C 2 72 ? 190.958 157.415 190.490 1.00 52.17 72 GLN C O 1
ATOM 6250 N N . GLY C 2 73 ? 191.673 159.430 189.791 1.00 50.22 73 GLY C N 1
ATOM 6251 C CA . GLY C 2 73 ? 190.388 160.061 190.002 1.00 50.22 73 GLY C CA 1
ATOM 6252 C C . GLY C 2 73 ? 190.040 160.343 191.444 1.00 50.22 73 GLY C C 1
ATOM 6253 O O . GLY C 2 73 ? 188.896 160.720 191.726 1.00 50.22 73 GLY C O 1
ATOM 6254 N N . THR C 2 74 ? 190.985 160.175 192.369 1.00 49.22 74 THR C N 1
ATOM 6255 C CA . THR C 2 74 ? 190.716 160.387 193.785 1.00 49.22 74 THR C CA 1
ATOM 6256 C C . THR C 2 74 ? 190.767 161.853 194.192 1.00 49.22 74 THR C C 1
ATOM 6257 O O . THR C 2 74 ? 190.358 162.181 195.311 1.00 49.22 74 THR C O 1
ATOM 6261 N N . LYS C 2 75 ? 191.254 162.737 193.324 1.00 46.43 75 LYS C N 1
ATOM 6262 C CA . LYS C 2 75 ? 191.355 164.155 193.630 1.00 46.43 75 LYS C CA 1
ATOM 6263 C C . LYS C 2 75 ? 190.712 164.968 192.518 1.00 46.43 75 LYS C C 1
ATOM 6264 O O . LYS C 2 75 ? 190.691 164.555 191.355 1.00 46.43 75 LYS C O 1
ATOM 6270 N N . LYS C 2 76 ? 190.186 166.133 192.889 1.00 45.32 76 LYS C N 1
ATOM 6271 C CA . LYS C 2 76 ? 189.504 167.019 191.961 1.00 45.32 76 LYS C CA 1
ATOM 6272 C C . LYS C 2 76 ? 190.074 168.424 192.082 1.00 45.32 76 LYS C C 1
ATOM 6273 O O . LYS C 2 76 ? 190.450 168.867 193.171 1.00 45.32 76 LYS C O 1
ATOM 6279 N N . GLU C 2 77 ? 190.136 169.122 190.951 1.00 52.61 77 GLU C N 1
ATOM 6280 C CA . GLU C 2 77 ? 190.522 170.529 190.916 1.00 52.61 77 GLU C CA 1
ATOM 6281 C C . GLU C 2 77 ? 189.486 171.276 190.089 1.00 52.61 77 GLU C C 1
ATOM 6282 O O . GLU C 2 77 ? 189.431 171.112 188.867 1.00 52.61 77 GLU C O 1
ATOM 6288 N N . ASP C 2 78 ? 188.664 172.084 190.751 1.00 54.17 78 ASP C N 1
ATOM 6289 C CA . ASP C 2 78 ? 187.585 172.816 190.102 1.00 54.17 78 ASP C CA 1
ATOM 6290 C C . ASP C 2 78 ? 187.973 174.281 189.968 1.00 54.17 78 ASP C C 1
ATOM 6291 O O . ASP C 2 78 ? 188.350 174.920 190.956 1.00 54.17 78 ASP C O 1
ATOM 6296 N N . TYR C 2 79 ? 187.879 174.808 188.750 1.00 60.23 79 TYR C N 1
ATOM 6297 C CA . TYR C 2 79 ? 188.171 176.211 188.481 1.00 60.23 79 TYR C CA 1
ATOM 6298 C C . TYR C 2 79 ? 186.979 176.825 187.764 1.00 60.23 79 TYR C C 1
ATOM 6299 O O . TYR C 2 79 ? 186.586 176.351 186.694 1.00 60.23 79 TYR C O 1
ATOM 6308 N N . LYS C 2 80 ? 186.409 177.877 188.349 1.00 64.43 80 LYS C N 1
ATOM 6309 C CA . LYS C 2 80 ? 185.262 178.567 187.761 1.00 64.43 80 LYS C CA 1
ATOM 6310 C C . LYS C 2 80 ? 185.791 179.725 186.926 1.00 64.43 80 LYS C C 1
ATOM 6311 O O . LYS C 2 80 ? 186.027 180.826 187.426 1.00 64.43 80 LYS C O 1
ATOM 6317 N N . VAL C 2 81 ? 185.984 179.474 185.635 1.00 62.86 81 VAL C N 1
ATOM 6318 C CA . VAL C 2 81 ? 186.536 180.470 184.726 1.00 62.86 81 VAL C CA 1
ATOM 6319 C C . VAL C 2 81 ? 185.395 181.319 184.185 1.00 62.86 81 VAL C C 1
ATOM 6320 O O . VAL C 2 81 ? 184.499 180.811 183.500 1.00 62.86 81 VAL C O 1
ATOM 6324 N N . VAL C 2 82 ? 185.425 182.612 184.498 1.00 61.72 82 VAL C N 1
ATOM 6325 C CA . VAL C 2 82 ? 184.491 183.583 183.951 1.00 61.72 82 VAL C CA 1
ATOM 6326 C C . VAL C 2 82 ? 185.284 184.565 183.102 1.00 61.72 82 VAL C C 1
ATOM 6327 O O . VAL C 2 82 ? 186.512 184.644 183.184 1.00 61.72 82 VAL C O 1
ATOM 6331 N N . VAL C 2 83 ? 184.569 185.314 182.267 1.00 62.20 83 VAL C N 1
ATOM 6332 C CA . VAL C 2 83 ? 185.183 186.271 181.355 1.00 62.20 83 VAL C CA 1
ATOM 6333 C C . VAL C 2 83 ? 184.527 187.627 181.569 1.00 62.20 83 VAL C C 1
ATOM 6334 O O . VAL C 2 83 ? 183.299 187.747 181.475 1.00 62.20 83 VAL C O 1
ATOM 6338 N N . ILE C 2 84 ? 185.336 188.639 181.853 1.00 61.32 84 ILE C N 1
ATOM 6339 C CA . ILE C 2 84 ? 184.869 190.015 181.996 1.00 61.32 84 ILE C CA 1
ATOM 6340 C C . ILE C 2 84 ? 185.061 190.718 180.656 1.00 61.32 84 ILE C C 1
ATOM 6341 O O . ILE C 2 84 ? 186.192 190.751 180.145 1.00 61.32 84 ILE C O 1
ATOM 6346 N N . PRO C 2 85 ? 184.006 191.262 180.048 1.00 62.03 85 PRO C N 1
ATOM 6347 C CA . PRO C 2 85 ? 184.167 191.898 178.744 1.00 62.03 85 PRO C CA 1
ATOM 6348 C C . PRO C 2 85 ? 184.973 193.177 178.858 1.00 62.03 85 PRO C C 1
ATOM 6349 O O . PRO C 2 85 ? 184.963 193.844 179.907 1.00 62.03 85 PRO C O 1
ATOM 6353 N N . PRO C 2 86 ? 185.690 193.561 177.806 1.00 62.48 86 PRO C N 1
ATOM 6354 C CA . PRO C 2 86 ? 186.386 194.848 177.808 1.00 62.48 86 PRO C CA 1
ATOM 6355 C C . PRO C 2 86 ? 185.392 195.989 177.694 1.00 62.48 86 PRO C C 1
ATOM 6356 O O . PRO C 2 86 ? 184.250 195.781 177.257 1.00 62.48 86 PRO C O 1
ATOM 6360 N N . PRO C 2 87 ? 185.775 197.200 178.090 1.00 65.29 87 PRO C N 1
ATOM 6361 C CA . PRO C 2 87 ? 184.865 198.344 177.963 1.00 65.29 87 PRO C CA 1
ATOM 6362 C C . PRO C 2 87 ? 184.479 198.572 176.514 1.00 65.29 87 PRO C C 1
ATOM 6363 O O . PRO C 2 87 ? 185.313 198.418 175.609 1.00 65.29 87 PRO C O 1
ATOM 6367 N N . PRO C 2 88 ? 183.221 198.926 176.253 1.00 65.94 88 PRO C N 1
ATOM 6368 C CA . PRO C 2 88 ? 182.786 199.135 174.867 1.00 65.94 88 PRO C CA 1
ATOM 6369 C C . PRO C 2 88 ? 183.535 200.284 174.210 1.00 65.94 88 PRO C C 1
ATOM 6370 O O . PRO C 2 88 ? 183.903 201.268 174.855 1.00 65.94 88 PRO C O 1
ATOM 6374 N N . ALA C 2 89 ? 183.757 200.146 172.906 1.00 63.64 89 ALA C N 1
ATOM 6375 C CA . ALA C 2 89 ? 184.468 201.139 172.114 1.00 63.64 89 ALA C CA 1
ATOM 6376 C C . ALA C 2 89 ? 183.532 201.736 171.074 1.00 63.64 89 ALA C C 1
ATOM 6377 O O . ALA C 2 89 ? 182.723 201.024 170.470 1.00 63.64 89 ALA C O 1
ATOM 6379 N N . THR C 2 90 ? 183.647 203.045 170.869 1.00 64.07 90 THR C N 1
ATOM 6380 C CA . THR C 2 90 ? 182.833 203.754 169.890 1.00 64.07 90 THR C CA 1
ATOM 6381 C C . THR C 2 90 ? 183.543 203.733 168.542 1.00 64.07 90 THR C C 1
ATOM 6382 O O . THR C 2 90 ? 184.676 204.214 168.424 1.00 64.07 90 THR C O 1
ATOM 6386 N N . VAL C 2 91 ? 182.878 203.178 167.530 1.00 70.30 91 VAL C N 1
ATOM 6387 C CA . VAL C 2 91 ? 183.472 203.077 166.203 1.00 70.30 91 VAL C CA 1
ATOM 6388 C C . VAL C 2 91 ? 183.496 204.452 165.549 1.00 70.30 91 VAL C C 1
ATOM 6389 O O . VAL C 2 91 ? 182.496 205.181 165.555 1.00 70.30 91 VAL C O 1
ATOM 6393 N N . LYS C 2 92 ? 184.647 204.818 164.995 1.00 75.43 92 LYS C N 1
ATOM 6394 C CA . LYS C 2 92 ? 184.771 206.106 164.331 1.00 75.43 92 LYS C CA 1
ATOM 6395 C C . LYS C 2 92 ? 183.972 206.104 163.030 1.00 75.43 92 LYS C C 1
ATOM 6396 O O . LYS C 2 92 ? 184.034 205.137 162.263 1.00 75.43 92 LYS C O 1
ATOM 6402 N N . PRO C 2 93 ? 183.208 207.160 162.759 1.00 78.22 93 PRO C N 1
ATOM 6403 C CA . PRO C 2 93 ? 182.406 207.195 161.532 1.00 78.22 93 PRO C CA 1
ATOM 6404 C C . PRO C 2 93 ? 183.274 207.215 160.283 1.00 78.22 93 PRO C C 1
ATOM 6405 O O . PRO C 2 93 ? 184.400 207.718 160.284 1.00 78.22 93 PRO C O 1
ATOM 6409 N N . GLN C 2 94 ? 182.728 206.652 159.208 1.00 81.65 94 GLN C N 1
ATOM 6410 C CA . GLN C 2 94 ? 183.408 206.648 157.926 1.00 81.65 94 GLN C CA 1
ATOM 6411 C C . GLN C 2 94 ? 183.457 208.062 157.349 1.00 81.65 94 GLN C C 1
ATOM 6412 O O . GLN C 2 94 ? 182.669 208.928 157.738 1.00 81.65 94 GLN C O 1
ATOM 6418 N N . PRO C 2 95 ? 184.392 208.326 156.433 1.00 82.60 95 PRO C N 1
ATOM 6419 C CA . PRO C 2 95 ? 184.488 209.669 155.847 1.00 82.60 95 PRO C CA 1
ATOM 6420 C C . PRO C 2 95 ? 183.189 210.092 155.177 1.00 82.60 95 PRO C C 1
ATOM 6421 O O . PRO C 2 95 ? 182.500 209.288 154.544 1.00 82.60 95 PRO C O 1
ATOM 6425 N N . GLU C 2 96 ? 182.861 211.371 155.329 1.00 90.66 96 GLU C N 1
ATOM 6426 C CA . GLU C 2 96 ? 181.610 211.896 154.805 1.00 90.66 96 GLU C CA 1
ATOM 6427 C C . GLU C 2 96 ? 181.640 211.907 153.277 1.00 90.66 96 GLU C C 1
ATOM 6428 O O . GLU C 2 96 ? 182.677 212.211 152.678 1.00 90.66 96 GLU C O 1
ATOM 6434 N N . PRO C 2 97 ? 180.530 211.566 152.620 1.00 90.36 97 PRO C N 1
ATOM 6435 C CA . PRO C 2 97 ? 180.502 211.587 151.152 1.00 90.36 97 PRO C CA 1
ATOM 6436 C C . PRO C 2 97 ? 180.759 212.984 150.608 1.00 90.36 97 PRO C C 1
ATOM 6437 O O . PRO C 2 97 ? 180.377 213.989 151.209 1.00 90.36 97 PRO C O 1
ATOM 6441 N N . GLU C 2 98 ? 181.411 213.039 149.448 1.00 95.62 98 GLU C N 1
ATOM 6442 C CA . GLU C 2 98 ? 181.734 214.311 148.817 1.00 95.62 98 GLU C CA 1
ATOM 6443 C C . GLU C 2 98 ? 181.209 214.331 147.388 1.00 95.62 98 GLU C C 1
ATOM 6444 O O . GLU C 2 98 ? 181.074 213.289 146.740 1.00 95.62 98 GLU C O 1
ATOM 6450 N N . TYR C 2 99 ? 180.914 215.535 146.904 1.00 98.58 99 TYR C N 1
ATOM 6451 C CA . TYR C 2 99 ? 180.279 215.733 145.610 1.00 98.58 99 TYR C CA 1
ATOM 6452 C C . TYR C 2 99 ? 181.309 216.143 144.566 1.00 98.58 99 TYR C C 1
ATOM 6453 O O . TYR C 2 99 ? 182.176 216.982 144.829 1.00 98.58 99 TYR C O 1
ATOM 6462 N N . VAL C 2 100 ? 181.208 215.546 143.380 1.00 104.87 100 VAL C N 1
ATOM 6463 C CA . VAL C 2 100 ? 182.073 215.857 142.250 1.00 104.87 100 VAL C CA 1
ATOM 6464 C C . VAL C 2 100 ? 181.190 216.148 141.046 1.00 104.87 100 VAL C C 1
ATOM 6465 O O . VAL C 2 100 ? 180.238 215.407 140.778 1.00 104.87 100 VAL C O 1
ATOM 6469 N N . PHE C 2 101 ? 181.500 217.225 140.330 1.00 111.13 101 PHE C N 1
ATOM 6470 C CA . PHE C 2 101 ? 180.780 217.612 139.125 1.00 111.13 101 PHE C CA 1
ATOM 6471 C C . PHE C 2 101 ? 181.681 217.402 137.917 1.00 111.13 101 PHE C C 1
ATOM 6472 O O . PHE C 2 101 ? 182.811 217.902 137.886 1.00 111.13 101 PHE C O 1
ATOM 6480 N N . VAL C 2 102 ? 181.182 216.664 136.929 1.00 117.08 102 VAL C N 1
ATOM 6481 C CA . VAL C 2 102 ? 181.946 216.312 135.738 1.00 117.08 102 VAL C CA 1
ATOM 6482 C C . VAL C 2 102 ? 181.206 216.834 134.514 1.00 117.08 102 VAL C C 1
ATOM 6483 O O . VAL C 2 102 ? 179.986 216.671 134.404 1.00 117.08 102 VAL C O 1
ATOM 6487 N N . TYR C 2 103 ? 181.942 217.468 133.607 1.00 120.18 103 TYR C N 1
ATOM 6488 C CA . TYR C 2 103 ? 181.358 217.969 132.374 1.00 120.18 103 TYR C CA 1
ATOM 6489 C C . TYR C 2 103 ? 181.310 216.870 131.316 1.00 120.18 103 TYR C C 1
ATOM 6490 O O . TYR C 2 103 ? 181.961 215.828 131.431 1.00 120.18 103 TYR C O 1
ATOM 6499 N N . MET C 2 104 ? 180.520 217.118 130.275 1.00 123.31 104 MET C N 1
ATOM 6500 C CA . MET C 2 104 ? 180.364 216.149 129.199 1.00 123.31 104 MET C CA 1
ATOM 6501 C C . MET C 2 104 ? 181.661 215.996 128.413 1.00 123.31 104 MET C C 1
ATOM 6502 O O . MET C 2 104 ? 182.343 216.979 128.108 1.00 123.31 104 MET C O 1
ATOM 6507 N N . GLY C 2 105 ? 181.999 214.751 128.086 1.00 121.17 105 GLY C N 1
ATOM 6508 C CA . GLY C 2 105 ? 183.175 214.467 127.290 1.00 121.17 105 GLY C CA 1
ATOM 6509 C C . GLY C 2 105 ? 184.489 214.500 128.036 1.00 121.17 105 GLY C C 1
ATOM 6510 O O . GLY C 2 105 ? 185.544 214.525 127.393 1.00 121.17 105 GLY C O 1
ATOM 6511 N N . GLU C 2 106 ? 184.464 214.499 129.364 1.00 116.88 106 GLU C N 1
ATOM 6512 C CA . GLU C 2 106 ? 185.673 214.556 130.171 1.00 116.88 106 GLU C CA 1
ATOM 6513 C C . GLU C 2 106 ? 185.889 213.238 130.902 1.00 116.88 106 GLU C C 1
ATOM 6514 O O . GLU C 2 106 ? 184.937 212.527 131.236 1.00 116.88 106 GLU C O 1
ATOM 6520 N N . ASN C 2 107 ? 187.157 212.920 131.144 1.00 104.24 107 ASN C N 1
ATOM 6521 C CA . ASN C 2 107 ? 187.547 211.746 131.914 1.00 104.24 107 ASN C CA 1
ATOM 6522 C C . ASN C 2 107 ? 187.853 212.189 133.338 1.00 104.24 107 ASN C C 1
ATOM 6523 O O . ASN C 2 107 ? 188.712 213.052 133.550 1.00 104.24 107 ASN C O 1
ATOM 6528 N N . LYS C 2 108 ? 187.157 211.605 134.309 1.00 100.99 108 LYS C N 1
ATOM 6529 C CA . LYS C 2 108 ? 187.275 212.015 135.704 1.00 100.99 108 LYS C CA 1
ATOM 6530 C C . LYS C 2 108 ? 187.906 210.901 136.525 1.00 100.99 108 LYS C C 1
ATOM 6531 O O . LYS C 2 108 ? 187.472 209.748 136.453 1.00 100.99 108 LYS C O 1
ATOM 6537 N N . THR C 2 109 ? 188.918 211.251 137.314 1.00 94.60 109 THR C N 1
ATOM 6538 C CA . THR C 2 109 ? 189.624 210.296 138.158 1.00 94.60 109 THR C CA 1
ATOM 6539 C C . THR C 2 109 ? 189.203 210.484 139.610 1.00 94.60 109 THR C C 1
ATOM 6540 O O . THR C 2 109 ? 189.255 211.601 140.137 1.00 94.60 109 THR C O 1
ATOM 6544 N N . LEU C 2 110 ? 188.789 209.393 140.248 1.00 91.05 110 LEU C N 1
ATOM 6545 C CA . LEU C 2 110 ? 188.373 209.389 141.642 1.00 91.05 110 LEU C CA 1
ATOM 6546 C C . LEU C 2 110 ? 189.327 208.508 142.436 1.00 91.05 110 LEU C C 1
ATOM 6547 O O . LEU C 2 110 ? 189.610 207.373 142.034 1.00 91.05 110 LEU C O 1
ATOM 6552 N N . GLU C 2 111 ? 189.815 209.033 143.557 1.00 91.49 111 GLU C N 1
ATOM 6553 C CA . GLU C 2 111 ? 190.805 208.346 144.375 1.00 91.49 111 GLU C CA 1
ATOM 6554 C C . GLU C 2 111 ? 190.117 207.411 145.360 1.00 91.49 111 GLU C C 1
ATOM 6555 O O . GLU C 2 111 ? 189.187 207.815 146.065 1.00 91.49 111 GLU C O 1
ATOM 6561 N N . GLY C 2 112 ? 190.579 206.164 145.406 1.00 82.92 112 GLY C N 1
ATOM 6562 C CA . GLY C 2 112 ? 190.058 205.192 146.336 1.00 82.92 112 GLY C CA 1
ATOM 6563 C C . GLY C 2 112 ? 190.739 205.272 147.686 1.00 82.92 112 GLY C C 1
ATOM 6564 O O . GLY C 2 112 ? 191.684 206.041 147.888 1.00 82.92 112 GLY C O 1
ATOM 6565 N N . PRO C 2 113 ? 190.262 204.476 148.645 1.00 74.31 113 PRO C N 1
ATOM 6566 C CA . PRO C 2 113 ? 190.891 204.471 149.962 1.00 74.31 113 PRO C CA 1
ATOM 6567 C C . PRO C 2 113 ? 192.278 203.861 149.892 1.00 74.31 113 PRO C C 1
ATOM 6568 O O . PRO C 2 113 ? 192.556 203.016 149.024 1.00 74.31 113 PRO C O 1
ATOM 6572 N N . PRO C 2 114 ? 193.189 204.268 150.775 1.00 71.37 114 PRO C N 1
ATOM 6573 C CA . PRO C 2 114 ? 194.539 203.691 150.760 1.00 71.37 114 PRO C CA 1
ATOM 6574 C C . PRO C 2 114 ? 194.507 202.190 151.010 1.00 71.37 114 PRO C C 1
ATOM 6575 O O . PRO C 2 114 ? 193.720 201.691 151.817 1.00 71.37 114 PRO C O 1
ATOM 6579 N N . GLY C 2 115 ? 195.380 201.473 150.309 1.00 73.12 115 GLY C N 1
ATOM 6580 C CA . GLY C 2 115 ? 195.448 200.030 150.424 1.00 73.12 115 GLY C CA 1
ATOM 6581 C C . GLY C 2 115 ? 194.836 199.315 149.237 1.00 73.12 115 GLY C C 1
ATOM 6582 O O . GLY C 2 115 ? 193.612 199.177 149.148 1.00 73.12 115 GLY C O 1
ATOM 6583 N N . THR C 2 116 ? 195.681 198.854 148.320 1.00 73.10 116 THR C N 1
ATOM 6584 C CA . THR C 2 116 ? 195.198 198.150 147.146 1.00 73.10 116 THR C CA 1
ATOM 6585 C C . THR C 2 116 ? 194.730 196.744 147.525 1.00 73.10 116 THR C C 1
ATOM 6586 O O . THR C 2 116 ? 195.236 196.150 148.481 1.00 73.10 116 THR C O 1
ATOM 6590 N N . PRO C 2 117 ? 193.758 196.186 146.789 1.00 70.88 117 PRO C N 1
ATOM 6591 C CA . PRO C 2 117 ? 193.007 196.775 145.672 1.00 70.88 117 PRO C CA 1
ATOM 6592 C C . PRO C 2 117 ? 191.843 197.634 146.149 1.00 70.88 117 PRO C C 1
ATOM 6593 O O . PRO C 2 117 ? 191.452 197.567 147.311 1.00 70.88 117 PRO C O 1
ATOM 6597 N N . VAL C 2 118 ? 191.269 198.451 145.271 1.00 71.63 118 VAL C N 1
ATOM 6598 C CA . VAL C 2 118 ? 190.107 199.271 145.592 1.00 71.63 118 VAL C CA 1
ATOM 6599 C C . VAL C 2 118 ? 188.914 198.715 144.827 1.00 71.63 118 VAL C C 1
ATOM 6600 O O . VAL C 2 118 ? 188.972 198.545 143.602 1.00 71.63 118 VAL C O 1
ATOM 6604 N N . THR C 2 119 ? 187.840 198.417 145.549 1.00 70.45 119 THR C N 1
ATOM 6605 C CA . THR C 2 119 ? 186.622 197.874 144.964 1.00 70.45 119 THR C CA 1
ATOM 6606 C C . THR C 2 119 ? 185.576 198.977 144.884 1.00 70.45 119 THR C C 1
ATOM 6607 O O . THR C 2 119 ? 185.289 199.638 145.888 1.00 70.45 119 THR C O 1
ATOM 6611 N N . TRP C 2 120 ? 185.015 199.173 143.693 1.00 82.50 120 TRP C N 1
ATOM 6612 C CA . TRP C 2 120 ? 184.100 200.274 143.415 1.00 82.50 120 TRP C CA 1
ATOM 6613 C C . TRP C 2 120 ? 182.713 199.728 143.105 1.00 82.50 120 TRP C C 1
ATOM 6614 O O . TRP C 2 120 ? 182.549 198.931 142.173 1.00 82.50 120 TRP C O 1
ATOM 6625 N N . PHE C 2 121 ? 181.725 200.181 143.873 1.00 72.26 121 PHE C N 1
ATOM 6626 C CA . PHE C 2 121 ? 180.319 199.852 143.692 1.00 72.26 121 PHE C CA 1
ATOM 6627 C C . PHE C 2 121 ? 179.530 201.125 143.415 1.00 72.26 121 PHE C C 1
ATOM 6628 O O . PHE C 2 121 ? 180.011 202.240 143.629 1.00 72.26 121 PHE C O 1
ATOM 6636 N N . ASN C 2 122 ? 178.295 200.949 142.955 1.00 79.54 122 ASN C N 1
ATOM 6637 C CA . ASN C 2 122 ? 177.394 202.058 142.679 1.00 79.54 122 ASN C CA 1
ATOM 6638 C C . ASN C 2 122 ? 176.148 201.952 143.551 1.00 79.54 122 ASN C C 1
ATOM 6639 O O . ASN C 2 122 ? 175.930 200.961 144.252 1.00 79.54 122 ASN C O 1
ATOM 6644 N N . GLN C 2 123 ? 175.324 203.002 143.497 1.00 83.84 123 GLN C N 1
ATOM 6645 C CA . GLN C 2 123 ? 174.130 203.057 144.333 1.00 83.84 123 GLN C CA 1
ATOM 6646 C C . GLN C 2 123 ? 173.076 202.048 143.894 1.00 83.84 123 GLN C C 1
ATOM 6647 O O . GLN C 2 123 ? 172.310 201.553 144.729 1.00 83.84 123 GLN C O 1
ATOM 6653 N N . ASP C 2 124 ? 173.018 201.731 142.602 1.00 86.31 124 ASP C N 1
ATOM 6654 C CA . ASP C 2 124 ? 172.001 200.829 142.077 1.00 86.31 124 ASP C CA 1
ATOM 6655 C C . ASP C 2 124 ? 172.291 199.364 142.374 1.00 86.31 124 ASP C C 1
ATOM 6656 O O . ASP C 2 124 ? 171.476 198.505 142.019 1.00 86.31 124 ASP C O 1
ATOM 6661 N N . GLY C 2 125 ? 173.419 199.056 143.008 1.00 82.50 125 GLY C N 1
ATOM 6662 C CA . GLY C 2 125 ? 173.741 197.685 143.348 1.00 82.50 125 GLY C CA 1
ATOM 6663 C C . GLY C 2 125 ? 174.355 196.895 142.212 1.00 82.50 125 GLY C C 1
ATOM 6664 O O . GLY C 2 125 ? 173.791 195.892 141.767 1.00 82.50 125 GLY C O 1
ATOM 6665 N N . LYS C 2 126 ? 175.509 197.348 141.726 1.00 79.89 126 LYS C N 1
ATOM 6666 C CA . LYS C 2 126 ? 176.275 196.621 140.724 1.00 79.89 126 LYS C CA 1
ATOM 6667 C C . LYS C 2 126 ? 177.754 196.722 141.066 1.00 79.89 126 LYS C C 1
ATOM 6668 O O . LYS C 2 126 ? 178.191 197.644 141.760 1.00 79.89 126 LYS C O 1
ATOM 6674 N N . LYS C 2 127 ? 178.525 195.753 140.574 1.00 78.80 127 LYS C N 1
ATOM 6675 C CA . LYS C 2 127 ? 179.958 195.678 140.856 1.00 78.80 127 LYS C CA 1
ATOM 6676 C C . LYS C 2 127 ? 180.704 196.359 139.716 1.00 78.80 127 LYS C C 1
ATOM 6677 O O . LYS C 2 127 ? 181.049 195.739 138.710 1.00 78.80 127 LYS C O 1
ATOM 6683 N N . PHE C 2 128 ? 180.953 197.660 139.878 1.00 78.88 128 PHE C N 1
ATOM 6684 C CA . PHE C 2 128 ? 181.606 198.424 138.820 1.00 78.88 128 PHE C CA 1
ATOM 6685 C C . PHE C 2 128 ? 183.059 198.003 138.641 1.00 78.88 128 PHE C C 1
ATOM 6686 O O . PHE C 2 128 ? 183.520 197.801 137.512 1.00 78.88 128 PHE C O 1
ATOM 6694 N N . CYS C 2 129 ? 183.799 197.864 139.739 1.00 82.57 129 CYS C N 1
ATOM 6695 C CA . CYS C 2 129 ? 185.219 197.558 139.632 1.00 82.57 129 CYS C CA 1
ATOM 6696 C C . CYS C 2 129 ? 185.660 196.659 140.775 1.00 82.57 129 CYS C C 1
ATOM 6697 O O . CYS C 2 129 ? 185.311 196.900 141.932 1.00 82.57 129 CYS C O 1
ATOM 6700 N N . GLU C 2 130 ? 186.456 195.643 140.439 1.00 78.91 130 GLU C N 1
ATOM 6701 C CA . GLU C 2 130 ? 187.084 194.747 141.410 1.00 78.91 130 GLU C CA 1
ATOM 6702 C C . GLU C 2 130 ? 188.571 194.701 141.071 1.00 78.91 130 GLU C C 1
ATOM 6703 O O . GLU C 2 130 ? 189.015 193.848 140.298 1.00 78.91 130 GLU C O 1
ATOM 6709 N N . GLY C 2 131 ? 189.339 195.624 141.648 1.00 75.40 131 GLY C N 1
ATOM 6710 C CA . GLY C 2 131 ? 190.754 195.687 141.341 1.00 75.40 131 GLY C CA 1
ATOM 6711 C C . GLY C 2 131 ? 191.006 196.235 139.946 1.00 75.40 131 GLY C C 1
ATOM 6712 O O . GLY C 2 131 ? 190.271 197.086 139.435 1.00 75.40 131 GLY C O 1
ATOM 6713 N N . GLU C 2 132 ? 192.076 195.737 139.321 1.00 71.90 132 GLU C N 1
ATOM 6714 C CA . GLU C 2 132 ? 192.406 196.166 137.965 1.00 71.90 132 GLU C CA 1
ATOM 6715 C C . GLU C 2 132 ? 191.330 195.744 136.973 1.00 71.90 132 GLU C C 1
ATOM 6716 O O . GLU C 2 132 ? 190.997 196.497 136.050 1.00 71.90 132 GLU C O 1
ATOM 6722 N N . LYS C 2 133 ? 190.783 194.541 137.141 1.00 74.50 133 LYS C N 1
ATOM 6723 C CA . LYS C 2 133 ? 189.747 194.057 136.239 1.00 74.50 133 LYS C CA 1
ATOM 6724 C C . LYS C 2 133 ? 188.509 194.943 136.324 1.00 74.50 133 LYS C C 1
ATOM 6725 O O . LYS C 2 133 ? 188.092 195.356 137.409 1.00 74.50 133 LYS C O 1
ATOM 6731 N N . VAL C 2 134 ? 187.923 195.234 135.166 1.00 79.38 134 VAL C N 1
ATOM 6732 C CA . VAL C 2 134 ? 186.777 196.128 135.056 1.00 79.38 134 VAL C CA 1
ATOM 6733 C C . VAL C 2 134 ? 185.571 195.321 134.599 1.00 79.38 134 VAL C C 1
ATOM 6734 O O . VAL C 2 134 ? 185.627 194.638 133.569 1.00 79.38 134 VAL C O 1
ATOM 6738 N N . LEU C 2 135 ? 184.487 195.401 135.361 1.00 76.64 135 LEU C N 1
ATOM 6739 C CA . LEU C 2 135 ? 183.231 194.753 135.019 1.00 76.64 135 LEU C CA 1
ATOM 6740 C C . LEU C 2 135 ? 182.268 195.766 134.411 1.00 76.64 135 LEU C C 1
ATOM 6741 O O . LEU C 2 135 ? 182.460 196.980 134.515 1.00 76.64 135 LEU C O 1
ATOM 6746 N N . HIS C 2 136 ? 181.216 195.243 133.774 1.00 77.97 136 HIS C N 1
ATOM 6747 C CA . HIS C 2 136 ? 180.215 196.046 133.079 1.00 77.97 136 HIS C CA 1
ATOM 6748 C C . HIS C 2 136 ? 180.886 196.987 132.084 1.00 77.97 136 HIS C C 1
ATOM 6749 O O . HIS C 2 136 ? 180.928 198.203 132.310 1.00 77.97 136 HIS C O 1
ATOM 6756 N N . PRO C 2 137 ? 181.423 196.465 130.977 1.00 84.31 137 PRO C N 1
ATOM 6757 C CA . PRO C 2 137 ? 182.145 197.332 130.031 1.00 84.31 137 PRO C CA 1
ATOM 6758 C C . PRO C 2 137 ? 181.261 198.346 129.324 1.00 84.31 137 PRO C C 1
ATOM 6759 O O . PRO C 2 137 ? 181.794 199.280 128.714 1.00 84.31 137 PRO C O 1
ATOM 6763 N N . GLU C 2 138 ? 179.936 198.191 129.378 1.00 90.65 138 GLU C N 1
ATOM 6764 C CA . GLU C 2 138 ? 179.052 199.118 128.678 1.00 90.65 138 GLU C CA 1
ATOM 6765 C C . GLU C 2 138 ? 179.142 200.529 129.248 1.00 90.65 138 GLU C C 1
ATOM 6766 O O . GLU C 2 138 ? 178.864 201.503 128.539 1.00 90.65 138 GLU C O 1
ATOM 6772 N N . PHE C 2 139 ? 179.537 200.663 130.514 1.00 84.16 139 PHE C N 1
ATOM 6773 C CA . PHE C 2 139 ? 179.608 201.971 131.155 1.00 84.16 139 PHE C CA 1
ATOM 6774 C C . PHE C 2 139 ? 180.864 202.753 130.793 1.00 84.16 139 PHE C C 1
ATOM 6775 O O . PHE C 2 139 ? 180.955 203.934 131.144 1.00 84.16 139 PHE C O 1
ATOM 6783 N N . ASN C 2 140 ? 181.824 202.129 130.106 1.00 86.61 140 ASN C N 1
ATOM 6784 C CA . ASN C 2 140 ? 183.017 202.807 129.592 1.00 86.61 140 ASN C CA 1
ATOM 6785 C C . ASN C 2 140 ? 183.812 203.474 130.718 1.00 86.61 140 ASN C C 1
ATOM 6786 O O . ASN C 2 140 ? 183.958 204.696 130.780 1.00 86.61 140 ASN C O 1
ATOM 6791 N N . HIS C 2 141 ? 184.327 202.638 131.618 1.00 87.60 141 HIS C N 1
ATOM 6792 C CA . HIS C 2 141 ? 185.150 203.100 132.726 1.00 87.60 141 HIS C CA 1
ATOM 6793 C C . HIS C 2 141 ? 186.337 202.163 132.888 1.00 87.60 141 HIS C C 1
ATOM 6794 O O . HIS C 2 141 ? 186.315 201.017 132.432 1.00 87.60 141 HIS C O 1
ATOM 6801 N N . THR C 2 142 ? 187.384 202.662 133.543 1.00 88.49 142 THR C N 1
ATOM 6802 C CA . THR C 2 142 ? 188.583 201.878 133.795 1.00 88.49 142 THR C CA 1
ATOM 6803 C C . THR C 2 142 ? 188.982 202.016 135.258 1.00 88.49 142 THR C C 1
ATOM 6804 O O . THR C 2 142 ? 188.595 202.965 135.944 1.00 88.49 142 THR C O 1
ATOM 6808 N N . CYS C 2 143 ? 189.757 201.045 135.734 1.00 86.15 143 CYS C N 1
ATOM 6809 C CA . CYS C 2 143 ? 190.126 200.993 137.145 1.00 86.15 143 CYS C CA 1
ATOM 6810 C C . CYS C 2 143 ? 191.504 200.369 137.290 1.00 86.15 143 CYS C C 1
ATOM 6811 O O . CYS C 2 143 ? 191.731 199.249 136.823 1.00 86.15 143 CYS C O 1
ATOM 6814 N N . ASP C 2 144 ? 192.412 201.092 137.934 1.00 83.85 144 ASP C N 1
ATOM 6815 C CA . ASP C 2 144 ? 193.688 200.550 138.361 1.00 83.85 144 ASP C CA 1
ATOM 6816 C C . ASP C 2 144 ? 193.575 200.122 139.824 1.00 83.85 144 ASP C C 1
ATOM 6817 O O . ASP C 2 144 ? 192.484 200.083 140.401 1.00 83.85 144 ASP C O 1
ATOM 6822 N N . LYS C 2 145 ? 194.712 199.797 140.439 1.00 80.40 145 LYS C N 1
ATOM 6823 C CA . LYS C 2 145 ? 194.704 199.328 141.820 1.00 80.40 145 LYS C CA 1
ATOM 6824 C C . LYS C 2 145 ? 194.377 200.424 142.826 1.00 80.40 145 LYS C C 1
ATOM 6825 O O . LYS C 2 145 ? 194.166 200.110 144.002 1.00 80.40 145 LYS C O 1
ATOM 6831 N N . GLN C 2 146 ? 194.328 201.686 142.409 1.00 80.15 146 GLN C N 1
ATOM 6832 C CA . GLN C 2 146 ? 194.158 202.788 143.349 1.00 80.15 146 GLN C CA 1
ATOM 6833 C C . GLN C 2 146 ? 192.962 203.678 143.053 1.00 80.15 146 GLN C C 1
ATOM 6834 O O . GLN C 2 146 ? 192.284 204.115 143.987 1.00 80.15 146 GLN C O 1
ATOM 6840 N N . ASN C 2 147 ? 192.672 203.957 141.784 1.00 85.90 147 ASN C N 1
ATOM 6841 C CA . ASN C 2 147 ? 191.674 204.955 141.420 1.00 85.90 147 ASN C CA 1
ATOM 6842 C C . ASN C 2 147 ? 190.650 204.349 140.465 1.00 85.90 147 ASN C C 1
ATOM 6843 O O . ASN C 2 147 ? 190.757 203.191 140.048 1.00 85.90 147 ASN C O 1
ATOM 6848 N N . LEU C 2 148 ? 189.639 205.149 140.132 1.00 89.48 148 LEU C N 1
ATOM 6849 C CA . LEU C 2 148 ? 188.635 204.800 139.133 1.00 89.48 148 LEU C CA 1
ATOM 6850 C C . LEU C 2 148 ? 188.493 205.969 138.171 1.00 89.48 148 LEU C C 1
ATOM 6851 O O . LEU C 2 148 ? 188.264 207.102 138.603 1.00 89.48 148 LEU C O 1
ATOM 6856 N N . ILE C 2 149 ? 188.627 205.703 136.875 1.00 97.79 149 ILE C N 1
ATOM 6857 C CA . ILE C 2 149 ? 188.594 206.748 135.860 1.00 97.79 149 ILE C CA 1
ATOM 6858 C C . ILE C 2 149 ? 187.374 206.524 134.977 1.00 97.79 149 ILE C C 1
ATOM 6859 O O . ILE C 2 149 ? 187.248 205.478 134.326 1.00 97.79 149 ILE C O 1
ATOM 6864 N N . LEU C 2 150 ? 186.482 207.510 134.957 1.00 97.37 150 LEU C N 1
ATOM 6865 C CA . LEU C 2 150 ? 185.321 207.507 134.079 1.00 97.37 150 LEU C CA 1
ATOM 6866 C C . LEU C 2 150 ? 185.707 208.167 132.761 1.00 97.37 150 LEU C C 1
ATOM 6867 O O . LEU C 2 150 ? 186.185 209.309 132.748 1.00 97.37 150 LEU C O 1
ATOM 6872 N N . LEU C 2 151 ? 185.501 207.447 131.662 1.00 100.67 151 LEU C N 1
ATOM 6873 C CA . LEU C 2 151 ? 185.833 207.914 130.324 1.00 100.67 151 LEU C CA 1
ATOM 6874 C C . LEU C 2 151 ? 184.549 208.246 129.579 1.00 100.67 151 LEU C C 1
ATOM 6875 O O . LEU C 2 151 ? 183.624 207.427 129.541 1.00 100.67 151 LEU C O 1
ATOM 6880 N N . PHE C 2 152 ? 184.498 209.440 128.989 1.00 104.46 152 PHE C N 1
ATOM 6881 C CA . PHE C 2 152 ? 183.333 209.909 128.240 1.00 104.46 152 PHE C CA 1
ATOM 6882 C C . PHE C 2 152 ? 182.073 209.841 129.107 1.00 104.46 152 PHE C C 1
ATOM 6883 O O . PHE C 2 152 ? 181.144 209.071 128.860 1.00 104.46 152 PHE C O 1
ATOM 6891 N N . VAL C 2 153 ? 182.090 210.670 130.155 1.00 106.26 153 VAL C N 1
ATOM 6892 C CA . VAL C 2 153 ? 181.036 210.637 131.162 1.00 106.26 153 VAL C CA 1
ATOM 6893 C C . VAL C 2 153 ? 179.683 210.885 130.513 1.00 106.26 153 VAL C C 1
ATOM 6894 O O . VAL C 2 153 ? 179.496 211.849 129.760 1.00 106.26 153 VAL C O 1
ATOM 6898 N N . ASN C 2 154 ? 178.731 210.006 130.810 1.00 105.95 154 ASN C N 1
ATOM 6899 C CA . ASN C 2 154 ? 177.390 210.051 130.253 1.00 105.95 154 ASN C CA 1
ATOM 6900 C C . ASN C 2 154 ? 176.553 211.132 130.929 1.00 105.95 154 ASN C C 1
ATOM 6901 O O . ASN C 2 154 ? 177.024 211.893 131.777 1.00 105.95 154 ASN C O 1
ATOM 6906 N N . PHE C 2 155 ? 175.278 211.190 130.539 1.00 106.15 155 PHE C N 1
ATOM 6907 C CA . PHE C 2 155 ? 174.267 211.842 131.358 1.00 106.15 155 PHE C CA 1
ATOM 6908 C C . PHE C 2 155 ? 173.746 210.922 132.453 1.00 106.15 155 PHE C C 1
ATOM 6909 O O . PHE C 2 155 ? 173.227 211.410 133.463 1.00 106.15 155 PHE C O 1
ATOM 6917 N N . THR C 2 156 ? 173.869 209.608 132.271 1.00 102.53 156 THR C N 1
ATOM 6918 C CA . THR C 2 156 ? 173.434 208.628 133.257 1.00 102.53 156 THR C CA 1
ATOM 6919 C C . THR C 2 156 ? 174.539 208.226 134.224 1.00 102.53 156 THR C C 1
ATOM 6920 O O . THR C 2 156 ? 174.285 207.428 135.132 1.00 102.53 156 THR C O 1
ATOM 6924 N N . HIS C 2 157 ? 175.755 208.751 134.054 1.00 99.32 157 HIS C N 1
ATOM 6925 C CA . HIS C 2 157 ? 176.827 208.478 135.003 1.00 99.32 157 HIS C CA 1
ATOM 6926 C C . HIS C 2 157 ? 176.592 209.134 136.357 1.00 99.32 157 HIS C C 1
ATOM 6927 O O . HIS C 2 157 ? 177.313 208.820 137.310 1.00 99.32 157 HIS C O 1
ATOM 6934 N N . ASP C 2 158 ? 175.618 210.036 136.458 1.00 106.23 158 ASP C N 1
ATOM 6935 C CA . ASP C 2 158 ? 175.278 210.642 137.738 1.00 106.23 158 ASP C CA 1
ATOM 6936 C C . ASP C 2 158 ? 174.831 209.569 138.721 1.00 106.23 158 ASP C C 1
ATOM 6937 O O . ASP C 2 158 ? 174.019 208.702 138.387 1.00 106.23 158 ASP C O 1
ATOM 6942 N N . GLY C 2 159 ? 175.363 209.628 139.931 1.00 97.52 159 GLY C N 1
ATOM 6943 C CA . GLY C 2 159 ? 175.000 208.666 140.950 1.00 97.52 159 GLY C CA 1
ATOM 6944 C C . GLY C 2 159 ? 176.069 208.566 142.016 1.00 97.52 159 GLY C C 1
ATOM 6945 O O . GLY C 2 159 ? 177.063 209.293 142.012 1.00 97.52 159 GLY C O 1
ATOM 6946 N N . ALA C 2 160 ? 175.839 207.631 142.933 1.00 86.05 160 ALA C N 1
ATOM 6947 C CA . ALA C 2 160 ? 176.734 207.415 144.059 1.00 86.05 160 ALA C CA 1
ATOM 6948 C C . ALA C 2 160 ? 177.748 206.325 143.740 1.00 86.05 160 ALA C C 1
ATOM 6949 O O . ALA C 2 160 ? 177.427 205.330 143.084 1.00 86.05 160 ALA C O 1
ATOM 6951 N N . TYR C 2 161 ? 178.976 206.525 144.210 1.00 80.91 161 TYR C N 1
ATOM 6952 C CA . TYR C 2 161 ? 180.059 205.568 144.054 1.00 80.91 161 TYR C CA 1
ATOM 6953 C C . TYR C 2 161 ? 180.684 205.302 145.415 1.00 80.91 161 TYR C C 1
ATOM 6954 O O . TYR C 2 161 ? 180.908 206.230 146.200 1.00 80.91 161 TYR C O 1
ATOM 6963 N N . LEU C 2 162 ? 180.962 204.032 145.688 1.00 74.36 162 LEU C N 1
ATOM 6964 C CA . LEU C 2 162 ? 181.530 203.600 146.956 1.00 74.36 162 LEU C CA 1
ATOM 6965 C C . LEU C 2 162 ? 182.832 202.860 146.694 1.00 74.36 162 LEU C C 1
ATOM 6966 O O . LEU C 2 162 ? 182.875 201.950 145.860 1.00 74.36 162 LEU C O 1
ATOM 6971 N N . GLY C 2 163 ? 183.884 203.248 147.409 1.00 74.23 163 GLY C N 1
ATOM 6972 C CA . GLY C 2 163 ? 185.173 202.599 147.280 1.00 74.23 163 GLY C CA 1
ATOM 6973 C C . GLY C 2 163 ? 185.626 201.961 148.576 1.00 74.23 163 GLY C C 1
ATOM 6974 O O . GLY C 2 163 ? 185.638 202.614 149.626 1.00 74.23 163 GLY C O 1
ATOM 6975 N N . TYR C 2 164 ? 186.005 200.686 148.509 1.00 71.10 164 TYR C N 1
ATOM 6976 C CA . TYR C 2 164 ? 186.374 199.909 149.682 1.00 71.10 164 TYR C CA 1
ATOM 6977 C C . TYR C 2 164 ? 187.738 199.265 149.478 1.00 71.10 164 TYR C C 1
ATOM 6978 O O . TYR C 2 164 ? 188.192 199.061 148.349 1.00 71.10 164 TYR C O 1
ATOM 6987 N N . ASN C 2 165 ? 188.389 198.948 150.593 1.00 64.20 165 ASN C N 1
ATOM 6988 C CA . ASN C 2 165 ? 189.706 198.331 150.576 1.00 64.20 165 ASN C CA 1
ATOM 6989 C C . ASN C 2 165 ? 189.566 196.812 150.488 1.00 64.20 165 ASN C C 1
ATOM 6990 O O . ASN C 2 165 ? 188.466 196.272 150.341 1.00 64.20 165 ASN C O 1
ATOM 6995 N N . HIS C 2 166 ? 190.696 196.106 150.573 1.00 64.83 166 HIS C N 1
ATOM 6996 C CA . HIS C 2 166 ? 190.663 194.648 150.536 1.00 64.83 166 HIS C CA 1
ATOM 6997 C C . HIS C 2 166 ? 189.936 194.080 151.749 1.00 64.83 166 HIS C C 1
ATOM 6998 O O . HIS C 2 166 ? 189.132 193.150 151.620 1.00 64.83 166 HIS C O 1
ATOM 7005 N N . GLN C 2 167 ? 190.204 194.626 152.934 1.00 65.85 167 GLN C N 1
ATOM 7006 C CA . GLN C 2 167 ? 189.543 194.182 154.153 1.00 65.85 167 GLN C CA 1
ATOM 7007 C C . GLN C 2 167 ? 188.226 194.900 154.415 1.00 65.85 167 GLN C C 1
ATOM 7008 O O . GLN C 2 167 ? 187.453 194.449 155.268 1.00 65.85 167 GLN C O 1
ATOM 7014 N N . GLY C 2 168 ? 187.952 195.996 153.711 1.00 65.51 168 GLY C N 1
ATOM 7015 C CA . GLY C 2 168 ? 186.698 196.703 153.869 1.00 65.51 168 GLY C CA 1
ATOM 7016 C C . GLY C 2 168 ? 186.582 197.551 155.114 1.00 65.51 168 GLY C C 1
ATOM 7017 O O . GLY C 2 168 ? 185.484 198.034 155.412 1.00 65.51 168 GLY C O 1
ATOM 7018 N N . THR C 2 169 ? 187.675 197.745 155.857 1.00 67.36 169 THR C N 1
ATOM 7019 C CA . THR C 2 169 ? 187.604 198.534 157.083 1.00 67.36 169 THR C CA 1
ATOM 7020 C C . THR C 2 169 ? 187.252 199.988 156.789 1.00 67.36 169 THR C C 1
ATOM 7021 O O . THR C 2 169 ? 186.421 200.585 157.483 1.00 67.36 169 THR C O 1
ATOM 7025 N N . GLN C 2 170 ? 187.863 200.570 155.764 1.00 71.90 170 GLN C N 1
ATOM 7026 C CA . GLN C 2 170 ? 187.628 201.959 155.403 1.00 71.90 170 GLN C CA 1
ATOM 7027 C C . GLN C 2 170 ? 186.681 202.049 154.210 1.00 71.90 170 GLN C C 1
ATOM 7028 O O . GLN C 2 170 ? 186.318 201.047 153.590 1.00 71.90 170 GLN C O 1
ATOM 7034 N N . ARG C 2 171 ? 186.280 203.278 153.895 1.00 81.96 171 ARG C N 1
ATOM 7035 C CA . ARG C 2 171 ? 185.323 203.517 152.824 1.00 81.96 171 ARG C CA 1
ATOM 7036 C C . ARG C 2 171 ? 185.456 204.953 152.343 1.00 81.96 171 ARG C C 1
ATOM 7037 O O . ARG C 2 171 ? 185.734 205.861 153.130 1.00 81.96 171 ARG C O 1
ATOM 7045 N N . THR C 2 172 ? 185.257 205.145 151.041 1.00 82.39 172 THR C N 1
ATOM 7046 C CA . THR C 2 172 ? 185.126 206.474 150.460 1.00 82.39 172 THR C CA 1
ATOM 7047 C C . THR C 2 172 ? 183.813 206.549 149.693 1.00 82.39 172 THR C C 1
ATOM 7048 O O . THR C 2 172 ? 183.397 205.572 149.063 1.00 82.39 172 THR C O 1
ATOM 7052 N N . HIS C 2 173 ? 183.154 207.704 149.761 1.00 88.94 173 HIS C N 1
ATOM 7053 C CA . HIS C 2 173 ? 181.829 207.881 149.175 1.00 88.94 173 HIS C CA 1
ATOM 7054 C C . HIS C 2 173 ? 181.823 209.131 148.309 1.00 88.94 173 HIS C C 1
ATOM 7055 O O . HIS C 2 173 ? 182.035 210.241 148.811 1.00 88.94 173 HIS C O 1
ATOM 7062 N N . TYR C 2 174 ? 181.558 208.950 147.017 1.00 89.79 174 TYR C N 1
ATOM 7063 C CA . TYR C 2 174 ? 181.515 210.038 146.054 1.00 89.79 174 TYR C CA 1
ATOM 7064 C C . TYR C 2 174 ? 180.125 210.129 145.441 1.00 89.79 174 TYR C C 1
ATOM 7065 O O . TYR C 2 174 ? 179.409 209.130 145.335 1.00 89.79 174 TYR C O 1
ATOM 7074 N N . GLU C 2 175 ? 179.745 211.339 145.043 1.00 98.38 175 GLU C N 1
ATOM 7075 C CA . GLU C 2 175 ? 178.494 211.574 144.327 1.00 98.38 175 GLU C CA 1
ATOM 7076 C C . GLU C 2 175 ? 178.824 212.342 143.055 1.00 98.38 175 GLU C C 1
ATOM 7077 O O . GLU C 2 175 ? 179.155 213.530 143.116 1.00 98.38 175 GLU C O 1
ATOM 7083 N N . VAL C 2 176 ? 178.738 211.669 141.910 1.00 101.91 176 VAL C N 1
ATOM 7084 C CA . VAL C 2 176 ? 179.145 212.237 140.629 1.00 101.91 176 VAL C CA 1
ATOM 7085 C C . VAL C 2 176 ? 177.917 212.790 139.922 1.00 101.91 176 VAL C C 1
ATOM 7086 O O . VAL C 2 176 ? 176.931 212.071 139.716 1.00 101.91 176 VAL C O 1
ATOM 7090 N N . THR C 2 177 ? 177.979 214.066 139.548 1.00 111.69 177 THR C N 1
ATOM 7091 C CA . THR C 2 177 ? 176.889 214.751 138.866 1.00 111.69 177 THR C CA 1
ATOM 7092 C C . THR C 2 177 ? 177.381 215.267 137.522 1.00 111.69 177 THR C C 1
ATOM 7093 O O . THR C 2 177 ? 178.414 215.943 137.451 1.00 111.69 177 THR C O 1
ATOM 7097 N N . VAL C 2 178 ? 176.638 214.957 136.464 1.00 114.42 178 VAL C N 1
ATOM 7098 C CA . VAL C 2 178 ? 176.990 215.374 135.112 1.00 114.42 178 VAL C CA 1
ATOM 7099 C C . VAL C 2 178 ? 176.419 216.762 134.855 1.00 114.42 178 VAL C C 1
ATOM 7100 O O . VAL C 2 178 ? 175.235 217.017 135.107 1.00 114.42 178 VAL C O 1
ATOM 7104 N N . LEU C 2 179 ? 177.265 217.664 134.363 1.00 125.51 179 LEU C N 1
ATOM 7105 C CA . LEU C 2 179 ? 176.864 219.018 134.007 1.00 125.51 179 LEU C CA 1
ATOM 7106 C C . LEU C 2 179 ? 177.018 219.204 132.505 1.00 125.51 179 LEU C C 1
ATOM 7107 O O . LEU C 2 179 ? 178.077 218.903 131.944 1.00 125.51 179 LEU C O 1
ATOM 7112 N N . ASP C 2 180 ? 175.965 219.697 131.861 1.00 140.83 180 ASP C N 1
ATOM 7113 C CA . ASP C 2 180 ? 175.983 219.918 130.420 1.00 140.83 180 ASP C CA 1
ATOM 7114 C C . ASP C 2 180 ? 176.796 221.158 130.060 1.00 140.83 180 ASP C C 1
ATOM 7115 O O . ASP C 2 180 ? 177.069 222.002 130.913 1.00 140.83 180 ASP C O 1
ATOM 7120 N N . ILE C 2 244 ? 164.518 201.324 149.366 1.00 131.06 244 ILE C N 1
ATOM 7121 C CA . ILE C 2 244 ? 163.365 200.962 150.180 1.00 131.06 244 ILE C CA 1
ATOM 7122 C C . ILE C 2 244 ? 163.691 201.155 151.656 1.00 131.06 244 ILE C C 1
ATOM 7123 O O . ILE C 2 244 ? 164.290 200.286 152.291 1.00 131.06 244 ILE C O 1
ATOM 7128 N N . GLU C 2 245 ? 163.297 202.306 152.196 1.00 132.16 245 GLU C N 1
ATOM 7129 C CA . GLU C 2 245 ? 163.579 202.616 153.590 1.00 132.16 245 GLU C CA 1
ATOM 7130 C C . GLU C 2 245 ? 162.697 201.790 154.518 1.00 132.16 245 GLU C C 1
ATOM 7131 O O . GLU C 2 245 ? 161.510 201.580 154.252 1.00 132.16 245 GLU C O 1
ATOM 7137 N N . ALA C 2 246 ? 163.287 201.318 155.612 1.00 130.69 246 ALA C N 1
ATOM 7138 C CA . ALA C 2 246 ? 162.528 200.589 156.618 1.00 130.69 246 ALA C CA 1
ATOM 7139 C C . ALA C 2 246 ? 161.565 201.526 157.335 1.00 130.69 246 ALA C C 1
ATOM 7140 O O . ALA C 2 246 ? 161.877 202.694 157.583 1.00 130.69 246 ALA C O 1
ATOM 7142 N N . MET C 2 247 ? 160.386 201.010 157.669 1.00 131.02 247 MET C N 1
ATOM 7143 C CA . MET C 2 247 ? 159.343 201.795 158.316 1.00 131.02 247 MET C CA 1
ATOM 7144 C C . MET C 2 247 ? 159.257 201.423 159.790 1.00 131.02 247 MET C C 1
ATOM 7145 O O . MET C 2 247 ? 159.091 200.247 160.127 1.00 131.02 247 MET C O 1
ATOM 7150 N N . LEU C 2 248 ? 159.366 202.423 160.659 1.00 130.21 248 LEU C N 1
ATOM 7151 C CA . LEU C 2 248 ? 159.267 202.219 162.099 1.00 130.21 248 LEU C CA 1
ATOM 7152 C C . LEU C 2 248 ? 157.824 202.443 162.536 1.00 130.21 248 LEU C C 1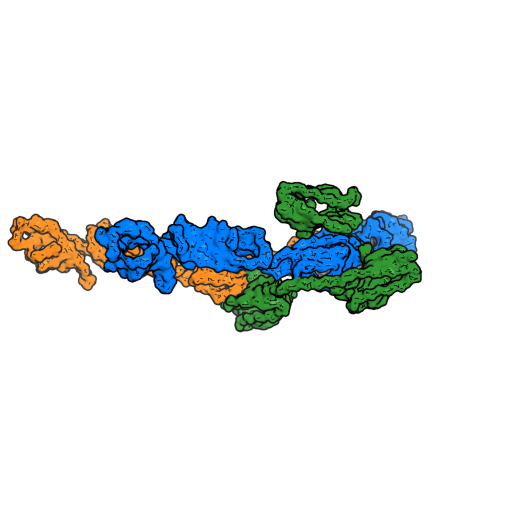
ATOM 7153 O O . LEU C 2 248 ? 157.281 203.539 162.358 1.00 130.21 248 LEU C O 1
ATOM 7158 N N . VAL C 2 249 ? 157.206 201.411 163.104 1.00 131.88 249 VAL C N 1
ATOM 7159 C CA . VAL C 2 249 ? 155.805 201.447 163.503 1.00 131.88 249 VAL C CA 1
ATOM 7160 C C . VAL C 2 249 ? 155.714 201.178 164.998 1.00 131.88 249 VAL C C 1
ATOM 7161 O O . VAL C 2 249 ? 156.244 200.172 165.488 1.00 131.88 249 VAL C O 1
ATOM 7165 N N . THR C 2 250 ? 155.037 202.071 165.714 1.00 133.89 250 THR C N 1
ATOM 7166 C CA . THR C 2 250 ? 154.766 201.909 167.135 1.00 133.89 250 THR C CA 1
ATOM 7167 C C . THR C 2 250 ? 153.320 201.467 167.316 1.00 133.89 250 THR C C 1
ATOM 7168 O O . THR C 2 250 ? 152.400 202.111 166.802 1.00 133.89 250 THR C O 1
ATOM 7172 N N . VAL C 2 251 ? 153.127 200.372 168.045 1.00 132.79 251 VAL C N 1
ATOM 7173 C CA . VAL C 2 251 ? 151.821 199.746 168.203 1.00 132.79 251 VAL C CA 1
ATOM 7174 C C . VAL C 2 251 ? 151.456 199.715 169.681 1.00 132.79 251 VAL C C 1
ATOM 7175 O O . VAL C 2 251 ? 152.293 199.399 170.534 1.00 132.79 251 VAL C O 1
ATOM 7179 N N . THR C 2 252 ? 150.212 200.079 169.981 1.00 129.76 252 THR C N 1
ATOM 7180 C CA . THR C 2 252 ? 149.701 199.958 171.339 1.00 129.76 252 THR C CA 1
ATOM 7181 C C . THR C 2 252 ? 149.490 198.490 171.688 1.00 129.76 252 THR C C 1
ATOM 7182 O O . THR C 2 252 ? 149.028 197.699 170.861 1.00 129.76 252 THR C O 1
ATOM 7186 N N . ALA C 2 253 ? 149.839 198.126 172.920 1.00 131.25 253 ALA C N 1
ATOM 7187 C CA . ALA C 2 253 ? 149.707 196.743 173.356 1.00 131.25 253 ALA C CA 1
ATOM 7188 C C . ALA C 2 253 ? 148.243 196.322 173.382 1.00 131.25 253 ALA C C 1
ATOM 7189 O O . ALA C 2 253 ? 147.360 197.097 173.758 1.00 131.25 253 ALA C O 1
ATOM 7191 N N . GLY C 2 254 ? 147.989 195.079 172.975 1.00 129.80 254 GLY C N 1
ATOM 7192 C CA . GLY C 2 254 ? 146.639 194.554 172.965 1.00 129.80 254 GLY C CA 1
ATOM 7193 C C . GLY C 2 254 ? 145.770 195.029 171.825 1.00 129.80 254 GLY C C 1
ATOM 7194 O O . GLY C 2 254 ? 144.542 194.943 171.922 1.00 129.80 254 GLY C O 1
ATOM 7195 N N . SER C 2 255 ? 146.363 195.528 170.747 1.00 127.83 255 SER C N 1
ATOM 7196 C CA . SER C 2 255 ? 145.623 196.030 169.598 1.00 127.83 255 SER C CA 1
ATOM 7197 C C . SER C 2 255 ? 145.979 195.208 168.359 1.00 127.83 255 SER C C 1
ATOM 7198 O O . SER C 2 255 ? 146.692 194.203 168.434 1.00 127.83 255 SER C O 1
ATOM 7201 N N . ASN C 2 256 ? 145.468 195.643 167.211 1.00 126.48 256 ASN C N 1
ATOM 7202 C CA . ASN C 2 256 ? 145.716 194.993 165.932 1.00 126.48 256 ASN C CA 1
ATOM 7203 C C . ASN C 2 256 ? 146.545 195.917 165.052 1.00 126.48 256 ASN C C 1
ATOM 7204 O O . ASN C 2 256 ? 146.243 197.110 164.941 1.00 126.48 256 ASN C O 1
ATOM 7209 N N . LEU C 2 257 ? 147.584 195.367 164.430 1.00 125.63 257 LEU C N 1
ATOM 7210 C CA . LEU C 2 257 ? 148.485 196.132 163.578 1.00 125.63 257 LEU C CA 1
ATOM 7211 C C . LEU C 2 257 ? 148.436 195.578 162.163 1.00 125.63 257 LEU C C 1
ATOM 7212 O O . LEU C 2 257 ? 148.479 194.360 161.969 1.00 125.63 257 LEU C O 1
ATOM 7217 N N . THR C 2 258 ? 148.346 196.470 161.181 1.00 127.04 258 THR C N 1
ATOM 7218 C CA . THR C 2 258 ? 148.276 196.095 159.775 1.00 127.04 258 THR C CA 1
ATOM 7219 C C . THR C 2 258 ? 149.555 196.522 159.069 1.00 127.04 258 THR C C 1
ATOM 7220 O O . THR C 2 258 ? 149.939 197.695 159.124 1.00 127.04 258 THR C O 1
ATOM 7224 N N . LEU C 2 259 ? 150.209 195.570 158.407 1.00 125.75 259 LEU C N 1
ATOM 7225 C CA . LEU C 2 259 ? 151.429 195.822 157.652 1.00 125.75 259 LEU C CA 1
ATOM 7226 C C . LEU C 2 259 ? 151.187 195.484 156.189 1.00 125.75 259 LEU C C 1
ATOM 7227 O O . LEU C 2 259 ? 150.723 194.384 155.870 1.00 125.75 259 LEU C O 1
ATOM 7232 N N . VAL C 2 260 ? 151.502 196.427 155.306 1.00 127.40 260 VAL C N 1
ATOM 7233 C CA . VAL C 2 260 ? 151.300 196.256 153.873 1.00 127.40 260 VAL C CA 1
ATOM 7234 C C . VAL C 2 260 ? 152.547 195.624 153.270 1.00 127.40 260 VAL C C 1
ATOM 7235 O O . VAL C 2 260 ? 153.666 196.102 153.489 1.00 127.40 260 VAL C O 1
ATOM 7239 N N . GLY C 2 261 ? 152.355 194.548 152.511 1.00 126.80 261 GLY C N 1
ATOM 7240 C CA . GLY C 2 261 ? 153.452 193.848 151.888 1.00 126.80 261 GLY C CA 1
ATOM 7241 C C . GLY C 2 261 ? 153.721 194.324 150.475 1.00 126.80 261 GLY C C 1
ATOM 7242 O O . GLY C 2 261 ? 153.413 195.461 150.105 1.00 126.80 261 GLY C O 1
ATOM 7243 N N . PRO C 2 262 ? 154.305 193.449 149.653 1.00 127.48 262 PRO C N 1
ATOM 7244 C CA . PRO C 2 262 ? 154.625 193.828 148.269 1.00 127.48 262 PRO C CA 1
ATOM 7245 C C . PRO C 2 262 ? 153.390 193.977 147.395 1.00 127.48 262 PRO C C 1
ATOM 7246 O O . PRO C 2 262 ? 152.257 193.878 147.879 1.00 127.48 262 PRO C O 1
ATOM 7250 N N . LYS C 2 263 ? 153.604 194.223 146.104 1.00 133.56 263 LYS C N 1
ATOM 7251 C CA . LYS C 2 263 ? 152.506 194.428 145.173 1.00 133.56 263 LYS C CA 1
ATOM 7252 C C . LYS C 2 263 ? 151.646 193.168 145.060 1.00 133.56 263 LYS C C 1
ATOM 7253 O O . LYS C 2 263 ? 151.981 192.096 145.570 1.00 133.56 263 LYS C O 1
ATOM 7259 N N . ALA C 2 264 ? 150.519 193.312 144.365 1.00 136.25 264 ALA C N 1
ATOM 7260 C CA . ALA C 2 264 ? 149.534 192.246 144.234 1.00 136.25 264 ALA C CA 1
ATOM 7261 C C . ALA C 2 264 ? 149.934 191.176 143.224 1.00 136.25 264 ALA C C 1
ATOM 7262 O O . ALA C 2 264 ? 149.088 190.357 142.849 1.00 136.25 264 ALA C O 1
ATOM 7264 N N . GLU C 2 265 ? 151.187 191.158 142.778 1.00 137.94 265 GLU C N 1
ATOM 7265 C CA . GLU C 2 265 ? 151.668 190.194 141.791 1.00 137.94 265 GLU C CA 1
ATOM 7266 C C . GLU C 2 265 ? 152.731 189.318 142.450 1.00 137.94 265 GLU C C 1
ATOM 7267 O O . GLU C 2 265 ? 153.923 189.633 142.409 1.00 137.94 265 GLU C O 1
ATOM 7273 N N . GLY C 2 266 ? 152.297 188.219 143.057 1.00 130.18 266 GLY C N 1
ATOM 7274 C CA . GLY C 2 266 ? 153.213 187.260 143.652 1.00 130.18 266 GLY C CA 1
ATOM 7275 C C . GLY C 2 266 ? 152.935 186.978 145.116 1.00 130.18 266 GLY C C 1
ATOM 7276 O O . GLY C 2 266 ? 152.415 187.821 145.852 1.00 130.18 266 GLY C O 1
ATOM 7277 N N . LYS C 2 267 ? 153.287 185.768 145.544 1.00 124.83 267 LYS C N 1
ATOM 7278 C CA . LYS C 2 267 ? 153.130 185.383 146.939 1.00 124.83 267 LYS C CA 1
ATOM 7279 C C . LYS C 2 267 ? 154.161 186.097 147.807 1.00 124.83 267 LYS C C 1
ATOM 7280 O O . LYS C 2 267 ? 155.275 186.397 147.370 1.00 124.83 267 LYS C O 1
ATOM 7286 N N . VAL C 2 268 ? 153.781 186.365 149.054 1.00 121.19 268 VAL C N 1
ATOM 7287 C CA . VAL C 2 268 ? 154.605 187.115 149.996 1.00 121.19 268 VAL C CA 1
ATOM 7288 C C . VAL C 2 268 ? 155.136 186.158 151.055 1.00 121.19 268 VAL C C 1
ATOM 7289 O O . VAL C 2 268 ? 154.390 185.321 151.578 1.00 121.19 268 VAL C O 1
ATOM 7293 N N . THR C 2 269 ? 156.428 186.271 151.355 1.00 120.58 269 THR C N 1
ATOM 7294 C CA . THR C 2 269 ? 157.081 185.485 152.392 1.00 120.58 269 THR C CA 1
ATOM 7295 C C . THR C 2 269 ? 157.625 186.425 153.458 1.00 120.58 269 THR C C 1
ATOM 7296 O O . THR C 2 269 ? 158.265 187.433 153.134 1.00 120.58 269 THR C O 1
ATOM 7300 N N . TRP C 2 270 ? 157.378 186.091 154.722 1.00 116.23 270 TRP C N 1
ATOM 7301 C CA . TRP C 2 270 ? 157.756 186.929 155.851 1.00 116.23 270 TRP C CA 1
ATOM 7302 C C . TRP C 2 270 ? 158.835 186.250 156.684 1.00 116.23 270 TRP C C 1
ATOM 7303 O O . TRP C 2 270 ? 158.824 185.028 156.860 1.00 116.23 270 TRP C O 1
ATOM 7314 N N . PHE C 2 271 ? 159.765 187.055 157.194 1.00 114.99 271 PHE C N 1
ATOM 7315 C CA . PHE C 2 271 ? 160.809 186.588 158.094 1.00 114.99 271 PHE C CA 1
ATOM 7316 C C . PHE C 2 271 ? 160.971 187.600 159.219 1.00 114.99 271 PHE C C 1
ATOM 7317 O O . PHE C 2 271 ? 160.565 188.757 159.101 1.00 114.99 271 PHE C O 1
ATOM 7325 N N . ASP C 2 272 ? 161.567 187.151 160.321 1.00 116.45 272 ASP C N 1
ATOM 7326 C CA . ASP C 2 272 ? 161.767 187.992 161.493 1.00 116.45 272 ASP C CA 1
ATOM 7327 C C . ASP C 2 272 ? 163.222 187.908 161.941 1.00 116.45 272 ASP C C 1
ATOM 7328 O O . ASP C 2 272 ? 164.031 187.169 161.371 1.00 116.45 272 ASP C O 1
ATOM 7333 N N . GLY C 2 273 ? 163.552 188.683 162.977 1.00 115.79 273 GLY C N 1
ATOM 7334 C CA . GLY C 2 273 ? 164.883 188.607 163.554 1.00 115.79 273 GLY C CA 1
ATOM 7335 C C . GLY C 2 273 ? 165.185 187.253 164.162 1.00 115.79 273 GLY C C 1
ATOM 7336 O O . GLY C 2 273 ? 166.332 186.797 164.136 1.00 115.79 273 GLY C O 1
ATOM 7337 N N . ASP C 2 274 ? 164.167 186.592 164.717 1.00 118.82 274 ASP C N 1
ATOM 7338 C CA . ASP C 2 274 ? 164.330 185.247 165.255 1.00 118.82 274 ASP C CA 1
ATOM 7339 C C . ASP C 2 274 ? 164.530 184.202 164.167 1.00 118.82 274 ASP C C 1
ATOM 7340 O O . ASP C 2 274 ? 164.837 183.050 164.491 1.00 118.82 274 ASP C O 1
ATOM 7345 N N . LEU C 2 275 ? 164.351 184.577 162.897 1.00 117.05 275 LEU C N 1
ATOM 7346 C CA . LEU C 2 275 ? 164.591 183.712 161.742 1.00 117.05 275 LEU C CA 1
ATOM 7347 C C . LEU C 2 275 ? 163.603 182.551 161.673 1.00 117.05 275 LEU C C 1
ATOM 7348 O O . LEU C 2 275 ? 163.956 181.450 161.243 1.00 117.05 275 LEU C O 1
ATOM 7353 N N . LYS C 2 276 ? 162.363 182.786 162.094 1.00 118.11 276 LYS C N 1
ATOM 7354 C CA . LYS C 2 276 ? 161.269 181.842 161.910 1.00 118.11 276 LYS C CA 1
ATOM 7355 C C . LYS C 2 276 ? 160.123 182.565 161.221 1.00 118.11 276 LYS C C 1
ATOM 7356 O O . LYS C 2 276 ? 159.740 183.662 161.639 1.00 118.11 276 LYS C O 1
ATOM 7362 N N . ARG C 2 277 ? 159.582 181.957 160.175 1.00 119.35 277 ARG C N 1
ATOM 7363 C CA . ARG C 2 277 ? 158.522 182.596 159.404 1.00 119.35 277 ARG C CA 1
ATOM 7364 C C . ARG C 2 277 ? 157.277 182.759 160.265 1.00 119.35 277 ARG C C 1
ATOM 7365 O O . ARG C 2 277 ? 156.762 181.761 160.788 1.00 119.35 277 ARG C O 1
ATOM 7373 N N . PRO C 2 278 ? 156.770 183.980 160.453 1.00 121.70 278 PRO C N 1
ATOM 7374 C CA . PRO C 2 278 ? 155.568 184.154 161.284 1.00 121.70 278 PRO C CA 1
ATOM 7375 C C . PRO C 2 278 ? 154.347 183.428 160.750 1.00 121.70 278 PRO C C 1
ATOM 7376 O O . PRO C 2 278 ? 153.523 182.958 161.543 1.00 121.70 278 PRO C O 1
ATOM 7380 N N . CYS C 2 279 ? 154.208 183.314 159.429 1.00 125.55 279 CYS C N 1
ATOM 7381 C CA . CYS C 2 279 ? 153.010 182.735 158.836 1.00 125.55 279 CYS C CA 1
ATOM 7382 C C . CYS C 2 279 ? 152.957 181.217 158.941 1.00 125.55 279 CYS C C 1
ATOM 7383 O O . CYS C 2 279 ? 151.898 180.635 158.683 1.00 125.55 279 CYS C O 1
ATOM 7386 N N . GLU C 2 280 ? 154.058 180.565 159.305 1.00 126.93 280 GLU C N 1
ATOM 7387 C CA . GLU C 2 280 ? 154.050 179.119 159.441 1.00 126.93 280 GLU C CA 1
ATOM 7388 C C . GLU C 2 280 ? 153.173 178.699 160.620 1.00 126.93 280 GLU C C 1
ATOM 7389 O O . GLU C 2 280 ? 153.052 179.430 161.607 1.00 126.93 280 GLU C O 1
ATOM 7395 N N . PRO C 2 281 ? 152.545 177.529 160.538 1.00 129.00 281 PRO C N 1
ATOM 7396 C CA . PRO C 2 281 ? 151.692 177.068 161.637 1.00 129.00 281 PRO C CA 1
ATOM 7397 C C . PRO C 2 281 ? 152.496 176.794 162.899 1.00 129.00 281 PRO C C 1
ATOM 7398 O O . PRO C 2 281 ? 153.722 176.663 162.879 1.00 129.00 281 PRO C O 1
ATOM 7402 N N . ASN C 2 282 ? 151.769 176.723 164.017 1.00 129.97 282 ASN C N 1
ATOM 7403 C CA . ASN C 2 282 ? 152.345 176.464 165.338 1.00 129.97 282 ASN C CA 1
ATOM 7404 C C . ASN C 2 282 ? 153.338 177.548 165.748 1.00 129.97 282 ASN C C 1
ATOM 7405 O O . ASN C 2 282 ? 154.268 177.295 166.518 1.00 129.97 282 ASN C O 1
ATOM 7410 N N . TYR C 2 283 ? 153.150 178.762 165.239 1.00 125.41 283 TYR C N 1
ATOM 7411 C CA . TYR C 2 283 ? 154.002 179.875 165.6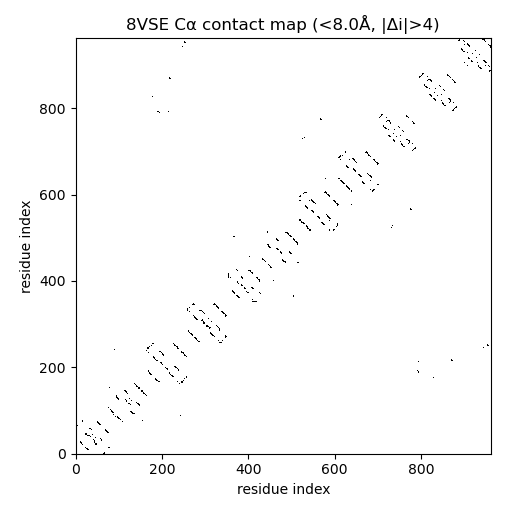28 1.00 125.41 283 TYR C CA 1
ATOM 7412 C C . TYR C 2 283 ? 153.665 180.329 167.044 1.00 125.41 283 TYR C C 1
ATOM 7413 O O . TYR C 2 283 ? 152.509 180.293 167.475 1.00 125.41 283 TYR C O 1
ATOM 7422 N N . ARG C 2 284 ? 154.696 180.757 167.775 1.00 126.13 284 ARG C N 1
ATOM 7423 C CA . ARG C 2 284 ? 154.525 181.141 169.171 1.00 126.13 284 ARG C CA 1
ATOM 7424 C C . ARG C 2 284 ? 153.710 182.416 169.345 1.00 126.13 284 ARG C C 1
ATOM 7425 O O . ARG C 2 284 ? 153.260 182.692 170.463 1.00 126.13 284 ARG C O 1
ATOM 7433 N N . LEU C 2 285 ? 153.509 183.194 168.285 1.00 124.48 285 LEU C N 1
ATOM 7434 C CA . LEU C 2 285 ? 152.746 184.432 168.341 1.00 124.48 285 LEU C CA 1
ATOM 7435 C C . LEU C 2 285 ? 151.589 184.368 167.353 1.00 124.48 285 LEU C C 1
ATOM 7436 O O . LEU C 2 285 ? 151.744 183.876 166.231 1.00 124.48 285 LEU C O 1
ATOM 7441 N N . ARG C 2 286 ? 150.430 184.865 167.779 1.00 124.50 286 ARG C N 1
ATOM 7442 C CA . ARG C 2 286 ? 149.258 184.884 166.916 1.00 124.50 286 ARG C CA 1
ATOM 7443 C C . ARG C 2 286 ? 149.453 185.865 165.765 1.00 124.50 286 ARG C C 1
ATOM 7444 O O . ARG C 2 286 ? 150.094 186.910 165.907 1.00 124.50 286 ARG C O 1
ATOM 7452 N N . HIS C 2 287 ? 148.888 185.516 164.612 1.00 122.77 287 HIS C N 1
ATOM 7453 C CA . HIS C 2 287 ? 149.111 186.272 163.388 1.00 122.77 287 HIS C CA 1
ATOM 7454 C C . HIS C 2 287 ? 147.981 185.973 162.413 1.00 122.77 287 HIS C C 1
ATOM 7455 O O . HIS C 2 287 ? 147.209 185.029 162.595 1.00 122.77 287 HIS C O 1
ATOM 7462 N N . GLU C 2 288 ? 147.896 186.796 161.368 1.00 123.11 288 GLU C N 1
ATOM 7463 C CA . GLU C 2 288 ? 146.975 186.555 160.260 1.00 123.11 288 GLU C CA 1
ATOM 7464 C C . GLU C 2 288 ? 147.674 186.977 158.976 1.00 123.11 288 GLU C C 1
ATOM 7465 O O . GLU C 2 288 ? 147.906 188.170 158.757 1.00 123.11 288 GLU C O 1
ATOM 7471 N N . CYS C 2 289 ? 148.011 186.008 158.131 1.00 129.83 289 CYS C N 1
ATOM 7472 C CA . CYS C 2 289 ? 148.736 186.262 156.895 1.00 129.83 289 CYS C CA 1
ATOM 7473 C C . CYS C 2 289 ? 147.816 186.061 155.700 1.00 129.83 289 CYS C C 1
ATOM 7474 O O . CYS C 2 289 ? 147.153 185.025 155.586 1.00 129.83 289 CYS C O 1
ATOM 7477 N N . ASN C 2 290 ? 147.781 187.051 154.818 1.00 129.52 290 ASN C N 1
ATOM 7478 C CA . ASN C 2 290 ? 147.129 186.949 153.521 1.00 129.52 290 ASN C CA 1
ATOM 7479 C C . ASN C 2 290 ? 148.163 187.211 152.430 1.00 129.52 290 ASN C C 1
ATOM 7480 O O . ASN C 2 290 ? 149.347 187.425 152.703 1.00 129.52 290 ASN C O 1
ATOM 7485 N N . ASN C 2 291 ? 147.705 187.192 151.179 1.00 132.78 291 ASN C N 1
ATOM 7486 C CA . ASN C 2 291 ? 148.613 187.359 150.051 1.00 132.78 291 ASN C CA 1
ATOM 7487 C C . ASN C 2 291 ? 149.184 188.767 149.945 1.00 132.78 291 ASN C C 1
ATOM 7488 O O . ASN C 2 291 ? 150.145 188.967 149.195 1.00 132.78 291 ASN C O 1
ATOM 7493 N N . GLN C 2 292 ? 148.630 189.738 150.662 1.00 131.51 292 GLN C N 1
ATOM 7494 C CA . GLN C 2 292 ? 149.096 191.114 150.525 1.00 131.51 292 GLN C CA 1
ATOM 7495 C C . GLN C 2 292 ? 149.461 191.772 151.847 1.00 131.51 292 GLN C C 1
ATOM 7496 O O . GLN C 2 292 ? 150.403 192.567 151.887 1.00 131.51 292 GLN C O 1
ATOM 7502 N N . ASN C 2 293 ? 148.746 191.466 152.927 1.00 128.59 293 ASN C N 1
ATOM 7503 C CA . ASN C 2 293 ? 148.902 192.184 154.183 1.00 128.59 293 ASN C CA 1
ATOM 7504 C C . ASN C 2 293 ? 149.110 191.211 155.335 1.00 128.59 293 ASN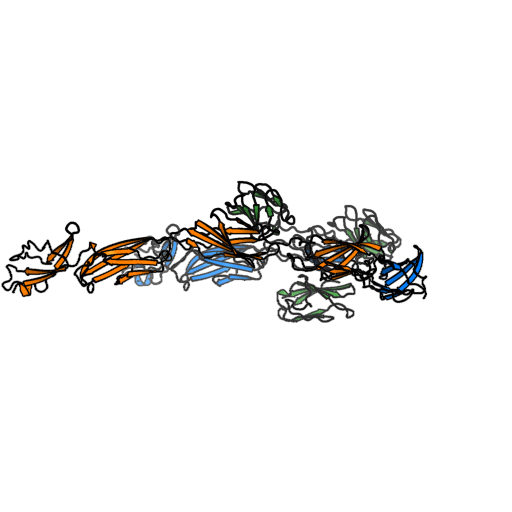 C C 1
ATOM 7505 O O . ASN C 2 293 ? 148.786 190.024 155.246 1.00 128.59 293 ASN C O 1
ATOM 7510 N N . LEU C 2 294 ? 149.667 191.738 156.423 1.00 120.70 294 LEU C N 1
ATOM 7511 C CA . LEU C 2 294 ? 149.883 190.992 157.656 1.00 120.70 294 LEU C CA 1
ATOM 7512 C C . LEU C 2 294 ? 149.129 191.677 158.785 1.00 120.70 294 LEU C C 1
ATOM 7513 O O . LEU C 2 294 ? 149.183 192.905 158.915 1.00 120.70 294 LEU C O 1
ATOM 7518 N N . THR C 2 295 ? 148.428 190.889 159.597 1.00 122.97 295 THR C N 1
ATOM 7519 C CA . THR C 2 295 ? 147.621 191.404 160.694 1.00 122.97 295 THR C CA 1
ATOM 7520 C C . THR C 2 295 ? 148.104 190.808 162.007 1.00 122.97 295 THR C C 1
ATOM 7521 O O . THR C 2 295 ? 148.263 189.587 162.122 1.00 122.97 295 THR C O 1
ATOM 7525 N N . LEU C 2 296 ? 148.336 191.672 162.990 1.00 123.51 296 LEU C N 1
ATOM 7526 C CA . LEU C 2 296 ? 148.729 191.271 164.333 1.00 123.51 296 LEU C CA 1
ATOM 7527 C C . LEU C 2 296 ? 147.567 191.525 165.283 1.00 123.51 296 LEU C C 1
ATOM 7528 O O . LEU C 2 296 ? 147.041 192.642 165.344 1.00 123.51 296 LEU C O 1
ATOM 7533 N N . ILE C 2 297 ? 147.178 190.489 166.022 1.00 125.46 297 ILE C N 1
ATOM 7534 C CA . ILE C 2 297 ? 146.026 190.524 166.916 1.00 125.46 297 ILE C CA 1
ATOM 7535 C C . ILE C 2 297 ? 146.525 190.426 168.350 1.00 125.46 297 ILE C C 1
ATOM 7536 O O . ILE C 2 297 ? 147.304 189.524 168.682 1.00 125.46 297 ILE C O 1
ATOM 7541 N N . ASN C 2 298 ? 146.078 191.358 169.196 1.00 128.05 298 ASN C N 1
ATOM 7542 C CA . ASN C 2 298 ? 146.443 191.408 170.613 1.00 128.05 298 ASN C CA 1
ATOM 7543 C C . ASN C 2 298 ? 147.967 191.443 170.776 1.00 128.05 298 ASN C C 1
ATOM 7544 O O . ASN C 2 298 ? 148.597 190.524 171.305 1.00 128.05 298 ASN C O 1
ATOM 7549 N N . VAL C 2 299 ? 148.542 192.539 170.282 1.00 129.65 299 VAL C N 1
ATOM 7550 C CA . VAL C 2 299 ? 149.990 192.706 170.299 1.00 129.65 299 VAL C CA 1
ATOM 7551 C C . VAL C 2 299 ? 150.479 192.784 171.739 1.00 129.65 299 VAL C C 1
ATOM 7552 O O . VAL C 2 299 ? 149.963 193.565 172.548 1.00 129.65 299 VAL C O 1
ATOM 7556 N N . THR C 2 300 ? 151.478 191.970 172.063 1.00 130.56 300 THR C N 1
ATOM 7557 C CA . THR C 2 300 ? 152.105 191.941 173.375 1.00 130.56 300 THR C CA 1
ATOM 7558 C C . THR C 2 300 ? 153.528 192.482 173.275 1.00 130.56 300 THR C C 1
ATOM 7559 O O . THR C 2 300 ? 153.979 192.923 172.215 1.00 130.56 300 THR C O 1
ATOM 7563 N N . LYS C 2 301 ? 154.242 192.436 174.402 1.00 128.46 301 LYS C N 1
ATOM 7564 C CA . LYS C 2 301 ? 155.598 192.974 174.443 1.00 128.46 301 LYS C CA 1
ATOM 7565 C C . LYS C 2 301 ? 156.558 192.168 173.575 1.00 128.46 301 LYS C C 1
ATOM 7566 O O . LYS C 2 301 ? 157.531 192.723 173.052 1.00 128.46 301 LYS C O 1
ATOM 7572 N N . ASP C 2 302 ? 156.301 190.870 173.404 1.00 128.62 302 ASP C N 1
ATOM 7573 C CA . ASP C 2 302 ? 157.195 190.018 172.629 1.00 128.62 302 ASP C CA 1
ATOM 7574 C C . ASP C 2 302 ? 157.158 190.312 171.134 1.00 128.62 302 ASP C C 1
ATOM 7575 O O . ASP C 2 302 ? 158.019 189.812 170.403 1.00 128.62 302 ASP C O 1
ATOM 7580 N N . TYR C 2 303 ? 156.192 191.102 170.663 1.00 126.30 303 TYR C N 1
ATOM 7581 C CA . TYR C 2 303 ? 156.092 191.419 169.244 1.00 126.30 303 TYR C CA 1
ATOM 7582 C C . TYR C 2 303 ? 157.131 192.431 168.779 1.00 126.30 303 TYR C C 1
ATOM 7583 O O . TYR C 2 303 ? 157.247 192.656 167.569 1.00 126.30 303 TYR C O 1
ATOM 7592 N N . GLU C 2 304 ? 157.875 193.048 169.695 1.00 128.94 304 GLU C N 1
ATOM 7593 C CA . GLU C 2 304 ? 158.902 194.003 169.299 1.00 128.94 304 GLU C CA 1
ATOM 7594 C C . GLU C 2 304 ? 159.985 193.312 168.481 1.00 128.94 304 GLU C C 1
ATOM 7595 O O . GLU C 2 304 ? 160.385 192.182 168.775 1.00 128.94 304 GLU C O 1
ATOM 7601 N N . GLY C 2 305 ? 160.457 193.993 167.454 1.00 125.42 305 GLY C N 1
ATOM 7602 C CA . GLY C 2 305 ? 161.491 193.439 166.602 1.00 125.42 305 GLY C CA 1
ATOM 7603 C C . GLY C 2 305 ? 161.377 194.006 165.197 1.00 125.42 305 GLY C C 1
ATOM 7604 O O . GLY C 2 305 ? 160.892 195.118 165.005 1.00 125.42 305 GLY C O 1
ATOM 7605 N N . THR C 2 306 ? 161.844 193.221 164.229 1.00 119.45 306 THR C N 1
ATOM 7606 C CA . THR C 2 306 ? 161.808 193.602 162.824 1.00 119.45 306 THR C CA 1
ATOM 7607 C C . THR C 2 306 ? 161.221 192.467 162.000 1.00 119.45 306 THR C C 1
ATOM 7608 O O . THR C 2 306 ? 161.545 191.296 162.219 1.00 119.45 306 THR C O 1
ATOM 7612 N N . TYR C 2 307 ? 160.357 192.821 161.050 1.00 118.80 307 TYR C N 1
ATOM 7613 C CA . TYR C 2 307 ? 159.732 191.859 160.154 1.00 118.80 307 TYR C CA 1
ATOM 7614 C C . TYR C 2 307 ? 159.978 192.291 158.718 1.00 118.80 307 TYR C C 1
ATOM 7615 O O . TYR C 2 307 ? 159.669 193.428 158.346 1.00 118.80 307 TYR C O 1
ATOM 7624 N N . TYR C 2 308 ? 160.531 191.387 157.917 1.00 118.09 308 TYR C N 1
ATOM 7625 C CA . TYR C 2 308 ? 160.841 191.654 156.519 1.00 118.09 308 TYR C CA 1
ATOM 7626 C C . TYR C 2 308 ? 159.935 190.801 155.644 1.00 118.09 308 TYR C C 1
ATOM 7627 O O . TYR C 2 308 ? 159.927 189.571 155.765 1.00 118.09 308 TYR C O 1
ATOM 7636 N N . GLY C 2 309 ? 159.178 191.453 154.766 1.00 120.03 309 GLY C N 1
ATOM 7637 C CA . GLY C 2 309 ? 158.301 190.749 153.853 1.00 120.03 309 GLY C CA 1
ATOM 7638 C C . GLY C 2 309 ? 158.707 190.961 152.411 1.00 120.03 309 GLY C C 1
ATOM 7639 O O . GLY C 2 309 ? 158.801 192.103 151.952 1.00 120.03 309 GLY C O 1
ATOM 7640 N N . THR C 2 310 ? 158.958 189.870 151.690 1.00 125.44 310 THR C N 1
ATOM 7641 C CA . THR C 2 310 ? 159.447 189.949 150.322 1.00 125.44 310 THR C CA 1
ATOM 7642 C C . THR C 2 310 ? 158.785 188.875 149.471 1.00 125.44 310 THR C C 1
ATOM 7643 O O . THR C 2 310 ? 158.452 187.791 149.958 1.00 125.44 310 THR C O 1
ATOM 7647 N N . ASN C 2 311 ? 158.603 189.188 14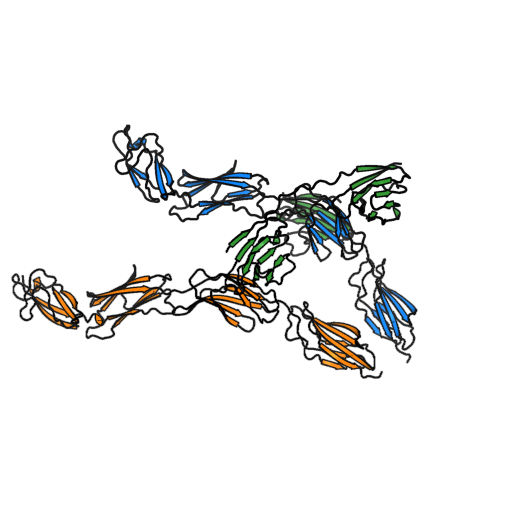8.192 1.00 131.12 311 ASN C N 1
ATOM 7648 C CA . ASN C 2 311 ? 158.001 188.278 147.234 1.00 131.12 311 ASN C CA 1
ATOM 7649 C C . ASN C 2 311 ? 159.087 187.645 146.365 1.00 131.12 311 ASN C C 1
ATOM 7650 O O . ASN C 2 311 ? 160.286 187.830 146.592 1.00 131.12 311 ASN C O 1
ATOM 7655 N N . ASP C 2 312 ? 158.665 186.889 145.351 1.00 135.35 312 ASP C N 1
ATOM 7656 C CA . ASP C 2 312 ? 159.602 186.249 144.438 1.00 135.35 312 ASP C CA 1
ATOM 7657 C C . ASP C 2 312 ? 160.149 187.199 143.381 1.00 135.35 312 ASP C C 1
ATOM 7658 O O . ASP C 2 312 ? 161.072 186.820 142.651 1.00 135.35 312 ASP C O 1
ATOM 7663 N N . LYS C 2 313 ? 159.610 188.416 143.278 1.00 135.39 313 LYS C N 1
ATOM 7664 C CA . LYS C 2 313 ? 160.057 189.393 142.291 1.00 135.39 313 LYS C CA 1
ATOM 7665 C C . LYS C 2 313 ? 161.123 190.337 142.836 1.00 135.39 313 LYS C C 1
ATOM 7666 O O . LYS C 2 313 ? 161.252 191.467 142.344 1.00 135.39 313 LYS C O 1
ATOM 7672 N N . ASP C 2 314 ? 161.888 189.900 143.839 1.00 138.16 314 ASP C N 1
ATOM 7673 C CA . ASP C 2 314 ? 162.989 190.682 144.408 1.00 138.16 314 ASP C CA 1
ATOM 7674 C C . ASP C 2 314 ? 162.512 192.039 144.922 1.00 138.16 314 ASP C C 1
ATOM 7675 O O . ASP C 2 314 ? 163.196 193.055 144.777 1.00 138.16 314 ASP C O 1
ATOM 7680 N N . GLU C 2 315 ? 161.327 192.058 145.529 1.00 132.06 315 GLU C N 1
ATOM 7681 C CA . GLU C 2 315 ? 160.774 193.261 146.140 1.00 132.06 315 GLU C CA 1
ATOM 7682 C C . GLU C 2 315 ? 160.424 192.948 147.586 1.00 132.06 315 GLU C C 1
ATOM 7683 O O . GLU C 2 315 ? 159.672 192.005 147.852 1.00 132.06 315 GLU C O 1
ATOM 7689 N N . GLY C 2 316 ? 160.960 193.736 148.513 1.00 124.82 316 GLY C N 1
ATOM 7690 C CA . GLY C 2 316 ? 160.729 193.490 149.924 1.00 124.82 316 GLY C CA 1
ATOM 7691 C C . GLY C 2 316 ? 160.729 194.774 150.723 1.00 124.82 316 GLY C C 1
ATOM 7692 O O . GLY C 2 316 ? 161.305 195.789 150.318 1.00 124.82 316 GLY C O 1
ATOM 7693 N N . LYS C 2 317 ? 160.067 194.713 151.877 1.00 120.84 317 LYS C N 1
ATOM 7694 C CA . LYS C 2 317 ? 159.975 195.849 152.782 1.00 120.84 317 LYS C CA 1
ATOM 7695 C C . LYS C 2 317 ? 160.200 195.389 154.215 1.00 120.84 317 LYS C C 1
ATOM 7696 O O . LYS C 2 317 ? 159.808 194.284 154.601 1.00 120.84 317 LYS C O 1
ATOM 7702 N N . ARG C 2 318 ? 160.821 196.260 155.005 1.00 122.53 318 ARG C N 1
ATOM 7703 C CA . ARG C 2 318 ? 161.154 195.979 156.395 1.00 122.53 318 ARG C CA 1
ATOM 7704 C C . ARG C 2 318 ? 160.372 196.908 157.314 1.00 122.53 318 ARG C C 1
ATOM 7705 O O . ARG C 2 318 ? 160.377 198.130 157.122 1.00 122.53 318 ARG C O 1
ATOM 7713 N N . TYR C 2 319 ? 159.710 196.327 158.312 1.00 123.77 319 TYR C N 1
ATOM 7714 C CA . TYR C 2 319 ? 158.960 197.078 159.310 1.00 123.77 319 TYR C CA 1
ATOM 7715 C C . TYR C 2 319 ? 159.534 196.772 160.684 1.00 123.77 319 TYR C C 1
ATOM 7716 O O . TYR C 2 319 ? 159.578 195.609 161.099 1.00 123.77 319 TYR C O 1
ATOM 7725 N N . ARG C 2 320 ? 159.970 197.813 161.386 1.00 126.60 320 ARG C N 1
ATOM 7726 C CA . ARG C 2 320 ? 160.450 197.685 162.758 1.00 126.60 320 ARG C CA 1
ATOM 7727 C C . ARG C 2 320 ? 159.287 197.989 163.693 1.00 126.60 320 ARG C C 1
ATOM 7728 O O . ARG C 2 320 ? 158.863 199.143 163.814 1.00 126.60 320 ARG C O 1
ATOM 7736 N N . VAL C 2 321 ? 158.774 196.957 164.354 1.00 127.30 321 VAL C N 1
ATOM 7737 C CA . VAL C 2 321 ? 157.598 197.068 165.207 1.00 127.30 321 VAL C CA 1
ATOM 7738 C C . VAL C 2 321 ? 158.062 197.236 166.647 1.00 127.30 321 VAL C C 1
ATOM 7739 O O . VAL C 2 321 ? 158.801 196.394 167.174 1.00 127.30 321 VAL C O 1
ATOM 7743 N N . LYS C 2 322 ? 157.627 198.324 167.279 1.00 132.17 322 LYS C N 1
ATOM 7744 C CA . LYS C 2 322 ? 157.921 198.602 168.678 1.00 132.17 322 LYS C CA 1
ATOM 7745 C C . LYS C 2 322 ? 156.610 198.753 169.435 1.00 132.17 322 LYS C C 1
ATOM 7746 O O . LYS C 2 322 ? 155.712 199.474 168.988 1.00 132.17 322 LYS C O 1
ATOM 7752 N N . VAL C 2 323 ? 156.506 198.084 170.577 1.00 130.32 323 VAL C N 1
ATOM 7753 C CA . VAL C 2 323 ? 155.280 198.077 171.365 1.00 130.32 323 VAL C CA 1
ATOM 7754 C C . VAL C 2 323 ? 155.369 199.156 172.434 1.00 130.32 323 VAL C C 1
ATOM 7755 O O . VAL C 2 323 ? 156.337 199.207 173.202 1.00 130.32 323 VAL C O 1
ATOM 7759 N N . ASN C 2 324 ? 154.359 200.019 172.482 1.00 132.63 324 ASN C N 1
ATOM 7760 C CA . ASN C 2 324 ? 154.314 201.099 173.460 1.00 132.63 324 ASN C CA 1
ATOM 7761 C C . ASN C 2 324 ? 154.065 200.554 174.863 1.00 132.63 324 ASN C C 1
ATOM 7762 O O . ASN C 2 324 ? 152.919 200.387 175.280 1.00 132.63 324 ASN C O 1
#

GO terms:
  GO:0032059 bleb (C, IDA)
  GO:0005886 plasma membrane (C, IDA)
  GO:0009986 cell surface (C, IDA)
  GO:0030292 protein tyrosine kinase inhibitor activity (F, IDA)
  GO:0030507 spectrin binding (F, IDA)
  GO:0032677 regulation of interleukin-8 production (P, IDA)
  GO:0050764 regulation of phagocytosis (P, IDA)
  GO:0004725 protein tyrosine phosphatase activity (F, TAS)
  GO:0005001 transmembrane receptor protein tyrosine phosphatase activity (F, TAS)
  GO:0005001 transmembrane receptor protein tyrosine phosphatase activity (F, IGI)
  GO:0042110 T cell activation (P, TAS)
  GO:0016020 membrane (C, TAS)
  GO:1903979 negative regulation of microglial cell activation (P, TAS)
  GO:1904155 DN2 thymocyte differentiation (P, TAS)
  GO:0050852 T cell receptor signaling pathway (P, TAS)
  GO:0046426 negative regulation of receptor signaling pathway via JAK-STAT (P, IGI)
  GO:1902215 negative regulation of interleukin-4-mediated signaling pathway (P, IGI)
  GO:0000122 negative regulation of transcription by RNA polymerase II (P, IGI)
  GO:0030506 ankyrin binding (F, IPI)
  GO:0009897 external side of plasma membrane (C, IDA)

B-factor: mean 87.2, std 37.28, range [21.91, 196.9]

Nearest PDB structures (foldseek):
  8vse-assembly1_C  TM=1.004E+00  e=2.880E-54  Human adenovirus 19a
  2rik-assembly1_A  TM=2.657E-01  e=4.102E-14  Oryctolagus cuniculus
  2rjm-assembly1_A  TM=2.685E-01  e=1.632E-13  Oryctolagus cuniculus
  2xyc-assembly1_A  TM=2.673E-01  e=1.682E-09  Homo sapiens
  2jll-assembly1_A  TM=2.590E-01  e=1.200E-08  Homo sapiens

Foldseek 3Di:
DEPPPVCPPWDWDWAADPVVRWIKIFIPDQAAWDFDPADCGRGIGTGDDAPDKDKTKTDHPVHDDDTDIDIDHHQDDEPQKDKDWPADPVQQFFKTKIAIDGRDDDPHDPVQKWKWKAWPPDIDTDRMDMGGGHHAQDKTKMKMFMDGPRDTHYMDMDIDHGDDAADDDKAWPAKEAAAQFKIKTFIDQGPGDFAWKKKKKQWPHDIDIDTHGRPDGMDMGGPDHGQTKMKMWIFGWHDDVHIYTHHIDMDMYTHAADAAEEWADFDWDADDQWKIKTFTDGGPRLSADAAKKKKFKAAPPHTDDIDMDSHGIDITDDDAGFGWIKIWMWIDRPPHIHDIDIDIDTGHHDD/DAQQVVCVPWDWDWDADPVVRWIKIFIPDDDFWAWDPAGQGRGIDTDDDAQDKDWTWTDDPVHDDDTHIDIDHHHHGQVQKDKDWPDDPVQLQFKTKIAIDRPDDDPDDPPQKWKWKDWDHDIDIDRMDMGGGDHAQDKTKMKMFIAGNNHTDYIDIDMDHRWDAAFDDKAWPDKEAAAQFKIKTFIGQTPDDFFWKKKWKDFPPDIDIDIGGRVDGMDIGGDDHGFTKIKMKMWTWHPTVHIHTHDIDIDMYHYAADAAEEWADFDKADDDLFKIWTATHGGPRLRAPAKKKWKFKDFPPHTDDIDIDRHGIDMGGPHDGFGKMKMWMWIDRPPDTYHTDIDMDTSHDDD/DEEEDEDEFQDWDKFFADDAWQKFKAFPVGDGADDAQDGPDVVQDWGHHGTMIIHGGDDQVLQGWMWMAHPVRPDIDIYGYHYDYDDDDDDDDADDEDEDEDEAQDKDKAWADPAWAKWKDFPVGDGQDDAQDGPDCVQPWGGHGTIIIRGRHDQVNFGKMKIAHPVRPHIYIYTYHYDVADAAEDEAEAQAKDKAWWDDLPFAKWKAWPVGDTCPDPPHPADWDDDRTMIMHGRHDQVPAGKMKMDGPVRDIYIYGYGYD

Sequence (963 aa):
PTCDEKYANITVDYLYNKETKLFTAKLNVNENVECGNNTCTNNEVHNLTECKNASVSISHNSCTAPDKTLILDVPPGVEKFQLHDCTQVEKADTTICLKWKNIETFTCDTQNITYRFQCGNMIFDNKEIKLENLEPEHEYKCDSEILYNNHKFTNASKIIKTDFGSPGEPQIIFCRSEAAHQGVITWNPPQRSFHNFTLCYIKETEKDCLNLDKNLIKYDLQNLKPYTKYVLSLHAYIIAKVQRNGSAAMCHFTTKSAPPSQVWNMTVSMTSDNSMHVKCRPPRDRNGPHERYHLEVEAGNTLVRNESHKNCDFRVKDLQYSTDYTFKAYFHNGDYPGEPFILHHSTSYNSPTCDEKYANITVDYLYNKETKLFTAKLNVNENVECGNNTCTNNEVHNLTECKNASVSISHNSCTAPDKTLILDVPPGVEKFQLHDCTQVEKADTTICLKWKNIETFTCDTQNITYRFQCGNMIFDNKEIKLENLEPEHEYKCDSEILYNNHKFTNASKIIKTDFGSPGEPQIIFCRSEAAHQGVITWNPPQRSFHNFTLCYIKETEKDCLNLDKNLIKYDLQNLKPYTKYVLSLHAYIIAKVQRNGSAAMCHFTTKSAPPSQVWNMTVSMTSDNSMHVKCRPPRDRNGPHERYHLEVEAGNTLVRNESHKNCDFRVKDLQYSTDYTFKAYFHNGDYPGEPFILHHSTSYNSGFHTINATWWANITLVGPPDTPVTWYDTQGLWFCNGSRVKNPQIRHTCNDQNLTLIHVNKTYERTYMGYNRQGTKKEDYKVVVIPPPPATVKPQPEPEYVFVYMGENKTLEGPPGTPVTWFNQDGKKFCEGEKVLHPEFNHTCDKQNLILLFVNFTHDGAYLGYNHQGTQRTHYEVTVLDIEAMLVTVTAGSNLTLVGPKAEGKVTWFDGDLKRPCEPNYRLRHECNNQNLTLINVTKDYEGTYYGTNDKDEGKRYRVKVN

Organism: Homo sapiens (NCBI:txid9606)

Solvent-accessible surface area: 54013 Å² total; per-residue (Å²): 105,51,1,74,106,88,2,65,141,31,56,23,47,34,105,61,69,66,158,80,141,65,8,23,0,86,7,77,25,154,55,66,2,62,34,76,129,49,102,7,91,101,12,56,9,84,117,20,70,55,66,127,109,39,74,8,22,2,28,20,119,72,5,92,87,75,81,28,92,42,103,18,62,2,25,11,13,23,111,30,18,113,12,91,42,32,28,66,74,89,88,7,21,34,9,5,4,4,70,6,101,70,126,98,135,45,99,11,73,102,140,61,24,63,23,78,0,62,13,68,150,112,111,73,99,80,99,50,7,95,34,117,119,25,87,60,82,70,116,88,133,7,70,1,34,1,36,17,82,133,84,140,40,15,104,35,86,56,97,34,114,5,24,83,20,78,8,7,60,1,116,27,69,25,14,18,6,62,34,24,86,79,2,13,0,0,0,33,23,7,165,130,29,1,13,43,0,25,0,7,39,10,29,116,118,107,93,66,72,53,97,14,72,45,76,32,0,34,51,77,9,86,119,3,89,16,105,22,35,2,5,1,1,0,23,0,19,6,10,8,117,49,74,26,67,34,22,8,2,12,22,21,10,47,4,114,17,10,70,4,46,90,9,148,78,26,61,41,59,87,89,54,60,30,9,0,56,2,121,15,142,28,4,145,46,109,12,9,91,125,51,78,8,34,3,22,5,27,31,69,145,75,100,56,108,85,97,45,68,129,79,14,78,16,142,11,106,106,12,131,121,84,34,106,15,18,2,50,4,49,1,49,1,36,96,119,72,6,79,58,68,85,58,133,44,48,13,34,58,63,150,110,44,0,59,119,78,6,59,123,26,80,27,64,64,112,48,70,118,164,78,129,52,4,22,2,80,13,70,27,151,54,78,1,102,24,75,163,79,106,6,89,94,10,64,21,105,120,20,72,56,22,127,124,28,90,23,50,0,30,35,139,77,9,100,78,77,74,28,87,22,102,14,63,1,6,0,6,21,82,32,17,72,39,77,61,29,32,102,77,96,125,7,25,51,16,4,6,1,55,8,102,50,124,104,120,26,129,12,81,95,152,40,26,27,17,86,4,63,11,66,137,94,87,96,96,58,112,89,7,108,32,95,144,18,110,40,95,75,104,65,103,6,48,4,30,0,23,20,86,117,122,131,22,9,98,32,69,80,108,18,111,2,22,81,6,52,7,7,118,5,113,36,53,14,32,14,11,73,32,30,82,67,1,4,0,0,0,40,45,10,179,117,68,25,83,41,0,23,4,10,46,49,66,171,107,102,128,58,61,81,113,10,86,96,89,48,12,18,62,63,10,109,132,17,109,21,98,32,110,6,63,1,24,0,32,0,24,5,95,13,130,58,90,19,77,22,67,48,21,165,22,124,16,62,6,92,15,18,71,2,56,82,6,120,89,7,82,35,55,140,78,53,71,41,5,6,55,0,101,11,137,28,0,149,49,94,8,11,75,117,102,83,8,44,3,43,1,30,29,65,147,82,92,85,85,103,52,51,62,141,90,10,62,3,89,4,107,111,31,117,99,83,46,90,12,24,4,50,1,32,2,43,0,42,75,96,85,5,109,47,57,84,72,130,73,52,17,106,22,98,109,60,130,92,80,44,70,35,84,44,167,26,94,28,70,1,87,6,1,73,84,66,70,0,24,0,3,0,50,110,13,49,32,3,0,50,11,74,171,60,52,24,118,113,29,148,17,62,15,55,79,58,40,0,26,0,34,65,2,53,63,67,8,78,49,31,1,6,0,0,2,192,97,1,36,98,47,31,32,23,90,1,27,10,91,52,66,118,37,48,86,28,164,117,33,82,141,41,73,151,21,119,2,121,86,47,81,88,70,59,5,121,9,7,101,41,76,48,0,9,0,1,6,102,110,14,49,41,15,0,72,9,108,128,46,55,59,113,153,59,82,14,49,6,68,112,65,33,0,53,4,53,141,1,63,141,94,10,61,6,12,8,7,0,1,2,144,103,1,50,91,20,17,39,23,48,0,35,22,66,151,160,157,50,103,115,38,88,7,89,57,47,47,92,20,85,4,90,4,8,140,83,110,38,149,14,36,4,17,5,33,64,20,106,76,5,47,85,107,158,42,144,21,118,53,107,48,67,103,52,50,2,33,8,77,65,1,54,137,97,5,80,31,4,18,14,1,0,1,109,111,77,56,2,44,25,10,81,2,119,15,134